Protein AF-A0A2T7Q0Z5-F1 (afdb_monomer)

Structure (mmCIF, N/CA/C/O backbone):
data_AF-A0A2T7Q0Z5-F1
#
_entry.id   AF-A0A2T7Q0Z5-F1
#
loop_
_atom_site.group_PDB
_atom_site.id
_atom_site.type_symbol
_atom_site.label_atom_id
_atom_site.label_alt_id
_atom_site.label_comp_id
_atom_site.label_asym_id
_atom_site.label_entity_id
_atom_site.label_seq_id
_atom_site.pdbx_PDB_ins_code
_atom_site.Cartn_x
_atom_site.Cartn_y
_atom_site.Cartn_z
_atom_site.occupancy
_atom_site.B_iso_or_equiv
_atom_site.auth_seq_id
_atom_site.auth_comp_id
_atom_site.auth_asym_id
_atom_site.auth_atom_id
_atom_site.pdbx_PDB_model_num
ATOM 1 N N . MET A 1 1 ? 4.164 -15.944 -15.349 1.00 51.22 1 MET A N 1
ATOM 2 C CA . MET A 1 1 ? 5.637 -15.994 -15.288 1.00 51.22 1 MET A CA 1
ATOM 3 C C . MET A 1 1 ? 6.103 -14.587 -14.981 1.00 51.22 1 MET A C 1
ATOM 5 O O . MET A 1 1 ? 5.616 -13.669 -15.634 1.00 51.22 1 MET A O 1
ATOM 9 N N . ASP A 1 2 ? 6.897 -14.401 -13.933 1.00 64.56 2 ASP A N 1
ATOM 10 C CA . ASP A 1 2 ? 7.395 -13.075 -13.553 1.00 64.56 2 ASP A CA 1
ATOM 11 C C . ASP A 1 2 ? 8.673 -12.699 -14.322 1.00 64.56 2 ASP A C 1
ATOM 13 O O . ASP A 1 2 ? 9.100 -13.406 -15.237 1.00 64.56 2 ASP A O 1
ATOM 17 N N . SER A 1 3 ? 9.266 -11.553 -13.980 1.00 52.56 3 SER A N 1
ATOM 18 C CA . SER A 1 3 ? 10.503 -11.052 -14.591 1.00 52.56 3 SER A CA 1
ATOM 19 C C . SER A 1 3 ? 11.719 -11.961 -14.391 1.00 52.56 3 SER A C 1
ATOM 21 O O . SER A 1 3 ? 12.720 -11.755 -15.069 1.00 52.56 3 SER A O 1
ATOM 23 N N . SER A 1 4 ? 11.626 -12.943 -13.492 1.00 59.97 4 SER A N 1
ATOM 24 C CA . SER A 1 4 ? 12.694 -13.878 -13.128 1.00 59.97 4 SER A CA 1
ATOM 25 C C . SER A 1 4 ? 12.440 -15.288 -13.678 1.00 59.97 4 SER A C 1
ATOM 27 O O . SER A 1 4 ? 13.046 -16.250 -13.216 1.00 59.97 4 SER A O 1
ATOM 29 N N . GLU A 1 5 ? 11.526 -15.421 -14.647 1.00 68.75 5 GLU A N 1
ATOM 30 C CA . GLU A 1 5 ? 11.123 -16.689 -15.274 1.00 68.75 5 GLU A CA 1
ATOM 31 C C . GLU A 1 5 ? 10.471 -17.702 -14.309 1.00 68.75 5 GLU A C 1
ATOM 33 O O . GLU A 1 5 ? 10.271 -18.869 -14.657 1.00 68.75 5 GLU A O 1
ATOM 38 N N . VAL A 1 6 ? 10.042 -17.266 -13.117 1.00 79.81 6 VAL A N 1
ATOM 39 C CA . VAL A 1 6 ? 9.352 -18.129 -12.151 1.00 79.81 6 VAL A CA 1
ATOM 40 C C . VAL A 1 6 ? 7.875 -18.251 -12.533 1.00 79.81 6 VAL A C 1
ATOM 42 O O . VAL A 1 6 ? 7.169 -17.260 -12.771 1.00 79.81 6 VAL A O 1
ATOM 45 N N . LEU A 1 7 ? 7.372 -19.487 -12.606 1.00 81.88 7 LEU A N 1
ATOM 46 C CA . LEU A 1 7 ? 5.946 -19.744 -12.797 1.00 81.88 7 LEU A CA 1
ATOM 47 C C . LEU A 1 7 ? 5.199 -19.509 -11.478 1.00 81.88 7 LEU A C 1
ATOM 49 O O . LEU A 1 7 ? 5.515 -20.109 -10.456 1.00 81.88 7 LEU A O 1
ATOM 53 N N . LYS A 1 8 ? 4.186 -18.642 -11.526 1.00 83.56 8 LYS A N 1
ATOM 54 C CA . LYS A 1 8 ? 3.271 -18.325 -10.423 1.00 83.56 8 LYS A CA 1
ATOM 55 C C . LYS A 1 8 ? 1.842 -18.536 -10.923 1.00 83.56 8 LYS A C 1
ATOM 57 O O . LYS A 1 8 ? 1.551 -18.162 -12.065 1.00 83.56 8 LYS A O 1
ATOM 62 N N . TYR A 1 9 ? 0.972 -19.116 -10.096 1.00 84.81 9 TYR A N 1
ATOM 63 C CA . TYR A 1 9 ? -0.471 -19.105 -10.351 1.00 84.81 9 TYR A CA 1
ATOM 64 C C . TYR A 1 9 ? -0.943 -17.648 -10.312 1.00 84.81 9 TYR A C 1
ATOM 66 O O . TYR A 1 9 ? -0.644 -16.931 -9.359 1.00 84.81 9 TYR A O 1
ATOM 74 N N . ALA A 1 10 ? -1.580 -17.186 -11.386 1.00 78.00 10 ALA A N 1
ATOM 75 C CA . ALA A 1 10 ? -1.863 -15.763 -11.595 1.00 78.00 10 ALA A CA 1
ATOM 76 C C . ALA A 1 10 ? -3.350 -15.405 -11.464 1.00 78.00 10 ALA A C 1
ATOM 78 O O . ALA A 1 10 ? -3.669 -14.232 -11.303 1.00 78.00 10 ALA A O 1
ATOM 79 N N . ASP A 1 11 ? -4.238 -16.396 -11.542 1.00 78.94 11 ASP A N 1
ATOM 80 C CA . ASP A 1 11 ? -5.685 -16.210 -11.506 1.00 78.94 11 ASP A CA 1
ATOM 81 C C . ASP A 1 11 ? -6.310 -17.248 -10.568 1.00 78.94 11 ASP A C 1
ATOM 83 O O . ASP A 1 11 ? -6.125 -18.452 -10.749 1.00 78.94 11 ASP A O 1
ATOM 87 N N . PHE A 1 12 ? -7.019 -16.754 -9.553 1.00 82.19 12 PHE A N 1
ATOM 88 C CA . PHE A 1 12 ? -7.741 -17.546 -8.558 1.00 82.19 12 PHE A CA 1
ATOM 89 C C . PHE A 1 12 ? -9.260 -17.329 -8.652 1.00 82.19 12 PHE A C 1
ATOM 91 O O . PHE A 1 12 ? -9.990 -17.767 -7.771 1.00 82.19 12 PHE A O 1
ATOM 98 N N . GLY A 1 13 ? -9.760 -16.674 -9.708 1.00 73.62 13 GLY A N 1
ATOM 99 C CA . GLY A 1 13 ? -11.175 -16.309 -9.841 1.00 73.62 13 GLY A CA 1
ATOM 100 C C . GLY A 1 13 ? -12.142 -17.497 -9.896 1.00 73.62 13 GLY A C 1
ATOM 101 O O . GLY A 1 13 ? -13.314 -17.339 -9.576 1.00 73.62 13 GLY A O 1
ATOM 102 N N . LEU A 1 14 ? -11.653 -18.686 -10.264 1.00 75.69 14 LEU A N 1
ATOM 103 C CA . LEU A 1 14 ? -12.401 -19.952 -10.235 1.00 75.69 14 LEU A CA 1
ATOM 104 C C . LEU A 1 14 ? -11.819 -20.964 -9.231 1.00 75.69 14 LEU A C 1
ATOM 106 O O . LEU A 1 14 ? -12.191 -22.137 -9.256 1.00 75.69 14 LEU A O 1
ATOM 110 N N . ALA A 1 15 ? -10.881 -20.541 -8.378 1.00 82.25 15 ALA A N 1
ATOM 111 C CA . ALA A 1 15 ? -10.361 -21.388 -7.312 1.00 82.25 15 ALA A CA 1
ATOM 112 C C . ALA A 1 15 ? -11.397 -21.493 -6.182 1.00 82.25 15 ALA A C 1
ATOM 114 O O . ALA A 1 15 ? -12.103 -20.530 -5.887 1.00 82.25 15 ALA A O 1
ATOM 115 N N . LYS A 1 16 ? -11.481 -22.662 -5.543 1.00 78.12 16 LYS A N 1
ATOM 116 C CA . LYS A 1 16 ? -12.371 -22.915 -4.402 1.00 78.12 16 LYS A CA 1
ATOM 117 C C . LYS A 1 16 ? -11.685 -23.767 -3.352 1.00 78.12 16 LYS A C 1
ATOM 119 O O . LYS A 1 16 ? -10.797 -24.550 -3.693 1.00 78.12 16 LYS A O 1
ATOM 124 N N . VAL A 1 17 ? -12.123 -23.658 -2.102 1.00 80.25 17 VAL A N 1
ATOM 125 C CA . VAL A 1 17 ? -11.753 -24.643 -1.081 1.00 80.25 17 VAL A CA 1
ATOM 126 C C . VAL A 1 17 ? -12.502 -25.951 -1.363 1.00 80.25 17 VAL A C 1
ATOM 128 O O . VAL A 1 17 ? -13.626 -25.949 -1.873 1.00 80.25 17 VAL A O 1
ATOM 131 N N . GLU A 1 18 ? -11.881 -27.097 -1.068 1.00 73.00 18 GLU A N 1
ATOM 132 C CA . GLU A 1 18 ? -12.534 -28.400 -1.231 1.00 73.00 18 GLU A CA 1
ATOM 133 C C . GLU A 1 18 ? -13.853 -28.447 -0.439 1.00 73.00 18 GLU A C 1
ATOM 135 O O . GLU A 1 18 ? -13.876 -28.241 0.773 1.00 73.00 18 GLU A O 1
ATOM 140 N N . GLY A 1 19 ? -14.958 -28.727 -1.134 1.00 67.31 19 GLY A N 1
ATOM 141 C CA . GLY A 1 19 ? -16.302 -28.763 -0.550 1.00 67.31 19 GLY A CA 1
ATOM 142 C C . GLY A 1 19 ? -17.079 -27.441 -0.592 1.00 67.31 19 GLY A C 1
ATOM 143 O O . GLY A 1 19 ? -18.251 -27.443 -0.226 1.00 67.31 19 GLY A O 1
ATOM 144 N N . GLU A 1 20 ? -16.492 -26.338 -1.069 1.00 74.56 20 GLU A N 1
ATOM 145 C CA . GLU A 1 20 ? -17.221 -25.078 -1.268 1.00 74.56 20 GLU A CA 1
ATOM 146 C C . GLU A 1 20 ? -18.029 -25.059 -2.575 1.00 74.56 20 GLU A C 1
ATOM 148 O O . GLU A 1 20 ? -17.599 -25.553 -3.628 1.00 74.56 20 GLU A O 1
ATOM 153 N N . ASN A 1 21 ? -19.204 -24.425 -2.512 1.00 75.00 21 ASN A N 1
ATOM 154 C CA . ASN A 1 21 ? -20.030 -24.125 -3.673 1.00 75.00 21 ASN A CA 1
ATOM 155 C C . ASN A 1 21 ? -19.740 -22.698 -4.169 1.00 75.00 21 ASN A C 1
ATOM 157 O O . ASN A 1 21 ? -20.221 -21.719 -3.601 1.00 75.00 21 ASN A O 1
ATOM 161 N N . LEU A 1 22 ? -18.957 -22.596 -5.247 1.00 69.00 22 LEU A N 1
ATOM 162 C CA . LEU A 1 22 ? -18.597 -21.329 -5.898 1.00 69.00 22 LEU A CA 1
ATOM 163 C C . LEU A 1 22 ? -19.823 -20.530 -6.357 1.00 69.00 22 LEU A C 1
ATOM 165 O O . LEU A 1 22 ? -19.798 -19.307 -6.287 1.00 69.00 22 LEU A O 1
ATOM 169 N N . GLU A 1 23 ? -20.896 -21.194 -6.799 1.00 67.25 23 GLU A N 1
ATOM 170 C CA . GLU A 1 23 ? -22.117 -20.507 -7.233 1.00 67.25 23 GLU A CA 1
ATOM 171 C C . GLU A 1 23 ? -22.783 -19.804 -6.047 1.00 67.25 23 GLU A C 1
ATOM 173 O O . GLU A 1 23 ? -23.074 -18.615 -6.130 1.00 67.25 23 GLU A O 1
ATOM 178 N N . GLU A 1 24 ? -22.933 -20.492 -4.910 1.00 71.44 24 GLU A N 1
ATOM 179 C CA . GLU A 1 24 ? -23.467 -19.905 -3.672 1.00 71.44 24 GLU A CA 1
ATOM 180 C C . GLU A 1 24 ? -22.607 -18.729 -3.179 1.00 71.44 24 GLU A C 1
ATOM 182 O O . GLU A 1 24 ? -23.127 -17.712 -2.721 1.00 71.44 24 GLU A O 1
ATOM 187 N N . LEU A 1 25 ? -21.285 -18.846 -3.314 1.00 67.25 25 LEU A N 1
ATOM 188 C CA . LEU A 1 25 ? -20.325 -17.805 -2.954 1.00 67.25 25 LEU A CA 1
ATOM 189 C C . LEU A 1 25 ? -20.462 -16.570 -3.863 1.00 67.25 25 LEU A C 1
ATOM 191 O O . LEU A 1 25 ? -20.486 -15.443 -3.368 1.00 67.25 25 LEU A O 1
ATOM 195 N N . PHE A 1 26 ? -20.649 -16.763 -5.173 1.00 66.50 26 PHE A N 1
ATOM 196 C CA . PHE A 1 26 ? -20.926 -15.670 -6.109 1.00 66.50 26 PHE A CA 1
ATOM 197 C C . PHE A 1 26 ? -22.286 -15.006 -5.866 1.00 66.50 26 PHE A C 1
ATOM 199 O O . PHE A 1 26 ? -22.371 -13.781 -5.946 1.00 66.50 26 PHE A O 1
ATOM 206 N N . TYR A 1 27 ? -23.324 -15.773 -5.512 1.00 64.81 27 TYR A N 1
ATOM 207 C CA . TYR A 1 27 ? -24.619 -15.215 -5.106 1.00 64.81 27 TYR A CA 1
ATOM 208 C C . TYR A 1 27 ? -24.491 -14.361 -3.834 1.00 64.81 27 TYR A C 1
ATOM 210 O O . TYR A 1 27 ? -24.996 -13.241 -3.800 1.00 64.81 27 TYR A O 1
ATOM 218 N N . LYS A 1 28 ? -23.739 -14.826 -2.826 1.00 66.00 28 LYS A N 1
ATOM 219 C CA . LYS A 1 28 ? -23.481 -14.063 -1.590 1.00 66.00 28 LYS A CA 1
ATOM 220 C C . LYS A 1 28 ? -22.693 -12.775 -1.835 1.00 66.00 28 LYS A C 1
ATOM 222 O O . LYS A 1 28 ? -22.980 -11.762 -1.204 1.00 66.00 28 LYS A O 1
ATOM 227 N N . PHE A 1 29 ? -21.724 -12.786 -2.752 1.00 62.41 29 PHE A N 1
ATOM 228 C CA . PHE A 1 29 ? -20.996 -11.569 -3.123 1.00 62.41 29 PHE A CA 1
ATOM 229 C C . PHE A 1 29 ? -21.852 -10.578 -3.917 1.00 62.41 29 PHE A C 1
ATOM 231 O O . PHE A 1 29 ? -21.686 -9.372 -3.749 1.00 62.41 29 PHE A O 1
ATOM 238 N N . ALA A 1 30 ? -22.785 -11.064 -4.739 1.00 57.66 30 ALA A N 1
ATOM 239 C CA . ALA A 1 30 ? -23.719 -10.208 -5.463 1.00 57.66 30 ALA A CA 1
ATOM 240 C C . ALA A 1 30 ? -24.726 -9.506 -4.529 1.00 57.66 30 ALA A C 1
ATOM 242 O O . ALA A 1 30 ? -25.015 -8.328 -4.735 1.00 57.66 30 ALA A O 1
ATOM 243 N N . ASP A 1 31 ? -25.201 -10.190 -3.481 1.00 55.34 31 ASP A N 1
ATOM 244 C CA . ASP A 1 31 ? -26.106 -9.615 -2.470 1.00 55.34 31 ASP A CA 1
ATOM 245 C C . ASP A 1 31 ? -25.415 -8.588 -1.547 1.00 55.34 31 ASP A C 1
ATOM 247 O O . ASP A 1 31 ? -26.074 -7.704 -1.001 1.00 55.34 31 ASP A O 1
ATOM 251 N N . ALA A 1 32 ? -24.086 -8.656 -1.392 1.00 54.06 32 ALA A N 1
ATOM 252 C CA . ALA A 1 32 ? -23.313 -7.787 -0.494 1.00 54.06 32 ALA A CA 1
ATOM 253 C C . ALA A 1 32 ? -23.000 -6.377 -1.050 1.00 54.06 32 ALA A C 1
ATOM 255 O O . ALA A 1 32 ? -22.421 -5.559 -0.339 1.00 54.06 32 ALA A O 1
ATOM 256 N N . GLY A 1 33 ? -23.405 -6.063 -2.287 1.00 52.38 33 GLY A N 1
ATOM 257 C CA . GLY A 1 33 ? -23.617 -4.685 -2.743 1.00 52.38 33 GLY A CA 1
ATOM 258 C C . GLY A 1 33 ? -22.426 -3.715 -2.711 1.00 52.38 33 GLY A C 1
ATOM 259 O O . GLY A 1 33 ? -22.609 -2.577 -2.292 1.00 52.38 33 GLY A O 1
ATOM 260 N N . GLU A 1 34 ? -21.246 -4.079 -3.229 1.00 46.59 34 GLU A N 1
ATOM 261 C CA . GLU A 1 34 ? -20.198 -3.100 -3.575 1.00 46.59 34 GLU A CA 1
ATOM 262 C C . GLU A 1 34 ? -19.566 -3.394 -4.957 1.00 46.59 34 GLU A C 1
ATOM 264 O O . GLU A 1 34 ? -18.968 -4.436 -5.198 1.00 46.59 34 GLU A O 1
ATOM 269 N N . GLN A 1 35 ? -19.669 -2.422 -5.874 1.00 45.44 35 GLN A N 1
ATOM 270 C CA . GLN A 1 35 ? -18.807 -2.237 -7.060 1.00 45.44 35 GLN A CA 1
ATOM 271 C C . GLN A 1 35 ? -18.862 -3.199 -8.267 1.00 45.44 35 GLN A C 1
ATOM 273 O O . GLN A 1 35 ? -17.974 -3.118 -9.118 1.00 45.44 35 GLN A O 1
ATOM 278 N N . TRP A 1 36 ? -19.907 -3.999 -8.482 1.00 42.94 36 TRP A N 1
ATOM 279 C CA . TRP A 1 36 ? -20.077 -4.700 -9.772 1.00 42.94 36 TRP A CA 1
ATOM 280 C C . TRP A 1 36 ? -21.096 -3.997 -10.676 1.00 42.94 36 TRP A C 1
ATOM 282 O O . TRP A 1 36 ? -22.307 -4.073 -10.492 1.00 42.94 36 TRP A O 1
ATOM 292 N N . ASN A 1 37 ? -20.587 -3.258 -11.665 1.00 43.25 37 ASN A N 1
ATOM 293 C CA . ASN A 1 37 ? -21.403 -2.578 -12.667 1.00 43.25 37 ASN A CA 1
ATOM 294 C C . ASN A 1 37 ? -21.965 -3.574 -13.701 1.00 43.25 37 ASN A C 1
ATOM 296 O O . ASN A 1 37 ? -21.212 -4.250 -14.394 1.00 43.25 37 ASN A O 1
ATOM 300 N N . THR A 1 38 ? -23.291 -3.543 -13.871 1.00 41.41 38 THR A N 1
ATOM 301 C CA . THR A 1 38 ? -24.019 -3.843 -15.124 1.00 41.41 38 THR A CA 1
ATOM 302 C C . THR A 1 38 ? -23.894 -5.251 -15.729 1.00 41.41 38 THR A C 1
ATOM 304 O O . THR A 1 38 ? -23.972 -5.393 -16.946 1.00 41.41 38 THR A O 1
ATOM 307 N N . GLN A 1 39 ? -23.774 -6.305 -14.925 1.00 45.12 39 GLN A N 1
ATOM 308 C CA . GLN A 1 39 ? -24.108 -7.664 -15.375 1.00 45.12 39 GLN A CA 1
ATOM 309 C C . GLN A 1 39 ? -25.070 -8.301 -14.380 1.00 45.12 39 GLN A C 1
ATOM 311 O O . GLN A 1 39 ? -24.897 -8.166 -13.169 1.00 45.12 39 GLN A O 1
ATOM 316 N N . SER A 1 40 ? -26.118 -8.947 -14.890 1.00 51.09 40 SER A N 1
ATOM 317 C CA . SER A 1 40 ? -27.059 -9.673 -14.037 1.00 51.09 40 SER A CA 1
ATOM 318 C C . SER A 1 40 ? -26.337 -10.835 -13.345 1.00 51.09 40 SER A C 1
ATOM 320 O O . SER A 1 40 ? -25.438 -11.451 -13.919 1.00 51.09 40 SER A O 1
ATOM 322 N N . VAL A 1 41 ? -26.724 -11.157 -12.108 1.00 49.12 41 VAL A N 1
ATOM 323 C CA . VAL A 1 41 ? -26.151 -12.282 -11.341 1.00 49.12 41 VAL A CA 1
ATOM 324 C C . VAL A 1 41 ? -26.234 -13.589 -12.143 1.00 49.12 41 VAL A C 1
ATOM 326 O O . VAL A 1 41 ? -25.313 -14.399 -12.133 1.00 49.12 41 VAL A O 1
ATOM 329 N N . GLU A 1 42 ? -27.288 -13.738 -12.946 1.00 51.66 42 GLU A N 1
ATOM 330 C CA . GLU A 1 42 ? -27.496 -14.855 -13.871 1.00 51.66 42 GLU A CA 1
ATOM 331 C C . GLU A 1 42 ? -26.499 -14.883 -15.044 1.00 51.66 42 GLU A C 1
ATOM 333 O O . GLU A 1 42 ? -26.160 -15.966 -15.519 1.00 51.66 42 GLU A O 1
ATOM 338 N N . GLU A 1 43 ? -25.997 -13.735 -15.510 1.00 52.44 43 GLU A N 1
ATOM 339 C CA . GLU A 1 43 ? -24.957 -13.639 -16.546 1.00 52.44 43 GLU A CA 1
ATOM 340 C C . GLU A 1 43 ? -23.556 -13.903 -15.996 1.00 52.44 43 GLU A C 1
ATOM 342 O O . GLU A 1 43 ? -22.776 -14.566 -16.674 1.00 52.44 43 GLU A O 1
ATOM 347 N N . ILE A 1 44 ? -23.246 -13.456 -14.774 1.00 53.78 44 ILE A N 1
ATOM 348 C CA . ILE A 1 44 ? -21.969 -13.749 -14.096 1.00 53.78 44 ILE A CA 1
ATOM 349 C C . ILE A 1 44 ? -21.892 -15.240 -13.775 1.00 53.78 44 ILE A C 1
ATOM 351 O O . ILE A 1 44 ? -20.903 -15.898 -14.101 1.00 53.78 44 ILE A O 1
ATOM 355 N N . VAL A 1 45 ? -22.974 -15.801 -13.226 1.00 52.62 45 VAL A N 1
ATOM 356 C CA . VAL A 1 45 ? -23.087 -17.242 -13.015 1.00 52.62 45 VAL A CA 1
ATOM 357 C C . VAL A 1 45 ? -23.060 -17.962 -14.362 1.00 52.62 45 VAL A C 1
ATOM 359 O O . VAL A 1 45 ? -22.309 -18.909 -14.483 1.00 52.62 45 VAL A O 1
ATOM 362 N N . LYS A 1 46 ? -23.720 -17.519 -15.441 1.00 51.97 46 LYS A N 1
ATOM 363 C CA . LYS A 1 46 ? -23.572 -18.172 -16.766 1.00 51.97 46 LYS A CA 1
ATOM 364 C C . LYS A 1 46 ? -22.188 -18.040 -17.406 1.00 51.97 46 LYS A C 1
ATOM 366 O O . LYS A 1 46 ? -21.793 -18.961 -18.111 1.00 51.97 46 LYS A O 1
ATOM 371 N N . GLN A 1 47 ? -21.468 -16.932 -17.232 1.00 50.22 47 GLN A N 1
ATOM 372 C CA . GLN A 1 47 ? -20.119 -16.763 -17.788 1.00 50.22 47 GLN A CA 1
ATOM 373 C C . GLN A 1 47 ? -19.076 -17.564 -16.999 1.00 50.22 47 GLN A C 1
ATOM 375 O O . GLN A 1 47 ? -18.169 -18.119 -17.616 1.00 50.22 47 GLN A O 1
ATOM 380 N N . ASN A 1 48 ? -19.243 -17.684 -15.677 1.00 48.88 48 ASN A N 1
ATOM 381 C CA . ASN A 1 48 ? -18.267 -18.314 -14.781 1.00 48.88 48 ASN A CA 1
ATOM 382 C C . ASN A 1 48 ? -18.638 -19.751 -14.347 1.00 48.88 48 ASN A C 1
ATOM 384 O O . ASN A 1 48 ? -17.745 -20.515 -13.991 1.00 48.88 48 ASN A O 1
ATOM 388 N N . SER A 1 49 ? -19.910 -20.171 -14.444 1.00 44.81 49 SER A N 1
ATOM 389 C CA . SER A 1 49 ? -20.359 -21.576 -14.254 1.00 44.81 49 SER A CA 1
ATOM 390 C C . SER A 1 49 ? -19.995 -22.479 -15.430 1.00 44.81 49 SER A C 1
ATOM 392 O O . SER A 1 49 ? -20.082 -23.707 -15.332 1.00 44.81 49 SER A O 1
ATOM 394 N N . ILE A 1 50 ? -19.518 -21.911 -16.546 1.00 45.28 50 ILE A N 1
ATOM 395 C CA . ILE A 1 50 ? -18.909 -22.689 -17.627 1.00 45.28 50 ILE A CA 1
ATOM 396 C C . ILE A 1 50 ? -17.489 -23.076 -17.195 1.00 45.28 50 ILE A C 1
ATOM 398 O O . ILE A 1 50 ? -16.508 -22.563 -17.710 1.00 45.28 50 ILE A O 1
ATOM 402 N N . SER A 1 51 ? -17.406 -23.977 -16.219 1.00 54.25 51 SER A N 1
ATOM 403 C CA . SER A 1 51 ? -16.467 -25.104 -16.140 1.00 54.25 51 SER A CA 1
ATOM 404 C C . SER A 1 51 ? -15.041 -24.873 -16.686 1.00 54.25 51 SER A C 1
ATOM 406 O O . SER A 1 51 ? -14.536 -25.726 -17.410 1.00 54.25 51 SER A O 1
ATOM 408 N N . GLY A 1 52 ? -14.384 -23.750 -16.380 1.00 59.75 52 GLY A N 1
ATOM 409 C CA . GLY A 1 52 ? -13.025 -23.441 -16.847 1.00 59.75 52 GLY A CA 1
ATOM 410 C C . GLY A 1 52 ? -12.758 -23.726 -18.341 1.00 59.75 52 GLY A C 1
ATOM 411 O O . GLY A 1 52 ? -13.654 -23.788 -19.185 1.00 59.75 52 GLY A O 1
ATOM 412 N N . SER A 1 53 ? -11.486 -23.921 -18.694 1.00 68.56 53 SER A N 1
ATOM 413 C CA . SER A 1 53 ? -11.121 -24.437 -20.020 1.00 68.56 53 SER A CA 1
ATOM 414 C C . SER A 1 53 ? -11.310 -25.962 -20.038 1.00 68.56 53 SER A C 1
ATOM 416 O O . SER A 1 53 ? -10.565 -26.664 -19.347 1.00 68.56 53 SER A O 1
ATOM 418 N N . PRO A 1 54 ? -12.242 -26.523 -20.839 1.00 80.38 54 PRO A N 1
ATOM 419 C CA . PRO A 1 54 ? -12.516 -27.965 -20.847 1.00 80.38 54 PRO A CA 1
ATOM 420 C C . PRO A 1 54 ? -11.312 -28.795 -21.324 1.00 80.38 54 PRO A C 1
ATOM 422 O O . PRO A 1 54 ? -11.273 -30.006 -21.138 1.00 80.38 54 PRO A O 1
ATOM 425 N N . THR A 1 55 ? -10.314 -28.150 -21.925 1.00 84.12 55 THR A N 1
ATOM 426 C CA . THR A 1 55 ? -9.091 -28.750 -22.465 1.00 84.12 55 THR A CA 1
ATOM 427 C C . THR A 1 55 ? -8.232 -29.462 -21.414 1.00 84.12 55 THR A C 1
ATOM 429 O O . THR A 1 55 ? -7.576 -30.448 -21.741 1.00 84.12 55 THR A O 1
ATOM 432 N N . TYR A 1 56 ? -8.254 -28.999 -20.159 1.00 91.62 56 TYR A N 1
ATOM 433 C CA . TYR A 1 56 ? -7.457 -29.564 -19.054 1.00 91.62 56 TYR A CA 1
ATOM 434 C C . TYR A 1 56 ? -8.302 -30.352 -18.050 1.00 91.62 56 TYR A C 1
ATOM 436 O O . TYR A 1 56 ? -7.782 -30.865 -17.063 1.00 91.62 56 TYR A O 1
ATOM 444 N N . MET A 1 57 ? -9.606 -30.445 -18.306 1.00 90.25 57 MET A N 1
ATOM 445 C CA . MET A 1 57 ? -10.573 -31.072 -17.421 1.00 90.25 57 MET A CA 1
ATOM 446 C C . MET A 1 57 ? -10.349 -32.588 -17.350 1.00 90.25 57 MET A C 1
ATOM 448 O O . MET A 1 57 ? -10.094 -33.246 -18.364 1.00 90.25 57 MET A O 1
ATOM 452 N N . SER A 1 58 ? -10.430 -33.142 -16.141 1.00 91.69 58 SER A N 1
ATOM 453 C CA . SER A 1 58 ? -10.218 -34.566 -15.898 1.00 91.69 58 SER A CA 1
ATOM 454 C C . SER A 1 58 ? -11.428 -35.426 -16.301 1.00 91.69 58 SER A C 1
ATOM 456 O O . SER A 1 58 ? -12.547 -34.913 -16.426 1.00 91.69 58 SER A O 1
ATOM 458 N N . PRO A 1 59 ? -11.241 -36.742 -16.532 1.00 92.06 59 PRO A N 1
ATOM 459 C CA . PRO A 1 59 ? -12.317 -37.661 -16.911 1.00 92.06 59 PRO A CA 1
ATOM 460 C C . PRO A 1 59 ? -13.514 -37.626 -15.959 1.00 92.06 59 PRO A C 1
ATOM 462 O O . PRO A 1 59 ? -14.659 -37.600 -16.407 1.00 92.06 59 PRO A O 1
ATOM 465 N N . GLU A 1 60 ? -13.250 -37.582 -14.656 1.00 91.19 60 GLU A N 1
ATOM 466 C CA . GLU A 1 60 ? -14.269 -37.548 -13.612 1.00 91.19 60 GLU A CA 1
ATOM 467 C C . GLU A 1 60 ? -15.071 -36.234 -13.596 1.00 91.19 60 GLU A C 1
ATOM 469 O O . GLU A 1 60 ? -16.280 -36.270 -13.371 1.00 91.19 60 GLU A O 1
ATOM 474 N N . LEU A 1 61 ? -14.466 -35.093 -13.950 1.00 88.25 61 LEU A N 1
ATOM 475 C CA . LEU A 1 61 ? -15.190 -33.823 -14.096 1.00 88.25 61 LEU A CA 1
ATOM 476 C C . LEU A 1 61 ? -16.135 -33.847 -15.310 1.00 88.25 61 LEU A C 1
ATOM 478 O O . LEU A 1 61 ? -17.279 -33.405 -15.221 1.00 88.25 61 LEU A O 1
ATOM 482 N N . PHE A 1 62 ? -15.732 -34.463 -16.429 1.00 84.62 62 PHE A N 1
ATOM 483 C CA . PHE A 1 62 ? -16.629 -34.673 -17.579 1.00 84.62 62 PHE A CA 1
ATOM 484 C C . PHE A 1 62 ? -17.802 -35.623 -17.285 1.00 84.62 62 PHE A C 1
ATOM 486 O O . PHE A 1 62 ? -18.790 -35.645 -18.037 1.00 84.62 62 PHE A O 1
ATOM 493 N N . GLN A 1 63 ? -17.686 -36.432 -16.233 1.00 83.50 63 GLN A N 1
ATOM 494 C CA . GLN A 1 63 ? -18.730 -37.326 -15.733 1.00 83.50 63 GLN A CA 1
ATOM 495 C C . GLN A 1 63 ? -19.612 -36.671 -14.657 1.00 83.50 63 GLN A C 1
ATOM 497 O O . GLN A 1 63 ? -20.552 -37.313 -14.197 1.00 83.50 63 GLN A O 1
ATOM 502 N N . GLY A 1 64 ? -19.368 -35.398 -14.318 1.00 77.75 64 GLY A N 1
ATOM 503 C CA . GLY A 1 64 ? -20.146 -34.640 -13.333 1.00 77.75 64 GLY A CA 1
ATOM 504 C C . GLY A 1 64 ? -19.643 -34.770 -11.894 1.00 77.75 64 GLY A C 1
ATOM 505 O O . GLY A 1 64 ? -20.411 -34.521 -10.972 1.00 77.75 64 GLY A O 1
ATOM 506 N N . GLY A 1 65 ? -18.394 -35.201 -11.690 1.00 80.81 65 GLY A N 1
ATOM 507 C CA . GLY A 1 65 ? -17.746 -35.182 -10.379 1.00 80.81 65 GLY A CA 1
ATOM 508 C C . GLY A 1 65 ? -17.339 -33.774 -9.934 1.00 80.81 65 GLY A C 1
ATOM 509 O O . GLY A 1 65 ? -17.310 -32.839 -10.732 1.00 80.81 65 GLY A O 1
ATOM 510 N N . GLU A 1 66 ? -16.984 -33.644 -8.656 1.00 80.19 66 GLU A N 1
ATOM 511 C CA . GLU A 1 66 ? -16.484 -32.397 -8.067 1.00 80.19 66 GLU A CA 1
ATOM 512 C C . GLU A 1 66 ? -14.954 -32.257 -8.213 1.00 80.19 66 GLU A C 1
ATOM 514 O O . GLU A 1 66 ? -14.243 -33.268 -8.136 1.00 80.19 66 GLU A O 1
ATOM 519 N N . PRO A 1 67 ? -14.424 -31.026 -8.370 1.00 82.69 67 PRO A N 1
ATOM 520 C CA . PRO A 1 67 ? -12.986 -30.759 -8.332 1.00 82.69 67 PRO A CA 1
ATOM 521 C C . PRO A 1 67 ? -12.362 -31.160 -6.992 1.00 82.69 67 PRO A C 1
ATOM 523 O O . PRO A 1 67 ? -12.938 -30.913 -5.932 1.00 82.69 67 PRO A O 1
ATOM 526 N N . ASN A 1 68 ? -11.177 -31.762 -7.044 1.00 85.50 68 ASN A N 1
ATOM 527 C CA . ASN A 1 68 ? -10.386 -32.172 -5.884 1.00 85.50 68 ASN A CA 1
ATOM 528 C C . ASN A 1 68 ? -8.889 -32.207 -6.239 1.00 85.50 68 ASN A C 1
ATOM 530 O O . ASN A 1 68 ? -8.506 -32.061 -7.400 1.00 85.50 68 ASN A O 1
ATOM 534 N N . ILE A 1 69 ? -8.024 -32.487 -5.262 1.00 89.62 69 ILE A N 1
ATOM 535 C CA . ILE A 1 69 ? -6.571 -32.580 -5.501 1.00 89.62 69 ILE A CA 1
ATOM 536 C C . ILE A 1 69 ? -6.205 -33.505 -6.683 1.00 89.62 69 ILE A C 1
ATOM 538 O O . ILE A 1 69 ? -5.297 -33.195 -7.454 1.00 89.62 69 ILE A O 1
ATOM 542 N N . MET A 1 70 ? -6.893 -34.636 -6.874 1.00 91.38 70 MET A N 1
ATOM 543 C CA . MET A 1 70 ? -6.576 -35.560 -7.973 1.00 91.38 70 MET A CA 1
ATOM 544 C C . MET A 1 70 ? -6.953 -34.989 -9.341 1.00 91.38 70 MET A C 1
ATOM 546 O O . MET A 1 70 ? -6.256 -35.271 -10.323 1.00 91.38 70 MET A O 1
ATOM 550 N N . THR A 1 71 ? -8.020 -34.190 -9.427 1.00 91.44 71 THR A N 1
ATOM 551 C CA . THR A 1 71 ? -8.417 -33.520 -10.675 1.00 91.44 71 THR A CA 1
ATOM 552 C C . THR A 1 71 ? -7.370 -32.483 -11.086 1.00 91.44 71 THR A C 1
ATOM 554 O O . THR A 1 71 ? -7.033 -32.385 -12.267 1.00 91.44 71 THR A O 1
ATOM 557 N N . ASP A 1 72 ? -6.767 -31.797 -10.113 1.00 92.25 72 ASP A N 1
ATOM 558 C CA . ASP A 1 72 ? -5.697 -30.822 -10.354 1.00 92.25 72 ASP A CA 1
ATOM 559 C C . ASP A 1 72 ? -4.391 -31.492 -10.796 1.00 92.25 72 ASP A C 1
ATOM 561 O O . ASP A 1 72 ? -3.710 -31.008 -11.702 1.00 92.25 72 ASP A O 1
ATOM 565 N N . LEU A 1 73 ? -4.059 -32.656 -10.229 1.00 94.56 73 LEU A N 1
ATOM 566 C CA . LEU A 1 73 ? -2.891 -33.437 -10.655 1.00 94.56 73 LEU A CA 1
ATOM 567 C C . LEU A 1 73 ? -3.028 -33.958 -12.096 1.00 94.56 73 LEU A C 1
ATOM 569 O O . LEU A 1 73 ? -2.036 -34.020 -12.826 1.00 94.56 73 LEU A O 1
ATOM 573 N N . TRP A 1 74 ? -4.249 -34.260 -12.551 1.00 95.12 74 TRP A N 1
ATOM 574 C CA . TRP A 1 74 ? -4.507 -34.538 -13.968 1.00 95.12 74 TRP A CA 1
ATOM 575 C C . TRP A 1 74 ? -4.253 -33.307 -14.843 1.00 95.12 74 TRP A C 1
ATOM 577 O O . TRP A 1 74 ? -3.552 -33.401 -15.854 1.00 95.12 74 TRP A O 1
ATOM 587 N N . ALA A 1 75 ? -4.789 -32.147 -14.450 1.00 94.06 75 ALA A N 1
ATOM 588 C CA . ALA A 1 75 ? -4.587 -30.898 -15.181 1.00 94.06 75 ALA A CA 1
ATOM 589 C C . ALA A 1 75 ? -3.091 -30.545 -15.278 1.00 94.06 75 ALA A C 1
ATOM 591 O O . ALA A 1 75 ? -2.617 -30.170 -16.352 1.00 94.06 75 ALA A O 1
ATOM 592 N N . LEU A 1 76 ? -2.324 -30.773 -14.207 1.00 94.62 76 LEU A N 1
ATOM 593 C CA . LEU A 1 76 ? -0.867 -30.635 -14.196 1.00 94.62 76 LEU A CA 1
ATOM 594 C C . LEU A 1 76 ? -0.188 -31.564 -15.217 1.00 94.62 76 LEU A C 1
ATOM 596 O O . LEU A 1 76 ? 0.702 -31.129 -15.948 1.00 94.62 76 LEU A O 1
ATOM 600 N N . GLY A 1 77 ? -0.634 -32.820 -15.326 1.00 95.50 77 GLY A N 1
ATOM 601 C CA . GLY A 1 77 ? -0.171 -33.751 -16.359 1.00 95.50 77 GLY A CA 1
ATOM 602 C C . GLY A 1 77 ? -0.439 -33.243 -17.782 1.00 95.50 77 GLY A C 1
ATOM 603 O O . GLY A 1 77 ? 0.439 -33.319 -18.645 1.00 95.50 77 GLY A O 1
ATOM 604 N N . CYS A 1 78 ? -1.616 -32.659 -18.025 1.00 95.06 78 CYS A N 1
ATOM 605 C CA . CYS A 1 78 ? -1.954 -32.038 -19.309 1.00 95.06 78 CYS A CA 1
ATOM 606 C C . CYS A 1 78 ? -1.061 -30.827 -19.620 1.00 95.06 78 CYS A C 1
ATOM 608 O O . CYS A 1 78 ? -0.616 -30.678 -20.758 1.00 95.06 78 CYS A O 1
ATOM 610 N N . VAL A 1 79 ? -0.757 -29.997 -18.617 1.00 94.38 79 VAL A N 1
ATOM 611 C CA . VAL A 1 79 ? 0.153 -28.848 -18.756 1.00 94.38 79 VAL A CA 1
ATOM 612 C C . VAL A 1 79 ? 1.576 -29.310 -19.062 1.00 94.38 79 VAL A C 1
ATOM 614 O O . VAL A 1 79 ? 2.188 -28.799 -19.994 1.00 94.38 79 VAL A O 1
ATOM 617 N N . PHE A 1 80 ? 2.101 -30.315 -18.355 1.00 94.50 80 PHE A N 1
ATOM 618 C CA . PHE A 1 80 ? 3.426 -30.872 -18.651 1.00 94.50 80 PHE A CA 1
ATOM 619 C C . PHE A 1 80 ? 3.505 -31.444 -20.064 1.00 94.50 80 PHE A C 1
ATOM 621 O O . PHE A 1 80 ? 4.471 -31.183 -20.784 1.00 94.50 80 PHE A O 1
ATOM 628 N N . TYR A 1 81 ? 2.472 -32.172 -20.488 1.00 93.81 81 TYR A N 1
ATOM 629 C CA . TYR A 1 81 ? 2.367 -32.648 -21.860 1.00 93.81 81 TYR A CA 1
ATOM 630 C C . TYR A 1 81 ? 2.461 -31.491 -22.861 1.00 93.81 81 TYR A C 1
ATOM 632 O O . TYR A 1 81 ? 3.242 -31.551 -23.813 1.00 93.81 81 TYR A O 1
ATOM 640 N N . GLU A 1 82 ? 1.686 -30.430 -22.640 1.00 93.31 82 GLU A N 1
ATOM 641 C CA . GLU A 1 82 ? 1.632 -29.271 -23.524 1.00 93.31 82 GLU A CA 1
ATOM 642 C C . GLU A 1 82 ? 2.938 -28.481 -23.551 1.00 93.31 82 GLU A C 1
ATOM 644 O O . GLU A 1 82 ? 3.394 -28.114 -24.631 1.00 93.31 82 GLU A O 1
ATOM 649 N N . MET A 1 83 ? 3.588 -28.290 -22.403 1.00 91.25 83 MET A N 1
ATOM 650 C CA . MET A 1 83 ? 4.903 -27.651 -22.323 1.00 91.25 83 MET A CA 1
ATOM 651 C C . MET A 1 83 ? 5.942 -28.371 -23.192 1.00 91.25 83 MET A C 1
ATOM 653 O O . MET A 1 83 ? 6.820 -27.725 -23.760 1.00 91.25 83 MET A O 1
ATOM 657 N N . PHE A 1 84 ? 5.835 -29.697 -23.330 1.00 88.44 84 PHE A N 1
ATOM 658 C CA . PHE A 1 84 ? 6.721 -30.479 -24.188 1.00 88.44 84 PHE A CA 1
ATOM 659 C C . PHE A 1 84 ? 6.269 -30.509 -25.659 1.00 88.44 84 PHE A C 1
ATOM 661 O O . PHE A 1 84 ? 7.081 -30.325 -26.564 1.00 88.44 84 PHE A O 1
ATOM 668 N N . ALA A 1 85 ? 4.988 -30.782 -25.928 1.00 87.06 85 ALA A N 1
ATOM 669 C CA . ALA A 1 85 ? 4.471 -31.010 -27.283 1.00 87.06 85 ALA A CA 1
ATOM 670 C C . ALA A 1 85 ? 4.060 -29.720 -28.025 1.00 87.06 85 ALA A C 1
ATOM 672 O O . ALA A 1 85 ? 3.894 -29.732 -29.249 1.00 87.06 85 ALA A O 1
ATOM 673 N N . GLY A 1 86 ? 3.884 -28.611 -27.302 1.00 86.06 86 GLY A N 1
ATOM 674 C CA . GLY A 1 86 ? 3.329 -27.349 -27.799 1.00 86.06 86 GLY A CA 1
ATOM 675 C C . GLY A 1 86 ? 1.814 -27.382 -28.039 1.00 86.06 86 GLY A C 1
ATOM 676 O O . GLY A 1 86 ? 1.280 -26.483 -28.684 1.00 86.06 86 GLY A O 1
ATOM 677 N N . HIS A 1 87 ? 1.132 -28.442 -27.599 1.00 87.25 87 HIS A N 1
ATOM 678 C CA . HIS A 1 87 ? -0.323 -28.586 -27.633 1.00 87.25 87 HIS A CA 1
ATOM 679 C C . HIS A 1 87 ? -0.784 -29.573 -26.543 1.00 87.25 87 HIS A C 1
ATOM 681 O O . HIS A 1 87 ? -0.015 -30.470 -26.191 1.00 87.25 87 HIS A O 1
ATOM 687 N N . PRO A 1 88 ? -2.028 -29.484 -26.045 1.00 90.50 88 PRO A N 1
ATOM 688 C CA . PRO A 1 88 ? -2.535 -30.376 -25.002 1.00 90.50 88 PRO A CA 1
ATOM 689 C C . PRO A 1 88 ? -2.702 -31.824 -25.507 1.00 90.50 88 PRO A C 1
ATOM 691 O O . PRO A 1 88 ? -2.769 -32.056 -26.725 1.00 90.50 88 PRO A O 1
ATOM 694 N N . PRO A 1 89 ? -2.776 -32.814 -24.593 1.00 90.88 89 PRO A N 1
ATOM 695 C CA . PRO A 1 89 ? -2.848 -34.235 -24.952 1.00 90.88 89 PRO A CA 1
ATOM 696 C C . PRO A 1 89 ? -4.157 -34.603 -25.657 1.00 90.88 89 PRO A C 1
ATOM 698 O O . PRO A 1 89 ? -4.175 -35.470 -26.535 1.00 90.88 89 PRO A O 1
ATOM 701 N N . PHE A 1 90 ? -5.249 -33.918 -25.311 1.00 91.31 90 PHE A N 1
ATOM 702 C CA . PHE A 1 90 ? -6.570 -34.127 -25.886 1.00 91.31 90 PHE A CA 1
ATOM 703 C C . PHE A 1 90 ? -7.070 -32.823 -26.510 1.00 91.31 90 PHE A C 1
ATOM 705 O O . PHE A 1 90 ? -7.133 -31.784 -25.864 1.00 91.31 90 PHE A O 1
ATOM 712 N N . LEU A 1 91 ? -7.435 -32.885 -27.788 1.00 84.56 91 LEU A N 1
ATOM 713 C CA . LEU A 1 91 ? -8.016 -31.776 -28.545 1.00 84.56 91 LEU A CA 1
ATOM 714 C C . LEU A 1 91 ? -9.283 -32.272 -29.231 1.00 84.56 91 LEU A C 1
ATOM 716 O O . LEU A 1 91 ? -9.245 -33.314 -29.888 1.00 84.56 91 LEU A O 1
ATOM 720 N N . GLY A 1 92 ? -10.389 -31.546 -29.121 1.00 82.56 92 GLY A N 1
ATOM 721 C CA . GLY A 1 92 ? -11.650 -31.851 -29.799 1.00 82.56 92 GLY A CA 1
ATOM 722 C C . GLY A 1 92 ? -12.217 -30.599 -30.454 1.00 82.56 92 GLY A C 1
ATOM 723 O O . GLY A 1 92 ? -12.093 -29.514 -29.900 1.00 82.56 92 GLY A O 1
ATOM 724 N N . GLU A 1 93 ? -12.818 -30.751 -31.632 1.00 77.50 93 GLU A N 1
ATOM 725 C CA . GLU A 1 93 ? -13.485 -29.647 -32.343 1.00 77.50 93 GLU A CA 1
ATOM 726 C C . GLU A 1 93 ? -14.790 -29.226 -31.647 1.00 77.50 93 GLU A C 1
ATOM 728 O O . GLU A 1 93 ? -15.240 -28.094 -31.798 1.00 77.50 93 GLU A O 1
ATOM 733 N N . SER A 1 94 ? -15.366 -30.122 -30.840 1.00 82.19 94 SER A N 1
ATOM 734 C CA . SER A 1 94 ? -16.510 -29.863 -29.968 1.00 82.19 94 SER A CA 1
ATOM 735 C C . SER A 1 94 ? -16.262 -30.422 -28.560 1.00 82.19 94 SER A C 1
ATOM 737 O O . SER A 1 94 ? -15.398 -31.290 -28.368 1.00 82.19 94 SER A O 1
ATOM 739 N N . LYS A 1 95 ? -17.032 -29.948 -27.568 1.00 78.38 95 LYS A N 1
ATOM 740 C CA . LYS A 1 95 ? -16.952 -30.432 -26.176 1.00 78.38 95 LYS A CA 1
ATOM 741 C C . LYS A 1 95 ? -17.248 -31.932 -26.080 1.00 78.38 95 LYS A C 1
ATOM 743 O O . LYS A 1 95 ? -16.629 -32.623 -25.279 1.00 78.38 95 LYS A O 1
ATOM 748 N N . GLU A 1 96 ? -18.134 -32.449 -26.924 1.00 83.00 96 GLU A N 1
ATOM 749 C CA . GLU A 1 96 ? -18.509 -33.865 -26.987 1.00 83.00 96 GLU A CA 1
ATOM 750 C C . GLU A 1 96 ? -17.352 -34.721 -27.512 1.00 83.00 96 GLU A C 1
ATOM 752 O O . GLU A 1 96 ? -17.030 -35.747 -26.916 1.00 83.00 96 GLU A O 1
ATOM 757 N N . ILE A 1 97 ? -16.670 -34.266 -28.571 1.00 85.81 97 ILE A N 1
ATOM 758 C CA . ILE A 1 97 ? -15.489 -34.947 -29.127 1.00 85.81 97 ILE A CA 1
ATOM 759 C C . ILE A 1 97 ? -14.334 -34.919 -28.120 1.00 85.81 97 ILE A C 1
ATOM 761 O O . ILE A 1 97 ? -13.600 -35.898 -27.977 1.00 85.81 97 ILE A O 1
ATOM 765 N N . LEU A 1 98 ? -14.149 -33.798 -27.417 1.00 88.31 98 LEU A N 1
ATOM 766 C CA . LEU A 1 98 ? -13.138 -33.683 -26.369 1.00 88.31 98 LEU A CA 1
ATOM 767 C C . LEU A 1 98 ? -13.441 -34.635 -25.206 1.00 88.31 98 LEU A C 1
ATOM 769 O O . LEU A 1 98 ? -12.561 -35.400 -24.813 1.00 88.31 98 LEU A O 1
ATOM 773 N N . LYS A 1 99 ? -14.693 -34.662 -24.733 1.00 87.62 99 LYS A N 1
ATOM 774 C CA . LYS A 1 99 ? -15.172 -35.594 -23.706 1.00 87.62 99 LYS A CA 1
ATOM 775 C C . LYS A 1 99 ? -14.935 -37.045 -24.117 1.00 87.62 99 LYS A C 1
ATOM 777 O O . LYS A 1 99 ? -14.374 -37.812 -23.343 1.00 87.62 99 LYS A O 1
ATOM 782 N N . GLU A 1 100 ? -15.290 -37.426 -25.342 1.00 90.00 100 GLU A N 1
ATOM 783 C CA . GLU A 1 100 ? -15.044 -38.779 -25.850 1.00 90.00 100 GLU A CA 1
ATOM 784 C C . GLU A 1 100 ? -13.547 -39.130 -25.827 1.00 90.00 100 GLU A C 1
ATOM 786 O O . GLU A 1 100 ? -13.171 -40.221 -25.397 1.00 90.00 100 GLU A O 1
ATOM 791 N N . LYS A 1 101 ? -12.672 -38.206 -26.244 1.00 89.31 101 LYS A N 1
ATOM 792 C CA . LYS A 1 101 ? -11.218 -38.426 -26.244 1.00 89.31 101 LYS A CA 1
ATOM 793 C C . LYS A 1 101 ? -10.657 -38.578 -24.834 1.00 89.31 101 LYS A C 1
ATOM 795 O O . LYS A 1 101 ? -9.916 -39.529 -24.605 1.00 89.31 101 LYS A O 1
ATOM 800 N N . VAL A 1 102 ? -11.040 -37.701 -23.910 1.00 91.25 102 VAL A N 1
ATOM 801 C CA . VAL A 1 102 ? -10.597 -37.743 -22.509 1.00 91.25 102 VAL A CA 1
ATOM 802 C C . VAL A 1 102 ? -11.069 -39.032 -21.823 1.00 91.25 102 VAL A C 1
ATOM 804 O O . VAL A 1 102 ? -10.291 -39.685 -21.129 1.00 91.25 102 VAL A O 1
ATOM 807 N N . LEU A 1 103 ? -12.310 -39.464 -22.072 1.00 88.94 103 LEU A N 1
ATOM 808 C CA . LEU A 1 103 ? -12.870 -40.673 -21.461 1.00 88.94 103 LEU A CA 1
ATOM 809 C C . LEU A 1 103 ? -12.338 -41.965 -22.088 1.00 88.94 103 LEU A C 1
ATOM 811 O O . LEU A 1 103 ? -11.988 -42.901 -21.371 1.00 88.94 103 LEU A O 1
ATOM 815 N N . ASN A 1 104 ? -12.198 -42.031 -23.414 1.00 86.00 104 ASN A N 1
ATOM 816 C CA . ASN A 1 104 ? -12.031 -43.310 -24.116 1.00 86.00 104 ASN A CA 1
ATOM 817 C C . ASN A 1 104 ? -10.668 -43.492 -24.793 1.00 86.00 104 ASN A C 1
ATOM 819 O O . ASN A 1 104 ? -10.243 -44.629 -24.967 1.00 86.00 104 ASN A O 1
ATOM 823 N N . LYS A 1 105 ? -9.922 -42.423 -25.105 1.00 86.38 105 LYS A N 1
ATOM 824 C CA . LYS A 1 105 ? -8.600 -42.542 -25.752 1.00 86.38 105 LYS A CA 1
ATOM 825 C C . LYS A 1 105 ? -7.456 -42.431 -24.754 1.00 86.38 105 LYS A C 1
ATOM 827 O O . LYS A 1 105 ? -7.556 -41.693 -23.781 1.00 86.38 105 LYS A O 1
ATOM 832 N N . GLU A 1 106 ? -6.393 -43.195 -24.967 1.00 85.75 106 GLU A N 1
ATOM 833 C CA . GLU A 1 106 ? -5.123 -42.967 -24.273 1.00 85.75 106 GLU A CA 1
ATOM 834 C C . GLU A 1 106 ? -4.461 -41.700 -24.823 1.00 85.75 106 GLU A C 1
ATOM 836 O O . GLU A 1 106 ? -4.686 -41.324 -25.982 1.00 85.75 106 GLU A O 1
ATOM 841 N N . PHE A 1 107 ? -3.674 -41.010 -23.994 1.00 86.75 107 PHE A N 1
ATOM 842 C CA . PHE A 1 107 ? -2.966 -39.822 -24.457 1.00 86.75 107 PHE A CA 1
ATOM 843 C C . PHE A 1 107 ? -1.860 -40.232 -25.452 1.00 86.75 107 PHE A C 1
ATOM 845 O O . PHE A 1 107 ? -1.162 -41.225 -25.241 1.00 86.75 107 PHE A O 1
ATOM 852 N N . PRO A 1 108 ? -1.683 -39.504 -26.567 1.00 85.00 108 PRO A N 1
ATOM 853 C CA . PRO A 1 108 ? -0.684 -39.860 -27.570 1.00 85.00 108 PRO A CA 1
ATOM 854 C C . PRO A 1 108 ? 0.726 -39.533 -27.074 1.00 85.00 108 PRO A C 1
ATOM 856 O O . PRO A 1 108 ? 0.906 -38.522 -26.412 1.00 85.00 108 PRO A O 1
ATOM 859 N N . THR A 1 109 ? 1.760 -40.290 -27.457 1.00 84.00 109 THR A N 1
ATOM 860 C CA . THR A 1 109 ? 3.152 -39.954 -27.085 1.00 84.00 109 THR A CA 1
ATOM 861 C C . THR A 1 109 ? 3.514 -38.511 -27.502 1.00 84.00 109 THR A C 1
ATOM 863 O O . THR A 1 109 ? 3.310 -38.177 -28.676 1.00 84.00 109 THR A O 1
ATOM 866 N N . PRO A 1 110 ? 4.060 -37.666 -26.599 1.00 83.38 110 PRO A N 1
ATOM 867 C CA . PRO A 1 110 ? 4.397 -36.270 -26.890 1.00 83.38 110 PRO A CA 1
ATOM 868 C C . PRO A 1 110 ? 5.366 -36.126 -28.076 1.00 83.38 110 PRO A C 1
ATOM 870 O O . PRO A 1 110 ? 6.406 -36.790 -28.119 1.00 83.38 110 PRO A O 1
ATOM 873 N N . LYS A 1 111 ? 5.049 -35.250 -29.041 1.00 80.44 111 LYS A N 1
ATOM 874 C CA . LYS A 1 111 ? 5.896 -34.959 -30.216 1.00 80.44 111 LYS A CA 1
ATOM 875 C C . LYS A 1 111 ? 5.989 -33.454 -30.457 1.00 80.44 111 LYS A C 1
ATOM 877 O O . LYS A 1 111 ? 4.966 -32.790 -30.569 1.00 80.44 111 LYS A O 1
ATOM 882 N N . VAL A 1 112 ? 7.206 -32.937 -30.623 1.00 74.06 112 VAL A N 1
ATOM 883 C CA . VAL A 1 112 ? 7.451 -31.517 -30.928 1.00 74.06 112 VAL A CA 1
ATOM 884 C C . VAL A 1 112 ? 7.128 -31.230 -32.399 1.00 74.06 112 VAL A C 1
ATOM 886 O O . VAL A 1 112 ? 7.727 -31.823 -33.300 1.00 74.06 112 VAL A O 1
ATOM 889 N N . LYS A 1 113 ? 6.202 -30.305 -32.676 1.00 58.47 113 LYS A N 1
ATOM 890 C CA . LYS A 1 113 ? 5.919 -29.845 -34.048 1.00 58.47 113 LYS A CA 1
ATOM 891 C C . LYS A 1 113 ? 6.976 -28.830 -34.513 1.00 58.47 113 LYS A C 1
ATOM 893 O O . LYS A 1 113 ? 7.240 -27.850 -33.831 1.00 58.47 113 LYS A O 1
ATOM 898 N N . GLY A 1 114 ? 7.541 -29.028 -35.709 1.00 56.69 114 GLY A N 1
ATOM 899 C CA . GLY A 1 114 ? 8.279 -27.982 -36.441 1.00 56.69 114 GLY A CA 1
ATOM 900 C C . GLY A 1 114 ? 9.805 -27.903 -36.261 1.00 56.69 114 GLY A C 1
ATOM 901 O O . GLY A 1 114 ? 10.420 -27.040 -36.885 1.00 56.69 114 GLY A O 1
ATOM 902 N N . SER A 1 115 ? 10.449 -28.794 -35.495 1.00 48.88 115 SER A N 1
ATOM 903 C CA . SER A 1 115 ? 11.919 -28.814 -35.343 1.00 48.88 115 SER A CA 1
ATOM 904 C C . SER A 1 115 ? 12.585 -29.952 -36.131 1.00 48.88 115 SER A C 1
ATOM 906 O O . SER A 1 115 ? 12.080 -31.071 -36.175 1.00 48.88 115 SER A O 1
ATOM 908 N N . ARG A 1 116 ? 13.764 -29.684 -36.723 1.00 47.59 116 ARG A N 1
ATOM 909 C CA . ARG A 1 116 ? 14.640 -30.695 -37.366 1.00 47.59 116 ARG A CA 1
ATOM 910 C C . ARG A 1 116 ? 15.287 -31.659 -36.359 1.00 47.59 116 ARG A C 1
ATOM 912 O O . ARG A 1 116 ? 15.920 -32.628 -36.768 1.00 47.59 116 ARG A O 1
ATOM 919 N N . LEU A 1 117 ? 15.126 -31.398 -35.063 1.00 48.16 117 LEU A N 1
ATOM 920 C CA . LEU A 1 117 ? 15.553 -32.250 -33.960 1.00 48.16 117 LEU A CA 1
ATOM 921 C C . LEU A 1 117 ? 14.300 -32.889 -33.348 1.00 48.16 117 LEU A C 1
ATOM 923 O O . LEU A 1 117 ? 13.591 -32.262 -32.566 1.00 48.16 117 LEU A O 1
ATOM 927 N N . SER A 1 118 ? 14.009 -34.135 -33.725 1.00 52.81 118 SER A N 1
ATOM 928 C CA . SER A 1 118 ? 12.973 -34.960 -33.090 1.00 52.81 118 SER A CA 1
ATOM 929 C C . SER A 1 118 ? 13.445 -35.386 -31.692 1.00 52.81 118 SER A C 1
ATOM 931 O O . SER A 1 118 ? 13.826 -36.541 -31.493 1.00 52.81 118 SER A O 1
ATOM 933 N N . ALA A 1 119 ? 13.464 -34.464 -30.729 1.00 61.47 119 ALA A N 1
ATOM 934 C CA . ALA A 1 119 ? 13.729 -34.805 -29.336 1.00 61.47 119 ALA A CA 1
ATOM 935 C C . ALA A 1 119 ? 12.602 -35.721 -28.831 1.00 61.47 119 ALA A C 1
ATOM 937 O O . ALA A 1 119 ? 11.438 -35.322 -28.782 1.00 61.47 119 ALA A O 1
ATOM 938 N N . LYS A 1 120 ? 12.936 -36.980 -28.528 1.00 77.75 120 LYS A N 1
ATOM 939 C CA . LYS A 1 120 ? 12.011 -37.913 -27.875 1.00 77.75 120 LYS A CA 1
ATOM 940 C C . LYS A 1 120 ? 11.920 -37.547 -26.387 1.00 77.75 120 LYS A C 1
ATOM 942 O O . LYS A 1 120 ? 12.952 -37.186 -25.818 1.00 77.75 120 LYS A O 1
ATOM 947 N N . PRO A 1 121 ? 10.737 -37.636 -25.757 1.00 85.12 121 PRO A N 1
ATOM 948 C CA . PRO A 1 121 ? 10.623 -37.451 -24.314 1.00 85.12 121 PRO A CA 1
ATOM 949 C C . PRO A 1 121 ? 11.453 -38.515 -23.580 1.00 85.12 121 PRO A C 1
ATOM 951 O O . PRO A 1 121 ? 11.565 -39.649 -24.057 1.00 85.12 121 PRO A O 1
ATOM 954 N N . SER A 1 122 ? 12.059 -38.149 -22.446 1.00 89.56 122 SER A N 1
ATOM 955 C CA . SER A 1 122 ? 12.809 -39.109 -21.628 1.00 89.56 122 SER A CA 1
ATOM 956 C C . SER A 1 122 ? 11.856 -40.158 -21.031 1.00 89.56 122 SER A C 1
ATOM 958 O O . SER A 1 122 ? 10.672 -39.860 -20.834 1.00 89.56 122 SER A O 1
ATOM 960 N N . PRO A 1 123 ? 12.329 -41.383 -20.738 1.00 89.56 123 PRO A N 1
ATOM 961 C CA . PRO A 1 123 ? 11.483 -42.416 -20.143 1.00 89.56 123 PRO A CA 1
ATOM 962 C C . PRO A 1 123 ? 10.929 -41.999 -18.773 1.00 89.56 123 PRO A C 1
ATOM 964 O O . PRO A 1 123 ? 9.793 -42.328 -18.451 1.00 89.56 123 PRO A O 1
ATOM 967 N N . GLU A 1 124 ? 11.668 -41.206 -17.995 1.00 92.44 124 GLU A N 1
ATOM 968 C CA . GLU A 1 124 ? 11.207 -40.671 -16.709 1.00 92.44 124 GLU A CA 1
ATOM 969 C C . GLU A 1 124 ? 10.088 -39.644 -16.897 1.00 92.44 124 GLU A C 1
ATOM 971 O O . GLU A 1 124 ? 9.130 -39.628 -16.130 1.00 92.44 124 GLU A O 1
ATOM 976 N N . PHE A 1 125 ? 10.172 -38.796 -17.925 1.00 93.06 125 PHE A N 1
ATOM 977 C CA . PHE A 1 125 ? 9.109 -37.840 -18.226 1.00 93.06 125 PHE A CA 1
ATOM 978 C C . PHE A 1 125 ? 7.846 -38.540 -18.744 1.00 93.06 125 PHE A C 1
ATOM 980 O O . PHE A 1 125 ? 6.741 -38.191 -18.338 1.00 93.06 125 PHE A O 1
ATOM 987 N N . LEU A 1 126 ? 8.000 -39.568 -19.585 1.00 92.88 126 LEU A N 1
ATOM 988 C CA . LEU A 1 126 ? 6.879 -40.406 -20.017 1.00 92.88 126 LEU A CA 1
ATOM 989 C C . LEU A 1 126 ? 6.220 -41.123 -18.837 1.00 92.88 126 LEU A C 1
ATOM 991 O O . LEU A 1 126 ? 5.010 -41.016 -18.689 1.00 92.88 126 LEU A O 1
ATOM 995 N N . SER A 1 127 ? 7.005 -41.756 -17.962 1.00 94.06 127 SER A N 1
ATOM 996 C CA . SER A 1 127 ? 6.508 -42.386 -16.731 1.00 94.06 127 SER A CA 1
ATOM 997 C C . SER A 1 127 ? 5.739 -41.392 -15.853 1.00 94.06 127 SER A C 1
ATOM 999 O O . SER A 1 127 ? 4.683 -41.718 -15.316 1.00 94.06 127 SER A O 1
ATOM 1001 N N . LEU A 1 128 ? 6.224 -40.151 -15.726 1.00 95.12 128 LEU A N 1
ATOM 1002 C CA . LEU A 1 128 ? 5.524 -39.114 -14.965 1.00 95.12 128 LEU A CA 1
ATOM 1003 C C . LEU A 1 128 ? 4.147 -38.799 -15.573 1.00 95.12 128 LEU A C 1
ATOM 1005 O O . LEU A 1 128 ? 3.155 -38.741 -14.847 1.00 95.12 128 LEU A O 1
ATOM 1009 N N . LEU A 1 129 ? 4.080 -38.627 -16.897 1.00 95.56 129 LEU A N 1
ATOM 1010 C CA . LEU A 1 129 ? 2.825 -38.379 -17.613 1.00 95.56 129 LEU A CA 1
ATOM 1011 C C . LEU A 1 129 ? 1.873 -39.576 -17.538 1.00 95.56 129 LEU A C 1
ATOM 1013 O O . LEU A 1 129 ? 0.687 -39.379 -17.300 1.00 95.56 129 LEU A O 1
ATOM 1017 N N . GLU A 1 130 ? 2.377 -40.802 -17.688 1.00 94.25 130 GLU A N 1
ATOM 1018 C CA . GLU A 1 130 ? 1.588 -42.034 -17.568 1.00 94.25 130 GLU A CA 1
ATOM 1019 C C . GLU A 1 130 ? 0.937 -42.159 -16.191 1.00 94.25 130 GLU A C 1
ATOM 1021 O O . GLU A 1 130 ? -0.210 -42.588 -16.099 1.00 94.25 130 GLU A O 1
ATOM 1026 N N . ASN A 1 131 ? 1.631 -41.740 -15.131 1.00 94.12 131 ASN A N 1
ATOM 1027 C CA . ASN A 1 131 ? 1.111 -41.798 -13.769 1.00 94.12 131 ASN A CA 1
ATOM 1028 C C . ASN A 1 131 ? 0.146 -40.633 -13.441 1.00 94.12 131 ASN A C 1
ATOM 1030 O O . ASN A 1 131 ? -0.813 -40.831 -12.694 1.00 94.12 131 ASN A O 1
ATOM 1034 N N . LEU A 1 132 ? 0.350 -39.430 -14.000 1.00 95.75 132 LEU A N 1
ATOM 1035 C CA . LEU A 1 132 ? -0.544 -38.272 -13.800 1.00 95.75 132 LEU A CA 1
ATOM 1036 C C . LEU A 1 132 ? -1.808 -38.320 -14.677 1.00 95.75 132 LEU A C 1
ATOM 1038 O O . LEU A 1 132 ? -2.875 -37.894 -14.242 1.00 95.75 132 LEU A O 1
ATOM 1042 N N . LEU A 1 133 ? -1.715 -38.870 -15.891 1.00 94.94 133 LEU A N 1
ATOM 1043 C CA . LEU A 1 133 ? -2.819 -38.983 -16.854 1.00 94.94 133 LEU A CA 1
ATOM 1044 C C . LEU A 1 133 ? -3.539 -40.342 -16.777 1.00 94.94 133 LEU A C 1
ATOM 1046 O O . LEU A 1 133 ? -4.111 -40.820 -17.761 1.00 94.94 133 LEU A O 1
ATOM 1050 N N . GLN A 1 134 ? -3.548 -40.967 -15.595 1.00 93.81 134 GLN A N 1
ATOM 1051 C CA . GLN A 1 134 ? -4.416 -42.110 -15.310 1.00 93.81 134 GLN A CA 1
ATOM 1052 C C . GLN A 1 134 ? -5.871 -41.656 -15.222 1.00 93.81 134 GLN A C 1
ATOM 1054 O O . GLN A 1 134 ? -6.215 -40.739 -14.469 1.00 93.81 134 GLN A O 1
ATOM 1059 N N . LYS A 1 135 ? -6.746 -42.311 -15.988 1.00 91.56 135 LYS A N 1
ATOM 1060 C CA . LYS A 1 135 ? -8.170 -41.948 -16.030 1.00 91.56 135 LYS A CA 1
ATOM 1061 C C . LYS A 1 135 ? -8.893 -42.262 -14.732 1.00 91.56 135 LYS A C 1
ATOM 1063 O O . LYS A 1 135 ? -9.757 -41.501 -14.324 1.00 91.56 135 LYS A O 1
ATOM 1068 N N . ASP A 1 136 ? -8.516 -43.369 -14.103 1.00 89.06 136 ASP A N 1
ATOM 1069 C CA . ASP A 1 136 ? -8.985 -43.733 -12.774 1.00 89.06 136 ASP A CA 1
ATOM 1070 C C . ASP A 1 136 ? -8.223 -42.895 -11.729 1.00 89.06 136 ASP A C 1
ATOM 1072 O O . ASP A 1 136 ? -7.008 -43.079 -11.587 1.00 89.06 136 ASP A O 1
ATOM 1076 N N . PRO A 1 137 ? -8.893 -41.984 -10.995 1.00 90.06 137 PRO A N 1
ATOM 1077 C CA . PRO A 1 137 ? -8.236 -41.128 -10.011 1.00 90.06 137 PRO A CA 1
ATOM 1078 C C . PRO A 1 137 ? -7.607 -41.928 -8.862 1.00 90.06 137 PRO A C 1
ATOM 1080 O O . PRO A 1 137 ? -6.636 -41.467 -8.272 1.00 90.06 137 PRO A O 1
ATOM 1083 N N . SER A 1 138 ? -8.089 -43.143 -8.570 1.00 87.50 138 SER A N 1
ATOM 1084 C CA . SER A 1 138 ? -7.515 -43.998 -7.518 1.00 87.50 138 SER A CA 1
ATOM 1085 C C . SER A 1 138 ? -6.158 -44.602 -7.898 1.00 87.50 138 SER A C 1
ATOM 1087 O O . SER A 1 138 ? -5.365 -44.952 -7.027 1.00 87.50 138 SER A O 1
ATOM 1089 N N . ARG A 1 139 ? -5.879 -44.702 -9.203 1.00 90.44 139 ARG A N 1
ATOM 1090 C CA . ARG A 1 139 ? -4.599 -45.170 -9.758 1.00 90.44 139 ARG A CA 1
ATOM 1091 C C . ARG A 1 139 ? -3.670 -44.018 -10.132 1.00 90.44 139 ARG A C 1
ATOM 1093 O O . ARG A 1 139 ? -2.535 -44.264 -10.534 1.00 90.44 139 ARG A O 1
ATOM 1100 N N . ARG A 1 140 ? -4.157 -42.778 -10.042 1.00 94.50 140 ARG A N 1
ATOM 1101 C CA . ARG A 1 140 ? -3.422 -41.569 -10.404 1.00 94.50 140 ARG A CA 1
ATOM 1102 C C . ARG A 1 140 ? -2.363 -41.252 -9.356 1.00 94.50 140 ARG A C 1
ATOM 1104 O O . ARG A 1 140 ? -2.550 -41.484 -8.163 1.00 94.50 140 ARG A O 1
ATOM 1111 N N . LEU A 1 141 ? -1.235 -40.720 -9.816 1.00 91.56 141 LEU A N 1
ATOM 1112 C CA . LEU A 1 141 ? -0.129 -40.336 -8.949 1.00 91.56 141 LEU A CA 1
ATOM 1113 C C . LEU A 1 141 ? -0.580 -39.260 -7.960 1.00 91.56 141 LEU A C 1
ATOM 1115 O O . LEU A 1 141 ? -0.874 -38.141 -8.363 1.00 91.56 141 LEU A O 1
ATOM 1119 N N . GLY A 1 142 ? -0.602 -39.593 -6.671 1.00 89.88 142 GLY A N 1
ATOM 1120 C CA . GLY A 1 142 ? -0.829 -38.620 -5.607 1.00 89.88 142 GLY A CA 1
ATOM 1121 C C . GLY A 1 142 ? 0.406 -37.761 -5.318 1.00 89.88 142 GLY A C 1
ATOM 1122 O O . GLY A 1 142 ? 1.504 -38.016 -5.817 1.00 89.88 142 GLY A O 1
ATOM 1123 N N . TRP A 1 143 ? 0.244 -36.777 -4.434 1.00 87.12 143 TRP A N 1
ATOM 1124 C CA . TRP A 1 143 ? 1.279 -35.801 -4.067 1.00 87.12 143 TRP A CA 1
ATOM 1125 C C . TRP A 1 143 ? 2.617 -36.431 -3.654 1.00 87.12 143 TRP A C 1
ATOM 1127 O O . TRP A 1 143 ? 3.674 -36.061 -4.163 1.00 87.12 143 TRP A O 1
ATOM 1137 N N . GLN A 1 144 ? 2.582 -37.443 -2.786 1.00 85.31 144 GLN A N 1
ATOM 1138 C CA . GLN A 1 144 ? 3.797 -38.102 -2.304 1.00 85.31 144 GLN A CA 1
ATOM 1139 C C . GLN A 1 144 ? 4.522 -38.882 -3.410 1.00 85.31 144 GLN A C 1
ATOM 1141 O O . GLN A 1 144 ? 5.750 -38.929 -3.433 1.00 85.31 144 GLN A O 1
ATOM 1146 N N . GLY A 1 145 ? 3.777 -39.450 -4.361 1.00 87.50 145 GLY A N 1
ATOM 1147 C CA . GLY A 1 145 ? 4.351 -40.091 -5.543 1.00 87.50 145 GLY A CA 1
ATOM 1148 C C . GLY A 1 145 ? 4.930 -39.078 -6.533 1.00 87.50 145 GLY A C 1
ATOM 1149 O O . GLY A 1 145 ? 5.989 -39.324 -7.104 1.00 87.50 145 GLY A O 1
ATOM 1150 N N . LEU A 1 146 ? 4.279 -37.921 -6.697 1.00 91.31 146 LEU A N 1
ATOM 1151 C CA . LEU A 1 146 ? 4.730 -36.841 -7.576 1.00 91.31 146 LEU A CA 1
ATOM 1152 C C . LEU A 1 146 ? 6.063 -36.254 -7.111 1.00 91.31 146 LEU A C 1
ATOM 1154 O O . LEU A 1 146 ? 6.994 -36.154 -7.907 1.00 91.31 146 LEU A O 1
ATOM 1158 N N . VAL A 1 147 ? 6.167 -35.888 -5.832 1.00 90.31 147 VAL A N 1
ATOM 1159 C CA . VAL A 1 147 ? 7.364 -35.244 -5.266 1.00 90.31 147 VAL A CA 1
ATOM 1160 C C . VAL A 1 147 ? 8.567 -36.197 -5.268 1.00 90.31 147 VAL A C 1
ATOM 1162 O O . VAL A 1 147 ? 9.692 -35.774 -5.536 1.00 90.31 147 VAL A O 1
ATOM 1165 N N . ASN A 1 148 ? 8.330 -37.494 -5.048 1.00 87.00 148 ASN A N 1
ATOM 1166 C CA . ASN A 1 148 ? 9.367 -38.531 -5.065 1.00 87.00 148 ASN A CA 1
ATOM 1167 C C . ASN A 1 148 ? 9.662 -39.099 -6.465 1.00 87.00 148 ASN A C 1
ATOM 1169 O O . ASN A 1 148 ? 10.476 -40.015 -6.596 1.00 87.00 148 ASN A O 1
ATOM 1173 N N . HIS A 1 149 ? 9.016 -38.592 -7.520 1.00 92.38 149 HIS A N 1
ATOM 1174 C CA . HIS A 1 149 ? 9.181 -39.141 -8.862 1.00 92.38 149 HIS A CA 1
ATOM 1175 C C . HIS A 1 149 ? 10.610 -38.928 -9.396 1.00 92.38 149 HIS A C 1
ATOM 1177 O O . HIS A 1 149 ? 11.196 -37.849 -9.261 1.00 92.38 149 HIS A O 1
ATOM 1183 N N . SER A 1 150 ? 11.156 -39.941 -10.077 1.00 91.19 150 SER A N 1
ATOM 1184 C CA . SER A 1 150 ? 12.537 -39.955 -10.592 1.00 91.19 150 SER A CA 1
ATOM 1185 C C . SER A 1 150 ? 12.854 -38.807 -11.559 1.00 91.19 150 SER A C 1
ATOM 1187 O O . SER A 1 150 ? 14.000 -38.364 -11.633 1.00 91.19 150 SER A O 1
ATOM 1189 N N . PHE A 1 151 ? 11.835 -38.271 -12.240 1.00 93.06 151 PHE A N 1
ATOM 1190 C CA . PHE A 1 151 ? 11.935 -37.104 -13.128 1.00 93.06 151 PHE A CA 1
ATOM 1191 C C . PHE A 1 151 ? 12.597 -35.889 -12.457 1.00 93.06 151 PHE A C 1
ATOM 1193 O O . PHE A 1 151 ? 13.377 -35.183 -13.093 1.00 93.06 151 PHE A O 1
ATOM 1200 N N . TRP A 1 152 ? 12.341 -35.662 -11.166 1.00 90.81 152 TRP A N 1
ATOM 1201 C CA . TRP A 1 152 ? 12.856 -34.491 -10.453 1.00 90.81 152 TRP A CA 1
ATOM 1202 C C . TRP A 1 152 ? 14.318 -34.615 -10.024 1.00 90.81 152 TRP A C 1
ATOM 1204 O O . TRP A 1 152 ? 14.885 -33.630 -9.550 1.00 90.81 152 TRP A O 1
ATOM 1214 N N . GLN A 1 153 ? 14.930 -35.801 -10.145 1.00 86.75 153 GLN A N 1
ATOM 1215 C CA . GLN A 1 153 ? 16.326 -36.063 -9.760 1.00 86.75 153 GLN A CA 1
ATOM 1216 C C . GLN A 1 153 ? 16.666 -35.552 -8.343 1.00 86.75 153 GLN A C 1
ATOM 1218 O O . GLN A 1 153 ? 17.741 -35.012 -8.097 1.00 86.75 153 GLN A O 1
ATOM 1223 N N . GLY A 1 154 ? 15.717 -35.669 -7.407 1.00 80.00 154 GLY A N 1
ATOM 1224 C CA . GLY A 1 154 ? 15.888 -35.247 -6.013 1.00 80.00 154 GLY A CA 1
ATOM 1225 C C . GLY A 1 154 ? 15.748 -33.743 -5.743 1.00 80.00 154 GLY A C 1
ATOM 1226 O O . GLY A 1 154 ? 15.851 -33.341 -4.585 1.00 80.00 154 GLY A O 1
ATOM 1227 N N . LYS A 1 155 ? 15.452 -32.902 -6.747 1.00 83.44 155 LYS A N 1
ATOM 1228 C CA . LYS A 1 155 ? 15.271 -31.447 -6.556 1.00 83.44 155 LYS A CA 1
ATOM 1229 C C . LYS A 1 155 ? 14.105 -31.076 -5.633 1.00 83.44 155 LYS A C 1
ATOM 1231 O O . LYS A 1 155 ? 14.155 -30.026 -5.007 1.00 83.44 155 LYS A O 1
ATOM 1236 N N . LEU A 1 156 ? 13.089 -31.935 -5.521 1.00 82.88 156 LEU A N 1
ATOM 1237 C CA . LEU A 1 156 ? 11.938 -31.744 -4.626 1.00 82.88 156 LEU A CA 1
ATOM 1238 C C . LEU A 1 156 ? 12.051 -32.540 -3.309 1.00 82.88 156 LEU A C 1
ATOM 1240 O O . LEU A 1 156 ? 11.080 -32.673 -2.570 1.00 82.88 156 LEU A O 1
ATOM 1244 N N . SER A 1 157 ? 13.233 -33.077 -2.993 1.00 73.12 157 SER A N 1
ATOM 1245 C CA . SER A 1 157 ? 13.435 -33.936 -1.816 1.00 73.12 157 SER A CA 1
ATOM 1246 C C . SER A 1 157 ? 13.255 -33.223 -0.471 1.00 73.12 157 SER A C 1
ATOM 1248 O O . SER A 1 157 ? 12.942 -33.886 0.514 1.00 73.12 157 SER A O 1
ATOM 1250 N N . SER A 1 158 ? 13.422 -31.898 -0.401 1.00 73.44 158 SER A N 1
ATOM 1251 C CA . SER A 1 158 ? 13.088 -31.108 0.795 1.00 73.44 158 SER A CA 1
ATOM 1252 C C . SER A 1 158 ? 11.587 -31.147 1.076 1.00 73.44 158 SER A C 1
ATOM 1254 O O . SER A 1 158 ? 11.188 -31.499 2.178 1.00 73.44 158 SER A O 1
ATOM 1256 N N . LEU A 1 159 ? 10.772 -30.919 0.045 1.00 72.62 159 LEU A N 1
ATOM 1257 C CA . LEU A 1 159 ? 9.314 -30.982 0.120 1.00 72.62 159 LEU A CA 1
ATOM 1258 C C . LEU A 1 159 ? 8.830 -32.394 0.495 1.00 72.62 159 LEU A C 1
ATOM 1260 O O . LEU A 1 159 ? 7.868 -32.547 1.235 1.00 72.62 159 LEU A O 1
ATOM 1264 N N . ALA A 1 160 ? 9.529 -33.443 0.041 1.00 66.50 160 ALA A N 1
ATOM 1265 C CA . ALA A 1 160 ? 9.225 -34.825 0.423 1.00 66.50 160 ALA A CA 1
ATOM 1266 C C . ALA A 1 160 ? 9.416 -35.093 1.927 1.00 66.50 160 ALA A C 1
ATOM 1268 O O . ALA A 1 160 ? 8.702 -35.918 2.498 1.00 66.50 160 ALA A O 1
ATOM 1269 N N . LYS A 1 161 ? 10.378 -34.418 2.576 1.00 66.38 161 LYS A N 1
ATOM 1270 C CA . LYS A 1 161 ? 10.660 -34.596 4.011 1.00 66.38 161 LYS A CA 1
ATOM 1271 C C . LYS A 1 161 ? 9.542 -34.035 4.880 1.00 66.38 161 LYS A C 1
ATOM 1273 O O . LYS A 1 161 ? 9.182 -34.684 5.859 1.00 66.38 161 LYS A O 1
ATOM 1278 N N . ASP A 1 162 ? 8.950 -32.915 4.479 1.00 64.06 162 ASP A N 1
ATOM 1279 C CA . ASP A 1 162 ? 7.849 -32.277 5.211 1.00 64.06 162 ASP A CA 1
ATOM 1280 C C . ASP A 1 162 ? 6.595 -33.172 5.245 1.00 64.06 162 ASP A C 1
ATOM 1282 O O . ASP A 1 162 ? 5.894 -33.241 6.256 1.00 64.06 162 ASP A O 1
ATOM 1286 N N . PHE A 1 163 ? 6.363 -33.955 4.184 1.00 57.44 163 PHE A N 1
ATOM 1287 C CA . PHE A 1 163 ? 5.289 -34.956 4.137 1.00 57.44 163 PHE A CA 1
ATOM 1288 C C . PHE A 1 163 ? 5.637 -36.287 4.828 1.00 57.44 163 PHE A C 1
ATOM 1290 O O . PHE A 1 163 ? 4.731 -36.990 5.266 1.00 57.44 163 PHE A O 1
ATOM 1297 N N . ASN A 1 164 ? 6.920 -36.649 4.953 1.00 54.03 164 ASN A N 1
ATOM 1298 C CA . ASN A 1 164 ? 7.344 -37.891 5.617 1.00 54.03 164 ASN A CA 1
ATOM 1299 C C . ASN A 1 164 ? 7.475 -37.742 7.148 1.00 54.03 164 ASN A C 1
ATOM 1301 O O . ASN A 1 164 ? 7.237 -38.705 7.872 1.00 54.03 164 ASN A O 1
ATOM 1305 N N . MET A 1 165 ? 7.799 -36.547 7.664 1.00 48.00 165 MET A N 1
ATOM 1306 C CA . MET A 1 165 ? 7.934 -36.287 9.113 1.00 48.00 165 MET A CA 1
ATOM 1307 C C . MET A 1 165 ? 6.619 -36.403 9.899 1.00 48.00 165 MET A C 1
ATOM 1309 O O . MET A 1 165 ? 6.640 -36.460 11.125 1.00 48.00 165 MET A O 1
ATOM 1313 N N . SER A 1 166 ? 5.477 -36.468 9.215 1.00 46.16 166 SER A N 1
ATOM 1314 C CA . SER A 1 166 ? 4.155 -36.608 9.832 1.00 46.16 166 SER A CA 1
ATOM 1315 C C . SER A 1 166 ? 3.690 -38.067 10.011 1.00 46.16 166 SER A C 1
ATOM 1317 O O . SER A 1 166 ? 2.584 -38.273 10.508 1.00 46.16 166 SER A O 1
ATOM 1319 N N . GLN A 1 167 ? 4.504 -39.082 9.661 1.00 41.22 167 GLN A N 1
ATOM 1320 C CA . GLN A 1 167 ? 4.120 -40.509 9.752 1.00 41.22 167 GLN A CA 1
ATOM 1321 C C . GLN A 1 167 ? 4.961 -41.403 10.691 1.00 41.22 167 GLN A C 1
ATOM 1323 O O . GLN A 1 167 ? 4.530 -42.521 10.976 1.00 41.22 167 GLN A O 1
ATOM 1328 N N . ASP A 1 168 ? 6.083 -40.942 11.253 1.00 32.69 168 ASP A N 1
ATOM 1329 C CA . ASP A 1 168 ? 6.892 -41.740 12.193 1.00 32.69 168 ASP A CA 1
ATOM 1330 C C . ASP A 1 168 ? 6.527 -41.443 13.660 1.00 32.69 168 ASP A C 1
ATOM 1332 O O . ASP A 1 168 ? 7.163 -40.624 14.314 1.00 32.69 168 ASP A O 1
ATOM 1336 N N . THR A 1 169 ? 5.487 -42.092 14.200 1.00 33.19 169 THR A N 1
ATOM 1337 C CA . THR A 1 169 ? 5.332 -42.368 15.652 1.00 33.19 169 THR A CA 1
ATOM 1338 C C . THR A 1 169 ? 4.199 -43.377 15.916 1.00 33.19 169 THR A C 1
ATOM 1340 O O . THR A 1 169 ? 3.089 -43.010 16.290 1.00 33.19 169 THR A O 1
ATOM 1343 N N . SER A 1 170 ? 4.475 -44.683 15.786 1.00 29.25 170 SER A N 1
ATOM 1344 C CA . SER A 1 170 ? 3.748 -45.726 16.544 1.00 29.25 170 SER A CA 1
ATOM 1345 C C . SER A 1 170 ? 4.490 -47.077 16.575 1.00 29.25 170 SER A C 1
ATOM 1347 O O . SER A 1 170 ? 4.574 -47.760 15.557 1.00 29.25 170 SER A O 1
ATOM 1349 N N . GLY A 1 171 ? 4.954 -47.482 17.768 1.00 26.89 171 GLY A N 1
ATOM 1350 C CA . GLY A 1 171 ? 5.517 -48.803 18.117 1.00 26.89 171 GLY A CA 1
ATOM 1351 C C . GLY A 1 171 ? 6.912 -48.659 18.746 1.00 26.89 171 GLY A C 1
ATOM 1352 O O . GLY A 1 171 ? 7.826 -48.215 18.074 1.00 26.89 171 GLY A O 1
ATOM 1353 N N . ILE A 1 172 ? 7.182 -48.975 20.017 1.00 29.23 172 ILE A N 1
ATOM 1354 C CA . ILE A 1 172 ? 6.873 -50.197 20.778 1.00 29.23 172 ILE A CA 1
ATOM 1355 C C . ILE A 1 172 ? 6.785 -49.859 22.285 1.00 29.23 172 ILE A C 1
ATOM 1357 O O . ILE A 1 172 ? 7.541 -49.032 22.787 1.00 29.23 172 ILE A O 1
ATOM 1361 N N . ALA A 1 173 ? 5.874 -50.522 23.002 1.00 26.17 173 ALA A N 1
ATOM 1362 C CA . ALA A 1 173 ? 5.640 -50.382 24.440 1.00 26.17 173 ALA A CA 1
ATOM 1363 C C . ALA A 1 173 ? 6.643 -51.163 25.319 1.00 26.17 173 ALA A C 1
ATOM 1365 O O . ALA A 1 173 ? 6.981 -52.304 25.008 1.00 26.17 173 ALA A O 1
ATOM 1366 N N . THR A 1 174 ? 6.993 -50.607 26.484 1.00 25.03 174 THR A N 1
ATOM 1367 C CA . THR A 1 174 ? 7.506 -51.323 27.672 1.00 25.03 174 THR A CA 1
ATOM 1368 C C . THR A 1 174 ? 6.956 -50.668 28.952 1.00 25.03 174 THR A C 1
ATOM 1370 O O . THR A 1 174 ? 6.802 -49.445 28.975 1.00 25.03 174 THR A O 1
ATOM 1373 N N . PRO A 1 175 ? 6.618 -51.427 30.020 1.00 26.80 175 PRO A N 1
ATOM 1374 C CA . PRO A 1 175 ? 6.009 -50.853 31.218 1.00 26.80 175 PRO A CA 1
ATOM 1375 C C . PRO A 1 175 ? 7.009 -50.578 32.361 1.00 26.80 175 PRO A C 1
ATOM 1377 O O . PRO A 1 175 ? 7.957 -51.327 32.570 1.00 26.80 175 PRO A O 1
ATOM 1380 N N . ALA A 1 176 ? 6.670 -49.550 33.149 1.00 21.83 176 ALA A N 1
ATOM 1381 C CA . ALA A 1 176 ? 6.900 -49.374 34.591 1.00 21.83 176 ALA A CA 1
ATOM 1382 C C . ALA A 1 176 ? 8.342 -49.342 35.152 1.00 21.83 176 ALA A C 1
ATOM 1384 O O . ALA A 1 176 ? 8.950 -50.376 35.418 1.00 21.83 176 ALA A O 1
ATOM 1385 N N . SER A 1 177 ? 8.801 -48.145 35.549 1.00 22.00 177 SER A N 1
ATOM 1386 C CA . SER A 1 177 ? 8.951 -47.732 36.967 1.00 22.00 177 SER A CA 1
ATOM 1387 C C . SER A 1 177 ? 9.764 -46.434 37.073 1.00 22.00 177 SER A C 1
ATOM 1389 O O . SER A 1 177 ? 10.987 -46.486 37.092 1.00 22.00 177 SER A O 1
ATOM 1391 N N . GLN A 1 178 ? 9.083 -45.286 37.168 1.00 22.66 178 GLN A N 1
ATOM 1392 C CA . GLN A 1 178 ? 9.294 -44.245 38.190 1.00 22.66 178 GLN A CA 1
ATOM 1393 C C . GLN A 1 178 ? 8.442 -42.995 37.894 1.00 22.66 178 GLN A C 1
ATOM 1395 O O . GLN A 1 178 ? 8.570 -42.363 36.854 1.00 22.66 178 GLN A O 1
ATOM 1400 N N . SER A 1 179 ? 7.597 -42.684 38.885 1.00 21.39 179 SER A N 1
ATOM 1401 C CA . SER A 1 179 ? 7.092 -41.366 39.311 1.00 21.39 179 SER A CA 1
ATOM 1402 C C . SER A 1 179 ? 6.250 -40.481 38.366 1.00 21.39 179 SER A C 1
ATOM 1404 O O . SER A 1 179 ? 6.776 -39.842 37.463 1.00 21.39 179 SER A O 1
ATOM 1406 N N . THR A 1 180 ? 4.966 -40.358 38.771 1.00 22.41 180 THR A N 1
ATOM 1407 C CA . THR A 1 180 ? 4.055 -39.174 38.758 1.00 22.41 180 THR A CA 1
ATOM 1408 C C . THR A 1 180 ? 3.623 -38.631 37.384 1.00 22.41 180 THR A C 1
ATOM 1410 O O . THR A 1 180 ? 4.391 -37.901 36.773 1.00 22.41 180 THR A O 1
ATOM 1413 N N . VAL A 1 181 ? 2.491 -39.023 36.760 1.00 21.28 181 VAL A N 1
ATOM 1414 C CA . VAL A 1 181 ? 1.030 -38.812 37.050 1.00 21.28 181 VAL A CA 1
ATOM 1415 C C . VAL A 1 181 ? 0.675 -37.336 37.330 1.00 21.28 181 VAL A C 1
ATOM 1417 O O . VAL A 1 181 ? 1.318 -36.757 38.197 1.00 21.28 181 VAL A O 1
ATOM 1420 N N . PHE A 1 182 ? -0.268 -36.612 36.704 1.00 22.42 182 PHE A N 1
ATOM 1421 C CA . PHE A 1 182 ? -1.452 -36.807 35.827 1.00 22.42 182 PHE A CA 1
ATOM 1422 C C . PHE A 1 182 ? -1.560 -35.530 34.929 1.00 22.42 182 PHE A C 1
ATOM 1424 O O . PHE A 1 182 ? -1.233 -34.449 35.408 1.00 22.42 182 PHE A O 1
ATOM 1431 N N . GLU A 1 183 ? -1.765 -35.583 33.602 1.00 22.14 183 GLU A N 1
ATOM 1432 C CA . GLU A 1 183 ? -3.043 -35.649 32.835 1.00 22.14 183 GLU A CA 1
ATOM 1433 C C . GLU A 1 183 ? -4.002 -34.436 32.949 1.00 22.14 183 GLU A C 1
ATOM 1435 O O . GLU A 1 183 ? -4.672 -34.282 33.966 1.00 22.14 183 GLU A O 1
ATOM 1440 N N . HIS A 1 184 ? -4.112 -33.614 31.881 1.00 23.66 184 HIS A N 1
ATOM 1441 C CA . HIS A 1 184 ? -5.281 -33.509 30.965 1.00 23.66 184 HIS A CA 1
ATOM 1442 C C . HIS A 1 184 ? -5.166 -32.352 29.924 1.00 23.66 184 HIS A C 1
ATOM 1444 O O . HIS A 1 184 ? -4.635 -31.293 30.243 1.00 23.66 184 HIS A O 1
ATOM 1450 N N . ASN A 1 185 ? -5.791 -32.556 28.741 1.00 21.52 185 ASN A N 1
ATOM 1451 C CA . ASN A 1 185 ? -6.216 -31.596 27.677 1.00 21.52 185 ASN A CA 1
ATOM 1452 C C . ASN A 1 185 ? -5.140 -31.186 26.628 1.00 21.52 185 ASN A C 1
ATOM 1454 O O . ASN A 1 185 ? -3.996 -30.974 26.994 1.00 21.52 185 ASN A O 1
ATOM 1458 N N . ALA A 1 186 ? -5.369 -31.054 25.307 1.00 21.67 186 ALA A N 1
ATOM 1459 C CA . ALA A 1 186 ? -6.570 -30.900 24.472 1.00 21.67 186 ALA A CA 1
ATOM 1460 C C . ALA A 1 186 ? -6.280 -31.200 22.967 1.00 21.67 186 ALA A C 1
ATOM 1462 O O . ALA A 1 186 ? -5.126 -31.204 22.553 1.00 21.67 186 ALA A O 1
ATOM 1463 N N . SER A 1 187 ? -7.368 -31.355 22.186 1.00 24.06 187 SER A N 1
ATOM 1464 C CA . SER A 1 187 ? -7.595 -30.918 20.781 1.00 24.06 187 SER A CA 1
ATOM 1465 C C . SER A 1 187 ? -6.684 -31.453 19.648 1.00 24.06 187 SER A C 1
ATOM 1467 O O . SER A 1 187 ? -5.476 -31.279 19.664 1.00 24.06 187 SER A O 1
ATOM 1469 N N . SER A 1 188 ? -7.201 -32.120 18.600 1.00 23.98 188 SER A N 1
ATOM 1470 C CA . SER A 1 188 ? -7.964 -31.513 17.478 1.00 23.98 188 SER A CA 1
ATOM 1471 C C . SER A 1 188 ? -7.237 -30.259 16.951 1.00 23.98 188 SER A C 1
ATOM 1473 O O . SER A 1 188 ? -6.969 -29.354 17.722 1.00 23.98 188 SER A O 1
ATOM 1475 N N . VAL A 1 189 ? -6.822 -30.121 15.692 1.00 26.52 189 VAL A N 1
ATOM 1476 C CA . VAL A 1 189 ? -7.699 -29.803 14.558 1.00 26.52 189 VAL A CA 1
ATOM 1477 C C . VAL A 1 189 ? -6.858 -29.863 13.268 1.00 26.52 189 VAL A C 1
ATOM 1479 O O . VAL A 1 189 ? -5.989 -29.034 13.035 1.00 26.52 189 VAL A O 1
ATOM 1482 N N . LEU A 1 190 ? -7.187 -30.797 12.384 1.00 28.72 190 LEU A N 1
ATOM 1483 C CA . LEU A 1 190 ? -7.307 -30.529 10.948 1.00 28.72 190 LEU A CA 1
ATOM 1484 C C . LEU A 1 190 ? -8.643 -31.183 10.581 1.00 28.72 190 LEU A C 1
ATOM 1486 O O . LEU A 1 190 ? -8.706 -32.322 10.124 1.00 28.72 190 LEU A O 1
ATOM 1490 N N . GLY A 1 191 ? -9.735 -30.533 10.997 1.00 26.48 191 GLY A N 1
ATOM 1491 C CA . GLY A 1 191 ? -11.098 -30.979 10.698 1.00 26.48 191 GLY A CA 1
ATOM 1492 C C . GLY A 1 191 ? -11.385 -30.609 9.246 1.00 26.48 191 GLY A C 1
ATOM 1493 O O . GLY A 1 191 ? -11.450 -29.430 8.944 1.00 26.48 191 GLY A O 1
ATOM 1494 N N . ARG A 1 192 ? -11.399 -31.517 8.267 1.00 24.89 192 ARG A N 1
ATOM 1495 C CA . ARG A 1 192 ? -12.189 -32.754 8.151 1.00 24.89 192 ARG A CA 1
ATOM 1496 C C . ARG A 1 192 ? -13.686 -32.449 8.113 1.00 24.89 192 ARG A C 1
ATOM 1498 O O . ARG A 1 192 ? -14.413 -32.729 9.059 1.00 24.89 192 ARG A O 1
ATOM 1505 N N . ILE A 1 193 ? -14.137 -31.949 6.967 1.00 22.31 193 ILE A N 1
ATOM 1506 C CA . ILE A 1 193 ? -15.485 -32.231 6.477 1.00 22.31 193 ILE A CA 1
ATOM 1507 C C . ILE A 1 193 ? -15.473 -33.691 6.000 1.00 22.31 193 ILE A C 1
ATOM 1509 O O . ILE A 1 193 ? -14.638 -34.085 5.186 1.00 22.31 193 ILE A O 1
ATOM 1513 N N . LYS A 1 194 ? -16.365 -34.518 6.552 1.00 25.22 194 LYS A N 1
ATOM 1514 C CA . LYS A 1 194 ? -16.728 -35.826 5.998 1.00 25.22 194 LYS A CA 1
ATOM 1515 C C . LYS A 1 194 ? -18.183 -35.766 5.541 1.00 25.22 194 LYS A C 1
ATOM 1517 O O . LYS A 1 194 ? -19.075 -35.461 6.321 1.00 25.22 194 LYS A O 1
ATOM 1522 N N . SER A 1 195 ? -18.347 -36.093 4.269 1.00 21.50 195 SER A N 1
ATOM 1523 C CA . SER A 1 195 ? -19.556 -36.409 3.512 1.00 21.50 195 SER A CA 1
ATOM 1524 C C . SER A 1 195 ? -20.363 -37.597 4.058 1.00 21.50 195 SER A C 1
ATOM 1526 O O . SER A 1 195 ? -19.764 -38.512 4.626 1.00 21.50 195 SER A O 1
ATOM 1528 N N . LEU A 1 196 ? -21.675 -37.645 3.773 1.00 23.08 196 LEU A N 1
ATOM 1529 C CA . LEU A 1 196 ? -22.324 -38.501 2.743 1.00 23.08 196 LEU A CA 1
ATOM 1530 C C . LEU A 1 196 ? -23.858 -38.628 2.990 1.00 23.08 196 LEU A C 1
ATOM 1532 O O . LEU A 1 196 ? -24.252 -38.995 4.091 1.00 23.08 196 LEU A O 1
ATOM 1536 N N . ASP A 1 197 ? -24.651 -38.412 1.922 1.00 22.12 197 ASP A N 1
ATOM 1537 C CA . ASP A 1 197 ? -25.700 -39.294 1.338 1.00 22.12 197 ASP A CA 1
ATOM 1538 C C . ASP A 1 197 ? -26.920 -39.784 2.170 1.00 22.12 197 ASP A C 1
ATOM 1540 O O . ASP A 1 197 ? -26.803 -40.110 3.339 1.00 22.12 197 ASP A O 1
ATOM 1544 N N . PHE A 1 198 ? -28.148 -40.024 1.668 1.00 22.86 198 PHE A N 1
ATOM 1545 C CA . PHE A 1 198 ? -28.831 -39.962 0.359 1.00 22.86 198 PHE A CA 1
ATOM 1546 C C . PHE A 1 198 ? -30.333 -40.284 0.595 1.00 22.86 198 PHE A C 1
ATOM 1548 O O . PHE A 1 198 ? -30.627 -41.118 1.451 1.00 22.86 198 PHE A O 1
ATOM 1555 N N . ARG A 1 199 ? -31.232 -39.786 -0.279 1.00 20.27 199 ARG A N 1
ATOM 1556 C CA . ARG A 1 199 ? -32.375 -40.480 -0.953 1.00 20.27 199 ARG A CA 1
ATOM 1557 C C . ARG A 1 199 ? -33.729 -39.751 -0.945 1.00 20.27 199 ARG A C 1
ATOM 1559 O O . ARG A 1 199 ? -34.344 -39.624 0.102 1.00 20.27 199 ARG A O 1
ATOM 1566 N N . ARG A 1 200 ? -34.260 -39.654 -2.185 1.00 21.06 200 ARG A N 1
ATOM 1567 C CA . ARG A 1 200 ? -35.663 -39.899 -2.623 1.00 21.06 200 ARG A CA 1
ATOM 1568 C C . ARG A 1 200 ? -36.695 -38.860 -2.149 1.00 21.06 200 ARG A C 1
ATOM 1570 O O . ARG A 1 200 ? -36.659 -38.428 -1.020 1.00 21.06 200 ARG A O 1
ATOM 1577 N N . SER A 1 201 ? -37.717 -38.462 -2.898 1.00 21.66 201 SER A N 1
ATOM 1578 C CA . SER A 1 201 ? -38.270 -38.878 -4.187 1.00 21.66 201 SER A CA 1
ATOM 1579 C C . SER A 1 201 ? -39.486 -37.970 -4.466 1.00 21.66 201 SER A C 1
ATOM 1581 O O . SER A 1 201 ? -40.199 -37.642 -3.529 1.00 21.66 201 SER A O 1
ATOM 1583 N N . ILE A 1 202 ? -39.770 -37.736 -5.752 1.00 22.36 202 ILE A N 1
ATOM 1584 C CA . ILE A 1 202 ? -41.110 -37.854 -6.378 1.00 22.36 202 ILE A CA 1
ATOM 1585 C C . ILE A 1 202 ? -42.192 -36.759 -6.146 1.00 22.36 202 ILE A C 1
ATOM 1587 O O . ILE A 1 202 ? -42.710 -36.583 -5.056 1.00 22.36 202 ILE A O 1
ATOM 1591 N N . GLU A 1 203 ? -42.564 -36.147 -7.290 1.00 20.92 203 GLU A N 1
ATOM 1592 C CA . GLU A 1 203 ? -43.901 -35.729 -7.800 1.00 20.92 203 GLU A CA 1
ATOM 1593 C C . GLU A 1 203 ? -44.741 -34.677 -7.042 1.00 20.92 203 GLU A C 1
ATOM 1595 O O . GLU A 1 203 ? -45.111 -34.832 -5.891 1.00 20.92 203 GLU A O 1
ATOM 1600 N N . LYS A 1 204 ? -45.008 -33.511 -7.658 1.00 22.67 204 LYS A N 1
ATOM 1601 C CA . LYS A 1 204 ? -46.171 -33.178 -8.530 1.00 22.67 204 LYS A CA 1
ATOM 1602 C C . LYS A 1 204 ? -47.551 -33.398 -7.889 1.00 22.67 204 LYS A C 1
ATOM 1604 O O . LYS A 1 204 ? -48.004 -34.530 -7.806 1.00 22.67 204 LYS A O 1
ATOM 1609 N N . SER A 1 205 ? -48.281 -32.301 -7.653 1.00 20.78 205 SER A N 1
ATOM 1610 C CA . SER A 1 205 ? -49.659 -31.989 -8.126 1.00 20.78 205 SER A CA 1
ATOM 1611 C C . SER A 1 205 ? -50.264 -30.885 -7.228 1.00 20.78 205 SER A C 1
ATOM 1613 O O . SER A 1 205 ? -50.262 -31.012 -6.017 1.00 20.78 205 SER A O 1
ATOM 1615 N N . VAL A 1 206 ? -50.483 -29.659 -7.723 1.00 20.70 206 VAL A N 1
ATOM 1616 C CA . VAL A 1 206 ? -51.629 -29.149 -8.512 1.00 20.70 206 VAL A CA 1
ATOM 1617 C C . VAL A 1 206 ? -52.813 -28.701 -7.637 1.00 20.70 206 VAL A C 1
ATOM 1619 O O . VAL A 1 206 ? -53.476 -29.523 -7.018 1.00 20.70 206 VAL A O 1
ATOM 1622 N N . SER A 1 207 ? -53.142 -27.404 -7.786 1.00 21.88 207 SER A N 1
ATOM 1623 C CA . SER A 1 207 ? -54.478 -26.771 -7.689 1.00 21.88 207 SER A CA 1
ATOM 1624 C C . SER A 1 207 ? -55.082 -26.587 -6.286 1.00 21.88 207 SER A C 1
ATOM 1626 O O . SER A 1 207 ? -54.904 -27.435 -5.432 1.00 21.88 207 SER A O 1
ATOM 1628 N N . ARG A 1 208 ? -55.869 -25.556 -5.963 1.00 20.67 208 ARG A N 1
ATOM 1629 C CA . ARG A 1 208 ? -56.364 -24.315 -6.598 1.00 20.67 208 ARG A CA 1
ATOM 1630 C C . ARG A 1 208 ? -57.341 -23.705 -5.567 1.00 20.67 208 ARG A C 1
ATOM 1632 O O . ARG A 1 208 ? -57.990 -24.497 -4.893 1.00 20.67 208 ARG A O 1
ATOM 1639 N N . LEU A 1 209 ? -57.569 -22.384 -5.650 1.00 22.03 209 LEU A N 1
ATOM 1640 C CA . LEU A 1 209 ? -58.857 -21.695 -5.390 1.00 22.03 209 LEU A CA 1
ATOM 1641 C C . LEU A 1 209 ? -59.351 -21.684 -3.917 1.00 22.03 209 LEU A C 1
ATOM 1643 O O . LEU A 1 209 ? -59.322 -22.697 -3.240 1.00 22.03 209 LEU A O 1
ATOM 1647 N N . ASP A 1 210 ? -59.933 -20.630 -3.354 1.00 21.23 210 ASP A N 1
ATOM 1648 C CA . ASP A 1 210 ? -60.155 -19.239 -3.753 1.00 21.23 210 ASP A CA 1
ATOM 1649 C C . ASP A 1 210 ? -60.897 -18.537 -2.591 1.00 21.23 210 ASP A C 1
ATOM 1651 O O . ASP A 1 210 ? -61.532 -19.211 -1.780 1.00 21.23 210 ASP A O 1
ATOM 1655 N N . VAL A 1 211 ? -60.922 -17.198 -2.644 1.00 22.66 211 VAL A N 1
ATOM 1656 C CA . VAL A 1 211 ? -62.032 -16.306 -2.217 1.00 22.66 211 VAL A CA 1
ATOM 1657 C C . VAL A 1 211 ? -62.101 -15.945 -0.711 1.00 22.66 211 VAL A C 1
ATOM 1659 O O . VAL A 1 211 ? -62.406 -16.793 0.118 1.00 22.66 211 VAL A O 1
ATOM 1662 N N . VAL A 1 212 ? -61.661 -14.739 -0.280 1.00 22.92 212 VAL A N 1
ATOM 1663 C CA . VAL A 1 212 ? -62.231 -13.355 -0.450 1.00 22.92 212 VAL A CA 1
ATOM 1664 C C . VAL A 1 212 ? -63.211 -13.050 0.715 1.00 22.92 212 VAL A C 1
ATOM 1666 O O . VAL A 1 212 ? -64.040 -13.892 1.030 1.00 22.92 212 VAL A O 1
ATOM 1669 N N . ASP A 1 213 ? -63.115 -11.958 1.497 1.00 22.42 213 ASP A N 1
ATOM 1670 C CA . ASP A 1 213 ? -63.181 -10.537 1.097 1.00 22.42 213 ASP A CA 1
ATOM 1671 C C . ASP A 1 213 ? -62.734 -9.542 2.221 1.00 22.42 213 ASP A C 1
ATOM 1673 O O . ASP A 1 213 ? -63.212 -9.656 3.346 1.00 22.42 213 ASP A O 1
ATOM 1677 N N . SER A 1 214 ? -61.852 -8.582 1.865 1.00 24.20 214 SER A N 1
ATOM 1678 C CA . SER A 1 214 ? -61.882 -7.089 2.021 1.00 24.20 214 SER A CA 1
ATOM 1679 C C . SER A 1 214 ? -62.284 -6.335 3.328 1.00 24.20 214 SER A C 1
ATOM 1681 O O . SER A 1 214 ? -63.022 -6.892 4.133 1.00 24.20 214 SER A O 1
ATOM 1683 N N . PRO A 1 215 ? -61.996 -4.996 3.495 1.00 37.75 215 PRO A N 1
ATOM 1684 C CA . PRO A 1 215 ? -61.096 -4.053 2.762 1.00 37.75 215 PRO A CA 1
ATOM 1685 C C . PRO A 1 215 ? -60.242 -3.035 3.615 1.00 37.75 215 PRO A C 1
ATOM 1687 O O . PRO A 1 215 ? -60.374 -2.973 4.834 1.00 37.75 215 PRO A O 1
ATOM 1690 N N . HIS A 1 216 ? -59.475 -2.171 2.889 1.00 22.58 216 HIS A N 1
ATOM 1691 C CA . HIS A 1 216 ? -58.753 -0.885 3.199 1.00 22.58 216 HIS A CA 1
ATOM 1692 C C . HIS A 1 216 ? -57.200 -0.990 3.305 1.00 22.58 216 HIS A C 1
ATOM 1694 O O . HIS A 1 216 ? -56.729 -1.836 4.045 1.00 22.58 216 HIS A O 1
ATOM 1700 N N . HIS A 1 217 ? -56.293 -0.217 2.656 1.00 23.17 217 HIS A N 1
ATOM 1701 C CA . HIS A 1 217 ? -56.271 1.055 1.888 1.00 23.17 217 HIS A CA 1
ATOM 1702 C C . HIS A 1 217 ? -54.972 1.166 1.002 1.00 23.17 217 HIS A C 1
ATOM 1704 O O . HIS A 1 217 ? -53.912 0.794 1.484 1.00 23.17 217 HIS A O 1
ATOM 1710 N N . LEU A 1 218 ? -55.081 1.776 -0.210 1.00 22.42 218 LEU A N 1
ATOM 1711 C CA . LEU A 1 218 ? -54.149 2.702 -0.954 1.00 22.42 218 LEU A CA 1
ATOM 1712 C C . LEU A 1 218 ? -52.700 2.255 -1.357 1.00 22.42 218 LEU A C 1
ATOM 1714 O O . LEU A 1 218 ? -51.996 1.703 -0.532 1.00 22.42 218 LEU A O 1
ATOM 1718 N N . THR A 1 219 ? -52.072 2.528 -2.527 1.00 22.02 219 THR A N 1
ATOM 1719 C CA . THR A 1 219 ? -52.391 3.155 -3.845 1.00 22.02 219 THR A CA 1
ATOM 1720 C C . THR A 1 219 ? -51.215 2.985 -4.852 1.00 22.02 219 THR A C 1
ATOM 1722 O O . THR A 1 219 ? -50.072 3.192 -4.467 1.00 22.02 219 THR A O 1
ATOM 1725 N N . PHE A 1 220 ? -51.544 2.690 -6.126 1.00 21.69 220 PHE A N 1
ATOM 1726 C CA . PHE A 1 220 ? -51.050 3.210 -7.441 1.00 21.69 220 PHE A CA 1
ATOM 1727 C C . PHE A 1 220 ? -49.533 3.378 -7.752 1.00 21.69 220 PHE A C 1
ATOM 1729 O O . PHE A 1 220 ? -48.863 4.216 -7.166 1.00 21.69 220 PHE A O 1
ATOM 1736 N N . THR A 1 221 ? -48.938 2.521 -8.610 1.00 21.69 221 THR A N 1
ATOM 1737 C CA . THR A 1 221 ? -48.659 2.618 -10.087 1.00 21.69 221 THR A CA 1
ATOM 1738 C C . THR A 1 221 ? -47.606 3.644 -10.536 1.00 21.69 221 THR A C 1
ATOM 1740 O O . THR A 1 221 ? -47.698 4.821 -10.207 1.00 21.69 221 THR A O 1
ATOM 1743 N N . GLY A 1 222 ? -46.651 3.187 -11.357 1.00 23.11 222 GLY A N 1
ATOM 1744 C CA . GLY A 1 222 ? -45.519 3.978 -11.849 1.00 23.11 222 GLY A CA 1
ATOM 1745 C C . GLY A 1 222 ? -45.812 4.923 -13.013 1.00 23.11 222 GLY A C 1
ATOM 1746 O O . GLY A 1 222 ? -46.845 4.816 -13.657 1.00 23.11 222 GLY A O 1
ATOM 1747 N N . ASP A 1 223 ? -44.850 5.803 -13.297 1.00 21.52 223 ASP A N 1
ATOM 1748 C CA . ASP A 1 223 ? -44.280 5.957 -14.634 1.00 21.52 223 ASP A CA 1
ATOM 1749 C C . ASP A 1 223 ? -42.964 6.754 -14.589 1.00 21.52 223 ASP A C 1
ATOM 1751 O O . ASP A 1 223 ? -42.658 7.482 -13.644 1.00 21.52 223 ASP A O 1
ATOM 1755 N N . VAL A 1 224 ? -42.184 6.551 -15.641 1.00 28.06 224 VAL A N 1
ATOM 1756 C CA . VAL A 1 224 ? -40.883 7.135 -15.984 1.00 28.06 224 VAL A CA 1
ATOM 1757 C C . VAL A 1 224 ? -40.926 8.671 -16.076 1.00 28.06 224 VAL A C 1
ATOM 1759 O O . VAL A 1 224 ? -41.923 9.214 -16.535 1.00 28.06 224 VAL A O 1
ATOM 1762 N N . LEU A 1 225 ? -39.818 9.361 -15.731 1.00 23.58 225 LEU A N 1
ATOM 1763 C CA . LEU A 1 225 ? -39.157 10.423 -16.534 1.00 23.58 225 LEU A CA 1
ATOM 1764 C C . LEU A 1 225 ? -37.994 11.116 -15.776 1.00 23.58 225 LEU A C 1
ATOM 1766 O O . LEU A 1 225 ? -38.166 11.709 -14.717 1.00 23.58 225 LEU A O 1
ATOM 1770 N N . ARG A 1 226 ? -36.800 11.112 -16.392 1.00 27.80 226 ARG A N 1
ATOM 1771 C CA . ARG A 1 226 ? -35.713 12.095 -16.163 1.00 27.80 226 ARG A CA 1
ATOM 1772 C C . ARG A 1 226 ? -36.187 13.505 -16.566 1.00 27.80 226 ARG A C 1
ATOM 1774 O O . ARG A 1 226 ? -36.967 13.611 -17.513 1.00 27.80 226 ARG A O 1
ATOM 1781 N N . PRO A 1 227 ? -35.560 14.582 -16.051 1.00 26.27 227 PRO A N 1
ATOM 1782 C CA . PRO A 1 227 ? -34.718 15.354 -16.974 1.00 26.27 227 PRO A CA 1
ATOM 1783 C C . PRO A 1 227 ? -33.386 15.906 -16.419 1.00 26.27 227 PRO A C 1
ATOM 1785 O O . PRO A 1 227 ? -33.153 16.069 -15.230 1.00 26.27 227 PRO A O 1
ATOM 1788 N N . LYS A 1 228 ? -32.528 16.163 -17.410 1.00 23.28 228 LYS A N 1
ATOM 1789 C CA . LYS A 1 228 ? -31.213 16.816 -17.507 1.00 23.28 228 LYS A CA 1
ATOM 1790 C C . LYS A 1 228 ? -30.972 18.123 -16.706 1.00 23.28 228 LYS A C 1
ATOM 1792 O O . LYS A 1 228 ? -31.858 18.958 -16.607 1.00 23.28 228 LYS A O 1
ATOM 1797 N N . THR A 1 229 ? -29.671 18.338 -16.431 1.00 25.09 229 THR A N 1
ATOM 1798 C CA . THR A 1 229 ? -28.873 19.602 -16.435 1.00 25.09 229 THR A CA 1
ATOM 1799 C C . THR A 1 229 ? -29.075 20.670 -15.334 1.00 25.09 229 THR A C 1
ATOM 1801 O O . THR A 1 229 ? -30.188 21.107 -15.103 1.00 25.09 229 THR A O 1
ATOM 1804 N N . ALA A 1 230 ? -27.928 21.076 -14.742 1.00 27.11 230 ALA A N 1
ATOM 1805 C CA . ALA A 1 230 ? -27.549 22.158 -13.786 1.00 27.11 230 ALA A CA 1
ATOM 1806 C C . ALA A 1 230 ? -28.472 23.404 -13.640 1.00 27.11 230 ALA A C 1
ATOM 1808 O O . ALA A 1 230 ? -29.167 23.690 -14.612 1.00 27.11 230 ALA A O 1
ATOM 1809 N N . PRO A 1 231 ? -28.427 24.232 -12.547 1.00 29.67 231 PRO A N 1
ATOM 1810 C CA . PRO A 1 231 ? -27.296 24.514 -11.627 1.00 29.67 231 PRO A CA 1
ATOM 1811 C C . PRO A 1 231 ? -27.605 24.622 -10.099 1.00 29.67 231 PRO A C 1
ATOM 1813 O O . PRO A 1 231 ? -28.740 24.809 -9.694 1.00 29.67 231 PRO A O 1
ATOM 1816 N N . GLY A 1 232 ? -26.539 24.541 -9.282 1.00 25.55 232 GLY A N 1
ATOM 1817 C CA . GLY A 1 232 ? -26.325 25.107 -7.929 1.00 25.55 232 GLY A CA 1
ATOM 1818 C C . GLY A 1 232 ? -27.440 25.142 -6.868 1.00 25.55 232 GLY A C 1
ATOM 1819 O O . GLY A 1 232 ? -28.371 25.926 -6.991 1.00 25.55 232 GLY A O 1
ATOM 1820 N N . HIS A 1 233 ? -27.230 24.450 -5.739 1.00 22.73 233 HIS A N 1
ATOM 1821 C CA . HIS A 1 233 ? -27.302 25.054 -4.396 1.00 22.73 233 HIS A CA 1
ATOM 1822 C C . HIS A 1 233 ? -26.728 24.109 -3.326 1.00 22.73 233 HIS A C 1
ATOM 1824 O O . HIS A 1 233 ? -26.965 22.903 -3.354 1.00 22.73 233 HIS A O 1
ATOM 1830 N N . ASP A 1 234 ? -25.956 24.693 -2.414 1.00 28.80 234 ASP A N 1
ATOM 1831 C CA . ASP A 1 234 ? -25.337 24.084 -1.238 1.00 28.80 234 ASP A CA 1
ATOM 1832 C C . ASP A 1 234 ? -26.359 23.495 -0.256 1.00 28.80 234 ASP A C 1
ATOM 1834 O O . ASP A 1 234 ? -27.320 24.178 0.085 1.00 28.80 234 ASP A O 1
ATOM 1838 N N . THR A 1 235 ? -26.071 22.306 0.282 1.00 23.89 235 THR A N 1
ATOM 1839 C CA . THR A 1 235 ? -26.248 21.969 1.709 1.00 23.89 235 THR A CA 1
ATOM 1840 C C . THR A 1 235 ? -25.421 20.727 2.031 1.00 23.89 235 THR A C 1
ATOM 1842 O O . THR A 1 235 ? -25.635 19.660 1.453 1.00 23.89 235 THR A O 1
ATOM 1845 N N . GLY A 1 236 ? -24.451 20.899 2.931 1.00 29.41 236 GLY A N 1
ATOM 1846 C CA . GLY A 1 236 ? -23.621 19.840 3.488 1.00 29.41 236 GLY A CA 1
ATOM 1847 C C . GLY A 1 236 ? -24.420 18.879 4.367 1.00 29.41 236 GLY A C 1
ATOM 1848 O O . GLY A 1 236 ? -25.364 19.267 5.050 1.00 29.41 236 GLY A O 1
ATOM 1849 N N . GLY A 1 237 ? -24.013 17.617 4.320 1.00 24.38 237 GLY A N 1
ATOM 1850 C CA . GLY A 1 237 ? -24.571 16.513 5.089 1.00 24.38 237 GLY A CA 1
ATOM 1851 C C . GLY A 1 237 ? -23.746 15.271 4.788 1.00 24.38 237 GLY A C 1
ATOM 1852 O O . GLY A 1 237 ? -24.089 14.476 3.918 1.00 24.38 237 GLY A O 1
ATOM 1853 N N . SER A 1 238 ? -22.591 15.177 5.438 1.00 24.25 238 SER A N 1
ATOM 1854 C CA . SER A 1 238 ? -21.671 14.047 5.388 1.00 24.25 238 SER A CA 1
ATOM 1855 C C . SER A 1 238 ? -22.337 12.821 6.031 1.00 24.25 238 SER A C 1
ATOM 1857 O O . SER A 1 238 ? -22.333 12.640 7.244 1.00 24.25 238 SER A O 1
ATOM 1859 N N . THR A 1 239 ? -22.928 11.938 5.222 1.00 24.00 239 THR A N 1
ATOM 1860 C CA . THR A 1 239 ? -23.295 10.588 5.673 1.00 24.00 239 THR A CA 1
ATOM 1861 C C . THR A 1 239 ? -22.013 9.784 5.863 1.00 24.00 239 THR A C 1
ATOM 1863 O O . THR A 1 239 ? -21.481 9.187 4.923 1.00 24.00 239 THR A O 1
ATOM 1866 N N . LEU A 1 240 ? -21.474 9.847 7.077 1.00 29.72 240 LEU A N 1
ATOM 1867 C CA . LEU A 1 240 ? -20.284 9.127 7.498 1.00 29.72 240 LEU A CA 1
ATOM 1868 C C . LEU A 1 240 ? -20.663 7.664 7.759 1.00 29.72 240 LEU A C 1
ATOM 1870 O O . LEU A 1 240 ? -21.421 7.351 8.674 1.00 29.72 240 LEU A O 1
ATOM 1874 N N . PHE A 1 241 ? -20.150 6.775 6.911 1.00 24.86 241 PHE A N 1
ATOM 1875 C CA . PHE A 1 241 ? -20.236 5.330 7.080 1.00 24.86 241 PHE A CA 1
ATOM 1876 C C . PHE A 1 241 ? -19.545 4.914 8.384 1.00 24.86 241 PHE A C 1
ATOM 1878 O O . PHE A 1 241 ? -18.355 5.158 8.583 1.00 24.86 241 PHE A O 1
ATOM 1885 N N . THR A 1 242 ? -20.289 4.246 9.259 1.00 25.53 242 THR A N 1
ATOM 1886 C CA . THR A 1 242 ? -19.775 3.571 10.447 1.00 25.53 242 THR A CA 1
ATOM 1887 C C . THR A 1 242 ? -19.065 2.279 10.037 1.00 25.53 242 THR A C 1
ATOM 1889 O O . THR A 1 242 ? -19.657 1.204 9.978 1.00 25.53 242 THR A O 1
ATOM 1892 N N . LEU A 1 243 ? -17.756 2.357 9.784 1.00 25.94 243 LEU A N 1
ATOM 1893 C CA . LEU A 1 243 ? -16.885 1.177 9.760 1.00 25.94 243 LEU A CA 1
ATOM 1894 C C . LEU A 1 243 ? -16.689 0.667 11.197 1.00 25.94 243 LEU A C 1
ATOM 1896 O O . LEU A 1 243 ? -15.658 0.892 11.819 1.00 25.94 243 LEU A O 1
ATOM 1900 N N . SER A 1 244 ? -17.704 -0.018 11.730 1.00 23.52 244 SER A N 1
ATOM 1901 C CA . SER A 1 244 ? -17.631 -0.761 12.996 1.00 23.52 244 SER A CA 1
ATOM 1902 C C . SER A 1 244 ? -17.605 -2.272 12.742 1.00 23.52 244 SER A C 1
ATOM 1904 O O . SER A 1 244 ? -18.467 -3.027 13.184 1.00 23.52 244 SER A O 1
ATOM 1906 N N . ALA A 1 245 ? -16.581 -2.745 12.030 1.00 23.73 245 ALA A N 1
ATOM 1907 C CA . ALA A 1 245 ? -16.224 -4.160 12.057 1.00 23.73 245 ALA A CA 1
ATOM 1908 C C . ALA A 1 245 ? -15.308 -4.397 13.270 1.00 23.73 245 ALA A C 1
ATOM 1910 O O . ALA A 1 245 ? -14.114 -4.113 13.228 1.00 23.73 245 ALA A O 1
ATOM 1911 N N . ARG A 1 246 ? -15.883 -4.870 14.381 1.00 26.61 246 ARG A N 1
ATOM 1912 C CA . ARG A 1 246 ? -15.130 -5.305 15.569 1.00 26.61 246 ARG A CA 1
ATOM 1913 C C . ARG A 1 246 ? -14.247 -6.515 15.220 1.00 26.61 246 ARG A C 1
ATOM 1915 O O . ARG A 1 246 ? -14.804 -7.521 14.783 1.00 26.61 246 ARG A O 1
ATOM 1922 N N . PRO A 1 247 ? -12.940 -6.529 15.530 1.00 23.59 247 PRO A N 1
ATOM 1923 C CA . PRO A 1 247 ? -12.267 -7.766 15.886 1.00 23.59 247 PRO A CA 1
ATOM 1924 C C . PRO A 1 247 ? -12.657 -8.092 17.333 1.00 23.59 247 PRO A C 1
ATOM 1926 O O . PRO A 1 247 ? -12.256 -7.413 18.274 1.00 23.59 247 PRO A O 1
ATOM 1929 N N . HIS A 1 248 ? -13.500 -9.103 17.522 1.00 23.19 248 HIS A N 1
ATOM 1930 C CA . HIS A 1 248 ? -13.782 -9.648 18.845 1.00 23.19 248 HIS A CA 1
ATOM 1931 C C . HIS A 1 248 ? -12.538 -10.392 19.364 1.00 23.19 248 HIS A C 1
ATOM 1933 O O . HIS A 1 248 ? -12.329 -11.554 19.036 1.00 23.19 248 HIS A O 1
ATOM 1939 N N . THR A 1 249 ? -11.726 -9.740 20.196 1.00 26.42 249 THR A N 1
ATOM 1940 C CA . THR A 1 249 ? -10.821 -10.408 21.146 1.00 26.42 249 THR A CA 1
ATOM 1941 C C . THR A 1 249 ? -11.252 -10.037 22.559 1.00 26.42 249 THR A C 1
ATOM 1943 O O . THR A 1 249 ? -10.672 -9.165 23.196 1.00 26.42 249 THR A O 1
ATOM 1946 N N . ALA A 1 250 ? -12.320 -10.674 23.024 1.00 23.88 250 ALA A N 1
ATOM 1947 C CA . ALA A 1 250 ? -12.703 -10.699 24.428 1.00 23.88 250 ALA A CA 1
ATOM 1948 C C . ALA A 1 250 ? -13.252 -12.100 24.704 1.00 23.88 250 ALA A C 1
ATOM 1950 O O . ALA A 1 250 ? -14.409 -12.397 24.418 1.00 23.88 250 ALA A O 1
ATOM 1951 N N . VAL A 1 251 ? -12.370 -12.985 25.161 1.00 23.59 251 VAL A N 1
ATOM 1952 C CA . VAL A 1 251 ? -12.770 -14.196 25.880 1.00 23.59 251 VAL A CA 1
ATOM 1953 C C . VAL A 1 251 ? -13.056 -13.735 27.317 1.00 23.59 251 VAL A C 1
ATOM 1955 O O . VAL A 1 251 ? -12.235 -12.986 27.853 1.00 23.59 251 VAL A O 1
ATOM 1958 N N . PRO A 1 252 ? -14.197 -14.091 27.931 1.00 24.16 252 PRO A N 1
ATOM 1959 C CA . PRO A 1 252 ? -14.451 -13.772 29.335 1.00 24.16 252 PRO A CA 1
ATOM 1960 C C . PRO A 1 252 ? -13.420 -14.485 30.235 1.00 24.16 252 PRO A C 1
ATOM 1962 O O . PRO A 1 252 ? -12.912 -15.542 29.853 1.00 24.16 252 PRO A O 1
ATOM 1965 N N . PRO A 1 253 ? -13.061 -13.924 31.403 1.00 23.94 253 PRO A N 1
ATOM 1966 C CA . PRO A 1 253 ? -12.087 -14.542 32.293 1.00 23.94 253 P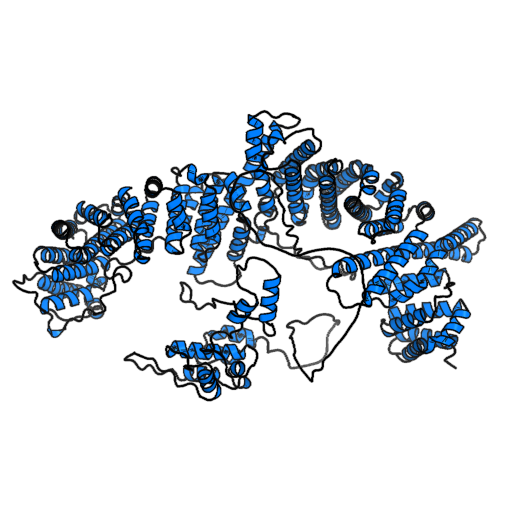RO A CA 1
ATOM 1967 C C . PRO A 1 253 ? -12.692 -15.808 32.912 1.00 23.94 253 PRO A C 1
ATOM 1969 O O . PRO A 1 253 ? -13.658 -15.738 33.665 1.00 23.94 253 PRO A O 1
ATOM 1972 N N . ASP A 1 254 ? -12.129 -16.968 32.577 1.00 23.41 254 ASP A N 1
ATOM 1973 C CA . ASP A 1 254 ? -12.488 -18.243 33.198 1.00 23.41 254 ASP A CA 1
ATOM 1974 C C . ASP A 1 254 ? -11.753 -18.347 34.544 1.00 23.41 254 ASP A C 1
ATOM 1976 O O . ASP A 1 254 ? -10.539 -18.564 34.625 1.00 23.41 254 ASP A O 1
ATOM 1980 N N . ASP A 1 255 ? -12.495 -18.090 35.616 1.00 28.58 255 ASP A N 1
ATOM 1981 C CA . ASP A 1 255 ? -11.990 -17.959 36.975 1.00 28.58 255 ASP A CA 1
ATOM 1982 C C . ASP A 1 255 ? -11.932 -19.345 37.640 1.00 28.58 255 ASP A C 1
ATOM 1984 O O . ASP A 1 255 ? -12.843 -19.757 38.358 1.00 28.58 255 ASP A O 1
ATOM 1988 N N . LYS A 1 256 ? -10.876 -20.120 37.348 1.00 24.94 256 LYS A N 1
ATOM 1989 C CA . LYS A 1 256 ? -10.479 -21.335 38.093 1.00 24.94 256 LYS A CA 1
ATOM 1990 C C . LYS A 1 256 ? -9.055 -21.768 37.719 1.00 24.94 256 LYS A C 1
ATOM 1992 O O . LYS A 1 256 ? -8.841 -22.394 36.689 1.00 24.94 256 LYS A O 1
ATOM 1997 N N . VAL A 1 257 ? -8.102 -21.513 38.624 1.00 26.25 257 VAL A N 1
ATOM 1998 C CA . VAL A 1 257 ? -7.058 -22.434 39.145 1.00 26.25 257 VAL A CA 1
ATOM 1999 C C . VAL A 1 257 ? -5.860 -21.619 39.649 1.00 26.25 257 VAL A C 1
ATOM 2001 O O . VAL A 1 257 ? -5.080 -21.036 38.903 1.00 26.25 257 VAL A O 1
ATOM 2004 N N . THR A 1 258 ? -5.696 -21.641 40.967 1.00 27.80 258 THR A N 1
ATOM 2005 C CA . THR A 1 258 ? -4.498 -21.254 41.706 1.00 27.80 258 THR A CA 1
ATOM 20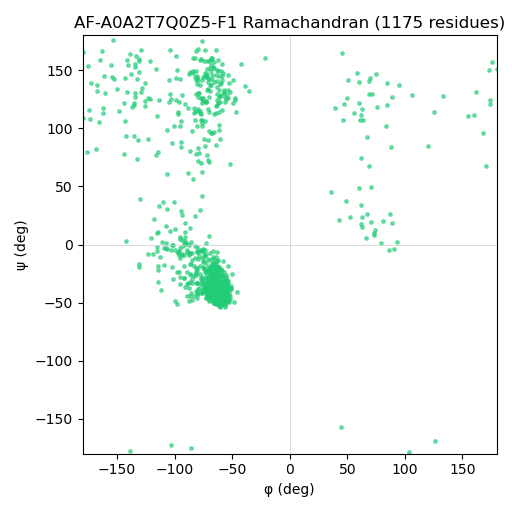06 C C . THR A 1 258 ? -3.321 -22.181 41.375 1.00 27.80 258 THR A C 1
ATOM 2008 O O . THR A 1 258 ? -3.366 -23.372 41.671 1.00 27.80 258 THR A O 1
ATOM 2011 N N . SER A 1 259 ? -2.230 -21.636 40.825 1.00 22.55 259 SER A N 1
ATOM 2012 C CA . SER A 1 259 ? -0.877 -22.212 40.919 1.00 22.55 259 SER A CA 1
ATOM 2013 C C . SER A 1 259 ? 0.193 -21.143 40.618 1.00 22.55 259 SER A C 1
ATOM 2015 O O . SER A 1 259 ? 0.068 -20.444 39.611 1.00 22.55 259 SER A O 1
ATOM 2017 N N . PRO A 1 260 ? 1.234 -20.978 41.459 1.00 28.86 260 PRO A N 1
ATOM 2018 C CA . PRO A 1 260 ? 2.296 -19.998 41.257 1.00 28.86 260 PRO A CA 1
ATOM 2019 C C . PRO A 1 260 ? 3.385 -20.556 40.322 1.00 28.86 260 PRO A C 1
ATOM 2021 O O . PRO A 1 260 ? 3.677 -21.746 40.353 1.00 28.86 260 PRO A O 1
ATOM 2024 N N . TYR A 1 261 ? 4.036 -19.669 39.564 1.00 25.77 261 TYR A N 1
ATOM 2025 C CA . TYR A 1 261 ? 5.109 -19.909 38.578 1.00 25.77 261 TYR A CA 1
ATOM 2026 C C . TYR A 1 261 ? 4.681 -20.232 37.136 1.00 25.77 261 TYR A C 1
ATOM 2028 O O . TYR A 1 261 ? 4.773 -21.358 36.652 1.00 25.77 261 TYR A O 1
ATOM 2036 N N . ARG A 1 262 ? 4.415 -19.163 36.378 1.00 22.06 262 ARG A N 1
ATOM 2037 C CA . ARG A 1 262 ? 4.909 -19.024 35.001 1.00 22.06 262 ARG A CA 1
ATOM 2038 C C . ARG A 1 262 ? 5.251 -17.556 34.754 1.00 22.06 262 ARG A C 1
ATOM 2040 O O . ARG A 1 262 ? 4.401 -16.691 34.930 1.00 22.06 262 ARG A O 1
ATOM 2047 N N . GLN A 1 263 ? 6.506 -17.282 34.400 1.00 24.69 263 GLN A N 1
ATOM 2048 C CA . GLN A 1 263 ? 6.922 -15.975 33.894 1.00 24.69 263 GLN A CA 1
ATOM 2049 C C . GLN A 1 263 ? 6.102 -15.674 32.638 1.00 24.69 263 GLN A C 1
ATOM 2051 O O . GLN A 1 263 ? 6.186 -16.399 31.648 1.00 24.69 263 GLN A O 1
ATOM 2056 N N . ILE A 1 264 ? 5.283 -14.630 32.717 1.00 24.08 264 ILE A N 1
ATOM 2057 C CA . ILE A 1 264 ? 4.572 -14.052 31.584 1.00 24.08 264 ILE A CA 1
ATOM 2058 C C . ILE A 1 264 ? 5.645 -13.474 30.659 1.00 24.08 264 ILE A C 1
ATOM 2060 O O . ILE A 1 264 ? 6.345 -12.533 31.031 1.00 24.08 264 ILE A O 1
ATOM 2064 N N . GLN A 1 265 ? 5.815 -14.069 29.478 1.00 24.53 265 GLN A N 1
ATOM 2065 C CA . GLN A 1 265 ? 6.486 -13.385 28.378 1.00 24.53 265 GLN A CA 1
ATOM 2066 C C . GLN A 1 265 ? 5.646 -12.153 28.039 1.00 24.53 265 GLN A C 1
ATOM 2068 O O . GLN A 1 265 ? 4.452 -12.264 27.762 1.00 24.53 265 GLN A O 1
ATOM 2073 N N . SER A 1 266 ? 6.270 -10.983 28.129 1.00 23.14 266 SER A N 1
ATOM 2074 C CA . SER A 1 266 ? 5.697 -9.701 27.732 1.00 23.14 266 SER A CA 1
ATOM 2075 C C . SER A 1 266 ? 5.172 -9.768 26.291 1.00 23.14 266 SER A C 1
ATOM 2077 O O . SER A 1 266 ? 5.861 -10.334 25.437 1.00 23.14 266 SER A O 1
ATOM 2079 N N . PRO A 1 267 ? 4.000 -9.186 25.981 1.00 25.00 267 PRO A N 1
ATOM 2080 C CA . PRO A 1 267 ? 3.593 -9.009 24.595 1.00 25.00 267 PRO A CA 1
ATOM 2081 C C . PRO A 1 267 ? 4.635 -8.126 23.896 1.00 25.00 267 PRO A C 1
ATOM 2083 O O . PRO A 1 267 ? 4.994 -7.070 24.417 1.00 25.00 267 PRO A O 1
ATOM 2086 N N . LEU A 1 268 ? 5.150 -8.598 22.755 1.00 25.70 268 LEU A N 1
ATOM 2087 C CA . LEU A 1 268 ? 6.098 -7.872 21.903 1.00 25.70 268 LEU A CA 1
ATOM 2088 C C . LEU A 1 268 ? 5.588 -6.446 21.690 1.00 25.70 268 LEU A C 1
ATOM 2090 O O . LEU A 1 268 ? 4.450 -6.236 21.260 1.00 25.70 268 LEU A O 1
ATOM 2094 N N . THR A 1 269 ? 6.417 -5.466 22.030 1.00 27.12 269 THR A N 1
ATOM 2095 C CA . THR A 1 269 ? 6.057 -4.061 21.840 1.00 27.12 269 THR A CA 1
ATOM 2096 C C . THR A 1 269 ? 6.071 -3.752 20.345 1.00 27.12 269 THR A C 1
ATOM 2098 O O . THR A 1 269 ? 6.963 -4.183 19.621 1.00 27.12 269 THR A O 1
ATOM 2101 N N . THR A 1 270 ? 5.109 -2.967 19.852 1.00 35.97 270 THR A N 1
ATOM 2102 C CA . THR A 1 270 ? 5.022 -2.533 18.439 1.00 35.97 270 THR A CA 1
ATOM 2103 C C . THR A 1 270 ? 6.314 -1.865 17.932 1.00 35.97 270 THR A C 1
ATOM 2105 O O . THR A 1 270 ? 6.551 -1.806 16.728 1.00 35.97 270 THR A O 1
ATOM 2108 N N . ARG A 1 271 ? 7.184 -1.417 18.849 1.00 32.53 271 ARG A N 1
ATOM 2109 C CA . ARG A 1 271 ? 8.543 -0.926 18.579 1.00 32.53 271 ARG A CA 1
ATOM 2110 C C . ARG A 1 271 ? 9.486 -1.968 17.958 1.00 32.53 271 ARG A C 1
ATOM 2112 O O . ARG A 1 271 ? 10.477 -1.570 17.365 1.00 32.53 271 ARG A O 1
ATOM 2119 N N . GLU A 1 272 ? 9.197 -3.264 18.057 1.00 32.12 272 GLU A N 1
ATOM 2120 C CA . GLU A 1 272 ? 10.110 -4.340 17.632 1.00 32.12 272 GLU A CA 1
ATOM 2121 C C . GLU A 1 272 ? 9.824 -4.882 16.216 1.00 32.12 272 GLU A C 1
ATOM 2123 O O . GLU A 1 272 ? 10.612 -5.660 15.683 1.00 32.12 272 GLU A O 1
ATOM 2128 N N . VAL A 1 273 ? 8.727 -4.460 15.570 1.00 35.41 273 VAL A N 1
ATOM 2129 C CA . VAL A 1 273 ? 8.319 -4.952 14.231 1.00 35.41 273 VAL A CA 1
ATOM 2130 C C . VAL A 1 273 ? 9.015 -4.198 13.086 1.00 35.41 273 VAL A C 1
ATOM 2132 O O . VAL A 1 273 ? 9.032 -4.656 11.944 1.00 35.41 273 VAL A O 1
ATOM 2135 N N . ILE A 1 274 ? 9.657 -3.071 13.386 1.00 33.34 274 ILE A N 1
ATOM 2136 C CA . ILE A 1 274 ? 10.479 -2.309 12.448 1.00 33.34 274 ILE A CA 1
ATOM 2137 C C . ILE A 1 274 ? 11.844 -2.147 13.115 1.00 33.34 274 ILE A C 1
ATOM 2139 O O . ILE A 1 274 ? 11.916 -1.628 14.222 1.00 33.34 274 ILE A O 1
ATOM 2143 N N . GLY A 1 275 ? 12.894 -2.670 12.475 1.00 27.81 275 GLY A N 1
ATOM 2144 C CA . GLY A 1 275 ? 14.234 -2.848 13.043 1.00 27.81 275 GLY A CA 1
ATOM 2145 C C . GLY A 1 275 ? 14.710 -1.705 13.945 1.00 27.81 275 GLY A C 1
ATOM 2146 O O . GLY A 1 275 ? 14.543 -0.530 13.623 1.00 27.81 275 GLY A O 1
ATOM 2147 N N . GLY A 1 276 ? 15.310 -2.083 15.076 1.00 22.56 276 GLY A N 1
ATOM 2148 C CA . GLY A 1 276 ? 15.740 -1.167 16.124 1.00 22.56 276 GLY A CA 1
ATOM 2149 C C . GLY A 1 276 ? 16.552 0.014 15.597 1.00 22.56 276 GLY A C 1
ATOM 2150 O O . GLY A 1 276 ? 17.616 -0.151 15.004 1.00 22.56 276 GLY A O 1
ATOM 2151 N N . THR A 1 277 ? 16.067 1.219 15.865 1.00 26.95 277 THR A N 1
ATOM 2152 C CA . THR A 1 277 ? 16.887 2.425 15.833 1.00 26.95 277 THR A CA 1
ATOM 2153 C C . THR A 1 277 ? 17.706 2.464 17.117 1.00 26.95 277 THR A C 1
ATOM 2155 O O . THR A 1 277 ? 17.138 2.584 18.203 1.00 26.95 277 THR A O 1
ATOM 2158 N N . GLN A 1 278 ? 19.032 2.356 16.999 1.00 26.47 278 GLN A N 1
ATOM 2159 C CA . GLN A 1 278 ? 19.936 2.827 18.046 1.00 26.47 278 GLN A CA 1
ATOM 2160 C C . GLN A 1 278 ? 19.567 4.275 18.389 1.00 26.47 278 GLN A C 1
ATOM 2162 O O . GLN A 1 278 ? 19.377 5.105 17.498 1.00 26.47 278 GLN A O 1
ATOM 2167 N N . GLU A 1 279 ? 19.434 4.548 19.682 1.00 26.02 279 GLU A N 1
ATOM 2168 C CA . GLU A 1 279 ? 19.284 5.888 20.233 1.00 26.02 279 GLU A CA 1
ATOM 2169 C C . GLU A 1 279 ? 20.555 6.704 19.957 1.00 26.02 279 GLU A C 1
ATOM 2171 O O . GLU A 1 279 ? 21.444 6.782 20.796 1.00 26.02 279 GLU A O 1
ATOM 2176 N N . ASP A 1 280 ? 20.642 7.332 18.786 1.00 22.91 280 ASP A N 1
ATOM 2177 C CA . ASP A 1 280 ? 21.524 8.478 18.572 1.00 22.91 280 ASP A CA 1
ATOM 2178 C C . ASP A 1 280 ? 20.670 9.745 18.596 1.00 22.91 280 ASP A C 1
ATOM 2180 O O . ASP A 1 280 ? 20.160 10.257 17.594 1.00 22.91 280 ASP A O 1
ATOM 2184 N N . SER A 1 281 ? 20.490 10.255 19.811 1.00 27.14 281 SER A N 1
ATOM 2185 C CA . SER A 1 281 ? 20.008 11.603 20.059 1.00 27.14 281 SER A CA 1
ATOM 2186 C C . SER A 1 281 ? 20.996 12.616 19.465 1.00 27.14 281 SER A C 1
ATOM 2188 O O . SER A 1 281 ? 22.033 12.905 20.060 1.00 27.14 281 SER A O 1
ATOM 2190 N N . GLY A 1 282 ? 20.647 13.186 18.310 1.00 27.42 282 GLY A N 1
ATOM 2191 C CA . GLY A 1 282 ? 21.208 14.449 17.822 1.00 27.42 282 GLY A CA 1
ATOM 2192 C C . GLY A 1 282 ? 21.936 14.384 16.480 1.00 27.42 282 GLY A C 1
ATOM 2193 O O . GLY A 1 282 ? 23.158 14.322 16.448 1.00 27.42 282 GLY A O 1
ATOM 2194 N N . SER A 1 283 ? 21.195 14.488 15.367 1.00 25.89 283 SER A N 1
ATOM 2195 C CA . SER A 1 283 ? 21.574 15.237 14.141 1.00 25.89 283 SER A CA 1
ATOM 2196 C C . SER A 1 283 ? 20.612 14.951 12.970 1.00 25.89 283 SER A C 1
ATOM 2198 O O . SER A 1 283 ? 20.984 14.372 11.955 1.00 25.89 283 SER A O 1
ATOM 2200 N N . PHE A 1 284 ? 19.352 15.384 13.073 1.00 31.59 284 PHE A N 1
ATOM 2201 C CA . PHE A 1 284 ? 18.323 15.100 12.055 1.00 31.59 284 PHE A CA 1
ATOM 2202 C C . PHE A 1 284 ? 18.246 16.086 10.872 1.00 31.59 284 PHE A C 1
ATOM 2204 O O . PHE A 1 284 ? 17.276 16.042 10.125 1.00 31.59 284 PHE A O 1
ATOM 2211 N N . ASP A 1 285 ? 19.242 16.956 10.656 1.00 32.53 285 ASP A N 1
ATOM 2212 C CA . ASP A 1 285 ? 18.998 18.175 9.859 1.00 32.53 285 ASP A CA 1
ATOM 2213 C C . ASP A 1 285 ? 19.836 18.380 8.582 1.00 32.53 285 ASP A C 1
ATOM 2215 O O . ASP A 1 285 ? 19.714 19.425 7.949 1.00 32.53 285 ASP A O 1
ATOM 2219 N N . LYS A 1 286 ? 20.678 17.427 8.137 1.00 29.81 286 LYS A N 1
ATOM 2220 C CA . LYS A 1 286 ? 21.460 17.610 6.880 1.00 29.81 286 LYS A CA 1
ATOM 2221 C C . LYS A 1 286 ? 21.663 16.384 5.976 1.00 29.81 286 LYS A C 1
ATOM 2223 O O . LYS A 1 286 ? 22.327 16.503 4.951 1.00 29.81 286 LYS A O 1
ATOM 2228 N N . THR A 1 287 ? 21.097 15.222 6.294 1.00 31.73 287 THR A N 1
ATOM 2229 C CA . THR A 1 287 ? 21.347 13.959 5.561 1.00 31.73 287 THR A CA 1
ATOM 2230 C C . THR A 1 287 ? 20.187 13.482 4.672 1.00 31.73 287 THR A C 1
ATOM 2232 O O . THR A 1 287 ? 20.351 12.504 3.945 1.00 31.73 287 THR A O 1
ATOM 2235 N N . SER A 1 288 ? 19.029 14.160 4.660 1.00 47.03 288 SER A N 1
ATOM 2236 C CA . SER A 1 288 ? 17.833 13.677 3.941 1.00 47.03 288 SER A CA 1
ATOM 2237 C C . SER A 1 288 ? 17.850 13.937 2.424 1.00 47.03 288 SER A C 1
ATOM 2239 O O . SER A 1 288 ? 17.456 13.056 1.659 1.00 47.03 288 SER A O 1
ATOM 2241 N N . GLU A 1 289 ? 18.357 15.081 1.945 1.00 46.19 289 GLU A N 1
ATOM 2242 C CA . GLU A 1 289 ? 18.312 15.439 0.511 1.00 46.19 289 GLU A CA 1
ATOM 2243 C C . GLU A 1 289 ? 19.163 14.516 -0.381 1.00 46.19 289 GLU A C 1
ATOM 2245 O O . GLU A 1 289 ? 18.742 14.154 -1.484 1.00 46.19 289 GLU A O 1
ATOM 2250 N N . GLY A 1 290 ? 20.327 14.072 0.108 1.00 51.81 290 GLY A N 1
ATOM 2251 C CA . GLY A 1 290 ? 21.196 13.134 -0.616 1.00 51.81 290 GLY A CA 1
ATOM 2252 C C . GLY A 1 290 ? 20.578 11.739 -0.780 1.00 51.81 290 GLY A C 1
ATOM 2253 O O . GLY A 1 290 ? 20.765 11.091 -1.810 1.00 51.81 290 GLY A O 1
ATOM 2254 N N . ASN A 1 291 ? 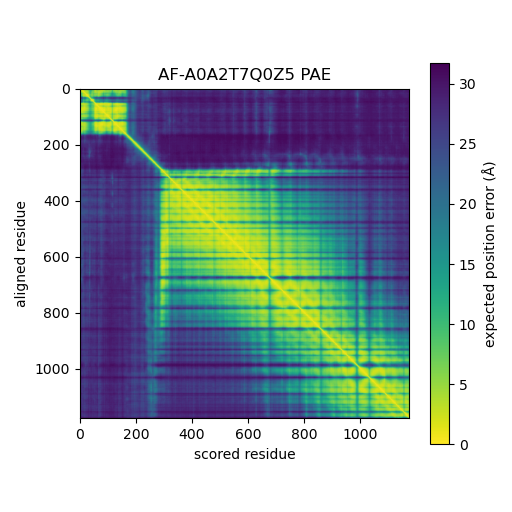19.775 11.304 0.196 1.00 63.56 291 ASN A N 1
ATOM 2255 C CA . ASN A 1 291 ? 19.099 10.006 0.166 1.00 63.56 291 ASN A CA 1
ATOM 2256 C C . ASN A 1 291 ? 17.891 9.999 -0.785 1.00 63.56 291 ASN A C 1
ATOM 2258 O O . ASN A 1 291 ? 17.631 8.990 -1.438 1.00 63.56 291 ASN A O 1
ATOM 2262 N N . VAL A 1 292 ? 17.191 11.128 -0.938 1.00 79.50 292 VAL A N 1
ATOM 2263 C CA . VAL A 1 292 ? 16.034 11.250 -1.844 1.00 79.50 292 VAL A CA 1
ATOM 2264 C C . VAL A 1 292 ? 16.450 11.057 -3.302 1.00 79.50 292 VAL A C 1
ATOM 2266 O O . VAL A 1 292 ? 15.819 10.285 -4.021 1.00 79.50 292 VAL A O 1
ATOM 2269 N N . GLN A 1 293 ? 17.524 11.718 -3.753 1.00 74.88 293 GLN A N 1
ATOM 2270 C CA . GLN A 1 293 ? 17.977 11.598 -5.146 1.00 74.88 293 GLN A CA 1
ATOM 2271 C C . GLN A 1 293 ? 18.405 10.169 -5.498 1.00 74.88 293 GLN A C 1
ATOM 2273 O O . GLN A 1 293 ? 18.140 9.713 -6.611 1.00 74.88 293 GLN A O 1
ATOM 2278 N N . LYS A 1 294 ? 19.002 9.449 -4.539 1.00 80.00 294 LYS A N 1
ATOM 2279 C CA . LYS A 1 294 ? 19.382 8.039 -4.689 1.00 80.00 294 LYS A CA 1
ATOM 2280 C C . LYS A 1 294 ? 18.168 7.109 -4.809 1.00 80.00 294 LYS A C 1
ATOM 2282 O O . LYS A 1 294 ? 18.270 6.079 -5.458 1.00 80.00 294 LYS A O 1
ATOM 2287 N N . LEU A 1 295 ? 17.030 7.463 -4.210 1.00 86.81 295 LEU A N 1
ATOM 2288 C CA . LEU A 1 295 ? 15.808 6.651 -4.249 1.00 86.81 295 LEU A CA 1
ATOM 2289 C C . LEU A 1 295 ? 14.896 6.974 -5.444 1.00 86.81 295 LEU A C 1
ATOM 2291 O O . LEU A 1 295 ? 14.114 6.120 -5.854 1.00 86.81 295 LEU A O 1
ATOM 2295 N N . ILE A 1 296 ? 14.982 8.175 -6.030 1.00 88.38 296 ILE A N 1
ATOM 2296 C CA . ILE A 1 296 ? 14.188 8.555 -7.218 1.00 88.38 296 ILE A CA 1
ATOM 2297 C C . ILE A 1 296 ? 14.601 7.744 -8.455 1.00 88.38 296 ILE A C 1
ATOM 2299 O O . ILE A 1 296 ? 13.741 7.307 -9.229 1.00 88.38 296 ILE A O 1
ATOM 2303 N N . PHE A 1 297 ? 15.909 7.564 -8.640 1.00 88.12 297 PHE A N 1
ATOM 2304 C CA . PHE A 1 297 ? 16.492 6.854 -9.774 1.00 88.12 297 PHE A CA 1
ATOM 2305 C C . PHE A 1 297 ? 16.936 5.460 -9.343 1.00 88.12 297 PHE A C 1
ATOM 2307 O O . PHE A 1 297 ? 17.716 5.319 -8.409 1.00 88.12 297 PHE A O 1
ATOM 2314 N N . HIS A 1 298 ? 16.447 4.437 -10.037 1.00 87.94 298 HIS A N 1
ATOM 2315 C CA . HIS A 1 298 ? 16.795 3.038 -9.794 1.00 87.94 298 HIS A CA 1
ATOM 2316 C C . HIS A 1 298 ? 17.510 2.488 -11.029 1.00 87.94 298 HIS A C 1
ATOM 2318 O O . HIS A 1 298 ? 17.173 2.864 -12.146 1.00 87.94 298 HIS A O 1
ATOM 2324 N N . ASP A 1 299 ? 18.406 1.513 -10.872 1.00 83.62 299 ASP A N 1
ATOM 2325 C CA . ASP A 1 299 ? 19.108 0.846 -11.986 1.00 83.62 299 ASP A CA 1
ATOM 2326 C C . ASP A 1 299 ? 18.190 0.335 -13.115 1.00 83.62 299 ASP A C 1
ATOM 2328 O O . ASP A 1 299 ? 18.597 0.243 -14.271 1.00 83.62 299 ASP A O 1
ATOM 2332 N N . SER A 1 300 ? 16.917 0.052 -12.812 1.00 84.06 300 SER A N 1
ATOM 2333 C CA . SER A 1 300 ? 15.924 -0.366 -13.802 1.00 84.06 300 SER A CA 1
ATOM 2334 C C . SER A 1 300 ? 15.542 0.739 -14.793 1.00 84.06 300 SER A C 1
ATOM 2336 O O . SER A 1 300 ? 14.980 0.420 -15.844 1.00 84.06 300 SER A O 1
ATOM 2338 N N . ASP A 1 301 ? 15.830 2.004 -14.474 1.00 85.44 301 ASP A N 1
ATOM 2339 C CA . ASP A 1 301 ? 15.657 3.149 -15.368 1.00 85.44 301 ASP A CA 1
ATOM 2340 C C . ASP A 1 301 ? 16.717 3.146 -16.465 1.00 85.44 301 ASP A C 1
ATOM 2342 O O . ASP A 1 301 ? 16.383 3.365 -17.620 1.00 85.44 301 ASP A O 1
ATOM 2346 N N . PHE A 1 302 ? 17.959 2.783 -16.134 1.00 84.94 302 PHE A N 1
ATOM 2347 C CA . PHE A 1 302 ? 19.122 2.928 -17.012 1.00 84.94 302 PHE A CA 1
ATOM 2348 C C . PHE A 1 302 ? 19.440 1.682 -17.847 1.00 84.94 302 PHE A C 1
ATOM 2350 O O . PHE A 1 302 ? 20.583 1.470 -18.256 1.00 84.94 302 PHE A O 1
ATOM 2357 N N . THR A 1 303 ? 18.446 0.831 -18.125 1.00 74.56 303 THR A N 1
ATOM 2358 C CA . THR A 1 303 ? 18.662 -0.391 -18.913 1.00 74.56 303 THR A CA 1
ATOM 2359 C C . THR A 1 303 ? 19.015 -0.054 -20.364 1.00 74.56 303 THR A C 1
ATOM 2361 O O . THR A 1 303 ? 18.137 0.151 -21.207 1.00 74.56 303 THR A O 1
ATOM 2364 N N . ALA A 1 304 ? 20.309 -0.018 -20.677 1.00 66.25 304 ALA A N 1
ATOM 2365 C CA . ALA A 1 304 ? 20.793 0.165 -22.036 1.00 66.25 304 ALA A CA 1
ATOM 2366 C C . ALA A 1 304 ? 20.510 -1.087 -22.884 1.00 66.25 304 ALA A C 1
ATOM 2368 O O . ALA A 1 304 ? 20.600 -2.222 -22.421 1.00 66.25 304 ALA A O 1
ATOM 2369 N N . SER A 1 305 ? 20.161 -0.885 -24.154 1.00 75.50 305 SER A N 1
ATOM 2370 C CA . SER A 1 305 ? 20.050 -1.979 -25.123 1.00 75.50 305 SER A CA 1
ATOM 2371 C C . SER A 1 305 ? 20.745 -1.570 -26.411 1.00 75.50 305 SER A C 1
ATOM 2373 O O . SER A 1 305 ? 20.830 -0.380 -26.709 1.00 75.50 305 SER A O 1
ATOM 2375 N N . GLN A 1 306 ? 21.190 -2.550 -27.189 1.00 82.75 306 GLN A N 1
ATOM 2376 C CA . GLN A 1 306 ? 21.867 -2.324 -28.464 1.00 82.75 306 GLN A CA 1
ATOM 2377 C C . GLN A 1 306 ? 21.041 -1.431 -29.411 1.00 82.75 306 GLN A C 1
ATOM 2379 O O . GLN A 1 306 ? 19.803 -1.489 -29.398 1.00 82.75 306 GLN A O 1
ATOM 2384 N N . ILE A 1 307 ? 21.713 -0.596 -30.212 1.00 87.75 307 ILE A N 1
ATOM 2385 C CA . ILE A 1 307 ? 21.075 0.259 -31.224 1.00 87.75 307 ILE A CA 1
ATOM 2386 C C . ILE A 1 307 ? 20.950 -0.525 -32.535 1.00 87.75 307 ILE A C 1
ATOM 2388 O O . ILE A 1 307 ? 19.871 -0.565 -33.132 1.00 87.75 307 ILE A O 1
ATOM 2392 N N . ILE A 1 308 ? 22.036 -1.171 -32.974 1.00 86.00 308 ILE A N 1
ATOM 2393 C CA . ILE A 1 308 ? 22.055 -1.988 -34.197 1.00 86.00 308 ILE A CA 1
ATOM 2394 C C . ILE A 1 308 ? 21.305 -3.321 -34.025 1.00 86.00 308 ILE A C 1
ATOM 2396 O O . ILE A 1 308 ? 21.324 -3.926 -32.962 1.00 86.00 308 ILE A O 1
ATOM 2400 N N . ASP A 1 309 ? 20.621 -3.785 -35.076 1.00 82.25 309 ASP A N 1
ATOM 2401 C CA . ASP A 1 309 ? 19.870 -5.054 -35.106 1.00 82.25 309 ASP A CA 1
ATOM 2402 C C . ASP A 1 309 ? 18.863 -5.231 -33.940 1.00 82.25 309 ASP A C 1
ATOM 2404 O O . ASP A 1 309 ? 18.456 -6.348 -33.610 1.00 82.25 309 ASP A O 1
ATOM 2408 N N . ASN A 1 310 ? 18.405 -4.124 -33.339 1.00 85.69 310 ASN A N 1
ATOM 2409 C CA . ASN A 1 310 ? 17.471 -4.153 -32.222 1.00 85.69 310 ASN A CA 1
ATOM 2410 C C . ASN A 1 310 ? 16.065 -4.582 -32.691 1.00 85.69 310 ASN A C 1
ATOM 2412 O O . ASN A 1 310 ? 15.411 -3.834 -33.431 1.00 85.69 310 ASN A O 1
ATOM 2416 N N . PRO A 1 311 ? 15.540 -5.725 -32.206 1.00 81.56 311 PRO A N 1
ATOM 2417 C CA . PRO A 1 311 ? 14.257 -6.263 -32.654 1.00 81.56 311 PRO A CA 1
ATOM 2418 C C . PRO A 1 311 ? 13.062 -5.369 -32.298 1.00 81.56 311 PRO A C 1
ATOM 2420 O O . PRO A 1 311 ? 11.997 -5.501 -32.901 1.00 81.56 311 PRO A O 1
ATOM 2423 N N . LYS A 1 312 ? 13.222 -4.460 -31.324 1.00 84.25 312 LYS A N 1
ATOM 2424 C CA . LYS A 1 312 ? 12.190 -3.497 -30.915 1.00 84.25 312 LYS A CA 1
ATOM 2425 C C . LYS A 1 312 ? 12.063 -2.311 -31.876 1.00 84.25 312 LYS A C 1
ATOM 2427 O O . LYS A 1 312 ? 11.038 -1.633 -31.819 1.00 84.25 312 LYS A O 1
ATOM 2432 N N . ILE A 1 313 ? 13.084 -2.067 -32.705 1.00 85.69 313 ILE A N 1
ATOM 2433 C CA . ILE A 1 313 ? 13.162 -0.962 -33.675 1.00 85.69 313 ILE A CA 1
ATOM 2434 C C . ILE A 1 313 ? 12.770 -1.461 -35.069 1.00 85.69 313 ILE A C 1
ATOM 2436 O O . ILE A 1 313 ? 11.898 -0.895 -35.727 1.00 85.69 313 ILE A O 1
ATOM 2440 N N . GLN A 1 314 ? 13.389 -2.552 -35.519 1.00 80.81 314 GLN A N 1
ATOM 2441 C CA . GLN A 1 314 ? 13.070 -3.212 -36.784 1.00 80.81 314 GLN A CA 1
ATOM 2442 C C . GLN A 1 314 ? 13.076 -4.721 -36.585 1.00 80.81 314 GLN A C 1
ATOM 2444 O O . GLN A 1 314 ? 13.872 -5.250 -35.813 1.00 80.81 314 GLN A O 1
ATOM 2449 N N . LYS A 1 315 ? 12.212 -5.441 -37.314 1.00 69.56 315 LYS A N 1
ATOM 2450 C CA . LYS A 1 315 ? 12.263 -6.907 -37.314 1.00 69.56 315 LYS A CA 1
ATOM 2451 C C . LYS A 1 315 ? 13.670 -7.340 -37.739 1.00 69.56 315 LYS A C 1
ATOM 2453 O O . LYS A 1 315 ? 14.112 -6.905 -38.807 1.00 69.56 315 LYS A O 1
ATOM 2458 N N . PRO A 1 316 ? 14.351 -8.198 -36.959 1.00 58.69 316 PRO A N 1
ATOM 2459 C CA . PRO A 1 316 ? 15.648 -8.706 -37.361 1.00 58.69 316 PRO A CA 1
ATOM 2460 C C . PRO A 1 316 ? 15.466 -9.387 -38.712 1.00 58.69 316 PRO A C 1
ATOM 2462 O O . PRO A 1 316 ? 14.516 -10.155 -38.909 1.00 58.69 316 PRO A O 1
ATOM 2465 N N . VAL A 1 317 ? 16.336 -9.061 -39.667 1.00 55.34 317 VAL A N 1
ATOM 2466 C CA . VAL A 1 317 ? 16.314 -9.687 -40.987 1.00 55.34 317 VAL A CA 1
ATOM 2467 C C . VAL A 1 317 ? 16.571 -11.179 -40.767 1.00 55.34 317 VAL A C 1
ATOM 2469 O O . VAL A 1 317 ? 17.696 -11.625 -40.585 1.00 55.34 317 VAL A O 1
ATOM 2472 N N . THR A 1 318 ? 15.493 -11.961 -40.744 1.00 39.72 318 THR A N 1
ATOM 2473 C CA . THR A 1 318 ? 15.456 -13.406 -40.459 1.00 39.72 318 THR A CA 1
ATOM 2474 C C . THR A 1 318 ? 16.147 -14.231 -41.545 1.00 39.72 318 THR A C 1
ATOM 2476 O O . THR A 1 318 ? 16.362 -15.433 -41.384 1.00 39.72 318 THR A O 1
ATOM 2479 N N . ALA A 1 319 ? 16.585 -13.590 -42.630 1.00 42.56 319 ALA A N 1
ATOM 2480 C CA . ALA A 1 319 ? 17.665 -14.111 -43.444 1.00 42.56 319 ALA A CA 1
ATOM 2481 C C . ALA A 1 319 ? 18.977 -13.922 -42.674 1.00 42.56 319 ALA A C 1
ATOM 2483 O O . ALA A 1 319 ? 19.692 -12.941 -42.867 1.00 42.56 319 ALA A O 1
ATOM 2484 N N . ALA A 1 320 ? 19.280 -14.887 -41.801 1.00 46.12 320 ALA A N 1
ATOM 2485 C CA . ALA A 1 320 ? 20.627 -15.116 -41.301 1.00 46.12 320 ALA A CA 1
ATOM 2486 C C . ALA A 1 320 ? 21.633 -14.825 -42.419 1.00 46.12 320 ALA A C 1
ATOM 2488 O O . ALA A 1 320 ? 21.435 -15.285 -43.548 1.00 46.12 320 ALA A O 1
ATOM 2489 N N . SER A 1 321 ? 22.664 -14.050 -42.089 1.00 56.34 321 SER A N 1
ATOM 2490 C CA . SER A 1 321 ? 23.828 -13.687 -42.894 1.00 56.34 321 SER A CA 1
ATOM 2491 C C . SER A 1 321 ? 24.515 -14.933 -43.479 1.00 56.34 321 SER A C 1
ATOM 2493 O O . SER A 1 321 ? 25.600 -15.320 -43.057 1.00 56.34 321 SER A O 1
ATOM 2495 N N . LYS A 1 322 ? 23.871 -15.622 -44.424 1.00 65.06 322 LYS A N 1
ATOM 2496 C CA . LYS A 1 322 ? 24.405 -16.798 -45.099 1.00 65.06 322 LYS A CA 1
ATOM 2497 C C . LYS A 1 322 ? 25.419 -16.287 -46.103 1.00 65.06 322 LYS A C 1
ATOM 2499 O O . LYS A 1 322 ? 25.071 -15.747 -47.153 1.00 65.06 322 LYS A O 1
ATOM 2504 N N . PHE A 1 323 ? 26.683 -16.415 -45.741 1.00 78.88 323 PHE A N 1
ATOM 2505 C CA . PHE A 1 323 ? 27.780 -16.246 -46.670 1.00 78.88 323 PHE A CA 1
ATOM 2506 C C . PHE A 1 323 ? 28.195 -17.612 -47.210 1.00 78.88 323 PHE A C 1
ATOM 2508 O O . PHE A 1 323 ? 28.167 -18.614 -46.494 1.00 78.88 323 PHE A O 1
ATOM 2515 N N . ASP A 1 324 ? 28.555 -17.658 -48.489 1.00 81.75 324 ASP A N 1
ATOM 2516 C CA . ASP A 1 324 ? 29.178 -18.845 -49.056 1.00 81.75 324 ASP A CA 1
ATOM 2517 C C . ASP A 1 324 ? 30.659 -18.857 -48.666 1.00 81.75 324 ASP A C 1
ATOM 2519 O O . ASP A 1 324 ? 31.423 -17.976 -49.064 1.00 81.75 324 ASP A O 1
ATOM 2523 N N . GLN A 1 325 ? 31.066 -19.865 -47.892 1.00 83.88 325 GLN A N 1
ATOM 2524 C CA . GLN A 1 325 ? 32.450 -20.042 -47.448 1.00 83.88 325 GLN A CA 1
ATOM 2525 C C . GLN A 1 325 ? 33.431 -20.169 -48.621 1.00 83.88 325 GLN A C 1
ATOM 2527 O O . GLN A 1 325 ? 34.593 -19.800 -48.479 1.00 83.88 325 GLN A O 1
ATOM 2532 N N . LYS A 1 326 ? 32.976 -20.655 -49.786 1.00 80.88 326 LYS A N 1
ATOM 2533 C CA . LYS A 1 326 ? 33.813 -20.817 -50.987 1.00 80.88 326 LYS A CA 1
ATOM 2534 C C . LYS A 1 326 ? 33.999 -19.518 -51.770 1.00 80.88 326 LYS A C 1
ATOM 2536 O O . LYS A 1 326 ? 34.934 -19.410 -52.558 1.00 80.88 326 LYS A O 1
ATOM 2541 N N . ALA A 1 327 ? 33.113 -18.544 -51.573 1.00 81.19 327 ALA A N 1
ATOM 2542 C CA . ALA A 1 327 ? 33.139 -17.263 -52.272 1.00 81.19 327 ALA A CA 1
ATOM 2543 C C . ALA A 1 327 ? 33.980 -16.194 -51.548 1.00 81.19 327 ALA A C 1
ATOM 2545 O O . ALA A 1 327 ? 34.142 -15.092 -52.079 1.00 81.19 327 ALA A O 1
ATOM 2546 N N . LEU A 1 328 ? 34.496 -16.499 -50.350 1.00 84.00 328 LEU A N 1
ATOM 2547 C CA . LEU A 1 328 ? 35.265 -15.560 -49.539 1.00 84.00 328 LEU A CA 1
ATOM 2548 C C . LEU A 1 328 ? 36.713 -15.414 -50.046 1.00 84.00 328 LEU A C 1
ATOM 2550 O O . LEU A 1 328 ? 37.364 -16.414 -50.341 1.00 84.00 328 LEU A O 1
ATOM 2554 N N . PRO A 1 329 ? 37.253 -14.181 -50.099 1.00 82.69 329 PRO A N 1
ATOM 2555 C CA . PRO A 1 329 ? 38.657 -13.925 -50.434 1.00 82.69 329 PRO A CA 1
ATOM 2556 C C . PRO A 1 329 ? 39.630 -14.252 -49.285 1.00 82.69 329 PRO A C 1
ATOM 2558 O O . PRO A 1 329 ? 40.841 -14.146 -49.455 1.00 82.69 329 PRO A O 1
ATOM 2561 N N . VAL A 1 330 ? 39.107 -14.645 -48.120 1.00 87.31 330 VAL A N 1
ATOM 2562 C CA . VAL A 1 330 ? 39.848 -14.936 -46.886 1.00 87.31 330 VAL A CA 1
ATOM 2563 C C . VAL A 1 330 ? 39.416 -16.292 -46.308 1.00 87.31 330 VAL A C 1
ATOM 2565 O O . VAL A 1 330 ? 38.299 -16.736 -46.589 1.00 87.31 330 VAL A O 1
ATOM 2568 N N . PRO A 1 331 ? 40.247 -16.955 -45.478 1.00 85.38 331 PRO A N 1
ATOM 2569 C CA . PRO A 1 331 ? 39.868 -18.209 -44.828 1.00 85.38 331 PRO A CA 1
ATOM 2570 C C . PRO A 1 331 ? 38.585 -18.067 -43.978 1.00 85.38 331 PRO A C 1
ATOM 2572 O O . PRO A 1 331 ? 38.486 -17.132 -43.183 1.00 85.38 331 PRO A O 1
ATOM 2575 N N . PRO A 1 332 ? 37.600 -18.981 -44.089 1.00 85.44 332 PRO A N 1
ATOM 2576 C CA . PRO A 1 332 ? 36.317 -18.878 -43.389 1.00 85.44 332 PRO A CA 1
ATOM 2577 C C . PRO A 1 332 ? 36.428 -19.332 -41.923 1.00 85.44 332 PRO A C 1
ATOM 2579 O O . PRO A 1 332 ? 35.951 -20.404 -41.550 1.00 85.44 332 PRO A O 1
ATOM 2582 N N . PHE A 1 333 ? 37.086 -18.546 -41.071 1.00 88.25 333 PHE A N 1
ATOM 2583 C CA . PHE A 1 333 ? 37.180 -18.845 -39.637 1.00 88.25 333 PHE A CA 1
ATOM 2584 C C . PHE A 1 333 ? 35.913 -18.431 -38.881 1.00 88.25 333 PHE A C 1
ATOM 2586 O O . PHE A 1 333 ? 35.380 -17.350 -39.120 1.00 88.25 333 PHE A O 1
ATOM 2593 N N . THR A 1 334 ? 35.446 -19.276 -37.958 1.00 85.00 334 THR A N 1
ATOM 2594 C CA . THR A 1 334 ? 34.339 -18.970 -37.036 1.00 85.00 334 THR A CA 1
ATOM 2595 C C . THR A 1 334 ? 34.810 -18.076 -35.886 1.00 85.00 334 THR A C 1
ATOM 2597 O O . THR A 1 334 ? 36.000 -18.054 -35.571 1.00 85.00 334 THR A O 1
ATOM 2600 N N . GLY A 1 335 ? 33.885 -17.368 -35.224 1.00 79.94 335 GLY A N 1
ATOM 2601 C CA . GLY A 1 335 ? 34.208 -16.518 -34.068 1.00 79.94 335 GLY A CA 1
ATOM 2602 C C . GLY A 1 335 ? 34.916 -17.277 -32.936 1.00 79.94 335 GLY A C 1
ATOM 2603 O O . GLY A 1 335 ? 35.922 -16.806 -32.422 1.00 79.94 335 GLY A O 1
ATOM 2604 N N . GLU A 1 336 ? 34.471 -18.498 -32.625 1.00 81.31 336 GLU A N 1
ATOM 2605 C CA . GLU A 1 336 ? 35.112 -19.373 -31.627 1.00 81.31 336 GLU A CA 1
ATOM 2606 C C . GLU A 1 336 ? 36.562 -19.712 -31.992 1.00 81.31 336 GLU A C 1
ATOM 2608 O O . GLU A 1 336 ? 37.455 -19.653 -31.148 1.00 81.31 336 GLU A O 1
ATOM 2613 N N . LYS A 1 337 ? 36.816 -20.012 -33.272 1.00 86.06 337 LYS A N 1
ATOM 2614 C CA . LYS A 1 337 ? 38.165 -20.306 -33.753 1.00 86.06 337 LYS A CA 1
ATOM 2615 C C . LYS A 1 337 ? 39.059 -19.074 -33.665 1.00 86.06 337 LYS A C 1
ATOM 2617 O O . LYS A 1 337 ? 40.186 -19.196 -33.201 1.00 86.06 337 LYS A O 1
ATOM 2622 N N . LEU A 1 338 ? 38.558 -17.903 -34.056 1.00 86.88 338 LEU A N 1
ATOM 2623 C CA . LEU A 1 338 ? 39.300 -16.643 -33.963 1.00 86.88 338 LEU A CA 1
ATOM 2624 C C . LEU A 1 338 ? 39.653 -16.283 -32.514 1.00 86.88 338 LEU A C 1
ATOM 2626 O O . LEU A 1 338 ? 40.765 -15.827 -32.270 1.00 86.88 338 LEU A O 1
ATOM 2630 N N . ASN A 1 339 ? 38.762 -16.563 -31.560 1.00 84.56 339 ASN A N 1
ATOM 2631 C CA . ASN A 1 339 ? 39.023 -16.347 -30.133 1.00 84.56 339 ASN A CA 1
ATOM 2632 C C . ASN A 1 339 ? 40.082 -17.309 -29.560 1.00 84.56 339 ASN A C 1
ATOM 2634 O O . ASN A 1 339 ? 40.721 -16.985 -28.567 1.00 84.56 339 ASN A O 1
ATOM 2638 N N . SER A 1 340 ? 40.270 -18.484 -30.171 1.00 86.06 340 SER A N 1
ATOM 2639 C CA . SER A 1 340 ? 41.276 -19.478 -29.755 1.00 86.06 340 SER A CA 1
ATOM 2640 C C . SER A 1 340 ? 42.668 -19.278 -30.376 1.00 86.06 340 SER A C 1
ATOM 2642 O O . SER A 1 340 ? 43.611 -19.972 -30.001 1.00 86.06 340 SER A O 1
ATOM 2644 N N . MET A 1 341 ? 42.801 -18.372 -31.351 1.00 90.00 341 MET A N 1
ATOM 2645 C CA . MET A 1 341 ? 44.057 -18.107 -32.061 1.00 90.00 341 MET A CA 1
ATOM 2646 C C . MET A 1 341 ? 44.965 -17.160 -31.272 1.00 90.00 341 MET A C 1
ATOM 2648 O O . MET A 1 341 ? 44.517 -16.419 -30.399 1.00 90.00 341 MET A O 1
ATOM 2652 N N . THR A 1 342 ? 46.259 -17.150 -31.600 1.00 90.12 342 THR A N 1
ATOM 2653 C CA . THR A 1 342 ? 47.180 -16.170 -31.007 1.00 90.12 342 THR A CA 1
ATOM 2654 C C . THR A 1 342 ? 46.884 -14.759 -31.527 1.00 90.12 342 THR A C 1
ATOM 2656 O O . THR A 1 342 ? 46.451 -14.585 -32.668 1.00 90.12 342 THR A O 1
ATOM 2659 N N . GLU A 1 343 ? 47.177 -13.727 -30.729 1.00 87.69 343 GLU A N 1
ATOM 2660 C CA . GLU A 1 343 ? 46.940 -12.318 -31.090 1.00 87.69 343 GLU A CA 1
ATOM 2661 C C . GLU A 1 343 ? 47.557 -11.943 -32.453 1.00 87.69 343 GLU A C 1
ATOM 2663 O O . GLU A 1 343 ? 46.926 -11.291 -33.285 1.00 87.69 343 GLU A O 1
ATOM 2668 N N . LYS A 1 344 ? 48.766 -12.441 -32.747 1.00 88.50 344 LYS A N 1
ATOM 2669 C CA . LYS A 1 344 ? 49.445 -12.217 -34.035 1.00 88.50 344 LYS A CA 1
ATOM 2670 C C . LYS A 1 344 ? 48.688 -12.822 -35.219 1.00 88.50 344 LYS A C 1
ATOM 2672 O O . LYS A 1 344 ? 48.641 -12.215 -36.290 1.00 88.50 344 LYS A O 1
ATOM 2677 N N . GLU A 1 345 ? 48.122 -14.015 -35.056 1.00 90.12 345 GLU A N 1
ATOM 2678 C CA . GLU A 1 345 ? 47.362 -14.692 -36.110 1.00 90.12 345 GLU A CA 1
ATOM 2679 C C . GLU A 1 345 ? 45.985 -14.052 -36.311 1.00 90.12 345 GLU A C 1
ATOM 2681 O O . GLU A 1 345 ? 45.551 -13.889 -37.454 1.00 90.12 345 GLU A O 1
ATOM 2686 N N . LEU A 1 346 ? 45.340 -13.627 -35.221 1.00 91.25 346 LEU A N 1
ATOM 2687 C CA . LEU A 1 346 ? 44.091 -12.871 -35.253 1.00 91.25 346 LEU A CA 1
ATOM 2688 C C . LEU A 1 346 ? 44.268 -11.547 -36.008 1.00 91.25 346 LEU A C 1
ATOM 2690 O O . LEU A 1 346 ? 43.533 -11.279 -36.959 1.00 91.25 346 LEU A O 1
ATOM 2694 N N . LEU A 1 347 ? 45.288 -10.758 -35.656 1.00 91.19 347 LEU A N 1
ATOM 2695 C CA . LEU A 1 347 ? 45.593 -9.493 -36.332 1.00 91.19 347 LEU A CA 1
ATOM 2696 C C . LEU A 1 347 ? 45.938 -9.699 -37.812 1.00 91.19 347 LEU A C 1
ATOM 2698 O O . LEU A 1 347 ? 45.530 -8.901 -38.655 1.00 91.19 347 LEU A O 1
ATOM 2702 N N . LYS A 1 348 ? 46.650 -10.781 -38.160 1.00 91.94 348 LYS A N 1
ATOM 2703 C CA . 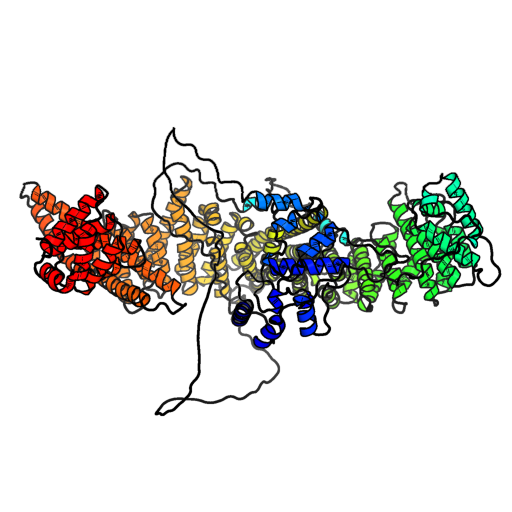LYS A 1 348 ? 46.928 -11.127 -39.564 1.00 91.94 348 LYS A CA 1
ATOM 2704 C C . LYS A 1 348 ? 45.638 -11.386 -40.345 1.00 91.94 348 LYS A C 1
ATOM 2706 O O . LYS A 1 348 ? 45.505 -10.902 -41.468 1.00 91.94 348 LYS A O 1
ATOM 2711 N N . HIS A 1 349 ? 44.695 -12.127 -39.762 1.00 92.94 349 HIS A N 1
ATOM 2712 C CA . HIS A 1 349 ? 43.400 -12.397 -40.392 1.00 92.94 349 HIS A CA 1
ATOM 2713 C C . HIS A 1 349 ? 42.551 -11.128 -40.524 1.00 92.94 349 HIS A C 1
ATOM 2715 O O . HIS A 1 349 ? 42.016 -10.857 -41.596 1.00 92.94 349 HIS A O 1
ATOM 2721 N N . ILE A 1 350 ? 42.485 -10.311 -39.472 1.00 92.44 350 ILE A N 1
ATOM 2722 C CA . ILE A 1 350 ? 41.748 -9.040 -39.468 1.00 92.44 350 ILE A CA 1
ATOM 2723 C C . ILE A 1 350 ? 42.283 -8.086 -40.540 1.00 92.44 350 ILE A C 1
ATOM 2725 O O . ILE A 1 350 ? 41.492 -7.554 -41.315 1.00 92.44 350 ILE A O 1
ATOM 2729 N N . ARG A 1 351 ? 43.609 -7.930 -40.670 1.00 93.19 351 ARG A N 1
ATOM 2730 C CA . ARG A 1 351 ? 44.211 -7.118 -41.746 1.00 93.19 351 ARG A CA 1
ATOM 2731 C C . ARG A 1 351 ? 43.823 -7.622 -43.133 1.00 93.19 351 ARG A C 1
ATOM 2733 O O . ARG A 1 351 ? 43.409 -6.819 -43.959 1.00 93.19 351 ARG A O 1
ATOM 2740 N N . ALA A 1 352 ? 43.852 -8.936 -43.365 1.00 91.44 352 ALA A N 1
ATOM 2741 C CA . ALA A 1 352 ? 43.439 -9.515 -44.646 1.00 91.44 352 ALA A CA 1
ATOM 2742 C C . ALA A 1 352 ? 41.955 -9.242 -44.969 1.00 91.44 352 ALA A C 1
ATOM 2744 O O . ALA A 1 352 ? 41.602 -8.980 -46.124 1.00 91.44 352 ALA A O 1
ATOM 2745 N N . VAL A 1 353 ? 41.077 -9.264 -43.957 1.00 92.44 353 VAL A N 1
ATOM 2746 C CA . VAL A 1 353 ? 39.662 -8.882 -44.105 1.00 92.44 353 VAL A CA 1
ATOM 2747 C C . VAL A 1 353 ? 39.535 -7.394 -44.444 1.00 92.44 353 VAL A C 1
ATOM 2749 O O . VAL A 1 353 ? 38.821 -7.050 -45.385 1.00 92.44 353 VAL A O 1
ATOM 2752 N N . ILE A 1 354 ? 40.244 -6.517 -43.726 1.00 92.75 354 ILE A N 1
ATOM 2753 C CA . ILE A 1 354 ? 40.217 -5.061 -43.943 1.00 92.75 354 ILE A CA 1
ATOM 2754 C C . ILE A 1 354 ? 40.749 -4.701 -45.336 1.00 92.75 354 ILE A C 1
ATOM 2756 O O . ILE A 1 354 ? 40.094 -3.946 -46.048 1.00 92.75 354 ILE A O 1
ATOM 2760 N N . GLU A 1 355 ? 41.870 -5.278 -45.771 1.00 91.94 355 GLU A N 1
ATOM 2761 C CA . GLU A 1 355 ? 42.439 -5.079 -47.114 1.00 91.94 355 GLU A CA 1
ATOM 2762 C C . GLU A 1 355 ? 41.470 -5.536 -48.214 1.00 91.94 355 GLU A C 1
ATOM 2764 O O . GLU A 1 355 ? 41.250 -4.831 -49.202 1.00 91.94 355 GLU A O 1
ATOM 2769 N N . SER A 1 356 ? 40.807 -6.679 -48.008 1.00 89.75 356 SER A N 1
ATOM 2770 C CA . SER A 1 356 ? 39.781 -7.179 -48.929 1.00 89.75 356 SER A CA 1
ATOM 2771 C C . SER A 1 356 ? 38.580 -6.225 -49.018 1.00 89.75 356 SER A C 1
ATOM 2773 O O . SER A 1 356 ? 38.040 -6.012 -50.107 1.00 89.75 356 SER A O 1
ATOM 2775 N N . ILE A 1 357 ? 38.183 -5.602 -47.900 1.00 90.00 357 ILE A N 1
ATOM 2776 C CA . ILE A 1 357 ? 37.146 -4.558 -47.863 1.00 90.00 357 ILE A CA 1
ATOM 2777 C C . ILE A 1 357 ? 37.657 -3.237 -48.476 1.00 90.00 357 ILE A C 1
ATOM 2779 O O . ILE A 1 357 ? 36.899 -2.528 -49.132 1.00 90.00 357 ILE A O 1
ATOM 2783 N N . GLY A 1 358 ? 38.935 -2.897 -48.348 1.00 85.94 358 GLY A N 1
ATOM 2784 C CA . GLY A 1 358 ? 39.508 -1.678 -48.927 1.00 85.94 358 GLY A CA 1
ATOM 2785 C C . GLY A 1 358 ? 39.638 -1.700 -50.454 1.00 85.94 358 GLY A C 1
ATOM 2786 O O . GLY A 1 358 ? 39.735 -0.641 -51.073 1.00 85.94 358 GLY A O 1
ATOM 2787 N N . SER A 1 359 ? 39.620 -2.884 -51.077 1.00 84.12 359 SER A N 1
ATOM 2788 C CA . SER A 1 359 ? 39.783 -3.016 -52.529 1.00 84.12 359 SER A CA 1
ATOM 2789 C C . SER A 1 359 ? 38.663 -2.300 -53.322 1.00 84.12 359 SER A C 1
ATOM 2791 O O . SER A 1 359 ? 37.479 -2.535 -53.058 1.00 84.12 359 SER A O 1
ATOM 2793 N N . PRO A 1 360 ? 38.998 -1.417 -54.289 1.00 71.81 360 PRO A N 1
ATOM 2794 C CA . PRO A 1 360 ? 38.004 -0.676 -55.062 1.00 71.81 360 PRO A CA 1
ATOM 2795 C C . PRO A 1 360 ? 37.320 -1.573 -56.107 1.00 71.81 360 PRO A C 1
ATOM 2797 O O . PRO A 1 360 ? 37.977 -2.119 -56.994 1.00 71.81 360 PRO A O 1
ATOM 2800 N N . GLU A 1 361 ? 35.989 -1.677 -56.062 1.00 68.62 361 GLU A N 1
ATOM 2801 C CA . GLU A 1 361 ? 35.191 -2.338 -57.106 1.00 68.62 361 GLU A CA 1
ATOM 2802 C C . GLU A 1 361 ? 34.593 -1.299 -58.072 1.00 68.62 361 GLU A C 1
ATOM 2804 O O . GLU A 1 361 ? 33.871 -0.390 -57.664 1.00 68.62 361 GLU A O 1
ATOM 2809 N N . LYS A 1 362 ? 34.862 -1.445 -59.377 1.00 61.00 362 LYS A N 1
ATOM 2810 C CA . LYS A 1 362 ? 34.179 -0.689 -60.441 1.00 61.00 362 LYS A CA 1
ATOM 2811 C C . LYS A 1 362 ? 33.049 -1.551 -61.016 1.00 61.00 362 LYS A C 1
ATOM 2813 O O . LYS A 1 362 ? 33.335 -2.562 -61.650 1.00 61.00 362 LYS A O 1
ATOM 2818 N N . GLY A 1 363 ? 31.787 -1.153 -60.829 1.00 64.94 363 GLY A N 1
ATOM 2819 C CA . GLY A 1 363 ? 30.612 -1.845 -61.390 1.00 64.94 363 GLY A CA 1
ATOM 2820 C C . GLY A 1 363 ? 29.544 -2.232 -60.351 1.00 64.94 363 GLY A C 1
ATOM 2821 O O . GLY A 1 363 ? 29.593 -1.743 -59.222 1.00 64.94 363 GLY A O 1
ATOM 2822 N N . PRO A 1 364 ? 28.544 -3.065 -60.715 1.00 65.12 364 PRO A N 1
ATOM 2823 C CA . PRO A 1 364 ? 27.557 -3.580 -59.763 1.00 65.12 364 PRO A CA 1
ATOM 2824 C C . PRO A 1 364 ? 28.240 -4.437 -58.681 1.00 65.12 364 PRO A C 1
ATOM 2826 O O . PRO A 1 364 ? 29.249 -5.081 -58.972 1.00 65.12 364 PRO A O 1
ATOM 2829 N N . PRO A 1 365 ? 27.705 -4.470 -57.446 1.00 68.94 365 PRO A N 1
ATOM 2830 C CA . PRO A 1 365 ? 28.372 -5.130 -56.328 1.00 68.94 365 PRO A CA 1
ATOM 2831 C C . PRO A 1 365 ? 28.586 -6.615 -56.604 1.00 68.94 365 PRO A C 1
ATOM 2833 O O . PRO A 1 365 ? 27.636 -7.332 -56.935 1.00 68.94 365 PRO A O 1
ATOM 2836 N N . SER A 1 366 ? 29.822 -7.091 -56.438 1.00 76.06 366 SER A N 1
ATOM 2837 C CA . SER A 1 366 ? 30.100 -8.513 -56.613 1.00 76.06 366 SER A CA 1
ATOM 2838 C C . SER A 1 366 ? 29.413 -9.327 -55.504 1.00 76.06 366 SER A C 1
ATOM 2840 O O . SER A 1 366 ? 29.358 -8.921 -54.340 1.00 76.06 366 SER A O 1
ATOM 2842 N N . GLN A 1 367 ? 28.891 -10.517 -55.826 1.00 79.81 367 GLN A N 1
ATOM 2843 C CA . GLN A 1 367 ? 28.345 -11.424 -54.799 1.00 79.81 367 GLN A CA 1
ATOM 2844 C C . GLN A 1 367 ? 29.407 -11.764 -53.739 1.00 79.81 367 GLN A C 1
ATOM 2846 O O . GLN A 1 367 ? 29.098 -11.863 -52.553 1.00 79.81 367 GLN A O 1
ATOM 2851 N N . LYS A 1 368 ? 30.684 -11.831 -54.146 1.00 81.62 368 LYS A N 1
ATOM 2852 C CA . LYS A 1 368 ? 31.837 -12.009 -53.252 1.00 81.62 368 LYS A CA 1
ATOM 2853 C C . LYS A 1 368 ? 31.929 -10.895 -52.207 1.00 81.62 368 LYS A C 1
ATOM 2855 O O . LYS A 1 368 ? 32.106 -11.191 -51.029 1.00 81.62 368 LYS A O 1
ATOM 2860 N N . ARG A 1 369 ? 31.736 -9.633 -52.607 1.00 85.12 369 ARG A N 1
ATOM 2861 C CA . ARG A 1 369 ? 31.717 -8.473 -51.705 1.00 85.12 369 ARG A CA 1
ATOM 2862 C C . ARG A 1 369 ? 30.601 -8.572 -50.673 1.00 85.12 369 ARG A C 1
ATOM 2864 O O . ARG A 1 369 ? 30.831 -8.346 -49.491 1.00 85.12 369 ARG A O 1
ATOM 2871 N N . ILE A 1 370 ? 29.398 -8.949 -51.100 1.00 86.00 370 ILE A N 1
ATOM 2872 C CA . ILE A 1 370 ? 28.250 -9.102 -50.198 1.00 86.00 370 ILE A CA 1
ATOM 2873 C C . ILE A 1 370 ? 28.492 -10.244 -49.198 1.00 86.00 370 ILE A C 1
ATOM 2875 O O . ILE A 1 370 ? 28.244 -10.070 -48.005 1.00 86.00 370 ILE A O 1
ATOM 2879 N N . HIS A 1 371 ? 29.019 -11.387 -49.651 1.00 88.25 371 HIS A N 1
ATOM 2880 C CA . HIS A 1 371 ? 29.394 -12.496 -48.768 1.00 88.25 371 HIS A CA 1
ATOM 2881 C C . HIS A 1 371 ? 30.513 -12.114 -47.790 1.00 88.25 371 HIS A C 1
ATOM 2883 O O . HIS A 1 371 ? 30.420 -12.469 -46.618 1.00 88.25 371 HIS A O 1
ATOM 2889 N N . LEU A 1 372 ? 31.512 -11.339 -48.228 1.00 89.75 372 LEU A N 1
ATOM 2890 C CA . LEU A 1 372 ? 32.573 -10.823 -47.360 1.00 89.75 372 LEU A CA 1
ATOM 2891 C C . LEU A 1 372 ? 32.021 -9.907 -46.259 1.00 89.75 372 LEU A C 1
ATOM 2893 O O . LEU A 1 372 ? 32.421 -10.045 -45.109 1.00 89.75 372 LEU A O 1
ATOM 2897 N N . LEU A 1 373 ? 31.077 -9.015 -46.572 1.00 89.69 373 LEU A N 1
ATOM 2898 C CA . LEU A 1 373 ? 30.456 -8.142 -45.566 1.00 89.69 373 LEU A CA 1
ATOM 2899 C C . LEU A 1 373 ? 29.590 -8.923 -44.570 1.00 89.69 373 LEU A C 1
ATOM 2901 O O . LEU A 1 373 ? 29.604 -8.625 -43.380 1.00 89.69 373 LEU A O 1
ATOM 2905 N N . HIS A 1 374 ? 28.875 -9.955 -45.026 1.00 88.62 374 HIS A N 1
ATOM 2906 C CA . HIS A 1 374 ? 28.153 -10.861 -44.128 1.00 88.62 374 HIS A CA 1
ATOM 2907 C C . HIS A 1 374 ? 29.101 -11.656 -43.223 1.00 88.62 374 HIS A C 1
ATOM 2909 O O . HIS A 1 374 ? 28.803 -11.832 -42.043 1.00 88.62 374 HIS A O 1
ATOM 2915 N N . TYR A 1 375 ? 30.242 -12.098 -43.758 1.00 91.00 375 TYR A N 1
ATOM 2916 C CA . TYR A 1 375 ? 31.286 -12.749 -42.977 1.00 91.00 375 TYR A CA 1
ATOM 2917 C C . TYR A 1 375 ? 31.867 -11.797 -41.926 1.00 91.00 375 TYR A C 1
ATOM 2919 O O . TYR A 1 375 ? 31.853 -12.136 -40.745 1.00 91.00 375 TYR A O 1
ATOM 2927 N N . ALA A 1 376 ? 32.269 -10.586 -42.325 1.00 90.62 376 ALA A N 1
ATOM 2928 C CA . ALA A 1 376 ? 32.784 -9.552 -41.427 1.00 90.62 376 ALA A CA 1
ATOM 2929 C C . ALA A 1 376 ? 31.788 -9.212 -40.304 1.00 90.62 376 ALA A C 1
ATOM 2931 O O . ALA A 1 376 ? 32.169 -9.179 -39.139 1.00 90.62 376 ALA A O 1
ATOM 2932 N N . ALA A 1 377 ? 30.499 -9.059 -40.630 1.00 89.50 377 ALA A N 1
ATOM 2933 C CA . ALA A 1 377 ? 29.444 -8.855 -39.638 1.00 89.50 377 ALA A CA 1
ATOM 2934 C C . ALA A 1 377 ? 29.327 -10.032 -38.652 1.00 89.50 377 ALA A C 1
ATOM 2936 O O . ALA A 1 377 ? 29.122 -9.808 -37.466 1.00 89.50 377 ALA A O 1
ATOM 2937 N N . SER A 1 378 ? 29.474 -11.277 -39.125 1.00 88.69 378 SER A N 1
ATOM 2938 C CA . SER A 1 378 ? 29.368 -12.469 -38.268 1.00 88.69 378 SER A CA 1
ATOM 2939 C C . SER A 1 378 ? 30.522 -12.611 -37.275 1.00 88.69 378 SER A C 1
ATOM 2941 O O . SER A 1 378 ? 30.309 -13.048 -36.148 1.00 88.69 378 SER A O 1
ATOM 2943 N N . ILE A 1 379 ? 31.741 -12.236 -37.673 1.00 90.12 379 ILE A N 1
ATOM 2944 C CA . ILE A 1 379 ? 32.920 -12.325 -36.800 1.00 90.12 379 ILE A CA 1
ATOM 2945 C C . ILE A 1 379 ? 33.041 -11.113 -35.871 1.00 90.12 379 ILE A C 1
ATOM 2947 O O . ILE A 1 379 ? 33.557 -11.255 -34.767 1.00 90.12 379 ILE A O 1
ATOM 2951 N N . ALA A 1 380 ? 32.507 -9.953 -36.271 1.00 88.69 380 ALA A N 1
ATOM 2952 C CA . ALA A 1 380 ? 32.439 -8.750 -35.440 1.00 88.69 380 ALA A CA 1
ATOM 2953 C C . ALA A 1 380 ? 31.500 -8.894 -34.227 1.00 88.69 380 ALA A C 1
ATOM 2955 O O . ALA A 1 380 ? 31.533 -8.052 -33.343 1.00 88.69 380 ALA A O 1
ATOM 2956 N N . SER A 1 381 ? 30.690 -9.957 -34.146 1.00 86.19 381 SER A N 1
ATOM 2957 C CA . SER A 1 381 ? 29.881 -10.261 -32.956 1.00 86.19 381 SER A CA 1
ATOM 2958 C C . SER A 1 381 ? 30.696 -10.779 -31.761 1.00 86.19 381 SER A C 1
ATOM 2960 O O . SER A 1 381 ? 30.143 -10.956 -30.680 1.00 86.19 381 SER A O 1
ATOM 2962 N N . SER A 1 382 ? 31.991 -11.059 -31.941 1.00 89.44 382 SER A N 1
ATOM 2963 C CA . SER A 1 382 ? 32.898 -11.409 -30.845 1.00 89.44 382 SER A CA 1
ATOM 2964 C C . SER A 1 382 ? 33.626 -10.167 -30.336 1.00 89.44 382 SER A C 1
ATOM 2966 O O . SER A 1 382 ? 34.276 -9.481 -31.124 1.00 89.44 382 SER A O 1
ATOM 2968 N N . MET A 1 383 ? 33.595 -9.937 -29.020 1.00 91.12 383 MET A N 1
ATOM 2969 C CA . MET A 1 383 ? 34.236 -8.790 -28.363 1.00 91.12 383 MET A CA 1
ATOM 2970 C C . MET A 1 383 ? 35.729 -8.662 -28.702 1.00 91.12 383 MET A C 1
ATOM 2972 O O . MET A 1 383 ? 36.188 -7.607 -29.125 1.00 91.12 383 MET A O 1
ATOM 2976 N N . VAL A 1 384 ? 36.481 -9.766 -28.621 1.00 90.38 384 VAL A N 1
ATOM 2977 C CA . VAL A 1 384 ? 37.930 -9.793 -28.914 1.00 90.38 384 VAL A CA 1
ATOM 2978 C C . VAL A 1 384 ? 38.218 -9.399 -30.367 1.00 90.38 384 VAL A C 1
ATOM 2980 O O . VAL A 1 384 ? 39.148 -8.647 -30.656 1.00 90.38 384 VAL A O 1
ATOM 2983 N N . VAL A 1 385 ? 37.396 -9.893 -31.295 1.00 91.62 385 VAL A N 1
ATOM 2984 C CA . VAL A 1 385 ? 37.550 -9.630 -32.729 1.00 91.62 385 VAL A CA 1
ATOM 2985 C C . VAL A 1 385 ? 37.159 -8.186 -33.056 1.00 91.62 385 VAL A C 1
ATOM 2987 O O . VAL A 1 385 ? 37.854 -7.530 -33.829 1.00 91.62 385 VAL A O 1
ATOM 2990 N N . ALA A 1 386 ? 36.077 -7.680 -32.461 1.00 92.94 386 ALA A N 1
ATOM 2991 C CA . ALA A 1 386 ? 35.605 -6.309 -32.630 1.00 92.94 386 ALA A CA 1
ATOM 2992 C C . ALA A 1 386 ? 36.633 -5.281 -32.134 1.00 92.94 386 ALA A C 1
ATOM 2994 O O . ALA A 1 386 ? 37.003 -4.387 -32.895 1.00 92.94 386 ALA A O 1
ATOM 2995 N N . THR A 1 387 ? 37.179 -5.466 -30.926 1.00 93.25 387 THR A N 1
ATOM 2996 C CA . THR A 1 387 ? 38.269 -4.634 -30.387 1.00 93.25 387 THR A CA 1
ATOM 2997 C C . THR A 1 387 ? 39.473 -4.616 -31.333 1.00 93.25 387 THR A C 1
ATOM 2999 O O . THR A 1 387 ? 39.993 -3.557 -31.685 1.00 93.25 387 THR A O 1
ATOM 3002 N N . ALA A 1 388 ? 39.879 -5.781 -31.844 1.00 92.19 388 ALA A N 1
ATOM 3003 C CA . ALA A 1 388 ? 40.991 -5.863 -32.783 1.00 92.19 388 ALA A CA 1
ATOM 3004 C C . ALA A 1 388 ? 40.687 -5.199 -34.146 1.00 92.19 388 ALA A C 1
ATOM 3006 O O . ALA A 1 388 ? 41.590 -4.619 -34.754 1.00 92.19 388 ALA A O 1
ATOM 3007 N N . PHE A 1 389 ? 39.436 -5.215 -34.626 1.00 93.75 389 PHE A N 1
ATOM 3008 C CA . PHE A 1 389 ? 39.027 -4.446 -35.809 1.00 93.75 389 PHE A CA 1
ATOM 3009 C C . PHE A 1 389 ? 39.158 -2.935 -35.584 1.00 93.75 389 PHE A C 1
ATOM 3011 O O . PHE A 1 389 ? 39.733 -2.250 -36.436 1.00 93.75 389 PHE A O 1
ATOM 3018 N N . VAL A 1 390 ? 38.653 -2.419 -34.457 1.00 92.88 390 VAL A N 1
ATOM 3019 C CA . VAL A 1 390 ? 38.735 -0.989 -34.104 1.00 92.88 390 VAL A CA 1
ATOM 3020 C C . VAL A 1 390 ? 40.191 -0.522 -34.094 1.00 92.88 390 VAL A C 1
ATOM 3022 O O . VAL A 1 390 ? 40.540 0.421 -34.807 1.00 92.88 390 VAL A O 1
ATOM 3025 N N . ASN A 1 391 ? 41.058 -1.259 -33.400 1.00 90.81 391 ASN A N 1
ATOM 3026 C CA . ASN A 1 391 ? 42.469 -0.903 -33.238 1.00 90.81 391 ASN A CA 1
ATOM 3027 C C . ASN A 1 391 ? 43.324 -1.129 -34.503 1.00 90.81 391 ASN A C 1
ATOM 3029 O O . ASN A 1 391 ? 44.452 -0.652 -34.590 1.00 90.81 391 ASN A O 1
ATOM 3033 N N . THR A 1 392 ? 42.787 -1.798 -35.533 1.00 92.12 392 THR A N 1
ATOM 3034 C CA . THR A 1 392 ? 43.478 -2.045 -36.816 1.00 92.12 392 THR A CA 1
ATOM 3035 C C . THR A 1 392 ? 42.931 -1.171 -37.955 1.00 92.12 392 THR A C 1
ATOM 3037 O O . THR A 1 392 ? 42.942 -1.574 -39.115 1.00 92.12 392 THR A O 1
ATOM 3040 N N . SER A 1 393 ? 42.446 0.043 -37.671 1.00 88.50 393 SER A N 1
ATOM 3041 C CA . SER A 1 393 ? 41.949 1.019 -38.669 1.00 88.50 393 SER A CA 1
ATOM 3042 C C . SER A 1 393 ? 40.732 0.572 -39.504 1.00 88.50 393 SER A C 1
ATOM 3044 O O . SER A 1 393 ? 40.425 1.172 -40.537 1.00 88.50 393 SER A O 1
ATOM 3046 N N . ALA A 1 394 ? 39.983 -0.449 -39.069 1.00 92.94 394 ALA A N 1
ATOM 3047 C CA . ALA A 1 394 ? 38.834 -0.954 -39.829 1.00 92.94 394 ALA A CA 1
ATOM 3048 C C . ALA A 1 394 ? 37.744 0.109 -40.032 1.00 92.94 394 ALA A C 1
ATOM 3050 O O . ALA A 1 394 ? 37.182 0.214 -41.122 1.00 92.94 394 ALA A O 1
ATOM 3051 N N . LEU A 1 395 ? 37.473 0.920 -39.001 1.00 94.44 395 LEU A N 1
ATOM 3052 C CA . LEU A 1 395 ? 36.465 1.986 -39.047 1.00 94.44 395 LEU A CA 1
ATOM 3053 C C . LEU A 1 395 ? 36.798 3.039 -40.116 1.00 94.44 395 LEU A C 1
ATOM 3055 O O . LEU A 1 395 ? 35.916 3.457 -40.865 1.00 94.44 395 LEU A O 1
ATOM 3059 N N . MET A 1 396 ? 38.079 3.391 -40.258 1.00 94.31 396 MET A N 1
ATOM 3060 C CA . MET A 1 396 ? 38.574 4.311 -41.287 1.00 94.31 396 MET A CA 1
ATOM 3061 C C . MET A 1 396 ? 38.335 3.789 -42.706 1.00 94.31 396 MET A C 1
ATOM 3063 O O . MET A 1 396 ? 37.807 4.510 -43.558 1.00 94.31 396 MET A O 1
ATOM 3067 N N . VAL A 1 397 ? 38.696 2.527 -42.959 1.00 94.06 397 VAL A N 1
ATOM 3068 C CA . VAL A 1 397 ? 38.518 1.889 -44.273 1.00 94.06 397 VAL A CA 1
ATOM 3069 C C . VAL A 1 397 ? 37.033 1.755 -44.611 1.00 94.06 397 VAL A C 1
ATOM 3071 O O . VAL A 1 397 ? 36.626 2.058 -45.732 1.00 94.06 397 VAL A O 1
ATOM 3074 N N . LEU A 1 398 ? 36.200 1.358 -43.645 1.00 94.56 398 LEU A N 1
ATOM 3075 C CA . LEU A 1 398 ? 34.751 1.257 -43.827 1.00 94.56 398 LEU A CA 1
ATOM 3076 C C . LEU A 1 398 ? 34.120 2.618 -44.149 1.00 94.56 398 LEU A C 1
ATOM 3078 O O . LEU A 1 398 ? 33.320 2.696 -45.081 1.00 94.56 398 LEU A O 1
ATOM 3082 N N . ALA A 1 399 ? 34.507 3.686 -43.447 1.00 94.81 399 ALA A N 1
ATOM 3083 C CA . ALA A 1 399 ? 33.995 5.035 -43.685 1.00 94.81 399 ALA A CA 1
ATOM 3084 C C . ALA A 1 399 ? 34.327 5.550 -45.099 1.00 94.81 399 ALA A C 1
ATOM 3086 O O . ALA A 1 399 ? 33.442 6.047 -45.800 1.00 94.81 399 ALA A O 1
ATOM 3087 N N . HIS A 1 400 ? 35.563 5.342 -45.564 1.00 94.56 400 HIS A N 1
ATOM 3088 C CA . HIS A 1 400 ? 35.972 5.661 -46.936 1.00 94.56 400 HIS A CA 1
ATOM 3089 C C . HIS A 1 400 ? 35.152 4.886 -47.975 1.00 94.56 400 HIS A C 1
ATOM 3091 O O . HIS A 1 400 ? 34.624 5.465 -48.922 1.00 94.56 400 HIS A O 1
ATOM 3097 N N . GLN A 1 401 ? 34.956 3.583 -47.761 1.00 92.25 401 GLN A N 1
ATOM 3098 C CA . GLN A 1 401 ? 34.149 2.753 -48.657 1.00 92.25 401 GLN A CA 1
ATOM 3099 C C . GLN A 1 401 ? 32.665 3.156 -48.659 1.00 92.25 401 GLN A C 1
ATOM 3101 O O . GLN A 1 401 ? 32.009 3.052 -49.695 1.00 92.25 401 GLN A O 1
ATOM 3106 N N . ILE A 1 402 ? 32.118 3.635 -47.536 1.00 93.19 402 ILE A N 1
ATOM 3107 C CA . ILE A 1 402 ? 30.746 4.164 -47.469 1.00 93.19 402 ILE A CA 1
ATOM 3108 C C . ILE A 1 402 ? 30.617 5.447 -48.298 1.00 93.19 402 ILE A C 1
ATOM 3110 O O . ILE A 1 402 ? 29.622 5.597 -49.012 1.00 93.19 402 ILE A O 1
ATOM 3114 N N . ARG A 1 403 ? 31.608 6.345 -48.241 1.00 93.19 403 ARG A N 1
ATOM 3115 C CA . ARG A 1 403 ? 31.635 7.576 -49.046 1.00 93.19 403 ARG A CA 1
ATOM 3116 C C . ARG A 1 403 ? 31.759 7.272 -50.540 1.00 93.19 403 ARG A C 1
ATOM 3118 O O . ARG A 1 403 ? 30.952 7.753 -51.334 1.00 93.19 403 ARG A O 1
ATOM 3125 N N . ASP A 1 404 ? 32.727 6.439 -50.907 1.00 89.12 404 ASP A N 1
ATOM 3126 C CA . ASP A 1 404 ? 33.134 6.253 -52.302 1.00 89.12 404 ASP A CA 1
ATOM 3127 C C . ASP A 1 404 ? 32.208 5.284 -53.071 1.00 89.12 404 ASP A C 1
ATOM 3129 O O . ASP A 1 404 ? 32.060 5.380 -54.291 1.00 89.12 404 ASP A O 1
ATOM 3133 N N . CYS A 1 405 ? 31.532 4.353 -52.383 1.00 86.44 405 CYS A N 1
ATOM 3134 C CA . CYS A 1 405 ? 30.597 3.419 -53.018 1.00 86.44 405 CYS A CA 1
ATOM 3135 C C . CYS A 1 405 ? 29.320 4.138 -53.471 1.00 86.44 405 CYS A C 1
ATOM 3137 O O . CYS A 1 405 ? 28.715 4.845 -52.680 1.00 86.44 405 CYS A O 1
ATOM 3139 N N . SER A 1 406 ? 28.829 3.915 -54.692 1.00 83.56 406 SER A N 1
ATOM 3140 C CA . SER A 1 406 ? 27.569 4.514 -55.176 1.00 83.56 406 SER A CA 1
ATOM 3141 C C . SER A 1 406 ? 26.307 3.722 -54.798 1.00 83.56 406 SER A C 1
ATOM 3143 O O . SER A 1 406 ? 25.196 4.249 -54.863 1.00 83.56 406 SER A O 1
ATOM 3145 N N . ASN A 1 407 ? 26.443 2.453 -54.395 1.00 87.44 407 ASN A N 1
ATOM 3146 C CA . ASN A 1 407 ? 25.310 1.566 -54.133 1.00 87.44 407 ASN A CA 1
ATOM 3147 C C . ASN A 1 407 ? 24.807 1.678 -52.681 1.00 87.44 407 ASN A C 1
ATOM 3149 O O . ASN A 1 407 ? 25.499 1.303 -51.733 1.00 87.44 407 ASN A O 1
ATOM 3153 N N . VAL A 1 408 ? 23.555 2.115 -52.516 1.00 87.12 408 VAL A N 1
ATOM 3154 C CA . VAL A 1 408 ? 22.895 2.308 -51.211 1.00 87.12 408 VAL A CA 1
ATOM 3155 C C . VAL A 1 408 ? 22.852 1.022 -50.372 1.00 87.12 408 VAL A C 1
ATOM 3157 O O . VAL A 1 408 ? 23.130 1.067 -49.177 1.00 87.12 408 VAL A O 1
ATOM 3160 N N . ASP A 1 409 ? 22.569 -0.139 -50.968 1.00 86.44 409 ASP A N 1
ATOM 3161 C CA . ASP A 1 409 ? 22.463 -1.406 -50.229 1.00 86.44 409 ASP A CA 1
ATOM 3162 C C . ASP A 1 409 ? 23.820 -1.939 -49.756 1.00 86.44 409 ASP A C 1
ATOM 3164 O O . ASP A 1 409 ? 23.875 -2.733 -48.812 1.00 86.44 409 ASP A O 1
ATOM 3168 N N . VAL A 1 410 ? 24.911 -1.544 -50.416 1.00 87.19 410 VAL A N 1
ATOM 3169 C CA . VAL A 1 410 ? 26.280 -1.841 -49.975 1.00 87.19 410 VAL A CA 1
ATOM 3170 C C . VAL A 1 410 ? 26.692 -0.877 -48.870 1.00 87.19 410 VAL A C 1
ATOM 3172 O O . VAL A 1 410 ? 27.216 -1.339 -47.861 1.00 87.19 410 VAL A O 1
ATOM 3175 N N . ARG A 1 411 ? 26.379 0.424 -49.000 1.00 90.69 411 ARG A N 1
ATOM 3176 C CA . ARG A 1 411 ? 26.589 1.418 -47.930 1.00 90.69 411 ARG A CA 1
ATOM 3177 C C . ARG A 1 411 ? 25.920 0.987 -46.626 1.00 90.69 411 ARG A C 1
ATOM 3179 O O . ARG A 1 411 ? 26.560 1.013 -45.585 1.00 90.69 411 ARG A O 1
ATOM 3186 N N . ILE A 1 412 ? 24.675 0.510 -46.689 1.00 90.88 412 ILE A N 1
ATOM 3187 C CA . ILE A 1 412 ? 23.945 0.003 -45.515 1.00 90.88 412 ILE A CA 1
ATOM 3188 C C . ILE A 1 412 ? 24.643 -1.224 -44.904 1.00 90.88 412 ILE A C 1
ATOM 3190 O O . ILE A 1 412 ? 24.782 -1.305 -43.687 1.00 90.88 412 ILE A O 1
ATOM 3194 N N . LYS A 1 413 ? 25.128 -2.174 -45.720 1.00 90.31 413 LYS A N 1
ATOM 3195 C CA . LYS A 1 413 ? 25.855 -3.357 -45.213 1.00 90.31 413 LYS A CA 1
ATOM 3196 C C . LYS A 1 413 ? 27.208 -2.994 -44.597 1.00 90.31 413 LYS A C 1
ATOM 3198 O O . LYS A 1 413 ? 27.556 -3.555 -43.564 1.00 90.31 413 LYS A O 1
ATOM 3203 N N . LEU A 1 414 ? 27.947 -2.061 -45.200 1.00 93.12 414 LEU A N 1
ATOM 3204 C CA . LEU A 1 414 ? 29.182 -1.506 -44.634 1.00 93.12 414 LEU A CA 1
ATOM 3205 C C . LEU A 1 414 ? 28.897 -0.799 -43.302 1.00 93.12 414 LEU A C 1
ATOM 3207 O O . LEU A 1 414 ? 29.595 -1.045 -42.323 1.00 93.12 414 LEU A O 1
ATOM 3211 N N . GLY A 1 415 ? 27.826 -0.000 -43.250 1.00 92.81 415 GLY A N 1
ATOM 3212 C CA . GLY A 1 415 ? 27.330 0.634 -42.030 1.00 92.81 415 GLY A CA 1
ATOM 3213 C C . GLY A 1 415 ? 27.013 -0.374 -40.930 1.00 92.81 415 GLY A C 1
ATOM 3214 O O . GLY A 1 415 ? 27.449 -0.196 -39.800 1.00 92.81 415 GLY A O 1
ATOM 3215 N N . ARG A 1 416 ? 26.344 -1.485 -41.261 1.00 91.88 416 ARG A N 1
ATOM 3216 C CA . ARG A 1 416 ? 26.063 -2.568 -40.306 1.00 91.88 416 ARG A CA 1
ATOM 3217 C C . ARG A 1 416 ? 27.337 -3.206 -39.746 1.00 91.88 416 ARG A C 1
ATOM 3219 O O . ARG A 1 416 ? 27.418 -3.407 -38.542 1.00 91.88 416 ARG A O 1
ATOM 3226 N N . VAL A 1 417 ? 28.329 -3.514 -40.590 1.00 93.12 417 VAL A N 1
ATOM 3227 C CA . VAL A 1 417 ? 29.625 -4.056 -40.129 1.00 93.12 417 VAL A CA 1
ATOM 3228 C C . VAL A 1 417 ? 30.311 -3.065 -39.187 1.00 93.12 417 VAL A C 1
ATOM 3230 O O . VAL A 1 417 ? 30.749 -3.452 -38.110 1.00 93.12 417 VAL A O 1
ATOM 3233 N N . MET A 1 418 ? 30.346 -1.785 -39.562 1.00 95.19 418 MET A N 1
ATOM 3234 C CA . MET A 1 418 ? 30.921 -0.708 -38.752 1.00 95.19 418 MET A CA 1
ATOM 3235 C C . MET A 1 418 ? 30.213 -0.558 -37.396 1.00 95.19 418 MET A C 1
ATOM 3237 O O . MET A 1 418 ? 30.880 -0.437 -36.374 1.00 95.19 418 MET A O 1
ATOM 3241 N N . ALA A 1 419 ? 28.879 -0.635 -37.373 1.00 93.44 419 ALA A N 1
ATOM 3242 C CA . ALA A 1 419 ? 28.079 -0.582 -36.151 1.00 93.44 419 ALA A CA 1
ATOM 3243 C C . ALA A 1 419 ? 28.343 -1.779 -35.222 1.00 93.44 419 ALA A C 1
ATOM 3245 O O . ALA A 1 419 ? 28.508 -1.591 -34.025 1.00 93.44 419 ALA A O 1
ATOM 3246 N N . LEU A 1 420 ? 28.419 -3.003 -35.765 1.00 92.69 420 LEU A N 1
ATOM 3247 C CA . LEU A 1 420 ? 28.709 -4.211 -34.980 1.00 92.69 420 LEU A CA 1
ATOM 3248 C C . LEU A 1 420 ? 30.124 -4.183 -34.390 1.00 92.69 420 LEU A C 1
ATOM 3250 O O . LEU A 1 420 ? 30.296 -4.532 -33.227 1.00 92.69 420 LEU A O 1
ATOM 3254 N N . ILE A 1 421 ? 31.114 -3.729 -35.167 1.00 94.69 421 ILE A N 1
ATOM 3255 C CA . ILE A 1 421 ? 32.486 -3.534 -34.678 1.00 94.69 421 ILE A CA 1
ATOM 3256 C C . ILE A 1 421 ? 32.495 -2.540 -33.512 1.00 94.69 421 ILE A C 1
ATOM 3258 O O . ILE A 1 421 ? 33.084 -2.833 -32.480 1.00 94.69 421 ILE A O 1
ATOM 3262 N N . ALA A 1 422 ? 31.830 -1.390 -33.655 1.00 94.25 422 ALA A N 1
ATOM 3263 C CA . ALA A 1 422 ? 31.789 -0.385 -32.597 1.00 94.25 422 ALA A CA 1
ATOM 3264 C C . ALA A 1 422 ? 31.033 -0.867 -31.345 1.00 94.25 422 ALA A C 1
ATOM 3266 O O . ALA A 1 422 ? 31.460 -0.576 -30.236 1.00 94.25 422 ALA A O 1
ATOM 3267 N N . HIS A 1 423 ? 29.949 -1.629 -31.520 1.00 92.25 423 HIS A N 1
ATOM 3268 C CA . HIS A 1 423 ? 29.119 -2.124 -30.421 1.00 92.25 423 HIS A CA 1
ATOM 3269 C C . HIS A 1 423 ? 29.832 -3.148 -29.528 1.00 92.25 423 HIS A C 1
ATOM 3271 O O . HIS A 1 423 ? 29.739 -3.081 -28.307 1.00 92.25 423 HIS A O 1
ATOM 3277 N N . PHE A 1 424 ? 30.499 -4.132 -30.139 1.00 92.31 424 PHE A N 1
ATOM 3278 C CA . PHE A 1 424 ? 31.135 -5.227 -29.404 1.00 92.31 424 PHE A CA 1
ATOM 3279 C C . PHE A 1 424 ? 32.570 -4.907 -28.965 1.00 92.31 424 PHE A C 1
ATOM 3281 O O . PHE A 1 424 ? 33.158 -5.708 -28.245 1.00 92.31 424 PHE A O 1
ATOM 3288 N N . ALA A 1 425 ? 33.156 -3.787 -29.394 1.00 92.69 425 ALA A N 1
ATOM 3289 C CA . ALA A 1 425 ? 34.492 -3.391 -28.960 1.00 92.69 425 ALA A CA 1
ATOM 3290 C C . ALA A 1 425 ? 34.495 -2.975 -27.479 1.00 92.69 425 ALA A C 1
ATOM 3292 O O . ALA A 1 425 ? 33.661 -2.185 -27.046 1.00 92.69 425 ALA A O 1
ATOM 3293 N N . ASP A 1 426 ? 35.455 -3.492 -26.711 1.00 90.19 426 ASP A N 1
ATOM 3294 C CA . ASP A 1 426 ? 35.591 -3.194 -25.273 1.00 90.19 426 ASP A CA 1
ATOM 3295 C C . ASP A 1 426 ? 36.583 -2.057 -24.979 1.00 90.19 426 ASP A C 1
ATOM 3297 O O . ASP A 1 426 ? 36.383 -1.278 -24.040 1.00 90.19 426 ASP A O 1
ATOM 3301 N N . SER A 1 427 ? 37.641 -1.953 -25.789 1.00 89.38 427 SER A N 1
ATOM 3302 C CA . SER A 1 427 ? 38.701 -0.957 -25.633 1.00 89.38 427 SER A CA 1
ATOM 3303 C C . SER A 1 427 ? 38.996 -0.241 -26.946 1.00 89.38 427 SER A C 1
ATOM 3305 O O . SER A 1 427 ? 38.903 -0.822 -28.028 1.00 89.38 427 SER A O 1
ATOM 3307 N N . LEU A 1 428 ? 39.387 1.024 -26.829 1.00 90.62 428 LEU A N 1
ATOM 3308 C CA . LEU A 1 428 ? 39.797 1.882 -27.934 1.00 90.62 428 LEU A CA 1
ATOM 3309 C C . LEU A 1 428 ? 41.188 2.438 -27.613 1.00 90.62 428 LEU A C 1
ATOM 3311 O O . LEU A 1 428 ? 41.369 3.049 -26.560 1.00 90.62 428 LEU A O 1
ATOM 3315 N N . ASP A 1 429 ? 42.158 2.211 -28.500 1.00 88.00 429 ASP A N 1
ATOM 3316 C CA . ASP A 1 429 ? 43.525 2.712 -28.313 1.00 88.00 429 ASP A CA 1
ATOM 3317 C C . ASP A 1 429 ? 43.593 4.236 -28.535 1.00 88.00 429 ASP A C 1
ATOM 3319 O O . ASP A 1 429 ? 42.922 4.793 -29.410 1.00 88.00 429 ASP A O 1
ATOM 3323 N N . GLU A 1 430 ? 44.462 4.926 -27.791 1.00 86.38 430 GLU A N 1
ATOM 3324 C CA . GLU A 1 430 ? 44.610 6.395 -27.840 1.00 86.38 430 GLU A CA 1
ATOM 3325 C C . GLU A 1 430 ? 45.050 6.926 -29.215 1.00 86.38 430 GLU A C 1
ATOM 3327 O O . GLU A 1 430 ? 44.763 8.065 -29.570 1.00 86.38 430 GLU A O 1
ATOM 3332 N N . ASN A 1 431 ? 45.709 6.087 -30.020 1.00 85.62 431 ASN A N 1
ATOM 3333 C CA . ASN A 1 431 ? 46.206 6.450 -31.350 1.00 85.62 431 ASN A CA 1
ATOM 3334 C C . ASN A 1 431 ? 45.149 6.311 -32.464 1.00 85.62 431 ASN A C 1
ATOM 3336 O O . ASN A 1 431 ? 45.418 6.663 -33.615 1.00 85.62 431 ASN A O 1
ATOM 3340 N N . VAL A 1 432 ? 43.969 5.757 -32.168 1.00 89.81 432 VAL A N 1
ATOM 3341 C CA . VAL A 1 432 ? 42.919 5.519 -33.169 1.00 89.81 432 VAL A CA 1
ATOM 3342 C C . VAL A 1 432 ? 42.104 6.796 -33.385 1.00 89.81 432 VAL A C 1
ATOM 3344 O O . VAL A 1 432 ? 41.426 7.278 -32.483 1.00 89.81 432 VAL A O 1
ATOM 3347 N N . ASN A 1 433 ? 42.131 7.327 -34.611 1.00 90.69 433 ASN A N 1
ATOM 3348 C CA . ASN A 1 433 ? 41.355 8.507 -34.999 1.00 90.69 433 ASN A CA 1
ATOM 3349 C C . ASN A 1 433 ? 39.868 8.158 -35.209 1.00 90.69 433 ASN A C 1
ATOM 3351 O O . ASN A 1 433 ? 39.506 7.553 -36.221 1.00 90.69 433 ASN A O 1
ATOM 3355 N N . MET A 1 434 ? 39.006 8.583 -34.281 1.00 93.00 434 MET A N 1
ATOM 3356 C CA . MET A 1 434 ? 37.544 8.435 -34.379 1.00 93.00 434 MET A CA 1
ATOM 3357 C C . MET A 1 434 ? 36.851 9.643 -35.021 1.00 93.00 434 MET A C 1
ATOM 3359 O O . MET A 1 434 ? 35.724 9.519 -35.512 1.00 93.00 434 MET A O 1
ATOM 3363 N N . CYS A 1 435 ? 37.520 10.796 -35.076 1.00 92.19 435 CYS A N 1
ATOM 3364 C CA . CYS A 1 435 ? 36.976 12.028 -35.645 1.00 92.19 435 CYS A CA 1
ATOM 3365 C C . CYS A 1 435 ? 36.713 11.895 -37.152 1.00 92.19 435 CYS A C 1
ATOM 3367 O O . CYS A 1 435 ? 35.645 12.267 -37.651 1.00 92.19 435 CYS A O 1
ATOM 3369 N N . GLU A 1 436 ? 37.663 11.319 -37.888 1.00 92.50 436 GLU A N 1
ATOM 3370 C CA . GLU A 1 436 ? 37.574 11.201 -39.344 1.00 92.50 436 GLU A CA 1
ATOM 3371 C C . GLU A 1 436 ? 36.492 10.202 -39.816 1.00 92.50 436 GLU A C 1
ATOM 3373 O O . GLU A 1 436 ? 35.658 10.609 -40.632 1.00 92.50 436 GLU A O 1
ATOM 3378 N N . PRO A 1 437 ? 36.374 8.960 -39.284 1.00 94.81 437 PRO A N 1
ATOM 3379 C CA . PRO A 1 437 ? 35.271 8.059 -39.632 1.00 94.81 437 PRO A CA 1
ATOM 3380 C C . PRO A 1 437 ? 33.895 8.680 -39.369 1.00 94.81 437 PRO A C 1
ATOM 3382 O O . PRO A 1 437 ? 32.997 8.585 -40.209 1.00 94.81 437 PRO A O 1
ATOM 3385 N N . LEU A 1 438 ? 33.731 9.353 -38.223 1.00 95.69 438 LEU A N 1
ATOM 3386 C CA . LEU A 1 438 ? 32.489 10.036 -37.865 1.00 95.69 438 LEU A CA 1
ATOM 3387 C C . LEU A 1 438 ? 32.182 11.188 -38.826 1.00 95.69 438 LEU A C 1
ATOM 3389 O O . LEU A 1 438 ? 31.034 11.336 -39.250 1.00 95.69 438 LEU A O 1
ATOM 3393 N N . THR A 1 439 ? 33.185 11.975 -39.218 1.00 95.19 439 THR A N 1
ATOM 3394 C CA . THR A 1 439 ? 33.022 13.082 -40.175 1.00 95.19 439 THR A CA 1
ATOM 3395 C C . THR A 1 439 ? 32.544 12.568 -41.531 1.00 95.19 439 THR A C 1
ATOM 3397 O O . THR A 1 439 ? 31.505 13.004 -42.019 1.00 95.19 439 THR A O 1
ATOM 3400 N N . LEU A 1 440 ? 33.213 11.559 -42.094 1.00 95.75 440 LEU A N 1
ATOM 3401 C CA . LEU A 1 440 ? 32.870 11.020 -43.414 1.00 95.75 440 LEU A CA 1
ATOM 3402 C C . LEU A 1 440 ? 31.460 10.419 -43.459 1.00 95.75 440 LEU A C 1
ATOM 3404 O O . LEU A 1 440 ? 30.691 10.665 -44.388 1.00 95.75 440 LEU A O 1
ATOM 3408 N N . VAL A 1 441 ? 31.083 9.642 -42.441 1.00 95.56 441 VAL A N 1
ATOM 3409 C CA . VAL A 1 441 ? 29.754 9.013 -42.393 1.00 95.56 441 VAL A CA 1
ATOM 3410 C C . VAL A 1 441 ? 28.662 10.063 -42.164 1.00 95.56 441 VAL A C 1
ATOM 3412 O O . VAL A 1 441 ? 27.584 9.974 -42.760 1.00 95.56 441 VAL A O 1
ATOM 3415 N N . THR A 1 442 ? 28.928 11.087 -41.346 1.00 94.31 442 THR A N 1
ATOM 3416 C CA . THR A 1 442 ? 27.973 12.185 -41.130 1.00 94.31 442 THR A CA 1
ATOM 3417 C C . THR A 1 442 ? 27.823 13.101 -42.343 1.00 94.31 442 THR A C 1
ATOM 3419 O O . THR A 1 442 ? 26.712 13.568 -42.598 1.00 94.31 442 THR A O 1
ATOM 3422 N N . GLU A 1 443 ? 28.871 13.319 -43.137 1.00 94.38 443 GLU A N 1
ATOM 3423 C CA . GLU A 1 443 ? 28.785 14.006 -44.433 1.00 94.38 443 GLU A CA 1
ATOM 3424 C C . GLU A 1 443 ? 27.887 13.245 -45.408 1.00 94.38 443 GLU A C 1
ATOM 3426 O O . GLU A 1 443 ? 26.946 13.825 -45.949 1.00 94.38 443 GLU A O 1
ATOM 3431 N N . VAL A 1 444 ? 28.069 11.925 -45.537 1.00 94.25 444 VAL A N 1
ATOM 3432 C CA . VAL A 1 444 ? 27.206 11.085 -46.383 1.00 94.25 444 VAL A CA 1
ATOM 3433 C C . VAL A 1 444 ? 25.742 11.157 -45.934 1.00 94.25 444 VAL A C 1
ATOM 3435 O O . VAL A 1 444 ? 24.843 11.269 -46.772 1.00 94.25 444 VAL A O 1
ATOM 3438 N N . LEU A 1 445 ? 25.475 11.132 -44.625 1.00 93.31 445 LEU A N 1
ATOM 3439 C CA . LEU A 1 445 ? 24.124 11.319 -44.079 1.00 93.31 445 LEU A CA 1
ATOM 3440 C C . LEU A 1 445 ? 23.558 12.714 -44.396 1.00 93.31 445 LEU A C 1
ATOM 3442 O O . LEU A 1 445 ? 22.386 12.832 -44.758 1.00 93.31 445 LEU A O 1
ATOM 3446 N N . ARG A 1 446 ? 24.384 13.764 -44.304 1.00 91.75 446 ARG A N 1
ATOM 3447 C CA . ARG A 1 446 ? 24.006 15.157 -44.599 1.00 91.75 446 ARG A CA 1
ATOM 3448 C C . ARG A 1 446 ? 23.693 15.373 -46.082 1.00 91.75 446 ARG A C 1
ATOM 3450 O O . ARG A 1 446 ? 22.737 16.072 -46.405 1.00 91.75 446 ARG A O 1
ATOM 3457 N N . GLU A 1 447 ? 24.463 14.781 -46.985 1.00 91.75 447 GLU A N 1
ATOM 3458 C CA . GLU A 1 447 ? 24.216 14.865 -48.429 1.00 91.75 447 GLU A CA 1
ATOM 3459 C C . GLU A 1 447 ? 22.937 14.119 -48.838 1.00 91.75 447 GLU A C 1
ATOM 3461 O O . GLU A 1 447 ? 22.279 14.476 -49.813 1.00 91.75 447 GLU A O 1
ATOM 3466 N N . ASN A 1 448 ? 22.541 13.105 -48.060 1.00 89.19 448 ASN A N 1
ATOM 3467 C CA . ASN A 1 448 ? 21.435 12.203 -48.374 1.00 89.19 448 ASN A CA 1
ATOM 3468 C C . ASN A 1 448 ? 20.237 12.342 -47.415 1.00 89.19 448 ASN A C 1
ATOM 3470 O O . ASN A 1 448 ? 19.522 11.370 -47.170 1.00 89.19 448 ASN A O 1
ATOM 3474 N N . VAL A 1 449 ? 19.961 13.551 -46.911 1.00 85.44 449 VAL A N 1
ATOM 3475 C CA . VAL A 1 449 ? 18.907 13.818 -45.901 1.00 85.44 449 VAL A CA 1
ATOM 3476 C C . VAL A 1 449 ? 17.518 13.296 -46.298 1.00 85.44 449 VAL A C 1
ATOM 3478 O O . VAL A 1 449 ? 16.754 12.880 -45.430 1.00 85.44 449 VAL A O 1
ATOM 3481 N N . LYS A 1 450 ? 17.181 13.259 -47.595 1.00 86.75 450 LYS A N 1
ATOM 3482 C CA . LYS A 1 450 ? 15.879 12.761 -48.088 1.00 86.75 450 LYS A CA 1
ATOM 3483 C C . LYS A 1 450 ? 15.779 11.228 -48.172 1.00 86.75 450 LYS A C 1
ATOM 3485 O O . LYS A 1 450 ? 14.689 10.705 -48.367 1.00 86.75 450 LYS A O 1
ATOM 3490 N N . ASN A 1 451 ? 16.890 10.495 -48.063 1.00 90.31 451 ASN A N 1
ATOM 3491 C CA . ASN A 1 451 ? 16.917 9.043 -48.240 1.00 90.31 451 ASN A CA 1
ATOM 3492 C C . ASN A 1 451 ? 16.780 8.314 -46.895 1.00 90.31 451 ASN A C 1
ATOM 3494 O O . ASN A 1 451 ? 17.776 7.958 -46.262 1.00 90.31 451 ASN A O 1
ATOM 3498 N N . SER A 1 452 ? 15.542 8.053 -46.469 1.00 89.19 452 SER A N 1
ATOM 3499 C CA . SER A 1 452 ? 15.264 7.397 -45.183 1.00 89.19 452 SER A CA 1
ATOM 3500 C C . SER A 1 452 ? 15.890 6.005 -45.062 1.00 89.19 452 SER A C 1
ATOM 3502 O O . SER A 1 452 ? 16.403 5.669 -44.000 1.00 89.19 452 SER A O 1
ATOM 3504 N N . LYS A 1 453 ? 15.946 5.221 -46.151 1.00 89.50 453 LYS A N 1
ATOM 3505 C CA . LYS A 1 453 ? 16.548 3.874 -46.147 1.00 89.50 453 LYS A CA 1
ATOM 3506 C C . LYS A 1 453 ? 18.047 3.922 -45.835 1.00 89.50 453 LYS A C 1
ATOM 3508 O O . LYS A 1 453 ? 18.544 3.123 -45.047 1.00 89.50 453 LYS A O 1
ATOM 3513 N N . LEU A 1 454 ? 18.768 4.869 -46.441 1.00 91.25 454 LEU A N 1
ATOM 3514 C CA . LEU A 1 454 ? 20.193 5.060 -46.168 1.00 91.25 454 LEU A CA 1
ATOM 3515 C C . LEU A 1 454 ? 20.419 5.575 -44.741 1.00 91.25 454 LEU A C 1
ATOM 3517 O O . LEU A 1 454 ? 21.301 5.065 -44.052 1.00 91.25 454 LEU A O 1
ATOM 3521 N N . LYS A 1 455 ? 19.593 6.527 -44.279 1.00 92.25 455 LYS A N 1
ATOM 3522 C CA . LYS A 1 455 ? 19.638 7.026 -42.896 1.00 92.25 455 LYS A CA 1
ATOM 3523 C C . LYS A 1 455 ? 19.441 5.889 -41.885 1.00 92.25 455 LYS A C 1
ATOM 3525 O O . LYS A 1 455 ? 20.245 5.769 -40.968 1.00 92.25 455 LYS A O 1
ATOM 3530 N N . GLN A 1 456 ? 18.459 5.007 -42.098 1.00 91.81 456 GLN A N 1
ATOM 3531 C CA . GLN A 1 456 ? 18.175 3.876 -41.201 1.00 91.81 456 GLN A CA 1
ATOM 3532 C C . GLN A 1 456 ? 19.360 2.905 -41.098 1.00 91.81 456 GLN A C 1
ATOM 3534 O O . GLN A 1 456 ? 19.581 2.322 -40.043 1.00 91.81 456 GLN A O 1
ATOM 3539 N N . GLY A 1 457 ? 20.139 2.739 -42.173 1.00 88.88 457 GLY A N 1
ATOM 3540 C CA . GLY A 1 457 ? 21.289 1.835 -42.185 1.00 88.88 457 GLY A CA 1
ATOM 3541 C C . GLY A 1 457 ? 22.604 2.428 -41.672 1.00 88.88 457 GLY A C 1
ATOM 3542 O O . GLY A 1 457 ? 23.457 1.676 -41.210 1.00 88.88 457 GLY A O 1
ATOM 3543 N N . LEU A 1 458 ? 22.796 3.748 -41.763 1.00 94.25 458 LEU A N 1
ATOM 3544 C CA . LEU A 1 458 ? 24.050 4.406 -41.365 1.00 94.25 458 LEU A CA 1
ATOM 3545 C C . LEU A 1 458 ? 23.979 5.088 -39.992 1.00 94.25 458 LEU A C 1
ATOM 3547 O O . LEU A 1 458 ? 24.996 5.159 -39.304 1.00 94.25 458 LEU A O 1
ATOM 3551 N N . LEU A 1 459 ? 22.804 5.564 -39.567 1.00 94.38 459 LEU A N 1
ATOM 3552 C CA . LEU A 1 459 ? 22.637 6.231 -38.273 1.00 94.38 459 LEU A CA 1
ATOM 3553 C C . LEU A 1 459 ? 22.996 5.330 -37.070 1.00 94.38 459 LEU A C 1
ATOM 3555 O O . LEU A 1 459 ? 23.674 5.830 -36.172 1.00 94.38 459 LEU A O 1
ATOM 3559 N N . PRO A 1 460 ? 22.664 4.018 -37.049 1.00 94.06 460 PRO A N 1
ATOM 3560 C CA . PRO A 1 460 ? 23.127 3.120 -35.990 1.00 94.06 460 PRO A CA 1
ATOM 3561 C C . PRO A 1 460 ? 24.652 3.062 -35.872 1.00 94.06 460 PRO A C 1
ATOM 3563 O O . PRO A 1 460 ? 25.172 3.022 -34.766 1.00 94.06 460 PRO A O 1
ATOM 3566 N N . ALA A 1 461 ? 25.384 3.118 -36.989 1.00 94.75 461 ALA A N 1
ATOM 3567 C CA . ALA A 1 461 ? 26.845 3.076 -36.964 1.00 94.75 461 ALA A CA 1
ATOM 3568 C C . ALA A 1 461 ? 27.448 4.328 -36.316 1.00 94.75 461 ALA A C 1
ATOM 3570 O O . ALA A 1 461 ? 28.392 4.226 -35.540 1.00 94.75 461 ALA A O 1
ATOM 3571 N N . VAL A 1 462 ? 26.870 5.503 -36.591 1.00 95.50 462 VAL A N 1
ATOM 3572 C CA . VAL A 1 462 ? 27.240 6.756 -35.913 1.00 95.50 462 VAL A CA 1
ATOM 3573 C C . VAL A 1 462 ? 26.931 6.673 -34.415 1.00 95.50 462 VAL A C 1
ATOM 3575 O O . VAL A 1 462 ? 27.756 7.073 -33.599 1.00 95.50 462 VAL A O 1
ATOM 3578 N N . GLY A 1 463 ? 25.767 6.123 -34.061 1.00 94.06 463 GLY A N 1
ATOM 3579 C CA . GLY A 1 463 ? 25.341 5.922 -32.679 1.00 94.06 463 GLY A CA 1
ATOM 3580 C C . GLY A 1 463 ? 26.267 5.011 -31.875 1.00 94.06 463 GLY A C 1
ATOM 3581 O O . GLY A 1 463 ? 26.721 5.410 -30.808 1.00 94.06 463 GLY A O 1
ATOM 3582 N N . GLU A 1 464 ? 26.582 3.822 -32.391 1.00 94.56 464 GLU A N 1
ATOM 3583 C CA . GLU A 1 464 ? 27.450 2.845 -31.714 1.00 94.56 464 GLU A CA 1
ATOM 3584 C C . GLU A 1 464 ? 28.896 3.362 -31.594 1.00 94.56 464 GLU A C 1
ATOM 3586 O O . GLU A 1 464 ? 29.508 3.217 -30.541 1.00 94.56 464 GLU A O 1
ATOM 3591 N N . MET A 1 465 ? 29.431 4.054 -32.613 1.00 94.56 465 MET A N 1
ATOM 3592 C CA . MET A 1 465 ? 30.749 4.703 -32.509 1.00 94.56 465 MET A CA 1
ATOM 3593 C C . MET A 1 465 ? 30.771 5.799 -31.436 1.00 94.56 465 MET A C 1
ATOM 3595 O O . MET A 1 465 ? 31.736 5.899 -30.683 1.00 94.56 465 MET A O 1
ATOM 3599 N N . LEU A 1 466 ? 29.709 6.605 -31.339 1.00 93.88 466 LEU A N 1
ATOM 3600 C CA . LEU A 1 466 ? 29.585 7.607 -30.283 1.00 93.88 466 LEU A CA 1
ATOM 3601 C C . LEU A 1 466 ? 29.459 6.959 -28.896 1.00 93.88 466 LEU A C 1
ATOM 3603 O O . LEU A 1 466 ? 30.054 7.458 -27.945 1.00 93.88 466 LEU A O 1
ATOM 3607 N N . CYS A 1 467 ? 28.737 5.841 -28.779 1.00 92.06 467 CYS A N 1
ATOM 3608 C CA . CYS A 1 467 ? 28.635 5.083 -27.529 1.00 92.06 467 CYS A CA 1
ATOM 3609 C C . CYS A 1 467 ? 29.987 4.493 -27.105 1.00 92.06 467 CYS A C 1
ATOM 3611 O O . CYS A 1 467 ? 30.317 4.552 -25.921 1.00 92.06 467 CYS A O 1
ATOM 3613 N N . LEU A 1 468 ? 30.782 3.978 -28.052 1.00 91.94 468 LEU A N 1
ATOM 3614 C CA . LEU A 1 468 ? 32.134 3.473 -27.793 1.00 91.94 468 LEU A CA 1
ATOM 3615 C C . LEU A 1 468 ? 33.045 4.584 -27.257 1.00 91.94 468 LEU A C 1
ATOM 3617 O O . LEU A 1 468 ? 33.664 4.410 -26.209 1.00 91.94 468 LEU A O 1
ATOM 3621 N N . VAL A 1 469 ? 33.076 5.741 -27.933 1.00 92.12 469 VAL A N 1
ATOM 3622 C CA . VAL A 1 469 ? 33.864 6.904 -27.488 1.00 92.12 469 VAL A CA 1
ATOM 3623 C C . VAL A 1 469 ? 33.414 7.368 -26.102 1.00 92.12 469 VAL A C 1
ATOM 3625 O O . VAL A 1 469 ? 34.243 7.496 -25.207 1.00 92.12 469 VAL A O 1
ATOM 3628 N N . ALA A 1 470 ? 32.106 7.539 -25.887 1.00 90.06 470 ALA A N 1
ATOM 3629 C CA . ALA A 1 470 ? 31.572 7.978 -24.599 1.00 90.06 470 ALA A CA 1
ATOM 3630 C C . ALA A 1 470 ? 31.896 6.996 -23.457 1.00 90.06 470 ALA A C 1
ATOM 3632 O O . ALA A 1 470 ? 32.257 7.421 -22.360 1.00 90.06 470 ALA A O 1
ATOM 3633 N N . SER A 1 471 ? 31.810 5.688 -23.719 1.00 89.06 471 SER A N 1
ATOM 3634 C CA . SER A 1 471 ? 32.136 4.651 -22.733 1.00 89.06 471 SER A CA 1
ATOM 3635 C C . SER A 1 471 ? 33.628 4.635 -22.398 1.00 89.06 471 SER A C 1
ATOM 3637 O O . SER A 1 471 ? 33.996 4.481 -21.233 1.00 89.06 471 SER A O 1
ATOM 3639 N N . GLN A 1 472 ? 34.496 4.819 -23.397 1.00 89.31 472 GLN A N 1
ATOM 3640 C CA . GLN A 1 472 ? 35.940 4.833 -23.189 1.00 89.31 472 GLN A CA 1
ATOM 3641 C C . GLN A 1 472 ? 36.408 6.106 -22.472 1.00 89.31 472 GLN A C 1
ATOM 3643 O O . GLN A 1 472 ? 37.217 6.010 -21.550 1.00 89.31 472 GLN A O 1
ATOM 3648 N N . GLU A 1 473 ? 35.879 7.280 -22.828 1.00 87.56 473 GLU A N 1
ATOM 3649 C CA . GLU A 1 473 ? 36.184 8.528 -22.114 1.00 87.56 473 GLU A CA 1
ATOM 3650 C C . GLU A 1 473 ? 35.796 8.442 -20.635 1.00 87.56 473 GLU A C 1
ATOM 3652 O O . GLU A 1 473 ? 36.538 8.915 -19.781 1.00 87.56 473 GLU A O 1
ATOM 3657 N N . GLN A 1 474 ? 34.680 7.782 -20.308 1.00 83.88 474 GLN A N 1
ATOM 3658 C CA . GLN A 1 474 ? 34.264 7.585 -18.919 1.00 83.88 474 GLN A CA 1
ATOM 3659 C C . GLN A 1 474 ? 35.190 6.625 -18.148 1.00 83.88 474 GLN A C 1
ATOM 3661 O O . GLN A 1 474 ? 35.381 6.793 -16.942 1.00 83.88 474 GLN A O 1
ATOM 3666 N N . LYS A 1 475 ? 35.765 5.616 -18.822 1.00 84.69 475 LYS A N 1
ATOM 3667 C CA . LYS A 1 475 ? 36.776 4.715 -18.238 1.00 84.69 475 LYS A CA 1
ATOM 3668 C C . LYS A 1 475 ? 38.135 5.419 -18.059 1.00 84.69 475 LYS A C 1
ATOM 3670 O O . LYS A 1 475 ? 38.902 5.021 -17.179 1.00 84.69 475 LYS A O 1
ATOM 3675 N N . ASN A 1 476 ? 38.440 6.437 -18.867 1.00 82.62 476 ASN A N 1
ATOM 3676 C CA . ASN A 1 476 ? 39.733 7.116 -18.860 1.00 82.62 476 ASN A CA 1
ATOM 3677 C C . ASN A 1 476 ? 39.851 8.145 -17.717 1.00 82.62 476 ASN A C 1
ATOM 3679 O O . ASN A 1 476 ? 39.021 9.038 -17.571 1.00 82.62 476 ASN A O 1
ATOM 3683 N N . LYS A 1 477 ? 40.916 8.043 -16.912 1.00 71.00 477 LYS A N 1
ATOM 3684 C CA . LYS A 1 477 ? 41.207 8.973 -15.804 1.00 71.00 477 LYS A CA 1
ATOM 3685 C C . LYS A 1 477 ? 42.174 10.100 -16.189 1.00 71.00 477 LYS A C 1
ATOM 3687 O O . LYS A 1 477 ? 42.319 11.039 -15.412 1.00 71.00 477 LYS A O 1
ATOM 3692 N N . GLU A 1 478 ? 42.829 10.015 -17.349 1.00 69.25 478 GLU A N 1
ATOM 3693 C CA . GLU A 1 478 ? 43.937 10.904 -17.750 1.00 69.25 478 GLU A CA 1
ATOM 3694 C C . GLU A 1 478 ? 43.498 12.130 -18.578 1.00 69.25 478 GLU A C 1
ATOM 3696 O O . GLU A 1 478 ? 44.326 12.953 -18.963 1.00 69.25 478 GLU A O 1
ATOM 3701 N N . GLY A 1 479 ? 42.188 12.313 -18.782 1.00 69.38 479 GLY A N 1
ATOM 3702 C CA . GLY A 1 479 ? 41.609 13.452 -19.503 1.00 69.38 479 GLY A CA 1
ATOM 3703 C C . GLY A 1 479 ? 41.149 13.115 -20.931 1.00 69.38 479 GLY A C 1
ATOM 3704 O O . GLY A 1 479 ? 41.198 11.956 -21.345 1.00 69.38 479 GLY A O 1
ATOM 3705 N N . PRO A 1 480 ? 40.633 14.108 -21.683 1.00 75.56 480 PRO A N 1
ATOM 3706 C CA . PRO A 1 480 ? 40.099 13.890 -23.025 1.00 75.56 480 PRO A CA 1
ATOM 3707 C C . PRO A 1 480 ? 41.218 13.613 -24.039 1.00 75.56 480 PRO A C 1
ATOM 3709 O O . PRO A 1 480 ? 42.199 14.352 -24.113 1.00 75.56 480 PRO A O 1
ATOM 3712 N N . VAL A 1 481 ? 41.044 12.575 -24.858 1.00 83.81 481 VAL A N 1
ATOM 3713 C CA . VAL A 1 481 ? 41.993 12.192 -25.915 1.00 83.81 481 VAL A CA 1
ATOM 3714 C C . VAL A 1 481 ? 41.610 12.899 -27.215 1.00 83.81 481 VAL A C 1
ATOM 3716 O O . VAL A 1 481 ? 40.517 12.698 -27.739 1.00 83.81 481 VAL A O 1
ATOM 3719 N N . GLU A 1 482 ? 42.513 13.710 -27.773 1.00 82.94 482 GLU A N 1
ATOM 3720 C CA . GLU A 1 482 ? 42.241 14.504 -28.985 1.00 82.94 482 GLU A CA 1
ATOM 3721 C C . GLU A 1 482 ? 41.844 13.630 -30.192 1.00 82.94 482 GLU A C 1
ATOM 3723 O O . GLU A 1 482 ? 40.948 13.987 -30.958 1.00 82.94 482 GLU A O 1
ATOM 3728 N N . ALA A 1 483 ? 42.435 12.437 -30.322 1.00 83.50 483 ALA A N 1
ATOM 3729 C CA . ALA A 1 483 ? 42.119 11.480 -31.385 1.00 83.50 483 ALA A CA 1
ATOM 3730 C C . ALA A 1 483 ? 40.670 10.950 -31.337 1.00 83.50 483 ALA A C 1
ATOM 3732 O O . ALA A 1 483 ? 40.144 10.483 -32.353 1.00 83.50 483 ALA A O 1
ATOM 3733 N N . TRP A 1 484 ? 40.002 11.041 -30.183 1.00 89.44 484 TRP A N 1
ATOM 3734 C CA . TRP A 1 484 ? 38.619 10.594 -29.994 1.00 89.44 484 TRP A CA 1
ATOM 3735 C C . TRP A 1 484 ? 37.591 11.721 -30.167 1.00 89.44 484 TRP A C 1
ATOM 3737 O O . TRP A 1 484 ? 36.396 11.507 -29.966 1.00 89.44 484 TRP A O 1
ATOM 3747 N N . ALA A 1 485 ? 38.024 12.914 -30.591 1.00 89.88 485 ALA A N 1
ATOM 3748 C CA . ALA A 1 485 ? 37.147 14.065 -30.762 1.00 89.88 485 ALA A CA 1
ATOM 3749 C C . ALA A 1 485 ? 35.939 13.758 -31.668 1.00 89.88 485 ALA A C 1
ATOM 3751 O O . ALA A 1 485 ? 36.069 13.337 -32.817 1.00 89.88 485 ALA A O 1
ATOM 3752 N N . VAL A 1 486 ? 34.734 14.027 -31.159 1.00 92.88 486 VAL A N 1
ATOM 3753 C CA . VAL A 1 486 ? 33.476 13.812 -31.890 1.00 92.88 486 VAL A CA 1
ATOM 3754 C C . VAL A 1 486 ? 33.012 15.117 -32.555 1.00 92.88 486 VAL A C 1
ATOM 3756 O O . VAL A 1 486 ? 32.742 16.090 -31.838 1.00 92.88 486 VAL A O 1
ATOM 3759 N N . PRO A 1 487 ? 32.812 15.148 -33.888 1.00 93.56 487 PRO A N 1
ATOM 3760 C CA . PRO A 1 487 ? 32.329 16.333 -34.600 1.00 93.56 487 PRO A CA 1
ATOM 3761 C C . PRO A 1 487 ? 30.957 16.826 -34.112 1.00 93.56 487 PRO A C 1
ATOM 3763 O O . PRO A 1 487 ? 30.035 16.038 -33.899 1.00 93.56 487 PRO A O 1
ATOM 3766 N N . SER A 1 488 ? 30.758 18.149 -34.037 1.00 91.06 488 SER A N 1
ATOM 3767 C CA . SER A 1 488 ? 29.476 18.761 -33.622 1.00 91.06 488 SER A CA 1
ATOM 3768 C C . SER A 1 488 ? 28.293 18.372 -34.523 1.00 91.06 488 SER A C 1
ATOM 3770 O O . SER A 1 488 ? 27.139 18.316 -34.082 1.00 91.06 488 SER A O 1
ATOM 3772 N N . MET A 1 489 ? 28.576 18.045 -35.788 1.00 89.94 489 MET A N 1
ATOM 3773 C CA . MET A 1 489 ? 27.558 17.605 -36.735 1.00 89.94 489 MET A CA 1
ATOM 3774 C C . MET A 1 489 ? 26.915 16.268 -36.345 1.00 89.94 489 MET A C 1
ATOM 3776 O O . MET A 1 489 ? 25.745 16.062 -36.660 1.00 89.94 489 MET A O 1
ATOM 3780 N N . VAL A 1 490 ? 27.628 15.393 -35.625 1.00 94.44 490 VAL A N 1
ATOM 3781 C CA . VAL A 1 490 ? 27.088 14.112 -35.137 1.00 94.44 490 VAL A CA 1
ATOM 3782 C C . VAL A 1 490 ? 25.838 14.359 -34.290 1.00 94.44 490 VAL A C 1
ATOM 3784 O O . VAL A 1 490 ? 24.760 13.860 -34.616 1.00 94.44 490 VAL A O 1
ATOM 3787 N N . TYR A 1 491 ? 25.948 15.220 -33.274 1.00 94.19 491 TYR A N 1
ATOM 3788 C CA . TYR A 1 491 ? 24.826 15.600 -32.408 1.00 94.19 491 TYR A CA 1
ATOM 3789 C C . TYR A 1 491 ? 23.715 16.281 -33.205 1.00 94.19 491 TYR A C 1
ATOM 3791 O O . TYR A 1 491 ? 22.545 15.968 -33.027 1.00 94.19 491 TYR A O 1
ATOM 3799 N N . THR A 1 492 ? 24.072 17.157 -34.149 1.00 92.12 492 THR A N 1
ATOM 3800 C CA . THR A 1 492 ? 23.087 17.860 -34.986 1.00 92.12 492 THR A CA 1
ATOM 3801 C C . THR A 1 492 ? 22.244 16.890 -35.823 1.00 92.12 492 THR A C 1
ATOM 3803 O O . THR A 1 492 ? 21.034 17.079 -35.938 1.00 92.12 492 THR A O 1
ATOM 3806 N N . ILE A 1 493 ? 22.850 15.853 -36.413 1.00 92.06 493 ILE A N 1
ATOM 3807 C CA . ILE A 1 493 ? 22.131 14.845 -37.209 1.00 92.06 493 ILE A CA 1
ATOM 3808 C C . ILE A 1 493 ? 21.238 13.981 -36.320 1.00 92.06 493 ILE A C 1
ATOM 3810 O O . ILE A 1 493 ? 20.086 13.745 -36.686 1.00 92.06 493 ILE A O 1
ATOM 3814 N N . ILE A 1 494 ? 21.735 13.547 -35.158 1.00 93.25 494 ILE A N 1
ATOM 3815 C CA . ILE A 1 494 ? 20.952 12.755 -34.199 1.00 93.25 494 ILE A CA 1
ATOM 3816 C C . ILE A 1 494 ? 19.744 13.570 -33.717 1.00 93.25 494 ILE A C 1
ATOM 3818 O O . ILE A 1 494 ? 18.613 13.114 -33.852 1.00 93.25 494 ILE A O 1
ATOM 3822 N N . THR A 1 495 ? 19.950 14.816 -33.282 1.00 91.00 495 THR A N 1
ATOM 3823 C CA . THR A 1 495 ? 18.873 15.710 -32.827 1.00 91.00 495 THR A CA 1
ATOM 3824 C C . THR A 1 495 ? 17.855 16.003 -33.927 1.00 91.00 495 THR A C 1
ATOM 3826 O O . THR A 1 495 ? 16.654 15.995 -33.672 1.00 91.00 495 THR A O 1
ATOM 3829 N N . ARG A 1 496 ? 18.296 16.228 -35.175 1.00 89.94 496 ARG A N 1
ATOM 3830 C CA . ARG A 1 496 ? 17.379 16.412 -36.317 1.00 89.94 496 ARG A CA 1
ATOM 3831 C C . ARG A 1 496 ? 16.560 15.161 -36.619 1.00 89.94 496 ARG A C 1
ATOM 3833 O O . ARG A 1 496 ? 15.409 15.298 -37.006 1.00 89.94 496 ARG A O 1
ATOM 3840 N N . SER A 1 497 ? 17.134 13.980 -36.406 1.00 90.69 497 SER A N 1
ATOM 3841 C CA . SER A 1 497 ? 16.465 12.693 -36.627 1.00 90.69 497 SER A CA 1
ATOM 3842 C C . SER A 1 497 ? 15.415 12.358 -35.559 1.00 90.69 497 SER A C 1
ATOM 3844 O O . SER A 1 497 ? 14.749 11.345 -35.709 1.00 90.69 497 SER A O 1
ATOM 3846 N N . CYS A 1 498 ? 15.269 13.183 -34.511 1.00 87.75 498 CYS A N 1
ATOM 3847 C CA . CYS A 1 498 ? 14.188 13.114 -33.516 1.00 87.75 498 CYS A CA 1
ATOM 3848 C C . CYS A 1 498 ? 13.072 14.157 -33.747 1.00 87.75 498 CYS A C 1
ATOM 3850 O O . CYS A 1 498 ? 12.153 14.246 -32.932 1.00 87.75 498 CYS A O 1
ATOM 3852 N N . ARG A 1 499 ? 13.173 15.014 -34.777 1.00 86.62 499 ARG A N 1
ATOM 3853 C CA . ARG A 1 499 ? 12.214 16.109 -35.024 1.00 86.62 499 ARG A CA 1
ATOM 3854 C C . ARG A 1 499 ? 10.952 15.620 -35.739 1.00 86.62 499 ARG A C 1
ATOM 3856 O O . ARG A 1 499 ? 10.902 14.531 -36.304 1.00 86.62 499 ARG A O 1
ATOM 3863 N N . ASP A 1 500 ? 9.934 16.475 -35.737 1.00 77.75 500 ASP A N 1
ATOM 3864 C CA . ASP A 1 500 ? 8.694 16.247 -36.475 1.00 77.75 500 ASP A CA 1
ATOM 3865 C C . ASP A 1 500 ? 8.933 16.072 -37.992 1.00 77.75 500 ASP A C 1
ATOM 3867 O O . ASP A 1 500 ? 9.815 16.706 -38.576 1.00 77.75 500 ASP A O 1
ATOM 3871 N N . GLY A 1 501 ? 8.138 15.206 -38.626 1.00 77.62 501 GLY A N 1
ATOM 3872 C CA . GLY A 1 501 ? 8.171 14.908 -40.061 1.00 77.62 501 GLY A CA 1
ATOM 3873 C C . GLY A 1 501 ? 9.166 13.828 -40.505 1.00 77.62 501 GLY A C 1
ATOM 3874 O O . GLY A 1 501 ? 9.168 13.468 -41.683 1.00 77.62 501 GLY A O 1
ATOM 3875 N N . GLU A 1 502 ? 9.995 13.296 -39.603 1.00 86.94 502 GLU A N 1
ATOM 3876 C CA . GLU A 1 502 ? 10.917 12.192 -39.900 1.00 86.94 502 GLU A CA 1
ATOM 3877 C C . GLU A 1 502 ? 10.256 10.807 -39.799 1.00 86.94 502 GLU A C 1
ATOM 3879 O O . GLU A 1 502 ? 9.204 10.616 -39.185 1.00 86.94 502 GLU A O 1
ATOM 3884 N N . ASP A 1 503 ? 10.891 9.816 -40.428 1.00 88.50 503 ASP A N 1
ATOM 3885 C CA . ASP A 1 503 ? 10.427 8.427 -40.414 1.00 88.50 503 ASP A CA 1
ATOM 3886 C C . ASP A 1 503 ? 10.396 7.859 -38.973 1.00 88.50 503 ASP A C 1
ATOM 3888 O O . ASP A 1 503 ? 11.389 7.989 -38.251 1.00 88.50 503 ASP A O 1
ATOM 3892 N N . PRO A 1 504 ? 9.313 7.180 -38.535 1.00 90.44 504 PRO A N 1
ATOM 3893 C CA . PRO A 1 504 ? 9.196 6.669 -37.166 1.00 90.44 504 PRO A CA 1
ATOM 3894 C C . PRO A 1 504 ? 10.343 5.748 -36.742 1.00 90.44 504 PRO A C 1
ATOM 3896 O O . PRO A 1 504 ? 10.713 5.725 -35.570 1.00 90.44 504 PRO A O 1
ATOM 3899 N N . VAL A 1 505 ? 10.938 5.007 -37.682 1.00 91.50 505 VAL A N 1
ATOM 3900 C CA . VAL A 1 505 ? 12.071 4.137 -37.369 1.00 91.50 505 VAL A CA 1
ATOM 3901 C C . VAL A 1 505 ? 13.344 4.946 -37.133 1.00 91.50 505 VAL A C 1
ATOM 3903 O O . VAL A 1 505 ? 14.121 4.613 -36.241 1.00 91.50 505 VAL A O 1
ATOM 3906 N N . LEU A 1 506 ? 13.544 6.041 -37.870 1.00 92.56 506 LEU A N 1
ATOM 3907 C CA . LEU A 1 506 ? 14.633 6.984 -37.600 1.00 92.56 506 LEU A CA 1
ATOM 3908 C C . LEU A 1 506 ? 14.465 7.679 -36.255 1.00 92.56 506 LEU A C 1
ATOM 3910 O O . LEU A 1 506 ? 15.434 7.729 -35.499 1.00 92.56 506 LEU A O 1
ATOM 3914 N N . ASN A 1 507 ? 13.244 8.116 -35.930 1.00 93.88 507 ASN A N 1
ATOM 3915 C CA . ASN A 1 507 ? 12.925 8.657 -34.608 1.00 93.88 507 ASN A CA 1
ATOM 3916 C C . ASN A 1 507 ? 13.281 7.649 -33.508 1.00 93.88 507 ASN A C 1
ATOM 3918 O O . ASN A 1 507 ? 13.839 8.025 -32.480 1.00 93.88 507 ASN A O 1
ATOM 3922 N N . HIS A 1 508 ? 13.015 6.357 -33.730 1.00 93.88 508 HIS A N 1
ATOM 3923 C CA . HIS A 1 508 ? 13.350 5.311 -32.765 1.00 93.88 508 HIS A CA 1
ATOM 3924 C C . HIS A 1 508 ? 14.853 5.073 -32.636 1.00 93.88 508 HIS A C 1
ATOM 3926 O O . HIS A 1 508 ? 15.352 5.009 -31.516 1.00 93.88 508 HIS A O 1
ATOM 3932 N N . ILE A 1 509 ? 15.593 5.007 -33.745 1.00 94.00 509 ILE A N 1
ATOM 3933 C CA . ILE A 1 509 ? 17.059 4.886 -33.716 1.00 94.00 509 ILE A CA 1
ATOM 3934 C C . ILE A 1 509 ? 17.670 6.087 -32.987 1.00 94.00 509 ILE A C 1
ATOM 3936 O O . ILE A 1 509 ? 18.498 5.908 -32.100 1.00 94.00 509 ILE A O 1
ATOM 3940 N N . ALA A 1 510 ? 17.246 7.305 -33.321 1.00 94.81 510 ALA A N 1
ATOM 3941 C CA . ALA A 1 510 ? 17.776 8.522 -32.723 1.00 94.81 510 ALA A CA 1
ATOM 3942 C C . ALA A 1 510 ? 17.447 8.618 -31.223 1.00 94.81 510 ALA A C 1
ATOM 3944 O O . ALA A 1 510 ? 18.346 8.860 -30.419 1.00 94.81 510 ALA A O 1
ATOM 3945 N N . ALA A 1 511 ? 16.204 8.323 -30.824 1.00 94.94 511 ALA A N 1
ATOM 3946 C CA . ALA A 1 511 ? 15.823 8.247 -29.415 1.00 94.94 511 ALA A CA 1
ATOM 3947 C C . ALA A 1 511 ? 16.615 7.164 -28.664 1.00 94.94 511 ALA A C 1
ATOM 3949 O O . ALA A 1 511 ? 17.020 7.393 -27.529 1.00 94.94 511 ALA A O 1
ATOM 3950 N N . LYS A 1 512 ? 16.901 6.018 -29.302 1.00 94.44 512 LYS A N 1
ATOM 3951 C CA . LYS A 1 512 ? 17.713 4.944 -28.712 1.00 94.44 512 LYS A CA 1
ATOM 3952 C C . LYS A 1 512 ? 19.171 5.358 -28.514 1.00 94.44 512 LYS A C 1
ATOM 3954 O O . LYS A 1 512 ? 19.750 5.032 -27.486 1.00 94.44 512 LYS A O 1
ATOM 3959 N N . ILE A 1 513 ? 19.754 6.091 -29.464 1.00 94.31 513 ILE A N 1
ATOM 3960 C CA . ILE A 1 513 ? 21.109 6.647 -29.328 1.00 94.31 513 ILE A CA 1
ATOM 3961 C C . ILE A 1 513 ? 21.168 7.596 -28.127 1.00 94.31 513 ILE A C 1
ATOM 3963 O O . ILE A 1 513 ? 22.062 7.471 -27.293 1.00 94.31 513 ILE A O 1
ATOM 3967 N N . ILE A 1 514 ? 20.192 8.504 -28.011 1.00 94.19 514 ILE A N 1
ATOM 3968 C CA . ILE A 1 514 ? 20.111 9.437 -26.882 1.00 94.19 514 ILE A CA 1
ATOM 3969 C C . ILE A 1 514 ? 19.937 8.665 -25.569 1.00 94.19 514 ILE A C 1
ATOM 3971 O O . ILE A 1 514 ? 20.692 8.918 -24.637 1.00 94.19 514 ILE A O 1
ATOM 3975 N N . GLU A 1 515 ? 19.013 7.698 -25.502 1.00 93.44 515 GLU A N 1
ATOM 3976 C CA . GLU A 1 515 ? 18.787 6.838 -24.327 1.00 93.44 515 GLU A CA 1
ATOM 3977 C C . GLU A 1 515 ? 20.087 6.176 -23.852 1.00 93.44 515 GLU A C 1
ATOM 3979 O O . GLU A 1 515 ? 20.424 6.265 -22.674 1.00 93.44 515 GLU A O 1
ATOM 3984 N N . THR A 1 516 ? 20.841 5.555 -24.763 1.00 91.81 516 THR A N 1
ATOM 3985 C CA . THR A 1 516 ? 22.071 4.830 -24.420 1.00 91.81 516 THR A CA 1
ATOM 3986 C C . THR A 1 516 ? 23.180 5.766 -23.937 1.00 91.81 516 THR A C 1
ATOM 3988 O O . THR A 1 516 ? 23.818 5.473 -22.932 1.00 91.81 516 THR A O 1
ATOM 3991 N N . ILE A 1 517 ? 23.400 6.906 -24.601 1.00 91.31 517 ILE A N 1
ATOM 3992 C CA . ILE A 1 517 ? 24.475 7.843 -24.225 1.00 91.31 517 ILE A CA 1
ATOM 3993 C C . ILE A 1 517 ? 24.153 8.557 -22.910 1.00 91.31 517 ILE A C 1
ATOM 3995 O O . ILE A 1 517 ? 25.040 8.799 -22.098 1.00 91.31 517 ILE A O 1
ATOM 3999 N N . THR A 1 518 ? 22.883 8.897 -22.687 1.00 91.12 518 THR A N 1
ATOM 4000 C CA . THR A 1 518 ? 22.452 9.626 -21.483 1.00 91.12 518 THR A CA 1
ATOM 4001 C C . THR A 1 518 ? 22.286 8.742 -20.250 1.00 91.12 518 THR A C 1
ATOM 4003 O O . THR A 1 518 ? 22.096 9.273 -19.155 1.00 91.12 518 THR A O 1
ATOM 4006 N N . ALA A 1 519 ? 22.431 7.419 -20.395 1.00 88.75 519 ALA A N 1
ATOM 4007 C CA . ALA A 1 519 ? 22.450 6.479 -19.276 1.00 88.75 519 ALA A CA 1
ATOM 4008 C C . ALA A 1 519 ? 23.653 6.688 -18.332 1.00 88.75 519 ALA A C 1
ATOM 4010 O O . ALA A 1 519 ? 23.622 6.229 -17.193 1.00 88.75 519 ALA A O 1
ATOM 4011 N N . SER A 1 520 ? 24.697 7.405 -18.767 1.00 83.12 520 SER A N 1
ATOM 4012 C CA . SER A 1 520 ? 25.830 7.808 -17.929 1.00 83.12 520 SER A CA 1
ATOM 4013 C C . SER A 1 520 ? 26.013 9.333 -17.880 1.00 83.12 520 SER A C 1
ATOM 4015 O O . SER A 1 520 ? 25.553 10.071 -18.753 1.00 83.12 520 SER A O 1
ATOM 4017 N N . ARG A 1 521 ? 26.683 9.838 -16.830 1.00 81.19 521 ARG A N 1
ATOM 4018 C CA . ARG A 1 521 ? 26.992 11.276 -16.649 1.00 81.19 521 ARG A CA 1
ATOM 4019 C C . ARG A 1 521 ? 28.313 11.663 -17.318 1.00 81.19 521 ARG A C 1
ATOM 4021 O O . ARG A 1 521 ? 29.262 12.046 -16.642 1.00 81.19 521 ARG A O 1
ATOM 4028 N N . GLY A 1 522 ? 28.384 11.500 -18.636 1.00 84.88 522 GLY A N 1
ATOM 4029 C CA . GLY A 1 522 ? 29.555 11.866 -19.439 1.00 84.88 522 GLY A CA 1
ATOM 4030 C C . GLY A 1 522 ? 29.427 13.221 -20.146 1.00 84.88 522 GLY A C 1
ATOM 4031 O O . GLY A 1 522 ? 28.323 13.703 -20.398 1.00 84.88 522 GLY A O 1
ATOM 4032 N N . SER A 1 523 ? 30.566 13.775 -20.574 1.00 87.75 523 SER A N 1
ATOM 4033 C CA . SER A 1 523 ? 30.683 14.990 -21.410 1.00 87.75 523 SER A CA 1
ATOM 4034 C C . SER A 1 523 ? 29.808 14.932 -22.676 1.00 87.75 523 SER A C 1
ATOM 4036 O O . SER A 1 523 ? 29.218 15.919 -23.119 1.00 87.75 523 SER A O 1
ATOM 4038 N N . HIS A 1 524 ? 29.708 13.744 -23.274 1.00 89.81 524 HIS A N 1
ATOM 4039 C CA . HIS A 1 524 ? 28.906 13.473 -24.461 1.00 89.81 524 HIS A CA 1
ATOM 4040 C C . HIS A 1 524 ? 27.405 13.473 -24.185 1.00 89.81 524 HIS A C 1
ATOM 4042 O O . HIS A 1 524 ? 26.627 13.835 -25.069 1.00 89.81 524 HIS A O 1
ATOM 4048 N N . ALA A 1 525 ? 27.002 13.091 -22.976 1.00 90.06 525 ALA A N 1
ATOM 4049 C CA . ALA A 1 525 ? 25.608 13.077 -22.583 1.00 90.06 525 ALA A CA 1
ATOM 4050 C C . ALA A 1 525 ? 25.078 14.498 -22.354 1.00 90.06 525 ALA A C 1
ATOM 4052 O O . ALA A 1 525 ? 23.997 14.817 -22.848 1.00 90.06 525 ALA A O 1
ATOM 4053 N N . GLU A 1 526 ? 25.881 15.380 -21.745 1.00 90.56 526 GLU A N 1
ATOM 4054 C CA . GLU A 1 526 ? 25.544 16.798 -21.530 1.00 90.56 526 GLU A CA 1
ATOM 4055 C C . GLU A 1 526 ? 25.178 17.520 -22.835 1.00 90.56 526 GLU A C 1
ATOM 4057 O O . GLU A 1 526 ? 24.274 18.354 -22.862 1.00 90.56 526 GLU A O 1
ATOM 4062 N N . LYS A 1 527 ? 25.808 17.147 -23.957 1.00 91.69 527 LYS A N 1
ATOM 4063 C CA . LYS A 1 527 ? 25.505 17.711 -25.285 1.00 91.69 527 LYS A CA 1
ATOM 4064 C C . LYS A 1 527 ? 24.086 17.396 -25.774 1.00 91.69 527 LYS A C 1
ATOM 4066 O O . LYS A 1 527 ? 23.584 18.103 -26.647 1.00 91.69 527 LYS A O 1
ATOM 4071 N N . PHE A 1 528 ? 23.435 16.364 -25.231 1.00 93.12 528 PHE A N 1
ATOM 4072 C CA . PHE A 1 528 ? 22.032 16.042 -25.505 1.00 93.12 528 PHE A CA 1
ATOM 4073 C C . PHE A 1 528 ? 21.056 16.649 -24.481 1.00 93.12 528 PHE A C 1
ATOM 4075 O O . PHE A 1 528 ? 19.844 16.635 -24.707 1.00 93.12 528 PHE A O 1
ATOM 4082 N N . VAL A 1 529 ? 21.546 17.228 -23.382 1.00 93.44 529 VAL A N 1
ATOM 4083 C CA . VAL A 1 529 ? 20.715 17.843 -22.337 1.00 93.44 529 VAL A CA 1
ATOM 4084 C C . VAL A 1 529 ? 20.307 19.256 -22.755 1.00 93.44 529 VAL A C 1
ATOM 4086 O O . VAL A 1 529 ? 20.870 20.259 -22.326 1.00 93.44 529 VAL A O 1
ATOM 4089 N N . THR A 1 530 ? 19.311 19.342 -23.637 1.00 94.06 530 THR A N 1
ATOM 4090 C CA . THR A 1 530 ? 18.759 20.616 -24.124 1.00 94.06 530 THR A CA 1
ATOM 4091 C C . THR A 1 530 ? 17.233 20.596 -24.125 1.00 94.06 530 THR A C 1
ATOM 4093 O O . THR A 1 530 ? 16.613 19.545 -24.305 1.00 94.06 530 THR A O 1
ATOM 4096 N N . ASN A 1 531 ? 16.615 21.773 -23.985 1.00 93.88 531 ASN A N 1
ATOM 4097 C CA . ASN A 1 531 ? 15.154 21.913 -24.016 1.00 93.88 531 ASN A CA 1
ATOM 4098 C C . ASN A 1 531 ? 14.560 21.448 -25.358 1.00 93.88 531 ASN A C 1
ATOM 4100 O O . ASN A 1 531 ? 13.511 20.808 -25.372 1.00 93.88 531 ASN A O 1
ATOM 4104 N N . GLU A 1 532 ? 15.254 21.698 -26.477 1.00 92.12 532 GLU A N 1
ATOM 4105 C CA . GLU A 1 532 ? 14.830 21.233 -27.807 1.00 92.12 532 GLU A CA 1
ATOM 4106 C C . GLU A 1 532 ? 14.709 19.706 -27.871 1.00 92.12 532 GLU A C 1
ATOM 4108 O O . GLU A 1 532 ? 13.725 19.183 -28.394 1.00 92.12 532 GLU A O 1
ATOM 4113 N N . ILE A 1 533 ? 15.691 18.981 -27.323 1.00 94.06 533 ILE A N 1
ATOM 4114 C CA . ILE A 1 533 ? 15.681 17.513 -27.309 1.00 94.06 533 ILE A CA 1
ATOM 4115 C C . ILE A 1 533 ? 14.579 17.000 -26.385 1.00 94.06 533 ILE A C 1
ATOM 4117 O O . ILE A 1 533 ? 13.856 16.078 -26.763 1.00 94.06 533 ILE A O 1
ATOM 4121 N N . GLY A 1 534 ? 14.398 17.627 -25.218 1.00 94.19 534 GLY A N 1
ATOM 4122 C CA . GLY A 1 534 ? 13.313 17.279 -24.304 1.00 94.19 534 GLY A CA 1
ATOM 4123 C C . GLY A 1 534 ? 11.937 17.361 -24.973 1.00 94.19 534 GLY A C 1
ATOM 4124 O O . GLY A 1 534 ? 11.145 16.418 -24.918 1.00 94.19 534 GLY A O 1
ATOM 4125 N N . GLN A 1 535 ? 11.683 18.464 -25.678 1.00 93.69 535 GLN A N 1
ATOM 4126 C CA . GLN A 1 535 ? 10.441 18.694 -26.419 1.00 93.69 535 GLN A CA 1
ATOM 4127 C C . GLN A 1 535 ? 10.284 17.736 -27.610 1.00 93.69 535 GLN A C 1
ATOM 4129 O O . GLN A 1 535 ? 9.188 17.220 -27.837 1.00 93.69 535 GLN A O 1
ATOM 4134 N N . ALA A 1 536 ? 11.366 17.443 -28.339 1.00 94.00 536 ALA A N 1
ATOM 4135 C CA . ALA A 1 536 ? 11.352 16.501 -29.458 1.00 94.00 536 ALA A CA 1
ATOM 4136 C C . ALA A 1 536 ? 11.036 15.062 -29.008 1.00 94.00 536 ALA A C 1
ATOM 4138 O O . ALA A 1 536 ? 10.180 14.401 -29.595 1.00 94.00 536 ALA A O 1
ATOM 4139 N N . LEU A 1 537 ? 11.657 14.584 -27.924 1.00 95.56 537 LEU A N 1
ATOM 4140 C CA . LEU A 1 537 ? 11.379 13.255 -27.363 1.00 95.56 537 LEU A CA 1
ATOM 4141 C C . LEU A 1 537 ? 9.929 13.139 -26.879 1.00 95.56 537 LEU A C 1
ATOM 4143 O O . LEU A 1 537 ? 9.266 12.129 -27.131 1.00 95.56 537 LEU A O 1
ATOM 4147 N N . TRP A 1 538 ? 9.401 14.192 -26.248 1.00 95.19 538 TRP A N 1
ATOM 4148 C CA . TRP A 1 538 ? 7.989 14.236 -25.877 1.00 95.19 538 TRP A CA 1
ATOM 4149 C C . TRP A 1 538 ? 7.062 14.198 -27.100 1.00 95.19 538 TRP A C 1
ATOM 4151 O O . TRP A 1 538 ? 6.062 13.474 -27.103 1.00 95.19 538 TRP A O 1
ATOM 4161 N N . TYR A 1 539 ? 7.400 14.942 -28.157 1.00 93.50 539 TYR A N 1
ATOM 4162 C CA . TYR A 1 539 ? 6.655 14.929 -29.414 1.00 93.50 539 TYR A CA 1
ATOM 4163 C C . TYR A 1 539 ? 6.580 13.514 -30.007 1.00 93.50 539 TYR A C 1
ATOM 4165 O O . TYR A 1 539 ? 5.479 13.044 -30.311 1.00 93.50 539 TYR A O 1
ATOM 4173 N N . VAL A 1 540 ? 7.719 12.814 -30.088 1.00 93.62 540 VAL A N 1
ATOM 4174 C CA . VAL A 1 540 ? 7.807 11.425 -30.572 1.00 93.62 540 VAL A CA 1
ATOM 4175 C C . VAL A 1 540 ? 6.941 10.489 -29.728 1.00 93.62 540 VAL A C 1
ATOM 4177 O O . VAL A 1 540 ? 6.188 9.683 -30.275 1.00 93.62 540 VAL A O 1
ATOM 4180 N N . TYR A 1 541 ? 6.981 10.617 -28.400 1.00 93.31 541 TYR A N 1
ATOM 4181 C CA . TYR A 1 541 ? 6.124 9.835 -27.506 1.00 93.31 541 TYR A CA 1
ATOM 4182 C C . TYR A 1 541 ? 4.626 10.065 -27.765 1.00 93.31 541 TYR A C 1
ATOM 4184 O O . TYR A 1 541 ? 3.843 9.110 -27.775 1.00 93.31 541 TYR A O 1
ATOM 4192 N N . LYS A 1 542 ? 4.218 11.325 -27.954 1.00 91.56 542 LYS A N 1
ATOM 4193 C CA . LYS A 1 542 ? 2.806 11.703 -28.088 1.00 91.56 542 LYS A CA 1
ATOM 4194 C C . LYS A 1 542 ? 2.201 11.289 -29.431 1.00 91.56 542 LYS A C 1
ATOM 4196 O O . LYS A 1 542 ? 1.021 10.947 -29.460 1.00 91.56 542 LYS A O 1
ATOM 4201 N N . HIS A 1 543 ? 2.986 11.327 -30.507 1.00 90.88 543 HIS A N 1
ATOM 4202 C CA . HIS A 1 543 ? 2.507 11.111 -31.879 1.00 90.88 543 HIS A CA 1
ATOM 4203 C C . HIS A 1 543 ? 2.848 9.724 -32.444 1.00 90.88 543 HIS A C 1
ATOM 4205 O O . HIS A 1 543 ? 2.398 9.376 -33.533 1.00 90.88 543 HIS A O 1
ATOM 4211 N N . SER A 1 544 ? 3.608 8.906 -31.712 1.00 90.56 544 SER A N 1
ATOM 4212 C CA . SER A 1 544 ? 3.861 7.513 -32.083 1.00 90.56 544 SER A CA 1
ATOM 4213 C C . SER A 1 544 ? 2.705 6.594 -31.677 1.00 90.56 544 SER A C 1
ATOM 4215 O O . SER A 1 544 ? 2.157 6.704 -30.582 1.00 90.56 544 SER A O 1
ATOM 4217 N N . THR A 1 545 ? 2.389 5.624 -32.535 1.00 88.94 545 THR A N 1
ATOM 4218 C CA . THR A 1 545 ? 1.486 4.496 -32.242 1.00 88.94 545 THR A CA 1
ATOM 4219 C C . THR A 1 545 ? 2.233 3.229 -31.813 1.00 88.94 545 THR A C 1
ATOM 4221 O O . THR A 1 545 ? 1.608 2.240 -31.444 1.00 88.94 545 THR A O 1
ATOM 4224 N N . VAL A 1 546 ? 3.569 3.240 -31.865 1.00 89.75 546 VAL A N 1
ATOM 4225 C CA . VAL A 1 546 ? 4.422 2.082 -31.578 1.00 89.75 546 VAL A CA 1
ATOM 4226 C C . VAL A 1 546 ? 4.908 2.149 -30.132 1.00 89.75 546 VAL A C 1
ATOM 4228 O O . VAL A 1 546 ? 5.729 3.002 -29.790 1.00 89.75 546 VAL A O 1
ATOM 4231 N N . ASP A 1 547 ? 4.451 1.224 -29.288 1.00 91.00 547 ASP A N 1
ATOM 4232 C CA . ASP A 1 547 ? 4.763 1.232 -27.851 1.00 91.00 547 ASP A CA 1
ATOM 4233 C C . ASP A 1 547 ? 6.263 1.139 -27.548 1.00 91.00 547 ASP A C 1
ATOM 4235 O O . ASP A 1 547 ? 6.745 1.819 -26.645 1.00 91.00 547 ASP A O 1
ATOM 4239 N N . SER A 1 548 ? 7.038 0.375 -28.328 1.00 91.38 548 SER A N 1
ATOM 4240 C CA . SER A 1 548 ? 8.494 0.294 -28.142 1.00 91.38 548 SER A CA 1
ATOM 4241 C C . SER A 1 548 ? 9.193 1.639 -28.363 1.00 91.38 548 SER A C 1
ATOM 4243 O O . SER A 1 548 ? 10.099 1.980 -27.605 1.00 91.38 548 SER A O 1
ATOM 4245 N N . LEU A 1 549 ? 8.746 2.427 -29.346 1.00 92.38 549 LEU A N 1
ATOM 4246 C CA . LEU A 1 549 ? 9.236 3.785 -29.589 1.00 92.38 549 LEU A CA 1
ATOM 4247 C C . LEU A 1 549 ? 8.814 4.730 -28.464 1.00 92.38 549 LEU A C 1
ATOM 4249 O O . LEU A 1 549 ? 9.631 5.495 -27.961 1.00 92.38 549 LEU A O 1
ATOM 4253 N N . ARG A 1 550 ? 7.555 4.647 -28.023 1.00 92.81 550 ARG A N 1
ATOM 4254 C CA . ARG A 1 550 ? 7.028 5.469 -26.922 1.00 92.81 550 ARG A CA 1
ATOM 4255 C C . ARG A 1 550 ? 7.807 5.248 -25.624 1.00 92.81 550 ARG A C 1
ATOM 4257 O O . ARG A 1 550 ? 8.135 6.217 -24.944 1.00 92.81 550 ARG A O 1
ATOM 4264 N N . ILE A 1 551 ? 8.139 3.992 -25.318 1.00 92.56 551 ILE A N 1
ATOM 4265 C CA . ILE A 1 551 ? 8.966 3.618 -24.165 1.00 92.56 551 ILE A CA 1
ATOM 4266 C C . ILE A 1 551 ? 10.378 4.192 -24.309 1.00 92.56 551 ILE A C 1
ATOM 4268 O O . ILE A 1 551 ? 10.836 4.872 -23.398 1.00 92.56 551 ILE A O 1
ATOM 4272 N N . THR A 1 552 ? 11.050 3.973 -25.445 1.00 93.44 552 THR A N 1
ATOM 4273 C CA . THR A 1 552 ? 12.411 4.489 -25.678 1.00 93.44 552 THR A CA 1
ATOM 4274 C C . THR A 1 552 ? 12.470 6.017 -25.612 1.00 93.44 552 THR A C 1
ATOM 4276 O O . THR A 1 552 ? 13.377 6.561 -24.991 1.00 93.44 552 THR A O 1
ATOM 4279 N N . ALA A 1 553 ? 11.495 6.721 -26.191 1.00 94.31 553 ALA A N 1
ATOM 4280 C CA . ALA A 1 553 ? 11.455 8.182 -26.177 1.00 94.31 553 ALA A CA 1
ATOM 4281 C C . ALA A 1 553 ? 11.332 8.751 -24.752 1.00 94.31 553 ALA A C 1
ATOM 4283 O O . ALA A 1 553 ? 12.050 9.685 -24.400 1.00 94.31 553 ALA A O 1
ATOM 4284 N N . LEU A 1 554 ? 10.465 8.172 -23.912 1.00 94.38 554 LEU A N 1
ATOM 4285 C CA . LEU A 1 554 ? 10.324 8.611 -22.520 1.00 94.38 554 LEU A CA 1
ATOM 4286 C C . LEU A 1 554 ? 11.457 8.136 -21.611 1.00 94.38 554 LEU A C 1
ATOM 4288 O O . LEU A 1 554 ? 11.805 8.851 -20.679 1.00 94.38 554 LEU A O 1
ATOM 4292 N N . SER A 1 555 ? 12.052 6.978 -21.889 1.00 93.50 555 SER A N 1
ATOM 4293 C CA . SER A 1 555 ? 13.261 6.513 -21.205 1.00 93.50 555 SER A CA 1
ATOM 4294 C C . SER A 1 555 ? 14.436 7.465 -21.465 1.00 93.50 555 SER A C 1
ATOM 4296 O O . SER A 1 555 ? 15.041 7.980 -20.527 1.00 93.50 555 SER A O 1
ATOM 4298 N N . ALA A 1 556 ? 14.658 7.846 -22.730 1.00 94.19 556 ALA A N 1
ATOM 4299 C CA . ALA A 1 556 ? 15.634 8.871 -23.102 1.00 94.19 556 ALA A CA 1
ATOM 4300 C C . ALA A 1 556 ? 15.354 10.217 -22.414 1.00 94.19 556 ALA A C 1
ATOM 4302 O O . ALA A 1 556 ? 16.268 10.851 -21.891 1.00 94.19 556 ALA A O 1
ATOM 4303 N N . LEU A 1 557 ? 14.088 10.648 -22.367 1.00 95.50 557 LEU A N 1
ATOM 4304 C CA . LEU A 1 557 ? 13.711 11.881 -21.674 1.00 95.50 557 LEU A CA 1
ATOM 4305 C C . LEU A 1 557 ? 13.982 11.787 -20.164 1.00 95.50 557 LEU A C 1
ATOM 4307 O O . LEU A 1 557 ? 14.451 12.754 -19.563 1.00 95.50 557 LEU A O 1
ATOM 4311 N N . CYS A 1 558 ? 13.746 10.623 -19.559 1.00 94.25 558 CYS A N 1
ATOM 4312 C CA . CYS A 1 558 ? 14.038 10.356 -18.154 1.00 94.25 558 CYS A CA 1
ATOM 4313 C C . CYS A 1 558 ? 15.539 10.455 -17.856 1.00 94.25 558 CYS A C 1
ATOM 4315 O O . CYS A 1 558 ? 15.926 11.097 -16.881 1.00 94.25 558 CYS A O 1
ATOM 4317 N N . HIS A 1 559 ? 16.393 9.908 -18.722 1.00 92.88 559 HIS A N 1
ATOM 4318 C CA . HIS A 1 559 ? 17.849 10.017 -18.594 1.00 92.88 559 HIS A CA 1
ATOM 4319 C C . HIS A 1 559 ? 18.348 11.459 -18.749 1.00 92.88 559 HIS A C 1
ATOM 4321 O O . HIS A 1 559 ? 19.203 11.912 -17.992 1.00 92.88 559 HIS A O 1
ATOM 4327 N N . VAL A 1 560 ? 17.778 12.226 -19.681 1.00 93.44 560 VAL A N 1
ATOM 4328 C CA . VAL A 1 560 ? 18.084 13.659 -19.809 1.00 93.44 560 VAL A CA 1
ATOM 4329 C C . VAL A 1 560 ? 17.661 14.423 -18.545 1.00 93.44 560 VAL A C 1
ATOM 4331 O O . VAL A 1 560 ? 18.409 15.259 -18.036 1.00 93.44 560 VAL A O 1
ATOM 4334 N N . THR A 1 561 ? 16.495 14.087 -17.985 1.00 92.44 561 THR A N 1
ATOM 4335 C CA . THR A 1 561 ? 15.973 14.675 -16.738 1.00 92.44 561 THR A CA 1
ATOM 4336 C C . THR A 1 561 ? 16.850 14.339 -15.530 1.00 92.44 561 THR A C 1
ATOM 4338 O O . THR A 1 561 ? 17.007 15.167 -14.635 1.00 92.44 561 THR A O 1
ATOM 4341 N N . TRP A 1 562 ? 17.463 13.152 -15.511 1.00 90.88 562 TRP A N 1
ATOM 4342 C CA . TRP A 1 562 ? 18.416 12.745 -14.476 1.00 90.88 562 TRP A CA 1
ATOM 4343 C C . TRP A 1 562 ? 19.656 13.643 -14.398 1.00 90.88 562 TRP A C 1
ATOM 4345 O O . TRP A 1 562 ? 20.241 13.798 -13.322 1.00 90.88 562 TRP A O 1
ATOM 4355 N N . GLN A 1 563 ? 20.062 14.233 -15.523 1.00 90.06 563 GLN A N 1
ATOM 4356 C CA . GLN A 1 563 ? 21.178 15.176 -15.576 1.00 90.06 563 GLN A CA 1
ATOM 4357 C C . GLN A 1 563 ? 20.719 16.599 -15.268 1.00 90.06 563 GLN A C 1
ATOM 4359 O O . GLN A 1 563 ? 21.366 17.297 -14.490 1.00 90.06 563 GLN A O 1
ATOM 4364 N N . ASN A 1 564 ? 19.588 17.019 -15.842 1.00 91.00 564 ASN A N 1
ATOM 4365 C CA . ASN A 1 564 ? 19.015 18.334 -15.589 1.00 91.00 564 ASN A CA 1
ATOM 4366 C C . ASN A 1 564 ? 17.472 18.294 -15.548 1.00 91.00 564 ASN A C 1
ATOM 4368 O O . ASN A 1 564 ? 16.829 18.251 -16.604 1.00 91.00 564 ASN A O 1
ATOM 4372 N N . PRO A 1 565 ? 16.858 18.400 -14.351 1.00 91.25 565 PRO A N 1
ATOM 4373 C CA . PRO A 1 565 ? 15.403 18.409 -14.195 1.00 91.25 565 PRO A CA 1
ATOM 4374 C C . PRO A 1 565 ? 14.683 19.551 -14.935 1.00 91.25 565 PRO A C 1
ATOM 4376 O O . PRO A 1 565 ? 13.506 19.415 -15.275 1.00 91.25 565 PRO A O 1
ATOM 4379 N N . LEU A 1 566 ? 15.382 20.653 -15.242 1.00 91.19 566 LEU A N 1
ATOM 4380 C CA . LEU A 1 566 ? 14.818 21.805 -15.957 1.00 91.19 566 LEU A CA 1
ATOM 4381 C C . LEU A 1 566 ? 14.393 21.463 -17.389 1.00 91.19 566 LEU A C 1
ATOM 4383 O O . LEU A 1 566 ? 13.480 22.090 -17.928 1.00 91.19 566 LEU A O 1
ATOM 4387 N N . VAL A 1 567 ? 15.003 20.446 -18.008 1.00 93.81 567 VAL A N 1
ATOM 4388 C CA . VAL A 1 567 ? 14.594 20.007 -19.348 1.00 93.81 567 VAL A CA 1
ATOM 4389 C C . VAL A 1 567 ? 13.159 19.485 -19.310 1.00 93.81 567 VAL A C 1
ATOM 4391 O O . VAL A 1 567 ? 12.345 19.872 -20.148 1.00 93.81 567 VAL A O 1
ATOM 4394 N N . PHE A 1 568 ? 12.806 18.680 -18.305 1.00 94.38 568 PHE A N 1
ATOM 4395 C CA . PHE A 1 568 ? 11.436 18.194 -18.132 1.00 94.38 568 PHE A CA 1
ATOM 4396 C C . PHE A 1 568 ? 10.464 19.317 -17.757 1.00 94.38 568 PHE A C 1
ATOM 4398 O O . PHE A 1 568 ? 9.339 19.347 -18.259 1.00 94.38 568 PHE A O 1
ATOM 4405 N N . GLN A 1 569 ? 10.906 20.289 -16.954 1.00 92.69 569 GLN A N 1
ATOM 4406 C CA . GLN A 1 569 ? 10.120 21.495 -16.689 1.00 92.69 569 GLN A CA 1
ATOM 4407 C C . GLN A 1 569 ? 9.767 22.231 -17.991 1.00 92.69 569 GLN A C 1
ATOM 4409 O O . GLN A 1 569 ? 8.601 22.560 -18.203 1.00 92.69 569 GLN A O 1
ATOM 4414 N N . SER A 1 570 ? 10.731 22.404 -18.903 1.00 92.81 570 SER A N 1
ATOM 4415 C CA . SER A 1 570 ? 10.488 23.051 -20.200 1.00 92.81 570 SER A CA 1
ATOM 4416 C C . SER A 1 570 ? 9.461 22.296 -21.060 1.00 92.81 570 SER A C 1
ATOM 4418 O O . SER A 1 570 ? 8.683 22.910 -21.789 1.00 92.81 570 SER A O 1
ATOM 4420 N N . VAL A 1 571 ? 9.405 20.962 -20.949 1.00 93.75 571 VAL A N 1
ATOM 4421 C CA . VAL A 1 571 ? 8.382 20.138 -21.614 1.00 93.75 571 VAL A CA 1
ATOM 4422 C C . VAL A 1 571 ? 7.003 20.404 -21.012 1.00 93.75 571 VAL A C 1
ATOM 4424 O O . VAL A 1 571 ? 6.038 20.585 -21.754 1.00 93.75 571 VAL A O 1
ATOM 4427 N N . ILE A 1 572 ? 6.897 20.474 -19.681 1.00 92.19 572 ILE A N 1
ATOM 4428 C CA . ILE A 1 572 ? 5.636 20.786 -18.991 1.00 92.19 572 ILE A CA 1
ATOM 4429 C C . ILE A 1 572 ? 5.136 22.190 -19.355 1.00 92.19 572 ILE A C 1
ATOM 4431 O O . ILE A 1 572 ? 3.935 22.364 -19.558 1.00 92.19 572 ILE A O 1
ATOM 4435 N N . GLU A 1 573 ? 6.026 23.176 -19.462 1.00 91.44 573 GLU A N 1
ATOM 4436 C CA . GLU A 1 573 ? 5.674 24.555 -19.824 1.00 91.44 573 GLU A CA 1
ATOM 4437 C C . GLU A 1 573 ? 5.125 24.664 -21.254 1.00 91.44 573 GLU A C 1
ATOM 4439 O O . GLU A 1 573 ? 4.174 25.409 -21.486 1.00 91.44 573 GLU A O 1
ATOM 4444 N N . VAL A 1 574 ? 5.665 23.886 -22.200 1.00 92.12 574 VAL A N 1
ATOM 4445 C CA . VAL A 1 574 ? 5.213 23.893 -23.604 1.00 92.12 574 VAL A CA 1
ATOM 4446 C C . VAL A 1 574 ? 3.944 23.067 -23.819 1.00 92.12 574 VAL A C 1
ATOM 4448 O O . VAL A 1 574 ? 3.050 23.479 -24.555 1.00 92.12 574 VAL A O 1
ATOM 4451 N N . VAL A 1 575 ? 3.857 21.886 -23.208 1.00 90.81 575 VAL A N 1
ATOM 4452 C CA . VAL A 1 575 ? 2.780 20.914 -23.472 1.00 90.81 575 VAL A CA 1
ATOM 4453 C C . VAL A 1 575 ? 1.593 21.107 -22.520 1.00 90.81 575 VAL A C 1
ATOM 4455 O O . VAL A 1 575 ? 0.451 20.804 -22.867 1.00 90.81 575 VAL A O 1
ATOM 4458 N N . GLY A 1 576 ? 1.854 21.608 -21.315 1.00 90.25 576 GLY A N 1
ATOM 4459 C CA . GLY A 1 576 ? 0.889 21.746 -20.232 1.00 90.25 576 GLY A CA 1
ATOM 4460 C C . GLY A 1 576 ? 0.901 20.564 -19.257 1.00 90.25 576 GLY A C 1
ATOM 4461 O O . GLY A 1 576 ? 0.901 19.392 -19.644 1.00 90.25 576 GLY A O 1
ATOM 4462 N N . LEU A 1 577 ? 0.832 20.880 -17.958 1.00 88.75 577 LEU A N 1
ATOM 4463 C CA . LEU A 1 577 ? 0.874 19.904 -16.860 1.00 88.75 577 LEU A CA 1
ATOM 4464 C C . LEU A 1 577 ? -0.211 18.822 -16.968 1.00 88.75 577 LEU A C 1
ATOM 4466 O O . LEU A 1 577 ? 0.061 17.649 -16.730 1.00 88.75 577 LEU A O 1
ATOM 4470 N N . SER A 1 578 ? -1.431 19.183 -17.377 1.00 88.31 578 SER A N 1
ATOM 4471 C CA . SER A 1 578 ? -2.551 18.238 -17.470 1.00 88.31 578 SER A CA 1
ATOM 4472 C C . SER A 1 578 ? -2.276 17.093 -18.450 1.00 88.31 578 SER A C 1
ATOM 4474 O O . SER A 1 578 ? -2.575 15.938 -18.139 1.00 88.31 578 SER A O 1
ATOM 4476 N N . VAL A 1 579 ? -1.665 17.396 -19.599 1.00 89.38 579 VAL A N 1
ATOM 4477 C CA . VAL A 1 579 ? -1.321 16.427 -20.649 1.00 89.38 579 VAL A CA 1
ATOM 4478 C C . VAL A 1 579 ? -0.197 15.506 -20.184 1.00 89.38 579 VAL A C 1
ATOM 4480 O O . VAL A 1 579 ? -0.251 14.301 -20.428 1.00 89.38 579 VAL A O 1
ATOM 4483 N N . VAL A 1 580 ? 0.794 16.046 -19.471 1.00 90.62 580 VAL A N 1
ATOM 4484 C CA . VAL A 1 580 ? 1.884 15.240 -18.906 1.00 90.62 580 VAL A CA 1
ATOM 4485 C C . VAL A 1 580 ? 1.354 14.315 -17.808 1.00 90.62 580 VAL A C 1
ATOM 4487 O O . VAL A 1 580 ? 1.631 13.117 -17.821 1.00 90.62 580 VAL A O 1
ATOM 4490 N N . CYS A 1 581 ? 0.481 14.814 -16.931 1.00 89.19 581 CYS A N 1
ATOM 4491 C CA . CYS A 1 581 ? -0.172 14.006 -15.901 1.00 89.19 581 CYS A CA 1
ATOM 4492 C C . CYS A 1 581 ? -1.065 12.895 -16.479 1.00 89.19 581 CYS A C 1
ATOM 4494 O O . CYS A 1 581 ? -1.245 11.869 -15.829 1.00 89.19 581 CYS A O 1
ATOM 4496 N N . GLN A 1 582 ? -1.631 13.050 -17.683 1.00 88.25 582 GLN A N 1
ATOM 4497 C CA . GLN A 1 582 ? -2.366 11.960 -18.343 1.00 88.25 582 GLN A CA 1
ATOM 4498 C C . GLN A 1 582 ? -1.461 10.769 -18.686 1.00 88.25 582 GLN A C 1
ATOM 4500 O O . GLN A 1 582 ? -1.959 9.649 -18.751 1.00 88.25 582 GLN A O 1
ATOM 4505 N N . ALA A 1 583 ? -0.150 10.969 -18.878 1.00 88.94 583 ALA A N 1
ATOM 4506 C CA . ALA A 1 583 ? 0.787 9.876 -19.150 1.00 88.94 583 ALA A CA 1
ATOM 4507 C C . ALA A 1 583 ? 0.960 8.927 -17.948 1.00 88.94 583 ALA A C 1
ATOM 4509 O O . ALA A 1 583 ? 1.185 7.739 -18.154 1.00 88.94 583 ALA A O 1
ATOM 4510 N N . LEU A 1 584 ? 0.764 9.413 -16.713 1.00 87.62 584 LEU A N 1
ATOM 4511 C CA . LEU A 1 584 ? 0.777 8.584 -15.496 1.00 87.62 584 LEU A CA 1
ATOM 4512 C C . LEU A 1 584 ? -0.368 7.562 -15.474 1.00 87.62 584 LEU A C 1
ATOM 4514 O O . LEU A 1 584 ? -0.227 6.470 -14.937 1.00 87.62 584 LEU A O 1
ATOM 4518 N N . THR A 1 585 ? -1.508 7.897 -16.080 1.00 82.19 585 THR A N 1
ATOM 4519 C CA . THR A 1 585 ? -2.703 7.038 -16.096 1.00 82.19 585 THR A CA 1
ATOM 4520 C C . THR A 1 585 ? -2.759 6.075 -17.285 1.00 82.19 585 THR A C 1
ATOM 4522 O O . THR A 1 585 ? -3.725 5.333 -17.422 1.00 82.19 585 THR A O 1
ATOM 4525 N N . GLN A 1 586 ? -1.760 6.084 -18.172 1.00 76.69 586 GLN A N 1
ATOM 4526 C CA . GLN A 1 586 ? -1.730 5.187 -19.332 1.00 76.69 586 GLN A CA 1
ATOM 4527 C C . GLN A 1 586 ? -1.195 3.801 -18.956 1.00 76.69 586 GLN A C 1
ATOM 4529 O O . GLN A 1 586 ? -0.265 3.691 -18.169 1.00 76.69 586 GLN A O 1
ATOM 4534 N N . GLY A 1 587 ? -1.734 2.743 -19.572 1.00 69.19 587 GLY A N 1
ATOM 4535 C CA . GLY A 1 587 ? -1.467 1.345 -19.197 1.00 69.19 587 GLY A CA 1
ATOM 4536 C C . GLY A 1 587 ? -0.066 0.785 -19.495 1.00 69.19 587 GLY A C 1
ATOM 4537 O O . GLY A 1 587 ? 0.142 -0.413 -19.334 1.00 69.19 587 GLY A O 1
ATOM 4538 N N . ILE A 1 588 ? 0.902 1.598 -19.935 1.00 88.25 588 ILE A N 1
ATOM 4539 C CA . ILE A 1 588 ? 2.266 1.125 -20.220 1.00 88.25 588 ILE A CA 1
ATOM 4540 C C . ILE A 1 588 ? 3.143 1.349 -18.984 1.00 88.25 588 ILE A C 1
ATOM 4542 O O . ILE A 1 588 ? 3.580 2.466 -18.711 1.00 88.25 588 ILE A O 1
ATOM 4546 N N . THR A 1 589 ? 3.467 0.276 -18.264 1.00 89.44 589 THR A N 1
ATOM 4547 C CA . THR A 1 589 ? 4.198 0.329 -16.981 1.00 89.44 589 THR A CA 1
ATOM 4548 C C . THR A 1 589 ? 5.553 1.035 -17.066 1.00 89.44 589 THR A C 1
ATOM 4550 O O . THR A 1 589 ? 5.890 1.839 -16.202 1.00 89.44 589 THR A O 1
ATOM 4553 N N . ARG A 1 590 ? 6.327 0.803 -18.135 1.00 89.56 590 ARG A N 1
ATOM 4554 C CA . ARG A 1 590 ? 7.623 1.476 -18.351 1.00 89.56 590 ARG A CA 1
ATOM 4555 C C . ARG A 1 590 ? 7.486 2.980 -18.593 1.00 89.56 590 ARG A C 1
ATOM 4557 O O . ARG A 1 590 ? 8.335 3.743 -18.148 1.00 89.56 590 ARG A O 1
ATOM 4564 N N . VAL A 1 591 ? 6.406 3.405 -19.249 1.00 91.56 591 VAL A N 1
ATOM 4565 C CA . VAL A 1 591 ? 6.079 4.827 -19.419 1.00 91.56 591 VAL A CA 1
ATOM 4566 C C . VAL A 1 591 ? 5.714 5.439 -18.070 1.00 91.56 591 VAL A C 1
ATOM 4568 O O . VAL A 1 591 ? 6.260 6.479 -17.715 1.00 91.56 591 VAL A O 1
ATOM 4571 N N . GLN A 1 592 ? 4.855 4.775 -17.291 1.00 92.38 592 GLN A N 1
ATOM 4572 C CA . GLN A 1 592 ? 4.490 5.233 -15.948 1.00 92.38 592 GLN A CA 1
ATOM 4573 C C . GLN A 1 592 ? 5.726 5.391 -15.059 1.00 92.38 592 GLN A C 1
ATOM 4575 O O . GLN A 1 592 ? 5.902 6.443 -14.455 1.00 92.38 592 GLN A O 1
ATOM 4580 N N . GLN A 1 593 ? 6.613 4.393 -15.040 1.00 93.19 593 GLN A N 1
ATOM 4581 C CA . GLN A 1 593 ? 7.861 4.437 -14.279 1.00 93.19 593 GLN A CA 1
ATOM 4582 C C . GLN A 1 593 ? 8.723 5.652 -14.653 1.00 93.19 593 GLN A C 1
ATOM 4584 O O . GLN A 1 593 ? 9.103 6.411 -13.763 1.00 93.19 593 GLN A O 1
ATOM 4589 N N . ALA A 1 594 ? 8.989 5.866 -15.947 1.00 92.88 594 ALA A N 1
ATOM 4590 C CA . ALA A 1 594 ? 9.789 6.997 -16.417 1.00 92.88 594 ALA A CA 1
ATOM 4591 C C . ALA A 1 594 ? 9.153 8.344 -16.034 1.00 92.88 594 ALA A C 1
ATOM 4593 O O . ALA A 1 594 ? 9.830 9.238 -15.532 1.00 92.88 594 ALA A O 1
ATOM 4594 N N . VAL A 1 595 ? 7.837 8.489 -16.220 1.00 94.25 595 VAL A N 1
ATOM 4595 C CA . VAL A 1 595 ? 7.126 9.741 -15.919 1.00 94.25 595 VAL A CA 1
ATOM 4596 C C . VAL A 1 595 ? 7.110 10.033 -14.416 1.00 94.25 595 VAL A C 1
ATOM 4598 O O . VAL A 1 595 ? 7.362 11.173 -14.029 1.00 94.25 595 VAL A O 1
ATOM 4601 N N . VAL A 1 596 ? 6.887 9.031 -13.557 1.00 94.62 596 VAL A N 1
ATOM 4602 C CA . VAL A 1 596 ? 6.977 9.203 -12.093 1.00 94.62 596 VAL A CA 1
ATOM 4603 C C . VAL A 1 596 ? 8.388 9.597 -11.672 1.00 94.62 596 VAL A C 1
ATOM 4605 O O . VAL A 1 596 ? 8.532 10.505 -10.860 1.00 94.62 596 VAL A O 1
ATOM 4608 N N . THR A 1 597 ? 9.424 8.970 -12.236 1.00 94.00 597 THR A N 1
ATOM 4609 C CA . THR A 1 597 ? 10.822 9.326 -11.949 1.00 94.00 597 THR A CA 1
ATOM 4610 C C . THR A 1 597 ? 11.124 10.772 -12.337 1.00 94.00 597 THR A C 1
ATOM 4612 O O . THR A 1 597 ? 11.694 11.510 -11.536 1.00 94.00 597 THR A O 1
ATOM 4615 N N . MET A 1 598 ? 10.687 11.217 -13.519 1.00 93.56 598 MET A N 1
ATOM 4616 C CA . MET A 1 598 ? 10.868 12.606 -13.958 1.00 93.56 598 MET A CA 1
ATOM 4617 C C . MET A 1 598 ? 10.138 13.606 -13.052 1.00 93.56 598 MET A C 1
ATOM 4619 O O . MET A 1 598 ? 10.708 14.637 -12.693 1.00 93.56 598 MET A O 1
ATOM 4623 N N . PHE A 1 599 ? 8.908 13.294 -12.624 1.00 93.06 599 PHE A N 1
ATOM 4624 C CA . PHE A 1 599 ? 8.203 14.106 -11.630 1.00 93.06 599 PHE A CA 1
ATOM 4625 C C . PHE A 1 599 ? 8.921 14.115 -10.277 1.00 93.06 599 PHE A C 1
ATOM 4627 O O . PHE A 1 599 ? 9.065 15.183 -9.688 1.00 93.06 599 PHE A O 1
ATOM 4634 N N . GLY A 1 600 ? 9.418 12.971 -9.803 1.00 91.25 600 GLY A N 1
ATOM 4635 C CA . GLY A 1 600 ? 10.209 12.887 -8.575 1.00 91.25 600 GLY A CA 1
ATOM 4636 C C . GLY A 1 600 ? 11.454 13.764 -8.627 1.00 91.25 600 GLY A C 1
ATOM 4637 O O . GLY A 1 600 ? 11.688 14.542 -7.706 1.00 91.25 600 GLY A O 1
ATOM 4638 N N . ALA A 1 601 ? 12.199 13.718 -9.733 1.00 90.75 601 ALA A N 1
ATOM 4639 C CA . ALA A 1 601 ? 13.382 14.547 -9.944 1.00 90.75 601 ALA A CA 1
ATOM 4640 C C . ALA A 1 601 ? 13.050 16.047 -9.978 1.00 90.75 601 ALA A C 1
ATOM 4642 O O . ALA A 1 601 ? 13.755 16.854 -9.370 1.00 90.75 601 ALA A O 1
ATOM 4643 N N . LEU A 1 602 ? 11.952 16.427 -10.641 1.00 90.62 602 LEU A N 1
ATOM 4644 C CA . LEU A 1 602 ? 11.503 17.817 -10.706 1.00 90.62 602 LEU A CA 1
ATOM 4645 C C . LEU A 1 602 ? 11.051 18.342 -9.339 1.00 90.62 602 LEU A C 1
ATOM 4647 O O . LEU A 1 602 ? 11.444 19.442 -8.955 1.00 90.62 602 LEU A O 1
ATOM 4651 N N . VAL A 1 603 ? 10.254 17.569 -8.595 1.00 88.62 603 VAL A N 1
ATOM 4652 C CA . VAL A 1 603 ? 9.772 17.972 -7.265 1.00 88.62 603 VAL A CA 1
ATOM 4653 C C . VAL A 1 603 ? 10.924 18.019 -6.262 1.00 88.62 603 VAL A C 1
ATOM 4655 O O . VAL A 1 603 ? 10.950 18.928 -5.443 1.00 88.62 603 VAL A O 1
ATOM 4658 N N . ALA A 1 604 ? 11.896 17.107 -6.340 1.00 85.94 604 ALA A N 1
ATOM 4659 C CA . ALA A 1 604 ? 13.081 17.140 -5.482 1.00 85.94 604 ALA A CA 1
ATOM 4660 C C . ALA A 1 604 ? 14.018 18.320 -5.794 1.00 85.94 604 ALA A C 1
ATOM 4662 O O . ALA A 1 604 ? 14.761 18.759 -4.922 1.00 85.94 604 ALA A O 1
ATOM 4663 N N . SER A 1 605 ? 13.980 18.862 -7.014 1.00 83.88 605 SER A N 1
ATOM 4664 C CA . SER A 1 605 ? 14.762 20.047 -7.371 1.00 83.88 605 SER A CA 1
ATOM 4665 C C . SER A 1 605 ? 14.212 21.331 -6.722 1.00 83.88 605 SER A C 1
ATOM 4667 O O . SER A 1 605 ? 13.031 21.434 -6.370 1.00 83.88 605 SER A O 1
ATOM 4669 N N . SER A 1 606 ? 15.062 22.354 -6.591 1.00 67.81 606 SER A N 1
ATOM 4670 C CA . SER A 1 606 ? 14.652 23.706 -6.173 1.00 67.81 606 SER A CA 1
ATOM 4671 C C . SER A 1 606 ? 13.813 24.433 -7.232 1.00 67.81 606 SER A C 1
ATOM 4673 O O . SER A 1 606 ? 13.174 25.437 -6.931 1.00 67.81 606 SER A O 1
ATOM 4675 N N . ALA A 1 607 ? 13.782 23.911 -8.460 1.00 62.47 607 ALA A N 1
ATOM 4676 C CA . ALA A 1 607 ? 13.067 24.474 -9.599 1.00 62.47 607 ALA A CA 1
ATOM 4677 C C . ALA A 1 607 ? 11.629 23.946 -9.750 1.00 62.47 607 ALA A C 1
ATOM 4679 O O . ALA A 1 607 ? 10.984 24.172 -10.772 1.00 62.47 607 ALA A O 1
ATOM 4680 N N . SER A 1 608 ? 11.104 23.231 -8.750 1.00 65.88 608 SER A N 1
ATOM 4681 C CA . SER A 1 608 ? 9.746 22.688 -8.799 1.00 65.88 608 SER A CA 1
ATOM 4682 C C . SER A 1 608 ? 8.711 23.777 -9.108 1.00 65.88 608 SER A C 1
ATOM 4684 O O . SER A 1 608 ? 8.689 24.827 -8.462 1.00 65.88 608 SER A O 1
ATOM 4686 N N . ILE A 1 609 ? 7.800 23.498 -10.039 1.00 70.12 609 ILE A N 1
ATOM 4687 C CA . ILE A 1 609 ? 6.691 24.398 -10.366 1.00 70.12 609 ILE A CA 1
ATOM 4688 C C . ILE A 1 609 ? 5.798 24.531 -9.122 1.00 70.12 609 ILE A C 1
ATOM 4690 O O . ILE A 1 609 ? 5.229 23.538 -8.675 1.00 70.12 609 ILE A O 1
ATOM 4694 N N . SER A 1 610 ? 5.620 25.743 -8.587 1.00 74.94 610 SER A N 1
ATOM 4695 C CA . SER A 1 610 ? 4.781 25.998 -7.396 1.00 74.94 610 SER A CA 1
ATOM 4696 C C . SER A 1 610 ? 3.341 25.494 -7.546 1.00 74.94 610 SER A C 1
ATOM 4698 O O . SER A 1 610 ? 2.715 25.065 -6.583 1.00 74.94 610 SER A O 1
ATOM 4700 N N . ARG A 1 611 ? 2.823 25.483 -8.778 1.00 79.69 611 ARG A N 1
ATOM 4701 C CA . ARG A 1 611 ? 1.520 24.897 -9.113 1.00 79.69 611 ARG A CA 1
ATOM 4702 C C . ARG A 1 611 ? 1.474 23.383 -8.878 1.00 79.69 611 ARG A C 1
ATOM 4704 O O . ARG A 1 611 ? 0.435 22.881 -8.477 1.00 79.69 611 ARG A O 1
ATOM 4711 N N . LEU A 1 612 ? 2.571 22.661 -9.117 1.00 83.62 612 LEU A N 1
ATOM 4712 C CA . LEU A 1 612 ? 2.634 21.201 -8.985 1.00 83.62 612 LEU A CA 1
ATOM 4713 C C . LEU A 1 612 ? 2.521 20.754 -7.523 1.00 83.62 612 LEU A C 1
ATOM 4715 O O . LEU A 1 612 ? 1.864 19.760 -7.238 1.00 83.62 612 LEU A O 1
ATOM 4719 N N . THR A 1 613 ? 3.118 21.505 -6.594 1.00 82.56 613 THR A N 1
ATOM 4720 C CA . THR A 1 613 ? 3.077 21.206 -5.151 1.00 82.56 613 THR A CA 1
ATOM 4721 C C . THR A 1 613 ? 1.729 21.534 -4.495 1.00 82.56 613 THR A C 1
ATOM 4723 O O . THR A 1 613 ? 1.519 21.219 -3.325 1.00 82.56 613 THR A O 1
ATOM 4726 N N . GLN A 1 614 ? 0.811 22.160 -5.238 1.00 86.00 614 GLN A N 1
ATOM 4727 C CA . GLN A 1 614 ? -0.541 22.516 -4.793 1.00 86.00 614 GLN A CA 1
ATOM 4728 C C . GLN A 1 614 ? -1.641 21.774 -5.577 1.00 86.00 614 GLN A C 1
ATOM 4730 O O . GLN A 1 614 ? -2.823 21.906 -5.257 1.00 86.00 614 GLN A O 1
ATOM 4735 N N . ASP A 1 615 ? -1.284 21.005 -6.611 1.00 88.88 615 ASP A N 1
ATOM 4736 C CA . ASP A 1 615 ? -2.243 20.353 -7.503 1.00 88.88 615 ASP A CA 1
ATOM 4737 C C . ASP A 1 615 ? -2.771 19.035 -6.902 1.00 88.88 615 ASP A C 1
ATOM 4739 O O . ASP A 1 615 ? -2.085 18.008 -6.864 1.00 88.88 615 ASP A O 1
ATOM 4743 N N . LYS A 1 616 ? -4.033 19.060 -6.458 1.00 89.50 616 LYS A N 1
ATOM 4744 C CA . LYS A 1 616 ? -4.723 17.907 -5.855 1.00 89.50 616 LYS A CA 1
ATOM 4745 C C . LYS A 1 616 ? -4.941 16.770 -6.858 1.00 89.50 616 LYS A C 1
ATOM 4747 O O . LYS A 1 616 ? -4.833 15.603 -6.485 1.00 89.50 616 LYS A O 1
ATOM 4752 N N . ASP A 1 617 ? -5.193 17.083 -8.130 1.00 90.00 617 ASP A N 1
ATOM 4753 C CA . ASP A 1 617 ? -5.404 16.067 -9.169 1.00 90.00 617 ASP A CA 1
ATOM 4754 C C . ASP A 1 617 ? -4.105 15.324 -9.488 1.00 90.00 617 ASP A C 1
ATOM 4756 O O . ASP A 1 617 ? -4.121 14.129 -9.803 1.00 90.00 617 ASP A O 1
ATOM 4760 N N . PHE A 1 618 ? -2.970 16.021 -9.406 1.00 92.12 618 PHE A N 1
ATOM 4761 C CA . PHE A 1 618 ? -1.656 15.399 -9.522 1.00 92.12 618 PHE A CA 1
ATOM 4762 C C . PHE A 1 618 ? -1.411 14.411 -8.377 1.00 92.12 618 PHE A C 1
ATOM 4764 O O . PHE A 1 618 ? -1.100 13.249 -8.647 1.00 92.12 618 PHE A O 1
ATOM 4771 N N . LEU A 1 619 ? -1.639 14.824 -7.124 1.00 92.88 619 LEU A N 1
ATOM 4772 C CA . LEU A 1 619 ? -1.511 13.947 -5.955 1.00 92.88 619 LEU A CA 1
ATOM 4773 C C . LEU A 1 619 ? -2.383 12.687 -6.088 1.00 92.88 619 LEU A C 1
ATOM 4775 O O . LEU A 1 619 ? -1.887 11.577 -5.901 1.00 92.88 619 LEU A O 1
ATOM 4779 N N . LEU A 1 620 ? -3.650 12.835 -6.488 1.00 92.56 620 LEU A N 1
ATOM 4780 C CA . LEU A 1 620 ? -4.565 11.708 -6.710 1.00 92.56 620 LEU A CA 1
ATOM 4781 C C . LEU A 1 620 ? -4.036 10.713 -7.748 1.00 92.56 620 LEU A C 1
ATOM 4783 O O . LEU A 1 620 ? -4.136 9.500 -7.562 1.00 92.56 620 LEU A O 1
ATOM 4787 N N . LYS A 1 621 ? -3.460 11.208 -8.849 1.00 92.88 621 LYS A N 1
ATOM 4788 C CA . LYS A 1 621 ? -2.865 10.349 -9.882 1.00 92.88 621 LYS A CA 1
ATOM 4789 C C . LYS A 1 621 ? -1.635 9.608 -9.371 1.00 92.88 621 LYS A C 1
ATOM 4791 O O . LYS A 1 621 ? -1.469 8.454 -9.743 1.00 92.88 621 LYS A O 1
ATOM 4796 N N . ILE A 1 622 ? -0.812 10.230 -8.524 1.00 94.50 622 ILE A N 1
ATOM 4797 C CA . ILE A 1 622 ? 0.341 9.564 -7.902 1.00 94.50 622 ILE A CA 1
ATOM 4798 C C . ILE A 1 622 ? -0.115 8.506 -6.887 1.00 94.50 622 ILE A C 1
ATOM 4800 O O . ILE A 1 622 ? 0.413 7.399 -6.906 1.00 94.50 622 ILE A O 1
ATOM 4804 N N . ILE A 1 623 ? -1.134 8.784 -6.066 1.00 93.31 623 ILE A N 1
ATOM 4805 C CA . ILE A 1 623 ? -1.683 7.802 -5.112 1.00 93.31 623 ILE A CA 1
ATOM 4806 C C . ILE A 1 623 ? -2.228 6.568 -5.841 1.00 93.31 623 ILE A C 1
ATOM 4808 O O . ILE A 1 623 ? -1.939 5.450 -5.431 1.00 93.31 623 ILE A O 1
ATOM 4812 N N . ARG A 1 624 ? -2.917 6.734 -6.978 1.00 92.31 624 ARG A N 1
ATOM 4813 C CA . ARG A 1 624 ? -3.380 5.601 -7.808 1.00 92.31 624 ARG A CA 1
ATOM 4814 C C . ARG A 1 624 ? -2.248 4.703 -8.317 1.00 92.31 624 ARG A C 1
ATOM 4816 O O . ARG A 1 624 ? -2.489 3.551 -8.655 1.00 92.31 624 ARG A O 1
ATOM 4823 N N . LEU A 1 625 ? -1.009 5.192 -8.386 1.00 92.81 625 LEU A N 1
ATOM 4824 C CA . LEU A 1 625 ? 0.136 4.362 -8.775 1.00 92.81 625 LEU A CA 1
ATOM 4825 C C . LEU A 1 625 ? 0.590 3.423 -7.658 1.00 92.81 625 LEU A C 1
ATOM 4827 O O . LEU A 1 625 ? 1.286 2.450 -7.946 1.00 92.81 625 LEU A O 1
ATOM 4831 N N . LEU A 1 626 ? 0.149 3.652 -6.418 1.00 92.69 626 LEU A N 1
ATOM 4832 C CA . LEU A 1 626 ? 0.314 2.699 -5.324 1.00 92.69 626 LEU A CA 1
ATOM 4833 C C . LEU A 1 626 ? -0.509 1.420 -5.554 1.00 92.69 626 LEU A C 1
ATOM 4835 O O . LEU A 1 626 ? -0.191 0.395 -4.962 1.00 92.69 626 LEU A O 1
ATOM 4839 N N . ASP A 1 627 ? -1.493 1.412 -6.459 1.00 90.50 627 ASP A N 1
ATOM 4840 C CA . ASP A 1 627 ? -2.179 0.185 -6.900 1.00 90.50 627 ASP A CA 1
ATOM 4841 C C . ASP A 1 627 ? -1.378 -0.623 -7.939 1.00 90.50 627 ASP A C 1
ATOM 4843 O O . ASP A 1 627 ? -1.773 -1.728 -8.309 1.00 90.50 627 ASP A O 1
ATOM 4847 N N . SER A 1 628 ? -0.248 -0.104 -8.431 1.00 89.56 628 SER A N 1
ATOM 4848 C CA . SER A 1 628 ? 0.540 -0.776 -9.469 1.00 89.56 628 SER A CA 1
ATOM 4849 C C . SER A 1 628 ? 1.096 -2.126 -8.989 1.00 89.56 628 SER A C 1
ATOM 4851 O O . SER A 1 628 ? 1.601 -2.217 -7.863 1.00 89.56 628 SER A O 1
ATOM 4853 N N . PRO A 1 629 ? 1.118 -3.169 -9.845 1.00 85.94 629 PRO A N 1
ATOM 4854 C CA . PRO A 1 629 ? 1.769 -4.438 -9.515 1.00 85.94 629 PRO A CA 1
ATOM 4855 C C . PRO A 1 629 ? 3.295 -4.301 -9.375 1.00 85.94 629 PRO A C 1
ATOM 4857 O O . PRO A 1 629 ? 3.926 -5.135 -8.730 1.00 85.94 629 PRO A O 1
ATOM 4860 N N . SER A 1 630 ? 3.901 -3.250 -9.941 1.00 88.81 630 SER A N 1
ATOM 4861 C CA . SER A 1 630 ? 5.345 -3.005 -9.860 1.00 88.81 630 SER A CA 1
ATOM 4862 C C . SER A 1 630 ? 5.731 -2.326 -8.546 1.00 88.81 630 SER A C 1
ATOM 4864 O O . SER A 1 630 ? 5.413 -1.157 -8.324 1.00 88.81 630 SER A O 1
ATOM 4866 N N . THR A 1 631 ? 6.498 -3.031 -7.714 1.00 89.75 631 THR A N 1
ATOM 4867 C CA . THR A 1 631 ? 7.116 -2.516 -6.477 1.00 89.75 631 THR A CA 1
ATOM 4868 C C . THR A 1 631 ? 7.956 -1.261 -6.714 1.00 89.75 631 THR A C 1
ATOM 4870 O O . THR A 1 631 ? 7.922 -0.347 -5.897 1.00 89.75 631 THR A O 1
ATOM 4873 N N . ILE A 1 632 ? 8.651 -1.169 -7.854 1.00 90.62 632 ILE A N 1
ATOM 4874 C CA . ILE A 1 632 ? 9.476 -0.008 -8.221 1.00 90.62 632 ILE A CA 1
ATOM 4875 C C . ILE A 1 632 ? 8.596 1.222 -8.472 1.00 90.62 632 ILE A C 1
ATOM 4877 O O . ILE A 1 632 ? 8.916 2.314 -8.009 1.00 90.62 632 ILE A O 1
ATOM 4881 N N . ILE A 1 633 ? 7.465 1.058 -9.171 1.00 92.62 633 ILE A N 1
ATOM 4882 C CA . ILE A 1 633 ? 6.517 2.161 -9.408 1.00 92.62 633 ILE A CA 1
ATOM 4883 C C . ILE A 1 633 ? 5.912 2.625 -8.082 1.00 92.62 633 ILE A C 1
ATOM 4885 O O . ILE A 1 633 ? 5.851 3.831 -7.839 1.00 92.62 633 ILE A O 1
ATOM 4889 N N . ARG A 1 634 ? 5.521 1.683 -7.211 1.00 92.81 634 ARG A N 1
ATOM 4890 C CA . ARG A 1 634 ? 5.009 2.003 -5.872 1.00 92.81 634 ARG A CA 1
ATOM 4891 C C . ARG A 1 634 ? 6.048 2.756 -5.040 1.00 92.81 634 ARG A C 1
ATOM 4893 O O . ARG A 1 634 ? 5.747 3.839 -4.554 1.00 92.81 634 ARG A O 1
ATOM 4900 N N . GLY A 1 635 ? 7.284 2.256 -4.965 1.00 92.38 635 GLY A N 1
ATOM 4901 C CA . GLY A 1 635 ? 8.394 2.905 -4.255 1.00 92.38 635 GLY A CA 1
ATOM 4902 C C . GLY A 1 635 ? 8.634 4.342 -4.723 1.00 92.38 635 GLY A C 1
ATOM 4903 O O . GLY A 1 635 ? 8.644 5.270 -3.919 1.00 92.38 635 GLY A O 1
ATOM 4904 N N . LYS A 1 636 ? 8.700 4.564 -6.039 1.00 93.00 636 LYS A N 1
ATOM 4905 C CA . LYS A 1 636 ? 8.864 5.908 -6.613 1.00 93.00 636 LYS A CA 1
ATOM 4906 C C . LYS A 1 636 ? 7.682 6.828 -6.330 1.00 93.00 636 LYS A C 1
ATOM 4908 O O . LYS A 1 636 ? 7.887 8.003 -6.030 1.00 93.00 636 LYS A O 1
ATOM 4913 N N . ALA A 1 637 ? 6.454 6.313 -6.394 1.00 94.81 637 ALA A N 1
ATOM 4914 C CA . ALA A 1 637 ? 5.265 7.077 -6.030 1.00 94.81 637 ALA A CA 1
ATOM 4915 C C . ALA A 1 637 ? 5.312 7.515 -4.555 1.00 94.81 637 ALA A C 1
ATOM 4917 O O . ALA A 1 637 ? 5.018 8.675 -4.270 1.00 94.81 637 ALA A O 1
ATOM 4918 N N . LEU A 1 638 ? 5.767 6.651 -3.638 1.00 94.25 638 LEU A N 1
ATOM 4919 C CA . LEU A 1 638 ? 5.965 7.001 -2.224 1.00 94.25 638 LEU A CA 1
ATOM 4920 C C . LEU A 1 638 ? 6.989 8.131 -2.048 1.00 94.25 638 LEU A C 1
ATOM 4922 O O . LEU A 1 638 ? 6.742 9.055 -1.275 1.00 94.25 638 LEU A O 1
ATOM 4926 N N . VAL A 1 639 ? 8.097 8.116 -2.800 1.00 93.12 639 VAL A N 1
ATOM 4927 C CA . VAL A 1 639 ? 9.105 9.193 -2.762 1.00 93.12 639 VAL A CA 1
ATOM 4928 C C . VAL A 1 639 ? 8.529 10.525 -3.261 1.00 93.12 639 VAL A C 1
ATOM 4930 O O . VAL A 1 639 ? 8.778 11.569 -2.656 1.00 93.12 639 VAL A O 1
ATOM 4933 N N . VAL A 1 640 ? 7.724 10.510 -4.331 1.00 93.31 640 VAL A N 1
ATOM 4934 C CA . VAL A 1 640 ? 7.032 11.718 -4.822 1.00 93.31 640 VAL A CA 1
ATOM 4935 C C . VAL A 1 640 ? 6.045 12.239 -3.775 1.00 93.31 640 VAL A C 1
ATOM 4937 O O . VAL A 1 640 ? 6.048 13.434 -3.484 1.00 93.31 640 VAL A O 1
ATOM 4940 N N . ILE A 1 641 ? 5.237 11.358 -3.174 1.00 93.75 641 ILE A N 1
ATOM 4941 C CA . ILE A 1 641 ? 4.281 11.725 -2.117 1.00 93.75 641 ILE A CA 1
ATOM 4942 C C . ILE A 1 641 ? 5.016 12.326 -0.917 1.00 93.75 641 ILE A C 1
ATOM 4944 O O . ILE A 1 641 ? 4.601 13.375 -0.434 1.00 93.75 641 ILE A O 1
ATOM 4948 N N . HIS A 1 642 ? 6.132 11.731 -0.488 1.00 92.56 642 HIS A N 1
ATOM 4949 C CA . HIS A 1 642 ? 6.971 12.268 0.584 1.00 92.56 642 HIS A CA 1
ATOM 4950 C C . HIS A 1 642 ? 7.391 13.714 0.291 1.00 92.56 642 HIS A C 1
ATOM 4952 O O . HIS A 1 642 ? 7.214 14.593 1.129 1.00 92.56 642 HIS A O 1
ATOM 4958 N N . GLN A 1 643 ? 7.893 13.990 -0.916 1.00 89.56 643 GLN A N 1
ATOM 4959 C CA . GLN A 1 643 ? 8.317 15.342 -1.286 1.00 89.56 643 GLN A CA 1
ATOM 4960 C C . GLN A 1 643 ? 7.158 16.350 -1.332 1.00 89.56 643 GLN A C 1
ATOM 4962 O O . GLN A 1 643 ? 7.343 17.509 -0.963 1.00 89.56 643 GLN A O 1
ATOM 4967 N N . LEU A 1 644 ? 5.963 15.929 -1.758 1.00 90.62 644 LEU A N 1
ATOM 4968 C CA . LEU A 1 644 ? 4.771 16.785 -1.750 1.00 90.62 644 LEU A CA 1
ATOM 4969 C C . LEU A 1 644 ? 4.301 17.090 -0.321 1.00 90.62 644 LEU A C 1
ATOM 4971 O O . LEU A 1 644 ? 4.035 18.246 0.002 1.00 90.62 644 LEU A O 1
ATOM 4975 N N . VAL A 1 645 ? 4.248 16.066 0.532 1.00 90.12 645 VAL A N 1
ATOM 4976 C CA . VAL A 1 645 ? 3.830 16.158 1.938 1.00 90.12 645 VAL A CA 1
ATOM 4977 C C . VAL A 1 645 ? 4.778 17.038 2.749 1.00 90.12 645 VAL A C 1
ATOM 4979 O O . VAL A 1 645 ? 4.321 17.899 3.494 1.00 90.12 645 VAL A O 1
ATOM 4982 N N . CYS A 1 646 ? 6.092 16.878 2.575 1.00 87.50 646 CYS A N 1
ATOM 4983 C CA . CYS A 1 646 ? 7.084 17.660 3.314 1.00 87.50 646 CYS A CA 1
ATOM 4984 C C . CYS A 1 646 ? 7.117 19.144 2.912 1.00 87.50 646 CYS A C 1
ATOM 4986 O O . CYS A 1 646 ? 7.629 19.966 3.667 1.00 87.50 646 CYS A O 1
ATOM 4988 N N . ARG A 1 647 ? 6.590 19.499 1.731 1.00 86.19 647 ARG A N 1
ATOM 4989 C CA . ARG A 1 647 ? 6.530 20.886 1.240 1.00 86.19 647 ARG A CA 1
ATOM 4990 C C . ARG A 1 647 ? 5.190 21.572 1.507 1.00 86.19 647 ARG A C 1
ATOM 4992 O O . ARG A 1 647 ? 5.148 22.800 1.507 1.00 86.19 647 ARG A O 1
ATOM 4999 N N . ASN A 1 648 ? 4.104 20.816 1.679 1.00 87.44 648 ASN A N 1
ATOM 5000 C CA . ASN A 1 648 ? 2.762 21.358 1.879 1.00 87.44 648 ASN A CA 1
ATOM 5001 C C . ASN A 1 648 ? 1.910 20.442 2.778 1.00 87.44 648 ASN A C 1
ATOM 5003 O O . ASN A 1 648 ? 1.525 19.340 2.380 1.00 87.44 648 ASN A O 1
ATOM 5007 N N . THR A 1 649 ? 1.539 20.940 3.959 1.00 86.81 649 THR A N 1
ATOM 5008 C CA . THR A 1 649 ? 0.718 20.221 4.945 1.00 86.81 649 THR A CA 1
ATOM 5009 C C . THR A 1 649 ? -0.702 19.928 4.442 1.00 86.81 649 THR A C 1
ATOM 5011 O O . THR A 1 649 ? -1.266 18.887 4.780 1.00 86.81 649 THR A O 1
ATOM 5014 N N . GLU A 1 650 ? -1.265 20.749 3.547 1.00 87.88 650 GLU A N 1
ATOM 5015 C CA . GLU A 1 650 ? -2.565 20.462 2.919 1.00 87.88 650 GLU A CA 1
ATOM 5016 C C . GLU A 1 650 ? -2.507 19.227 2.004 1.00 87.88 650 GLU A C 1
ATOM 5018 O O . GLU A 1 650 ? -3.495 18.501 1.867 1.00 87.88 650 GLU A O 1
ATOM 5023 N N . MET A 1 651 ? -1.348 18.942 1.394 1.00 90.56 651 MET A N 1
ATOM 5024 C CA . MET A 1 651 ? -1.171 17.725 0.592 1.00 90.56 651 MET A CA 1
ATOM 5025 C C . MET A 1 651 ? -1.177 16.475 1.471 1.00 90.56 651 MET A C 1
ATOM 5027 O O . MET A 1 651 ? -1.678 15.441 1.034 1.00 90.56 651 MET A O 1
ATOM 5031 N N . LEU A 1 652 ? -0.697 16.564 2.717 1.00 92.38 652 LEU A N 1
ATOM 5032 C CA . LEU A 1 652 ? -0.797 15.463 3.677 1.00 92.38 652 LEU A CA 1
ATOM 5033 C C . LEU A 1 652 ? -2.251 15.144 4.012 1.00 92.38 652 LEU A C 1
ATOM 5035 O O . LEU A 1 652 ? -2.641 13.976 3.973 1.00 92.38 652 LEU A O 1
ATOM 5039 N N . LEU A 1 653 ? -3.062 16.171 4.276 1.00 91.00 653 LEU A N 1
ATOM 5040 C CA . LEU A 1 653 ? -4.494 16.002 4.515 1.00 91.00 653 LEU A CA 1
ATOM 5041 C C . LEU A 1 653 ? -5.173 15.308 3.333 1.00 91.00 653 LEU A C 1
ATOM 5043 O O . LEU A 1 653 ? -5.844 14.291 3.510 1.00 91.00 653 LEU A O 1
ATOM 5047 N N . HIS A 1 654 ? -4.949 15.806 2.117 1.00 90.31 654 HIS A N 1
ATOM 5048 C CA . HIS A 1 654 ? -5.527 15.201 0.922 1.00 90.31 654 HIS A CA 1
ATOM 5049 C C . HIS A 1 654 ? -5.017 13.785 0.659 1.00 90.31 654 HIS A C 1
ATOM 5051 O O . HIS A 1 654 ? -5.790 12.942 0.200 1.00 90.31 654 HIS A O 1
ATOM 5057 N N . ALA A 1 655 ? -3.758 13.484 0.974 1.00 92.00 655 ALA A N 1
ATOM 5058 C CA . ALA A 1 655 ? -3.237 12.134 0.835 1.00 92.00 655 ALA A CA 1
ATOM 5059 C C . ALA A 1 655 ? -3.889 11.168 1.838 1.00 92.00 655 ALA A C 1
ATOM 5061 O O . ALA A 1 655 ? -4.308 10.075 1.453 1.00 92.00 655 ALA A O 1
ATOM 5062 N N . CYS A 1 656 ? -4.059 11.587 3.095 1.00 90.75 656 CYS A N 1
ATOM 5063 C CA . CYS A 1 656 ? -4.732 10.788 4.122 1.00 90.75 656 CYS A CA 1
ATOM 5064 C C . CYS A 1 656 ? -6.202 10.514 3.761 1.00 90.75 656 CYS A C 1
ATOM 5066 O O . CYS A 1 656 ? -6.634 9.363 3.806 1.00 90.75 656 CYS A O 1
ATOM 5068 N N . GLN A 1 657 ? -6.929 11.533 3.284 1.00 90.19 657 GLN A N 1
ATOM 5069 C CA . GLN A 1 657 ? -8.312 11.395 2.798 1.00 90.19 657 GLN A CA 1
ATOM 5070 C C . GLN A 1 657 ? -8.438 10.406 1.626 1.00 90.19 657 GLN A C 1
ATOM 5072 O O . GLN A 1 657 ? -9.476 9.771 1.455 1.00 90.19 657 GLN A O 1
ATOM 5077 N N . ASN A 1 658 ? -7.374 10.234 0.836 1.00 91.69 658 ASN A N 1
ATOM 5078 C CA . ASN A 1 658 ? -7.317 9.309 -0.297 1.00 91.69 658 ASN A CA 1
ATOM 5079 C C . ASN A 1 658 ? -6.592 7.998 0.039 1.00 91.69 658 ASN A C 1
ATOM 5081 O O . ASN A 1 658 ? -5.915 7.416 -0.806 1.00 91.69 658 ASN A O 1
ATOM 5085 N N . ARG A 1 659 ? -6.775 7.507 1.271 1.00 90.69 659 ARG A N 1
ATOM 5086 C CA . ARG A 1 659 ? -6.347 6.174 1.726 1.00 90.69 659 ARG A CA 1
ATOM 5087 C C . ARG A 1 659 ? -4.828 5.935 1.702 1.00 90.69 659 ARG A C 1
ATOM 5089 O O . ARG A 1 659 ? -4.410 4.780 1.702 1.00 90.69 659 ARG A O 1
ATOM 5096 N N . LEU A 1 660 ? -3.989 6.981 1.750 1.00 93.50 660 LEU A N 1
ATOM 5097 C CA . LEU A 1 660 ? -2.523 6.825 1.812 1.00 93.50 660 LEU A CA 1
ATOM 5098 C C . LEU A 1 660 ? -2.086 5.871 2.936 1.00 93.50 660 LEU A C 1
ATOM 5100 O O . LEU A 1 660 ? -1.251 5.000 2.712 1.00 93.50 660 LEU A O 1
ATOM 5104 N N . VAL A 1 661 ? -2.677 6.012 4.125 1.00 90.88 661 VAL A N 1
ATOM 5105 C CA . VAL A 1 661 ? -2.350 5.191 5.302 1.00 90.88 661 VAL A CA 1
ATOM 5106 C C . VAL A 1 661 ? -2.561 3.698 5.026 1.00 90.88 661 VAL A C 1
ATOM 5108 O O . VAL A 1 661 ? -1.694 2.891 5.342 1.00 90.88 661 VAL A O 1
ATOM 5111 N N . MET A 1 662 ? -3.650 3.335 4.342 1.00 91.56 662 MET A N 1
ATOM 5112 C CA . MET A 1 662 ? -3.945 1.945 3.978 1.00 91.56 662 MET A CA 1
ATOM 5113 C C . MET A 1 662 ? -2.883 1.358 3.035 1.00 91.56 662 MET A C 1
ATOM 5115 O O . MET A 1 662 ? -2.474 0.208 3.205 1.00 91.56 662 MET A O 1
ATOM 5119 N N . TYR A 1 663 ? -2.375 2.151 2.085 1.00 91.38 663 TYR A N 1
ATOM 5120 C CA . TYR A 1 663 ? -1.277 1.730 1.209 1.00 91.38 663 TYR A CA 1
ATOM 5121 C C . TYR A 1 663 ? 0.040 1.541 1.959 1.00 91.38 663 TYR A C 1
ATOM 5123 O O . TYR A 1 663 ? 0.740 0.557 1.713 1.00 91.38 663 TYR A O 1
ATOM 5131 N N . VAL A 1 664 ? 0.357 2.445 2.890 1.00 91.06 664 VAL A N 1
ATOM 5132 C CA . VAL A 1 664 ? 1.549 2.328 3.743 1.00 91.06 664 VAL A CA 1
ATOM 5133 C C . VAL A 1 664 ? 1.476 1.057 4.592 1.00 91.06 664 VAL A C 1
ATOM 5135 O O . VAL A 1 664 ? 2.449 0.315 4.651 1.00 91.06 664 VAL A O 1
ATOM 5138 N N . GLU A 1 665 ? 0.322 0.740 5.181 1.00 88.75 665 GLU A N 1
ATOM 5139 C CA . GLU A 1 665 ? 0.127 -0.486 5.969 1.00 88.75 665 GLU A CA 1
ATOM 5140 C C . GLU A 1 665 ? 0.186 -1.765 5.126 1.00 88.75 665 GLU A C 1
ATOM 5142 O O . GLU A 1 665 ? 0.719 -2.789 5.562 1.00 88.75 665 GLU A O 1
ATOM 5147 N N . ARG A 1 666 ? -0.362 -1.737 3.906 1.00 88.56 666 ARG A N 1
ATOM 5148 C CA . ARG A 1 666 ? -0.251 -2.854 2.962 1.00 88.56 666 ARG A CA 1
ATOM 5149 C C . ARG A 1 666 ? 1.213 -3.120 2.614 1.00 88.56 666 ARG A C 1
ATOM 5151 O O . ARG A 1 666 ? 1.670 -4.250 2.763 1.00 88.56 666 ARG A O 1
ATOM 5158 N N . ASP A 1 667 ? 1.943 -2.097 2.177 1.00 86.44 667 ASP A N 1
ATOM 5159 C CA . ASP A 1 667 ? 3.316 -2.268 1.699 1.00 86.44 667 ASP A CA 1
ATOM 5160 C C . ASP A 1 667 ? 4.309 -2.490 2.858 1.00 86.44 667 ASP A C 1
ATOM 5162 O O . ASP A 1 667 ? 5.261 -3.247 2.691 1.00 86.44 667 ASP A O 1
ATOM 5166 N N . SER A 1 668 ? 4.040 -1.958 4.058 1.00 85.75 668 SER A N 1
ATOM 5167 C CA . SER A 1 668 ? 4.822 -2.236 5.274 1.00 85.75 668 S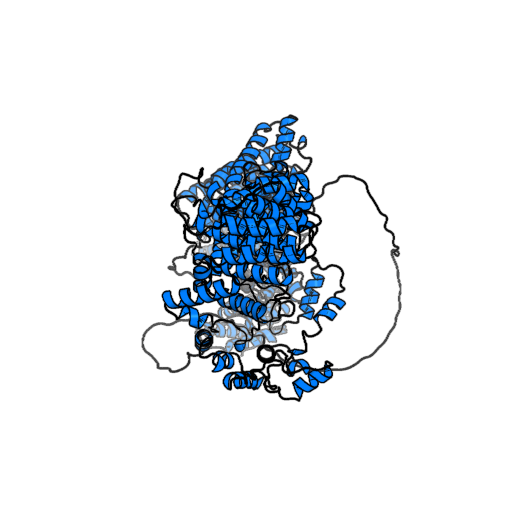ER A CA 1
ATOM 5168 C C . SER A 1 668 ? 4.780 -3.717 5.668 1.00 85.75 668 SER A C 1
ATOM 5170 O O . SER A 1 668 ? 5.823 -4.299 5.973 1.00 85.75 668 SER A O 1
ATOM 5172 N N . ARG A 1 669 ? 3.613 -4.374 5.567 1.00 79.94 669 ARG A N 1
ATOM 5173 C CA . ARG A 1 669 ? 3.494 -5.828 5.794 1.00 79.94 669 ARG A CA 1
ATOM 5174 C C . ARG A 1 669 ? 4.355 -6.631 4.819 1.00 79.94 669 ARG A C 1
ATOM 5176 O O . ARG A 1 669 ? 5.009 -7.584 5.234 1.00 79.94 669 ARG A O 1
ATOM 5183 N N . HIS A 1 670 ? 4.420 -6.211 3.555 1.00 69.94 670 HIS A N 1
ATOM 5184 C CA . HIS A 1 670 ? 5.241 -6.862 2.530 1.00 69.94 670 HIS A CA 1
ATOM 5185 C C . HIS A 1 670 ? 6.754 -6.705 2.741 1.00 69.94 670 HIS A C 1
ATOM 5187 O O . HIS A 1 670 ? 7.512 -7.524 2.230 1.00 69.94 670 HIS A O 1
ATOM 5193 N N . THR A 1 671 ? 7.198 -5.687 3.482 1.00 66.44 671 THR A N 1
ATOM 5194 C CA . THR A 1 671 ? 8.622 -5.463 3.784 1.00 66.44 671 THR A CA 1
ATOM 5195 C C . THR A 1 671 ? 9.095 -6.119 5.083 1.00 66.44 671 THR A C 1
ATOM 5197 O O . THR A 1 671 ? 10.296 -6.157 5.332 1.00 66.44 671 THR A O 1
ATOM 5200 N N . THR A 1 672 ? 8.189 -6.656 5.912 1.00 58.03 672 THR A N 1
ATOM 5201 C CA . THR A 1 672 ? 8.588 -7.400 7.120 1.00 58.03 672 THR A CA 1
ATOM 5202 C C . THR A 1 672 ? 9.176 -8.764 6.733 1.00 58.03 672 THR A C 1
ATOM 5204 O O . THR A 1 672 ? 8.497 -9.546 6.062 1.00 58.03 672 THR A O 1
ATOM 5207 N N . PRO A 1 673 ? 10.422 -9.089 7.125 1.00 47.38 673 PRO A N 1
ATOM 5208 C CA . PRO A 1 673 ? 11.086 -10.309 6.684 1.00 47.38 673 PRO A CA 1
ATOM 5209 C C . PRO A 1 673 ? 10.409 -11.542 7.290 1.00 47.38 673 PRO A C 1
ATOM 5211 O O . PRO A 1 673 ? 10.709 -11.969 8.402 1.00 47.38 673 PRO A O 1
ATOM 5214 N N . HIS A 1 674 ? 9.495 -12.154 6.540 1.00 40.66 674 HIS A N 1
ATOM 5215 C CA . HIS A 1 674 ? 8.965 -13.476 6.852 1.00 40.66 674 HIS A CA 1
ATOM 5216 C C . HIS A 1 674 ? 9.986 -14.533 6.423 1.00 40.66 674 HIS A C 1
ATOM 5218 O O . HIS A 1 674 ? 9.866 -15.121 5.354 1.00 40.66 674 HIS A O 1
ATOM 5224 N N . GLY A 1 675 ? 11.021 -14.723 7.249 1.00 40.38 675 GLY A N 1
ATOM 5225 C CA . GLY A 1 675 ? 11.755 -15.980 7.471 1.00 40.38 675 GLY A CA 1
ATOM 5226 C C . GLY A 1 675 ? 12.138 -16.886 6.290 1.00 40.38 675 GLY A C 1
ATOM 5227 O O . GLY A 1 675 ? 12.376 -18.068 6.518 1.00 40.38 675 GLY A O 1
ATOM 5228 N N . THR A 1 676 ? 12.211 -16.403 5.050 1.00 38.00 676 THR A N 1
ATOM 5229 C CA . THR A 1 676 ? 12.543 -17.224 3.880 1.00 38.00 676 THR A CA 1
ATOM 5230 C C . THR A 1 676 ? 13.574 -16.514 3.014 1.00 38.00 676 THR A C 1
ATOM 5232 O O . THR A 1 676 ? 13.438 -15.345 2.669 1.00 38.00 676 THR A O 1
ATOM 5235 N N . LEU A 1 677 ? 14.657 -17.237 2.723 1.00 43.66 677 LEU A N 1
ATOM 5236 C CA . LEU A 1 677 ? 15.794 -16.812 1.910 1.00 43.66 677 LEU A CA 1
ATOM 5237 C C . LEU A 1 677 ? 15.325 -16.472 0.484 1.00 43.66 677 LEU A C 1
ATOM 5239 O O . LEU A 1 677 ? 15.271 -17.348 -0.378 1.00 43.66 677 LEU A O 1
ATOM 5243 N N . ALA A 1 678 ? 14.966 -15.210 0.244 1.00 40.69 678 ALA A N 1
ATOM 5244 C CA . ALA A 1 678 ? 14.676 -14.692 -1.087 1.00 40.69 678 ALA A CA 1
ATOM 5245 C C . ALA A 1 678 ? 15.973 -14.577 -1.907 1.00 40.69 678 ALA A C 1
ATOM 5247 O O . ALA A 1 678 ? 17.041 -14.254 -1.384 1.00 40.69 678 ALA A O 1
ATOM 5248 N N . SER A 1 679 ? 15.882 -14.867 -3.205 1.00 46.72 679 SER A N 1
ATOM 5249 C CA . SER A 1 679 ? 16.993 -14.719 -4.153 1.00 46.72 679 SER A CA 1
ATOM 5250 C C . SER A 1 679 ? 17.487 -13.262 -4.213 1.00 46.72 679 SER A C 1
ATOM 5252 O O . SER A 1 679 ? 16.699 -12.336 -4.029 1.00 46.72 679 SER A O 1
ATOM 5254 N N . GLY A 1 680 ? 18.782 -13.041 -4.483 1.00 53.44 680 GLY A N 1
ATOM 5255 C CA . GLY A 1 680 ? 19.432 -11.724 -4.333 1.00 53.44 680 GLY A CA 1
ATOM 5256 C C . GLY A 1 680 ? 18.717 -10.540 -5.008 1.00 53.44 680 GLY A C 1
ATOM 5257 O O . GLY A 1 680 ? 18.654 -9.471 -4.422 1.00 53.44 680 GLY A O 1
ATOM 5258 N N . GLN A 1 681 ? 18.087 -10.732 -6.174 1.00 52.03 681 GLN A N 1
ATOM 5259 C CA . GLN A 1 681 ? 17.351 -9.655 -6.858 1.00 52.03 681 GLN A CA 1
ATOM 5260 C C . GLN A 1 681 ? 15.975 -9.340 -6.244 1.00 52.03 681 GLN A C 1
ATOM 5262 O O . GLN A 1 681 ? 15.518 -8.203 -6.332 1.00 52.03 681 GLN A O 1
ATOM 5267 N N . GLU A 1 682 ? 15.291 -10.315 -5.632 1.00 57.59 682 GLU A N 1
ATOM 5268 C CA . GLU A 1 682 ? 14.030 -10.054 -4.917 1.00 57.59 682 GLU A CA 1
ATOM 5269 C C . GLU A 1 682 ? 14.293 -9.326 -3.593 1.00 57.59 682 GLU A C 1
ATOM 5271 O O . GLU A 1 682 ? 13.507 -8.459 -3.210 1.00 57.59 682 GLU A O 1
ATOM 5276 N N . HIS A 1 683 ? 15.424 -9.618 -2.940 1.00 66.25 683 HIS A N 1
ATOM 5277 C CA . HIS A 1 683 ? 15.866 -8.901 -1.745 1.00 66.25 683 HIS A CA 1
ATOM 5278 C C . HIS A 1 683 ? 16.102 -7.411 -2.036 1.00 66.25 683 HIS A C 1
ATOM 5280 O O . HIS A 1 683 ? 15.533 -6.570 -1.345 1.00 66.25 683 HIS A O 1
ATOM 5286 N N . ASP A 1 684 ? 16.833 -7.080 -3.107 1.00 73.50 684 ASP A N 1
ATOM 5287 C CA . ASP A 1 684 ? 17.144 -5.689 -3.478 1.00 73.50 684 ASP A CA 1
ATOM 5288 C C . ASP A 1 684 ? 15.880 -4.843 -3.726 1.00 73.50 684 ASP A C 1
ATOM 5290 O O . ASP A 1 684 ? 15.794 -3.675 -3.345 1.00 73.50 684 ASP A O 1
ATOM 5294 N N . VAL A 1 685 ? 14.854 -5.436 -4.346 1.00 78.50 685 VAL A N 1
ATOM 5295 C CA . VAL A 1 685 ? 13.597 -4.744 -4.670 1.00 78.50 685 VAL A CA 1
ATOM 5296 C C . VAL A 1 685 ? 12.721 -4.534 -3.429 1.00 78.50 685 VAL A C 1
ATOM 5298 O O . VAL A 1 685 ? 12.065 -3.493 -3.306 1.00 78.50 685 VAL A O 1
ATOM 5301 N N . VAL A 1 686 ? 12.696 -5.502 -2.510 1.00 79.25 686 VAL A N 1
ATOM 5302 C CA . VAL A 1 686 ? 11.984 -5.379 -1.227 1.00 79.25 686 VAL A CA 1
ATOM 5303 C C . VAL A 1 686 ? 12.700 -4.382 -0.312 1.00 79.25 686 VAL A C 1
ATOM 5305 O O . VAL A 1 686 ? 12.039 -3.545 0.302 1.00 79.25 686 VAL A O 1
ATOM 5308 N N . GLU A 1 687 ? 14.033 -4.395 -0.289 1.00 83.94 687 GLU A N 1
ATOM 5309 C CA . GLU A 1 687 ? 14.864 -3.435 0.446 1.00 83.94 687 GLU A CA 1
ATOM 5310 C C . GLU A 1 687 ? 14.692 -2.004 -0.087 1.00 83.94 687 GLU A C 1
ATOM 5312 O O . GLU A 1 687 ? 14.544 -1.055 0.692 1.00 83.94 687 GLU A O 1
ATOM 5317 N N . TYR A 1 688 ? 14.612 -1.837 -1.413 1.00 88.50 688 TYR A N 1
ATOM 5318 C CA . TYR A 1 688 ? 14.297 -0.553 -2.041 1.00 88.50 688 TYR A CA 1
ATOM 5319 C C . TYR A 1 688 ? 12.920 -0.027 -1.614 1.00 88.50 688 TYR A C 1
ATOM 5321 O O . TYR A 1 688 ? 12.795 1.137 -1.218 1.00 88.50 688 TYR A O 1
ATOM 5329 N N . LEU A 1 689 ? 11.883 -0.873 -1.660 1.00 88.75 689 LEU A N 1
ATOM 5330 C CA . LEU A 1 689 ? 10.536 -0.489 -1.231 1.00 88.75 689 LEU A CA 1
ATOM 5331 C C . LEU A 1 689 ? 10.506 -0.137 0.264 1.00 88.75 689 LEU A C 1
ATOM 5333 O O . LEU A 1 689 ? 9.914 0.879 0.631 1.00 88.75 689 LEU A O 1
ATOM 5337 N N . GLY A 1 690 ? 11.192 -0.918 1.103 1.00 87.12 690 GLY A N 1
ATOM 5338 C CA . GLY A 1 690 ? 11.362 -0.634 2.528 1.00 87.12 690 GLY A CA 1
ATOM 5339 C C . GLY A 1 690 ? 12.014 0.726 2.767 1.00 87.12 690 GLY A C 1
ATOM 5340 O O . GLY A 1 690 ? 11.478 1.546 3.510 1.00 87.12 690 GLY A O 1
ATOM 5341 N N . SER A 1 691 ? 13.104 1.027 2.059 1.00 88.69 691 SER A N 1
ATOM 5342 C CA . SER A 1 691 ? 13.782 2.329 2.135 1.00 88.69 691 SER A CA 1
ATOM 5343 C C . SER A 1 691 ? 12.866 3.494 1.735 1.00 88.69 691 SER A C 1
ATOM 5345 O O . SER A 1 691 ? 12.865 4.540 2.387 1.00 88.69 691 SER A O 1
ATOM 5347 N N . CYS A 1 692 ? 12.040 3.316 0.696 1.00 91.56 692 CYS A N 1
ATOM 5348 C CA . CYS A 1 692 ? 11.064 4.325 0.269 1.00 91.56 692 CYS A CA 1
ATOM 5349 C C . CYS A 1 692 ? 9.945 4.537 1.305 1.00 91.56 692 CYS A C 1
ATOM 5351 O O . CYS A 1 692 ? 9.536 5.675 1.543 1.00 91.56 692 CYS A O 1
ATOM 5353 N N . LEU A 1 693 ? 9.459 3.461 1.934 1.00 90.31 693 LEU A N 1
ATOM 5354 C CA . LEU A 1 693 ? 8.454 3.528 3.000 1.00 90.31 693 LEU A CA 1
ATOM 5355 C C . LEU A 1 693 ? 8.999 4.234 4.240 1.00 90.31 693 LEU A C 1
ATOM 5357 O O . LEU A 1 693 ? 8.342 5.133 4.760 1.00 90.31 693 LEU A O 1
ATOM 5361 N N . HIS A 1 694 ? 10.209 3.881 4.674 1.00 89.38 694 HIS A N 1
ATOM 5362 C CA . HIS A 1 694 ? 10.882 4.544 5.789 1.00 89.38 694 HIS A CA 1
ATOM 5363 C C . HIS A 1 694 ? 11.037 6.047 5.551 1.00 89.38 694 HIS A C 1
ATOM 5365 O O . HIS A 1 694 ? 10.743 6.843 6.445 1.00 89.38 694 HIS A O 1
ATOM 5371 N N . LEU A 1 695 ? 11.427 6.444 4.335 1.00 90.94 695 LEU A N 1
ATOM 5372 C CA . LEU A 1 695 ? 11.511 7.851 3.959 1.00 90.94 695 LEU A CA 1
ATOM 5373 C C . LEU A 1 695 ? 10.150 8.547 4.120 1.00 90.94 695 LEU A C 1
ATOM 5375 O O . LEU A 1 695 ? 10.070 9.560 4.811 1.00 90.94 695 LEU A O 1
ATOM 5379 N N . LEU A 1 696 ? 9.071 7.989 3.558 1.00 92.69 696 LEU A N 1
ATOM 5380 C CA . LEU A 1 696 ? 7.732 8.574 3.681 1.00 92.69 696 LEU A CA 1
ATOM 5381 C C . LEU A 1 696 ? 7.265 8.669 5.140 1.00 92.69 696 LEU A C 1
ATOM 5383 O O . LEU A 1 696 ? 6.778 9.721 5.550 1.00 92.69 696 LEU A O 1
ATOM 5387 N N . ILE A 1 697 ? 7.428 7.594 5.917 1.00 90.81 697 ILE A N 1
ATOM 5388 C CA . ILE A 1 697 ? 7.017 7.549 7.325 1.00 90.81 697 ILE A CA 1
ATOM 5389 C C . ILE A 1 697 ? 7.761 8.624 8.120 1.00 90.81 697 ILE A C 1
ATOM 5391 O O . ILE A 1 697 ? 7.123 9.423 8.803 1.00 90.81 697 ILE A O 1
ATOM 5395 N N . SER A 1 698 ? 9.088 8.700 7.977 1.00 90.12 698 SER A N 1
ATOM 5396 C CA . SER A 1 698 ? 9.900 9.710 8.664 1.00 90.12 698 SER A CA 1
ATOM 5397 C C . SER A 1 698 ? 9.485 11.138 8.292 1.00 90.12 698 SER A C 1
ATOM 5399 O O . SER A 1 698 ? 9.328 11.977 9.176 1.00 90.12 698 SER A O 1
ATOM 5401 N N . GLY A 1 699 ? 9.204 11.402 7.011 1.00 88.31 699 GLY A N 1
ATOM 5402 C CA . GLY A 1 699 ? 8.740 12.711 6.555 1.00 88.31 699 GLY A CA 1
ATOM 5403 C C . GLY A 1 699 ? 7.377 13.101 7.127 1.00 88.31 699 GLY A C 1
ATOM 5404 O O . GLY A 1 699 ? 7.207 14.234 7.570 1.00 88.31 699 GLY A O 1
ATOM 5405 N N . ILE A 1 700 ? 6.420 12.167 7.193 1.00 91.88 700 ILE A N 1
ATOM 5406 C CA . ILE A 1 700 ? 5.107 12.408 7.817 1.00 91.88 700 ILE A CA 1
ATOM 5407 C C . ILE A 1 700 ? 5.270 12.725 9.309 1.00 91.88 700 ILE A C 1
ATOM 5409 O O . ILE A 1 700 ? 4.658 13.673 9.801 1.00 91.88 700 ILE A O 1
ATOM 5413 N N . LEU A 1 701 ? 6.118 11.979 10.024 1.00 90.12 701 LEU A N 1
ATOM 5414 C CA . LEU A 1 701 ? 6.350 12.188 11.457 1.00 90.12 701 LEU A CA 1
ATOM 5415 C C . LEU A 1 701 ? 6.975 13.557 11.763 1.00 90.12 701 LEU A C 1
ATOM 5417 O O . LEU A 1 701 ? 6.627 14.161 12.773 1.00 90.12 701 LEU A O 1
ATOM 5421 N N . VAL A 1 702 ? 7.817 14.098 10.877 1.00 90.88 702 VAL A N 1
ATOM 5422 C CA . VAL A 1 702 ? 8.352 15.467 11.012 1.00 90.88 702 VAL A CA 1
ATOM 5423 C C . VAL A 1 702 ? 7.254 16.533 10.871 1.00 90.88 702 VAL A C 1
ATOM 5425 O O . VAL A 1 702 ? 7.319 17.574 11.525 1.00 90.88 702 VAL A O 1
ATOM 5428 N N . GLN A 1 703 ? 6.217 16.286 10.061 1.00 89.19 703 GLN A N 1
ATOM 5429 C CA . GLN A 1 703 ? 5.114 17.238 9.860 1.00 89.19 703 GLN A CA 1
ATOM 5430 C C . GLN A 1 703 ? 4.113 17.264 11.025 1.00 89.19 703 GLN A C 1
ATOM 5432 O O . GLN A 1 703 ? 3.501 18.299 11.285 1.00 89.19 703 GLN A O 1
ATOM 5437 N N . VAL A 1 704 ? 3.955 16.159 11.758 1.00 90.50 704 VAL A N 1
ATOM 5438 C CA . VAL A 1 704 ? 2.976 16.018 12.854 1.00 90.50 704 VAL A CA 1
ATOM 5439 C C . VAL A 1 704 ? 3.117 17.115 13.935 1.00 90.50 704 VAL A C 1
ATOM 5441 O O . VAL A 1 704 ? 2.120 17.793 14.220 1.00 90.50 704 VAL A O 1
ATOM 5444 N N . PRO A 1 705 ? 4.312 17.395 14.500 1.00 89.62 705 PRO A N 1
ATOM 5445 C CA . PRO A 1 705 ? 4.487 18.492 15.457 1.00 89.62 705 PRO 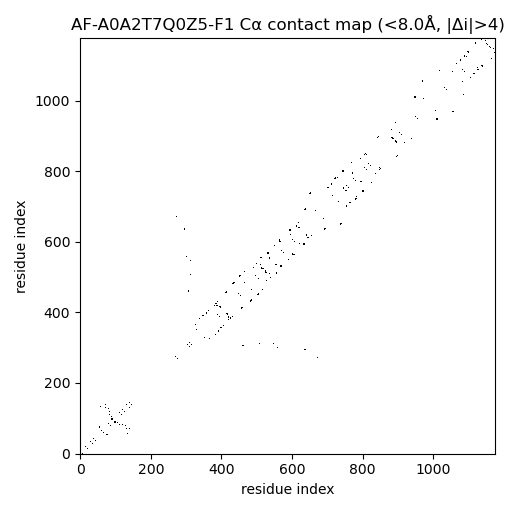A CA 1
ATOM 5446 C C . PRO A 1 705 ? 4.270 19.883 14.846 1.00 89.62 705 PRO A C 1
ATOM 5448 O O . PRO A 1 705 ? 3.810 20.794 15.535 1.00 89.62 705 PRO A O 1
ATOM 5451 N N . ILE A 1 706 ? 4.593 20.067 13.559 1.00 89.81 706 ILE A N 1
ATOM 5452 C CA . ILE A 1 706 ? 4.414 21.344 12.848 1.00 89.81 706 ILE A CA 1
ATOM 5453 C C . ILE A 1 706 ? 2.923 21.666 12.734 1.00 89.81 706 ILE A C 1
ATOM 5455 O O . ILE A 1 706 ? 2.503 22.737 13.168 1.00 89.81 706 ILE A O 1
ATOM 5459 N N . ILE A 1 707 ? 2.123 20.705 12.261 1.00 91.25 707 ILE A N 1
ATOM 5460 C CA . ILE A 1 707 ? 0.663 20.831 12.148 1.00 91.25 707 ILE A CA 1
ATOM 5461 C C . ILE A 1 707 ? 0.042 21.125 13.515 1.00 91.25 707 ILE A C 1
ATOM 5463 O O . ILE A 1 707 ? -0.784 22.028 13.645 1.00 91.25 707 ILE A O 1
ATOM 5467 N N . THR A 1 708 ? 0.473 20.398 14.549 1.00 88.81 708 THR A N 1
ATOM 5468 C CA . THR A 1 708 ? -0.024 20.590 15.917 1.00 88.81 708 THR A CA 1
ATOM 5469 C C . THR A 1 708 ? 0.243 22.018 16.405 1.00 88.81 708 THR A C 1
ATOM 5471 O O . THR A 1 708 ? -0.661 22.681 16.913 1.00 88.81 708 THR A O 1
ATOM 5474 N N . ARG A 1 709 ? 1.462 22.532 16.195 1.00 90.19 709 ARG A N 1
ATOM 5475 C CA . ARG A 1 709 ? 1.860 23.888 16.599 1.00 90.19 709 ARG A CA 1
ATOM 5476 C C . ARG A 1 709 ? 1.113 24.977 15.828 1.00 90.19 709 ARG A C 1
ATOM 5478 O O . ARG A 1 709 ? 0.691 25.961 16.431 1.00 90.19 709 ARG A O 1
ATOM 5485 N N . GLU A 1 710 ? 0.946 24.819 14.516 1.00 89.19 710 GLU A N 1
ATOM 5486 C CA . GLU A 1 710 ? 0.215 25.775 13.673 1.00 89.19 710 GLU A CA 1
ATOM 5487 C C . GLU A 1 710 ? -1.272 25.841 14.036 1.00 89.19 710 GLU A C 1
ATOM 5489 O O . GLU A 1 710 ? -1.849 26.931 14.118 1.00 89.19 710 GLU A O 1
ATOM 5494 N N . MET A 1 711 ? -1.887 24.685 14.298 1.00 90.06 711 MET A N 1
ATOM 5495 C CA . MET A 1 711 ? -3.277 24.595 14.731 1.00 90.06 711 MET A CA 1
ATOM 5496 C C . MET A 1 711 ? -3.472 25.243 16.106 1.00 90.06 711 MET A C 1
ATOM 5498 O O . MET A 1 711 ? -4.330 26.116 16.242 1.00 90.06 711 MET A O 1
ATOM 5502 N N . LEU A 1 712 ? -2.649 24.883 17.098 1.00 91.00 712 LEU A N 1
ATOM 5503 C CA . LEU A 1 712 ? -2.723 25.469 18.440 1.00 91.00 712 LEU A CA 1
ATOM 5504 C C . LEU A 1 712 ? -2.481 26.978 18.414 1.00 91.00 712 LEU A C 1
ATOM 5506 O O . LEU A 1 712 ? -3.296 27.719 18.949 1.00 91.00 712 LEU A O 1
ATOM 5510 N N . GLY A 1 713 ? -1.460 27.459 17.698 1.00 89.81 713 GLY A N 1
ATOM 5511 C CA . GLY A 1 713 ? -1.205 28.898 17.578 1.00 89.81 713 GLY A CA 1
ATOM 5512 C C . GLY A 1 713 ? -2.358 29.669 16.920 1.00 89.81 713 GLY A C 1
ATOM 5513 O O . GLY A 1 713 ? -2.617 30.823 17.266 1.00 89.81 713 GLY A O 1
ATOM 5514 N N . SER A 1 714 ? -3.087 29.030 15.998 1.00 87.56 714 SER A N 1
ATOM 5515 C CA . SER A 1 714 ? -4.283 29.617 15.379 1.00 87.56 714 SER A CA 1
ATOM 5516 C C . SER A 1 714 ? -5.463 29.691 16.355 1.00 87.56 714 SER A C 1
ATOM 5518 O O . SER A 1 714 ? -6.187 30.688 16.358 1.00 87.56 714 SER A O 1
ATOM 5520 N N . LEU A 1 715 ? -5.647 28.664 17.190 1.00 88.19 715 LEU A N 1
ATOM 5521 C CA . LEU A 1 715 ? -6.688 28.613 18.222 1.00 88.19 715 LEU A CA 1
ATOM 5522 C C . LEU A 1 715 ? -6.380 29.562 19.391 1.00 88.19 715 LEU A C 1
ATOM 5524 O O . LEU A 1 715 ? -7.249 30.336 19.791 1.00 88.19 715 LEU A O 1
ATOM 5528 N N . ASP A 1 716 ? -5.129 29.613 19.854 1.00 89.19 716 ASP A N 1
ATOM 5529 C CA . ASP A 1 716 ? -4.650 30.531 20.897 1.00 89.19 716 ASP A CA 1
ATOM 5530 C C . ASP A 1 716 ? -4.907 32.000 20.529 1.00 89.19 716 ASP A C 1
ATOM 5532 O O . ASP A 1 716 ? -5.285 32.812 21.374 1.00 89.19 716 ASP A O 1
ATOM 5536 N N . ALA A 1 717 ? -4.769 32.356 19.248 1.00 86.38 717 ALA A N 1
ATOM 5537 C CA . ALA A 1 717 ? -5.032 33.712 18.769 1.00 86.38 717 ALA A CA 1
ATOM 5538 C C . ALA A 1 717 ? -6.516 34.128 18.876 1.00 86.38 717 ALA A C 1
ATOM 5540 O O . ALA A 1 717 ? -6.829 35.328 18.830 1.00 86.38 717 ALA A O 1
ATOM 5541 N N . VAL A 1 718 ? -7.428 33.158 18.974 1.00 85.69 718 VAL A N 1
ATOM 5542 C CA . VAL A 1 718 ? -8.885 33.354 18.978 1.00 85.69 718 VAL A CA 1
ATOM 5543 C C . VAL A 1 718 ? -9.520 33.002 20.330 1.00 85.69 718 VAL A C 1
ATOM 5545 O O . VAL A 1 718 ? -10.659 33.394 20.574 1.00 85.69 718 VAL A O 1
ATOM 5548 N N . ALA A 1 719 ? -8.774 32.378 21.243 1.00 85.12 719 ALA A N 1
ATOM 5549 C CA . ALA A 1 719 ? -9.225 32.002 22.579 1.00 85.12 719 ALA A CA 1
ATOM 5550 C C . ALA A 1 719 ? -9.949 33.146 23.319 1.00 85.12 719 ALA A C 1
ATOM 5552 O O . ALA A 1 719 ? -9.437 34.264 23.445 1.00 85.12 719 ALA A O 1
ATOM 5553 N N . GLY A 1 720 ? -11.170 32.869 23.788 1.00 80.19 720 GLY A N 1
ATOM 5554 C CA . GLY A 1 720 ? -12.015 33.808 24.536 1.00 80.19 720 GLY A CA 1
ATOM 5555 C C . GLY A 1 720 ? -12.645 34.927 23.696 1.00 80.19 720 GLY A C 1
ATOM 5556 O O . GLY A 1 720 ? -13.226 35.863 24.250 1.00 80.19 720 GLY A O 1
ATOM 5557 N N . ARG A 1 721 ? -12.528 34.879 22.360 1.00 80.62 721 ARG A N 1
ATOM 5558 C CA . ARG A 1 721 ? -13.130 35.871 21.458 1.00 80.62 721 ARG A CA 1
ATOM 5559 C C . ARG A 1 721 ? -14.378 35.315 20.785 1.00 80.62 721 ARG A C 1
ATOM 5561 O O . ARG A 1 721 ? -14.353 34.281 20.124 1.00 80.62 721 ARG A O 1
ATOM 5568 N N . ARG A 1 722 ? -15.462 36.091 20.849 1.00 77.38 722 ARG A N 1
ATOM 5569 C CA . ARG A 1 722 ? -16.719 35.800 20.134 1.00 77.38 722 ARG A CA 1
ATOM 5570 C C . ARG A 1 722 ? -16.722 36.265 18.675 1.00 77.38 722 ARG A C 1
ATOM 5572 O O . ARG A 1 722 ? -17.534 35.796 17.888 1.00 77.38 722 ARG A O 1
ATOM 5579 N N . HIS A 1 723 ? -15.825 37.180 18.303 1.00 79.12 723 HIS A N 1
ATOM 5580 C CA . HIS A 1 723 ? -15.735 37.726 16.945 1.00 79.12 723 HIS A CA 1
ATOM 5581 C C . HIS A 1 723 ? -14.269 37.785 16.485 1.00 79.12 723 HIS A C 1
ATOM 5583 O O . HIS A 1 723 ? -13.571 38.762 16.777 1.00 79.12 723 HIS A O 1
ATOM 5589 N N . PRO A 1 724 ? -13.770 36.744 15.795 1.00 82.88 724 PRO A N 1
ATOM 5590 C CA . PRO A 1 724 ? -12.413 36.726 15.258 1.00 82.88 724 PRO A CA 1
ATOM 5591 C C . PRO A 1 724 ? -12.253 37.734 14.109 1.00 82.88 724 PRO A C 1
ATOM 5593 O O . PRO A 1 724 ? -13.188 38.004 13.354 1.00 82.88 724 PRO A O 1
ATOM 5596 N N . SER A 1 725 ? -11.052 38.289 13.936 1.00 84.44 725 SER A N 1
ATOM 5597 C CA . SER A 1 725 ? -10.762 39.176 12.799 1.00 84.44 725 SER A CA 1
ATOM 5598 C C . SER A 1 725 ? -10.719 38.408 11.470 1.00 84.44 725 SER A C 1
ATOM 5600 O O . SER A 1 725 ? -10.423 37.214 11.437 1.00 84.44 725 SER A O 1
ATOM 5602 N N . ALA A 1 726 ? -10.922 39.093 10.339 1.00 81.88 726 ALA A N 1
ATOM 5603 C CA . ALA A 1 726 ? -10.908 38.460 9.014 1.00 81.88 726 ALA A CA 1
ATOM 5604 C C . ALA A 1 726 ? -9.595 37.710 8.687 1.00 81.88 726 ALA A C 1
ATOM 5606 O O . ALA A 1 726 ? -9.621 36.718 7.959 1.00 81.88 726 ALA A O 1
ATOM 5607 N N . ALA A 1 727 ? -8.453 38.158 9.223 1.00 82.69 727 ALA A N 1
ATOM 5608 C CA . ALA A 1 727 ? -7.170 37.468 9.073 1.00 82.69 727 ALA A CA 1
ATOM 5609 C C . ALA A 1 727 ? -7.133 36.147 9.862 1.00 82.69 727 ALA A C 1
ATOM 5611 O O . ALA A 1 727 ? -6.727 35.121 9.322 1.00 82.69 727 ALA A O 1
ATOM 5612 N N . GLN A 1 728 ? -7.641 36.155 11.097 1.00 84.75 728 GLN A N 1
ATOM 5613 C CA . GLN A 1 728 ? -7.733 34.967 11.952 1.00 84.75 728 GLN A CA 1
ATOM 5614 C C . GLN A 1 728 ? -8.711 33.935 11.384 1.00 84.75 728 GLN A C 1
ATOM 5616 O O . GLN A 1 728 ? -8.412 32.747 11.361 1.00 84.75 728 GLN A O 1
ATOM 5621 N N . VAL A 1 729 ? -9.840 34.387 10.832 1.00 83.00 729 VAL A N 1
ATOM 5622 C CA . VAL A 1 729 ? -10.806 33.520 10.139 1.00 83.00 729 VAL A CA 1
ATOM 5623 C C . VAL A 1 729 ? -10.171 32.805 8.943 1.00 83.00 729 VAL A C 1
ATOM 5625 O O . VAL A 1 729 ? -10.427 31.623 8.727 1.00 83.00 729 VAL A O 1
ATOM 5628 N N . ARG A 1 730 ? -9.333 33.494 8.154 1.00 82.94 730 ARG A N 1
ATOM 5629 C CA . ARG A 1 730 ? -8.611 32.863 7.033 1.00 82.94 730 ARG A CA 1
ATOM 5630 C C . ARG A 1 730 ? -7.606 31.821 7.514 1.00 82.94 730 ARG A C 1
ATOM 5632 O O . ARG A 1 730 ? -7.536 30.759 6.913 1.00 82.94 730 ARG A O 1
ATOM 5639 N N . GLN A 1 731 ? -6.879 32.115 8.589 1.00 84.69 731 GLN A N 1
ATOM 5640 C CA . GLN A 1 731 ? -5.912 31.190 9.176 1.00 84.69 731 GLN A CA 1
ATOM 5641 C C . GLN A 1 731 ? -6.594 29.935 9.748 1.00 84.69 731 GLN A C 1
ATOM 5643 O O . GLN A 1 731 ? -6.137 28.827 9.495 1.00 84.69 731 GLN A O 1
ATOM 5648 N N . LEU A 1 732 ? -7.729 30.085 10.439 1.00 84.44 732 LEU A N 1
ATOM 5649 C CA . LEU A 1 732 ? -8.524 28.952 10.929 1.00 84.44 732 LEU A CA 1
ATOM 5650 C C . LEU A 1 732 ? -9.074 28.087 9.785 1.00 84.44 732 LEU A C 1
ATOM 5652 O O . LEU A 1 732 ? -9.071 26.863 9.881 1.00 84.44 732 LEU A O 1
ATOM 5656 N N . LYS A 1 733 ? -9.500 28.700 8.671 1.00 83.56 733 LYS A N 1
ATOM 5657 C CA . LYS A 1 733 ? -9.984 27.960 7.491 1.00 83.56 733 LYS A CA 1
ATOM 5658 C C . LYS A 1 733 ? -8.936 27.024 6.889 1.00 83.56 733 LYS A C 1
ATOM 5660 O O . LYS A 1 733 ? -9.323 25.992 6.350 1.00 83.56 733 LYS A O 1
ATOM 5665 N N . SER A 1 734 ? -7.650 27.372 6.961 1.00 83.62 734 SER A N 1
ATOM 5666 C CA . SER A 1 734 ? -6.569 26.506 6.477 1.00 83.62 734 SER A CA 1
ATOM 5667 C C . SER A 1 734 ? -6.117 25.476 7.514 1.00 83.62 734 SER A C 1
ATOM 5669 O O . SER A 1 734 ? -5.742 24.372 7.136 1.00 83.62 734 SER A O 1
ATOM 5671 N N . THR A 1 735 ? -6.156 25.796 8.814 1.00 85.56 735 THR A N 1
ATOM 5672 C CA . THR A 1 735 ? -5.580 24.923 9.853 1.00 85.56 735 THR A CA 1
ATOM 5673 C C . THR A 1 735 ? -6.556 23.907 10.442 1.00 85.56 735 THR A C 1
ATOM 5675 O O . THR A 1 735 ? -6.152 22.774 10.687 1.00 85.56 735 THR A O 1
ATOM 5678 N N . LEU A 1 736 ? -7.838 24.245 10.630 1.00 87.00 736 LEU A N 1
ATOM 5679 C CA . LEU A 1 736 ? -8.816 23.333 11.249 1.00 87.00 736 LEU A CA 1
ATOM 5680 C C . LEU A 1 736 ? -9.018 22.008 10.482 1.00 87.00 736 LEU A C 1
ATOM 5682 O O . LEU A 1 736 ? -9.074 20.965 11.135 1.00 87.00 736 LEU A O 1
ATOM 5686 N N . PRO A 1 737 ? -9.070 21.981 9.131 1.00 88.12 737 PRO A N 1
ATOM 5687 C CA . PRO A 1 737 ? -9.191 20.723 8.392 1.00 88.12 737 PRO A CA 1
ATOM 5688 C C . PRO A 1 737 ? -8.023 19.751 8.610 1.00 88.12 737 PRO A C 1
ATOM 5690 O O . PRO A 1 737 ? -8.197 18.546 8.430 1.00 88.12 737 PRO A O 1
ATOM 5693 N N . LEU A 1 738 ? -6.844 20.244 9.018 1.00 88.88 738 LEU A N 1
ATOM 5694 C CA . LEU A 1 738 ? -5.671 19.405 9.280 1.00 88.88 738 LEU A CA 1
ATOM 5695 C C . LEU A 1 738 ? -5.877 18.465 10.476 1.00 88.88 738 LEU A C 1
ATOM 5697 O O . LEU A 1 738 ? -5.169 17.465 10.572 1.00 88.88 738 LEU A O 1
ATOM 5701 N N . LEU A 1 739 ? -6.874 18.714 11.338 1.00 89.69 739 LEU A N 1
ATOM 5702 C CA . LEU A 1 739 ? -7.226 17.822 12.446 1.00 89.69 739 LEU A CA 1
ATOM 5703 C C . LEU A 1 739 ? -7.494 16.383 11.965 1.00 89.69 739 LEU A C 1
ATOM 5705 O O . LEU A 1 739 ? -7.073 15.427 12.614 1.00 89.69 739 LEU A O 1
ATOM 5709 N N . ALA A 1 740 ? -8.116 16.220 10.791 1.00 88.44 740 ALA A N 1
ATOM 5710 C CA . ALA A 1 740 ? -8.424 14.907 10.223 1.00 88.44 740 ALA A CA 1
ATOM 5711 C C . ALA A 1 740 ? -7.168 14.064 9.916 1.00 88.44 740 ALA A C 1
ATOM 5713 O O . ALA A 1 740 ? -7.252 12.836 9.867 1.00 88.44 740 ALA A O 1
ATOM 5714 N N . VAL A 1 741 ? -5.989 14.686 9.757 1.00 90.88 741 VAL A N 1
ATOM 5715 C CA . VAL A 1 741 ? -4.714 13.959 9.618 1.00 90.88 741 VAL A CA 1
ATOM 5716 C C . VAL A 1 741 ? -4.470 13.087 10.849 1.00 90.88 741 VAL A C 1
ATOM 5718 O O . VAL A 1 741 ? -4.147 11.909 10.705 1.00 90.88 741 VAL A O 1
ATOM 5721 N N . PHE A 1 742 ? -4.688 13.615 12.057 1.00 91.56 742 PHE A N 1
ATOM 5722 C CA . PHE A 1 742 ? -4.488 12.852 13.291 1.00 91.56 742 PHE A CA 1
ATOM 5723 C C . PHE A 1 742 ? -5.459 11.676 13.401 1.00 91.56 742 PHE A C 1
ATOM 5725 O O . PHE A 1 742 ? -5.045 10.605 13.833 1.00 91.56 742 PHE A O 1
ATOM 5732 N N . THR A 1 743 ? -6.705 11.821 12.932 1.00 89.06 743 THR A N 1
ATOM 5733 C CA . THR A 1 743 ? -7.680 10.716 12.893 1.00 89.06 743 THR A CA 1
ATOM 5734 C C . THR A 1 743 ? -7.144 9.531 12.090 1.00 89.06 743 THR A C 1
ATOM 5736 O O . THR A 1 743 ? -7.225 8.388 12.535 1.00 89.06 743 THR A O 1
ATOM 5739 N N . HIS A 1 744 ? -6.534 9.789 10.932 1.00 89.12 744 HIS A N 1
ATOM 5740 C CA . HIS A 1 744 ? -5.957 8.742 10.089 1.00 89.12 744 HIS A CA 1
ATOM 5741 C C . HIS A 1 744 ? -4.653 8.156 10.653 1.00 89.12 744 HIS A C 1
ATOM 5743 O O . HIS A 1 744 ? -4.418 6.956 10.533 1.00 89.12 744 HIS A O 1
ATOM 5749 N N . LEU A 1 745 ? -3.794 8.976 11.264 1.00 91.19 745 LEU A N 1
ATOM 5750 C CA . LEU A 1 745 ? -2.502 8.510 11.779 1.00 91.19 745 LEU A CA 1
ATOM 5751 C C . LEU A 1 745 ? -2.631 7.736 13.098 1.00 91.19 745 LEU A C 1
ATOM 5753 O O . LEU A 1 745 ? -1.971 6.714 13.271 1.00 91.19 745 LEU A O 1
ATOM 5757 N N . VAL A 1 746 ? -3.498 8.181 14.011 1.00 88.50 746 VAL A N 1
ATOM 5758 C CA . VAL A 1 746 ? -3.735 7.510 15.301 1.00 88.50 746 VAL A CA 1
ATOM 5759 C C . VAL A 1 746 ? -4.452 6.177 15.107 1.00 88.50 746 VAL A C 1
ATOM 5761 O O . VAL A 1 746 ? -4.181 5.226 15.829 1.00 88.50 746 VAL A O 1
ATOM 5764 N N . THR A 1 747 ? -5.323 6.049 14.106 1.00 87.00 747 THR A N 1
ATOM 5765 C CA . THR A 1 747 ? -5.984 4.769 13.803 1.00 87.00 747 THR A CA 1
ATOM 5766 C C . THR A 1 747 ? -5.068 3.773 13.087 1.00 87.00 747 THR A C 1
ATOM 5768 O O . THR A 1 747 ? -5.383 2.585 13.060 1.00 87.00 747 THR A O 1
ATOM 5771 N N . SER A 1 748 ? -3.900 4.200 12.600 1.00 88.88 748 SER A N 1
ATOM 5772 C CA . SER A 1 748 ? -2.948 3.330 11.904 1.00 88.88 748 SER A CA 1
ATOM 5773 C C . SER A 1 748 ? -2.103 2.471 12.841 1.00 88.88 748 SER A C 1
ATOM 5775 O O . SER A 1 748 ? -1.586 2.956 13.843 1.00 88.88 748 SER A O 1
ATOM 5777 N N . GLN A 1 749 ? -1.840 1.219 12.470 1.00 85.75 749 GLN A N 1
ATOM 5778 C CA . GLN A 1 749 ? -0.922 0.358 13.231 1.00 85.75 749 GLN A CA 1
ATOM 5779 C C . GLN A 1 749 ? 0.550 0.788 13.105 1.00 85.75 749 GLN A C 1
ATOM 5781 O O . GLN A 1 749 ? 1.329 0.576 14.031 1.00 85.75 749 GLN A O 1
ATOM 5786 N N . VAL A 1 750 ? 0.930 1.411 11.984 1.00 86.69 750 VAL A N 1
ATOM 5787 C CA . VAL A 1 750 ? 2.320 1.809 11.694 1.00 86.69 750 VAL A CA 1
ATOM 5788 C C . VAL A 1 750 ? 2.668 3.145 12.358 1.00 86.69 750 VAL A C 1
ATOM 5790 O O . VAL A 1 750 ? 3.733 3.297 12.960 1.00 86.69 750 VAL A O 1
ATOM 5793 N N . PHE A 1 751 ? 1.765 4.126 12.273 1.00 89.31 751 PHE A N 1
ATOM 5794 C CA . PHE A 1 751 ? 2.036 5.487 12.747 1.00 89.31 751 PHE A CA 1
ATOM 5795 C C . PHE A 1 751 ? 1.733 5.697 14.230 1.00 89.31 751 PHE A C 1
ATOM 5797 O O . PHE A 1 751 ? 2.432 6.475 14.874 1.00 89.31 751 PHE A O 1
ATOM 5804 N N . ARG A 1 752 ? 0.733 5.014 14.797 1.00 87.88 752 ARG A N 1
ATOM 5805 C CA . ARG A 1 752 ? 0.212 5.320 16.139 1.00 87.88 752 ARG A CA 1
ATOM 5806 C C . ARG A 1 752 ? 1.276 5.351 17.234 1.00 87.88 752 ARG A C 1
ATOM 5808 O O . ARG A 1 752 ? 1.335 6.331 17.966 1.00 87.88 752 ARG A O 1
ATOM 5815 N N . GLY A 1 753 ? 2.140 4.335 17.311 1.00 83.44 753 GLY A N 1
ATOM 5816 C CA . GLY A 1 753 ? 3.208 4.279 18.322 1.00 83.44 753 GLY A CA 1
ATOM 5817 C C . GLY A 1 753 ? 4.290 5.354 18.158 1.00 83.44 753 GLY A C 1
ATOM 5818 O O . GLY A 1 753 ? 5.015 5.639 19.101 1.00 83.44 753 GLY A O 1
ATOM 5819 N N . HIS A 1 754 ? 4.392 5.966 16.976 1.00 86.56 754 HIS A N 1
ATOM 5820 C CA . HIS A 1 754 ? 5.337 7.047 16.693 1.00 86.56 754 HIS A CA 1
ATOM 5821 C C . HIS A 1 754 ? 4.710 8.439 16.864 1.00 86.56 754 HIS A C 1
ATOM 5823 O O . HIS A 1 754 ? 5.418 9.401 17.147 1.00 86.56 754 HIS A O 1
ATOM 5829 N N . VAL A 1 755 ? 3.394 8.561 16.664 1.00 88.31 755 VAL A N 1
ATOM 5830 C CA . VAL A 1 755 ? 2.651 9.828 16.764 1.00 88.31 755 VAL A CA 1
ATOM 5831 C C . VAL A 1 755 ? 2.231 10.123 18.200 1.00 88.31 755 VAL A C 1
ATOM 5833 O O . VAL A 1 755 ? 2.331 11.267 18.637 1.00 88.31 755 VAL A O 1
ATOM 5836 N N . VAL A 1 756 ? 1.766 9.111 18.938 1.00 88.25 756 VAL A N 1
ATOM 5837 C CA . VAL A 1 756 ? 1.308 9.267 20.324 1.00 88.25 756 VAL A CA 1
ATOM 5838 C C . VAL A 1 756 ? 2.526 9.297 21.246 1.00 88.25 756 VAL A C 1
ATOM 5840 O O . VAL A 1 756 ? 2.925 8.282 21.798 1.00 88.25 756 VAL A O 1
ATOM 5843 N N . THR A 1 757 ? 3.139 10.472 21.363 1.00 89.19 757 THR A N 1
ATOM 5844 C CA . THR A 1 757 ? 4.238 10.760 22.293 1.00 89.19 757 THR A CA 1
ATOM 5845 C C . THR A 1 757 ? 3.743 11.582 23.483 1.00 89.19 757 THR A C 1
ATOM 5847 O O . THR A 1 757 ? 2.660 12.171 23.446 1.00 89.19 757 THR A O 1
ATOM 5850 N N . GLU A 1 758 ? 4.555 11.699 24.536 1.00 87.00 758 GLU A N 1
ATOM 5851 C CA . GLU A 1 758 ? 4.222 12.542 25.693 1.00 87.00 758 GLU A CA 1
ATOM 5852 C C . GLU A 1 758 ? 4.007 14.019 25.300 1.00 87.00 758 GLU A C 1
ATOM 5854 O O . GLU A 1 758 ? 3.074 14.671 25.779 1.00 87.00 758 GLU A O 1
ATOM 5859 N N . GLU A 1 759 ? 4.826 14.544 24.379 1.00 87.38 759 GLU A N 1
ATOM 5860 C CA . GLU A 1 759 ? 4.678 15.907 23.852 1.00 87.38 759 GLU A CA 1
ATOM 5861 C C . GLU A 1 759 ? 3.370 16.061 23.067 1.00 87.38 759 GLU A C 1
ATOM 5863 O O . GLU A 1 759 ? 2.640 17.033 23.278 1.00 87.38 759 GLU A O 1
ATOM 5868 N N . PHE A 1 760 ? 3.028 15.073 22.231 1.00 91.06 760 PHE A N 1
ATOM 5869 C CA . PHE A 1 760 ? 1.759 15.060 21.510 1.00 91.06 760 PHE A CA 1
ATOM 5870 C C . PHE A 1 760 ? 0.570 15.070 22.473 1.00 91.06 760 PHE A C 1
ATOM 5872 O O . PHE A 1 760 ? -0.320 15.895 22.306 1.00 91.06 760 PHE A O 1
ATOM 5879 N N . ILE A 1 761 ? 0.568 14.230 23.515 1.00 90.25 761 ILE A N 1
ATOM 5880 C CA . ILE A 1 761 ? -0.511 14.179 24.518 1.00 90.25 761 ILE A CA 1
ATOM 5881 C C . ILE A 1 761 ? -0.668 15.524 25.229 1.00 90.25 761 ILE A C 1
ATOM 5883 O O . ILE A 1 761 ? -1.789 16.004 25.395 1.00 90.25 761 ILE A O 1
ATOM 5887 N N . LYS A 1 762 ? 0.438 16.183 25.591 1.00 90.31 762 LYS A N 1
ATOM 5888 C CA . LYS A 1 762 ? 0.403 17.519 26.202 1.00 90.31 762 LYS A CA 1
ATOM 5889 C C . LYS A 1 762 ? -0.214 18.562 25.265 1.00 90.31 762 LYS A C 1
ATOM 5891 O O . LYS A 1 762 ? -1.074 19.332 25.692 1.00 90.31 762 LYS A O 1
ATOM 5896 N N . SER A 1 763 ? 0.208 18.594 24.003 1.00 90.56 763 SER A N 1
ATOM 5897 C CA . SER A 1 763 ? -0.358 19.493 22.991 1.00 90.56 763 SER A CA 1
ATOM 5898 C C . SER A 1 763 ? -1.818 19.162 22.670 1.00 90.56 763 SER A C 1
ATOM 5900 O O . SER A 1 763 ? -2.631 20.062 22.470 1.00 90.56 763 SER A O 1
ATOM 5902 N N . TYR A 1 764 ? -2.183 17.884 22.682 1.00 91.50 764 TYR A N 1
ATOM 5903 C CA . TYR A 1 764 ? -3.553 17.435 22.480 1.00 91.50 764 TYR A CA 1
ATOM 5904 C C . TYR A 1 764 ? -4.460 17.818 23.657 1.00 91.50 764 TYR A C 1
ATOM 5906 O O . TYR A 1 764 ? -5.593 18.242 23.452 1.00 91.50 764 TYR A O 1
ATOM 5914 N N . GLY A 1 765 ? -3.953 17.774 24.892 1.00 89.62 765 GLY A N 1
ATOM 5915 C CA . GLY A 1 765 ? -4.643 18.325 26.061 1.00 89.62 765 GLY A CA 1
ATOM 5916 C C . GLY A 1 765 ? -4.943 19.822 25.906 1.00 89.62 765 GLY A C 1
ATOM 5917 O O . GLY A 1 765 ? -6.056 20.260 26.178 1.00 89.62 765 GLY A O 1
ATOM 5918 N N . GLN A 1 766 ? -4.004 20.610 25.367 1.00 91.75 766 GLN A N 1
ATOM 5919 C CA . GLN A 1 766 ? -4.254 22.027 25.049 1.00 91.75 766 GLN A CA 1
ATOM 5920 C C . GLN A 1 766 ? -5.335 22.202 23.972 1.00 91.75 766 GLN A C 1
ATOM 5922 O O . GLN A 1 766 ? -6.173 23.096 24.079 1.00 91.75 766 GLN A O 1
ATOM 5927 N N . LEU A 1 767 ? -5.361 21.332 22.958 1.00 92.19 767 LEU A N 1
ATOM 5928 C CA . LEU A 1 767 ? -6.440 21.308 21.969 1.00 92.19 767 LEU A CA 1
ATOM 5929 C C . LEU A 1 767 ? -7.798 21.011 22.631 1.00 92.19 767 LEU A C 1
ATOM 5931 O O . LEU A 1 767 ? -8.790 21.645 22.280 1.00 92.19 767 LEU A O 1
ATOM 5935 N N . MET A 1 768 ? -7.846 20.099 23.606 1.00 91.94 768 MET A N 1
ATOM 5936 C CA . MET A 1 768 ? -9.062 19.781 24.367 1.00 91.94 768 MET A CA 1
ATOM 5937 C C . MET A 1 768 ? -9.583 20.954 25.195 1.00 91.94 768 MET A C 1
ATOM 5939 O O . MET A 1 768 ? -10.792 21.180 25.212 1.00 91.94 768 MET A O 1
ATOM 5943 N N . VAL A 1 769 ? -8.695 21.771 25.768 1.00 91.25 769 VAL A N 1
ATOM 5944 C CA . VAL A 1 769 ? -9.087 23.030 26.427 1.00 91.25 769 VAL A CA 1
ATOM 5945 C C . VAL A 1 769 ? -9.802 23.964 25.443 1.00 91.25 769 VAL A C 1
ATOM 5947 O O . VAL A 1 769 ? -10.851 24.521 25.770 1.00 91.25 769 VAL A O 1
ATOM 5950 N N . HIS A 1 770 ? -9.277 24.113 24.221 1.00 90.38 770 HIS A N 1
ATOM 5951 C CA . HIS A 1 770 ? -9.921 24.923 23.179 1.00 90.38 770 HIS A CA 1
ATOM 5952 C C . HIS A 1 770 ? -11.265 24.340 22.743 1.00 90.38 770 HIS A C 1
ATOM 5954 O O . HIS A 1 770 ? -12.231 25.085 22.603 1.00 90.38 770 HIS A O 1
ATOM 5960 N N . VAL A 1 771 ? -11.353 23.017 22.574 1.00 89.44 771 VAL A N 1
ATOM 5961 C CA . VAL A 1 771 ? -12.604 22.313 22.243 1.00 89.44 771 VAL A CA 1
ATOM 5962 C C . VAL A 1 771 ? -13.673 22.563 23.308 1.00 89.44 771 VAL A C 1
ATOM 5964 O O . VAL A 1 771 ? -14.802 22.902 22.957 1.00 89.44 771 VAL A O 1
ATOM 5967 N N . ARG A 1 772 ? -13.313 22.515 24.596 1.00 88.81 772 ARG A N 1
ATOM 5968 C CA . ARG A 1 772 ? -14.210 22.871 25.705 1.00 88.81 772 ARG A CA 1
ATOM 5969 C C . ARG A 1 772 ? -14.684 24.324 25.630 1.00 88.81 772 ARG A C 1
ATOM 5971 O O . ARG A 1 772 ? -15.880 24.568 25.757 1.00 88.81 772 ARG A O 1
ATOM 5978 N N . CYS A 1 773 ? -13.781 25.283 25.412 1.00 86.69 773 CYS A N 1
ATOM 5979 C CA . CYS A 1 773 ? -14.132 26.706 25.302 1.00 86.69 773 CYS A CA 1
ATOM 5980 C C . CYS A 1 773 ? -15.004 27.022 24.073 1.00 86.69 773 CYS A C 1
ATOM 5982 O O . CYS A 1 773 ? -15.777 27.983 24.081 1.00 86.69 773 CYS A O 1
ATOM 5984 N N . ILE A 1 774 ? -14.864 26.253 22.993 1.00 86.81 774 ILE A N 1
ATOM 5985 C CA . ILE A 1 774 ? -15.709 26.379 21.803 1.00 86.81 774 ILE A CA 1
ATOM 5986 C C . ILE A 1 774 ? -17.109 25.827 22.097 1.00 86.81 774 ILE A C 1
ATOM 5988 O O . ILE A 1 774 ? -18.098 26.503 21.823 1.00 86.81 774 ILE A O 1
ATOM 5992 N N . GLU A 1 775 ? -17.193 24.649 22.716 1.00 85.50 775 GLU A N 1
ATOM 5993 C CA . GLU A 1 775 ? -18.463 24.008 23.075 1.00 85.50 775 GLU A CA 1
ATOM 5994 C C . GLU A 1 775 ? -19.246 24.800 24.139 1.00 85.50 775 GLU A C 1
ATOM 5996 O O . GLU A 1 775 ? -20.471 24.876 24.086 1.00 85.50 775 GLU A O 1
ATOM 6001 N N . SER A 1 776 ? -18.558 25.462 25.078 1.00 83.12 776 SER A N 1
ATOM 6002 C CA . SER A 1 776 ? -19.190 26.345 26.071 1.00 83.12 776 SER A CA 1
ATOM 6003 C C . SER A 1 776 ? -19.618 27.711 25.510 1.00 83.12 776 SER A C 1
ATOM 6005 O O . SER A 1 776 ? -20.237 28.508 26.221 1.00 83.12 776 SER A O 1
ATOM 6007 N N . GLY A 1 777 ? -19.296 28.012 24.246 1.00 79.44 777 GLY A N 1
ATOM 6008 C CA . GLY A 1 777 ? -19.601 29.291 23.599 1.00 79.44 777 GLY A CA 1
ATOM 6009 C C . GLY A 1 777 ? -18.723 30.467 24.056 1.00 79.44 777 GLY A C 1
ATOM 6010 O O . GLY A 1 777 ? -19.034 31.627 23.761 1.00 79.44 777 GLY A O 1
ATOM 6011 N N . GLU A 1 778 ? -17.622 30.208 24.769 1.00 81.75 778 GLU A N 1
ATOM 6012 C CA . GLU A 1 778 ? -16.624 31.228 25.128 1.00 81.75 778 GLU A CA 1
ATOM 6013 C C . GLU A 1 778 ? -15.844 31.710 23.897 1.00 81.75 778 GLU A C 1
ATOM 6015 O O . GLU A 1 778 ? -15.506 32.893 23.793 1.00 81.75 778 GLU A O 1
ATOM 6020 N N . THR A 1 779 ? -15.598 30.806 22.945 1.00 83.12 779 THR A N 1
ATOM 6021 C CA . THR A 1 779 ? -14.876 31.075 21.695 1.00 83.12 779 THR A CA 1
ATOM 6022 C C . THR A 1 779 ? -15.744 30.709 20.493 1.00 83.12 779 THR A C 1
ATOM 6024 O O . THR A 1 779 ? -16.209 29.580 20.395 1.00 83.12 779 THR A O 1
ATOM 6027 N N . ASN A 1 780 ? -15.958 31.637 19.551 1.00 80.81 780 ASN A N 1
ATOM 6028 C CA . ASN A 1 780 ? -16.764 31.366 18.351 1.00 80.81 780 ASN A CA 1
ATOM 6029 C C . ASN A 1 780 ? -15.864 31.186 17.116 1.00 80.81 780 ASN A C 1
ATOM 6031 O O . ASN A 1 780 ? -15.119 32.094 16.738 1.00 80.81 780 ASN A O 1
ATOM 6035 N N . ILE A 1 781 ? -15.986 30.025 16.465 1.00 80.31 781 ILE A N 1
ATOM 6036 C CA . ILE A 1 781 ? -15.285 29.679 15.218 1.00 80.31 781 ILE A CA 1
ATOM 6037 C C . ILE A 1 781 ? -16.220 29.571 13.996 1.00 80.31 781 ILE A C 1
ATOM 6039 O O . ILE A 1 781 ? -15.746 29.303 12.895 1.00 80.31 781 ILE A O 1
ATOM 6043 N N . GLU A 1 782 ? -17.525 29.828 14.138 1.00 74.62 782 GLU A N 1
ATOM 6044 C CA . GLU A 1 782 ? -18.533 29.696 13.066 1.00 74.62 782 GLU A CA 1
ATOM 6045 C C . GLU A 1 782 ? -18.253 30.633 11.881 1.00 74.62 782 GLU A C 1
ATOM 6047 O O . GLU A 1 782 ? -18.488 30.315 10.720 1.00 74.62 782 GLU A O 1
ATOM 6052 N N . SER A 1 783 ? -17.645 31.793 12.133 1.00 69.25 783 SER A N 1
ATOM 6053 C CA . SER A 1 783 ? -17.200 32.684 11.047 1.00 69.25 783 SER A CA 1
ATOM 6054 C C . SER A 1 783 ? -16.143 32.043 10.122 1.00 69.25 783 SER A C 1
ATOM 6056 O O . SER A 1 783 ? -15.985 32.454 8.964 1.00 69.25 783 SER A O 1
ATOM 6058 N N . ALA A 1 784 ? -15.438 31.011 10.601 1.00 62.66 784 ALA A N 1
ATOM 6059 C CA . ALA A 1 784 ? -14.470 30.214 9.853 1.00 62.66 784 ALA A CA 1
ATOM 6060 C C . ALA A 1 784 ? -15.049 28.904 9.275 1.00 62.66 784 ALA A C 1
ATOM 6062 O O . ALA A 1 784 ? -14.408 28.306 8.411 1.00 62.66 784 ALA A O 1
ATOM 6063 N N . SER A 1 785 ? -16.273 28.502 9.637 1.00 60.50 785 SER A N 1
ATOM 6064 C CA . SER A 1 785 ? -16.871 27.193 9.320 1.00 60.50 785 SER A CA 1
ATOM 6065 C C . SER A 1 785 ? -17.538 27.109 7.937 1.00 60.50 785 SER A C 1
ATOM 6067 O O . SER A 1 785 ? -18.712 26.773 7.820 1.00 60.50 785 SER A O 1
ATOM 6069 N N . VAL A 1 786 ? -16.816 27.406 6.851 1.00 55.84 786 VAL A N 1
ATOM 6070 C CA . VAL A 1 786 ? -17.362 27.193 5.486 1.00 55.84 786 VAL A CA 1
ATOM 6071 C C . VAL A 1 786 ? -17.361 25.703 5.090 1.00 55.84 786 VAL A C 1
ATOM 6073 O O . VAL A 1 786 ? -18.090 25.319 4.185 1.00 55.84 786 VAL A O 1
ATOM 6076 N N . SER A 1 787 ? -16.561 24.858 5.755 1.00 55.47 787 SER A N 1
ATOM 6077 C CA . SER A 1 787 ? -16.386 23.433 5.405 1.00 55.47 787 SER A CA 1
ATOM 6078 C C . SER A 1 787 ? -16.513 22.434 6.565 1.00 55.47 787 SER A C 1
ATOM 6080 O O . SER A 1 787 ? -16.734 21.261 6.293 1.00 55.47 787 SER A O 1
ATOM 6082 N N . LEU A 1 788 ? -16.378 22.876 7.820 1.00 64.06 788 LEU A N 1
ATOM 6083 C CA . LEU A 1 788 ? -16.456 22.053 9.035 1.00 64.06 788 LEU A CA 1
ATOM 6084 C C . LEU A 1 788 ? -17.289 22.797 10.074 1.00 64.06 788 LEU A C 1
ATOM 6086 O O . LEU A 1 788 ? -16.904 23.895 10.481 1.00 64.06 788 LEU A O 1
ATOM 6090 N N . SER A 1 789 ? -18.414 22.222 10.489 1.00 75.75 789 SER A N 1
ATOM 6091 C CA . SER A 1 789 ? -19.227 22.760 11.584 1.00 75.75 789 SER A CA 1
ATOM 6092 C C . SER A 1 789 ? -18.503 22.641 12.932 1.00 75.75 789 SER A C 1
ATOM 6094 O O . SER A 1 789 ? -17.607 21.813 13.104 1.00 75.75 789 SER A O 1
ATOM 6096 N N . VAL A 1 790 ? -18.905 23.454 13.918 1.00 79.19 790 VAL A N 1
ATOM 6097 C CA . VAL A 1 790 ? -18.386 23.355 15.297 1.00 79.19 790 VAL A CA 1
ATOM 6098 C C . VAL A 1 790 ? -18.556 21.929 15.835 1.00 79.19 790 VAL A C 1
ATOM 6100 O O . VAL A 1 790 ? -17.613 21.356 16.372 1.00 79.19 790 VAL A O 1
ATOM 6103 N N . SER A 1 791 ? -19.724 21.326 15.598 1.00 79.25 791 SER A N 1
ATOM 6104 C CA . SER A 1 791 ? -20.032 19.956 16.016 1.00 79.25 791 SER A CA 1
ATOM 6105 C C . SER A 1 791 ? -19.139 18.908 15.336 1.00 79.25 791 SER A C 1
ATOM 6107 O O . SER A 1 791 ? -18.651 18.007 16.014 1.00 79.25 791 SER A O 1
ATOM 6109 N N . GLU A 1 792 ? -18.841 19.041 14.037 1.00 81.81 792 GLU A N 1
ATOM 6110 C CA . GLU A 1 792 ? -17.916 18.133 13.338 1.00 81.81 792 GLU A CA 1
ATOM 6111 C C . GLU A 1 792 ? -16.472 18.272 13.838 1.00 81.81 792 GLU A C 1
ATOM 6113 O O . GLU A 1 792 ? -15.762 17.269 13.941 1.00 81.81 792 GLU A O 1
ATOM 6118 N N . PHE A 1 793 ? -16.030 19.488 14.178 1.00 86.62 793 PHE A N 1
ATOM 6119 C CA . PHE A 1 793 ? -14.703 19.720 14.754 1.00 86.62 793 PHE A CA 1
ATOM 6120 C C . PHE A 1 793 ? -14.573 19.077 16.141 1.00 86.62 793 PHE A C 1
ATOM 6122 O O . PHE A 1 793 ? -13.645 18.298 16.368 1.00 86.62 793 PHE A O 1
ATOM 6129 N N . VAL A 1 794 ? -15.533 19.336 17.038 1.00 86.56 794 VAL A N 1
ATOM 6130 C CA . VAL A 1 794 ? -15.591 18.728 18.379 1.00 86.56 794 VAL A CA 1
ATOM 6131 C C . VAL A 1 794 ? -15.673 17.202 18.262 1.00 86.56 794 VAL A C 1
ATOM 6133 O O . VAL A 1 794 ? -14.888 16.485 18.882 1.00 86.56 794 VAL A O 1
ATOM 6136 N N . GLY A 1 795 ? -16.557 16.691 17.399 1.00 86.50 795 GLY A N 1
ATOM 6137 C CA . GLY A 1 795 ? -16.716 15.260 17.147 1.00 86.50 795 GLY A CA 1
ATOM 6138 C C . GLY A 1 795 ? -15.443 14.599 16.618 1.00 86.50 795 GLY A C 1
ATOM 6139 O O . GLY A 1 795 ? -15.078 13.520 17.086 1.00 86.50 795 GLY A O 1
ATOM 6140 N N . SER A 1 796 ? -14.724 15.248 15.697 1.00 87.19 796 SER A N 1
ATOM 6141 C CA . SER A 1 796 ? -13.443 14.753 15.170 1.00 87.19 796 SER A CA 1
ATOM 6142 C C . SER A 1 796 ? -12.368 14.703 16.255 1.00 87.19 796 SER A C 1
ATOM 6144 O O . SER A 1 796 ? -11.632 13.721 16.348 1.00 87.19 796 SER A O 1
ATOM 6146 N N . ALA A 1 797 ? -12.309 15.724 17.113 1.00 90.06 797 ALA A N 1
ATOM 6147 C CA . ALA A 1 797 ? -11.350 15.791 18.208 1.00 90.06 797 ALA A CA 1
ATOM 6148 C C . ALA A 1 797 ? -11.612 14.707 19.276 1.00 90.06 797 ALA A C 1
ATOM 6150 O O . ALA A 1 797 ? -10.680 14.070 19.769 1.00 90.06 797 ALA A O 1
ATOM 6151 N N . VAL A 1 798 ? -12.876 14.420 19.588 1.00 88.62 798 VAL A N 1
ATOM 6152 C CA . VAL A 1 798 ? -13.228 13.307 20.486 1.00 88.62 798 VAL A CA 1
ATOM 6153 C C . VAL A 1 798 ? -12.943 11.949 19.826 1.00 88.62 798 VAL A C 1
ATOM 6155 O O . VAL A 1 798 ? -12.406 11.059 20.478 1.00 88.62 798 VAL A O 1
ATOM 6158 N N . SER A 1 799 ? -13.197 11.803 18.521 1.00 88.69 799 SER A N 1
ATOM 6159 C CA . SER A 1 799 ? -12.945 10.547 17.785 1.00 88.69 799 SER A CA 1
ATOM 6160 C C . SER A 1 799 ? -11.455 10.185 17.712 1.00 88.69 799 SER A C 1
ATOM 6162 O O . SER A 1 799 ? -11.093 9.012 17.709 1.00 88.69 799 SER A O 1
ATOM 6164 N N . ILE A 1 800 ? -10.562 11.180 17.668 1.00 89.50 800 ILE A N 1
ATOM 6165 C CA . ILE A 1 800 ? -9.114 10.935 17.752 1.00 89.50 800 ILE A CA 1
ATOM 6166 C C . ILE A 1 800 ? -8.751 10.349 19.120 1.00 89.50 800 ILE A C 1
ATOM 6168 O O . ILE A 1 800 ? -7.981 9.393 19.171 1.00 89.50 800 ILE A O 1
ATOM 6172 N N . LEU A 1 801 ? -9.316 10.875 20.215 1.00 88.69 801 LEU A N 1
ATOM 6173 C CA . LEU A 1 801 ? -9.090 10.316 21.552 1.00 88.69 801 LEU A CA 1
ATOM 6174 C C . LEU A 1 801 ? -9.662 8.910 21.692 1.00 88.69 801 LEU A C 1
ATOM 6176 O O . LEU A 1 801 ? -9.012 8.068 22.299 1.00 88.69 801 LEU A O 1
ATOM 6180 N N . GLU A 1 802 ? -10.828 8.641 21.107 1.00 87.50 802 GLU A N 1
ATOM 6181 C CA . GLU A 1 802 ? -11.394 7.290 21.031 1.00 87.50 802 GLU A CA 1
ATOM 6182 C C . GLU A 1 802 ? -10.423 6.330 20.328 1.00 87.50 802 GLU A C 1
ATOM 6184 O O . GLU A 1 802 ? -10.133 5.247 20.834 1.00 87.50 802 GLU A O 1
ATOM 6189 N N . GLY A 1 803 ? -9.808 6.774 19.227 1.00 84.75 803 GLY A N 1
ATOM 6190 C CA . GLY A 1 803 ? -8.744 6.033 18.551 1.00 84.75 803 GLY A CA 1
ATOM 6191 C C . GLY A 1 803 ? -7.516 5.766 19.431 1.00 84.75 803 GLY A C 1
ATOM 6192 O O . GLY A 1 803 ? -6.910 4.709 19.300 1.00 84.75 803 GLY A O 1
ATOM 6193 N N . ILE A 1 804 ? -7.147 6.674 20.343 1.00 86.88 804 ILE A N 1
ATOM 6194 C CA . ILE A 1 804 ? -6.078 6.428 21.333 1.00 86.88 804 ILE A CA 1
ATOM 6195 C C . ILE A 1 804 ? -6.558 5.434 22.402 1.00 86.88 804 ILE A C 1
ATOM 6197 O O . ILE A 1 804 ? -5.820 4.517 22.764 1.00 86.88 804 ILE A O 1
ATOM 6201 N N . ALA A 1 805 ? -7.794 5.592 22.885 1.00 85.12 805 ALA A N 1
ATOM 6202 C CA . ALA A 1 805 ? -8.364 4.805 23.975 1.00 85.12 805 ALA A CA 1
ATOM 6203 C C . ALA A 1 805 ? -8.541 3.319 23.631 1.00 85.12 805 ALA A C 1
ATOM 6205 O O . ALA A 1 805 ? -8.378 2.461 24.497 1.00 85.12 805 ALA A O 1
ATOM 6206 N N . GLN A 1 806 ? -8.759 2.998 22.353 1.00 86.12 806 GLN A N 1
ATOM 6207 C CA . GLN A 1 806 ? -8.825 1.622 21.848 1.00 86.12 806 GLN A CA 1
ATOM 6208 C C . GLN A 1 806 ? -7.504 0.832 21.994 1.00 86.12 806 GLN A C 1
ATOM 6210 O O . GLN A 1 806 ? -7.476 -0.372 21.725 1.00 86.12 806 GLN A O 1
ATOM 6215 N N . HIS A 1 807 ? -6.404 1.465 22.426 1.00 82.94 807 HIS A N 1
ATOM 6216 C CA . HIS A 1 807 ? -5.090 0.833 22.578 1.00 82.94 807 HIS A CA 1
ATOM 6217 C C . HIS A 1 807 ? -4.538 0.954 24.009 1.00 82.94 807 HIS A C 1
ATOM 6219 O O . HIS A 1 807 ? -3.783 1.884 24.307 1.00 82.94 807 HIS A O 1
ATOM 6225 N N . PRO A 1 808 ? -4.821 -0.035 24.884 1.00 81.44 808 PRO A N 1
ATOM 6226 C CA . PRO A 1 808 ? -4.443 0.000 26.299 1.00 81.44 808 PRO A CA 1
ATOM 6227 C C . PRO A 1 808 ? -2.950 0.226 26.565 1.00 81.44 808 PRO A C 1
ATOM 6229 O O . PRO A 1 808 ? -2.593 0.908 27.518 1.00 81.44 808 PRO A O 1
ATOM 6232 N N . THR A 1 809 ? -2.060 -0.289 25.711 1.00 80.69 809 THR A N 1
ATOM 6233 C CA . THR A 1 809 ? -0.603 -0.163 25.898 1.00 80.69 809 THR A CA 1
ATOM 6234 C C . THR A 1 809 ? -0.127 1.291 25.893 1.00 80.69 809 THR A C 1
ATOM 6236 O O . THR A 1 809 ? 0.731 1.649 26.692 1.00 80.69 809 THR A O 1
ATOM 6239 N N . LEU A 1 810 ? -0.705 2.136 25.032 1.00 81.75 810 LEU A N 1
ATOM 6240 C CA . LEU A 1 810 ? -0.343 3.555 24.928 1.00 81.75 810 LEU A CA 1
ATOM 6241 C C . LEU A 1 810 ? -0.945 4.379 26.068 1.00 81.75 810 LEU A C 1
ATOM 6243 O O . LEU A 1 810 ? -0.317 5.322 26.547 1.00 81.75 810 LEU A O 1
ATOM 6247 N N . LEU A 1 811 ? -2.143 4.001 26.531 1.00 82.31 811 LEU A N 1
ATOM 6248 C CA . LEU A 1 811 ? -2.752 4.602 27.718 1.00 82.31 811 LEU A CA 1
ATOM 6249 C C . LEU A 1 811 ? -1.894 4.357 28.963 1.00 82.31 811 LEU A C 1
ATOM 6251 O O . LEU A 1 811 ? -1.712 5.270 29.764 1.00 82.31 811 LEU A O 1
ATOM 6255 N N . MET A 1 812 ? -1.335 3.151 29.099 1.00 79.69 812 MET A N 1
ATOM 6256 C CA . MET A 1 812 ? -0.467 2.801 30.223 1.00 79.69 812 MET A CA 1
ATOM 6257 C C . MET A 1 812 ? 0.907 3.475 30.143 1.00 79.69 812 MET A C 1
ATOM 6259 O O . MET A 1 812 ? 1.408 3.937 31.165 1.00 79.69 812 MET A O 1
ATOM 6263 N N . GLU A 1 813 ? 1.501 3.590 28.949 1.00 80.19 813 GLU A N 1
ATOM 6264 C CA . GLU A 1 813 ? 2.793 4.273 28.760 1.00 80.19 813 GLU A CA 1
ATOM 6265 C C . GLU A 1 813 ? 2.731 5.754 29.180 1.00 80.19 813 GLU A C 1
ATOM 6267 O O . GLU A 1 813 ? 3.684 6.280 29.755 1.00 80.19 813 GLU A O 1
ATOM 6272 N N . HIS A 1 814 ? 1.591 6.418 28.958 1.00 82.38 814 HIS A N 1
ATOM 6273 C CA . HIS A 1 814 ? 1.423 7.855 29.204 1.00 82.38 814 HIS A CA 1
ATOM 6274 C C . HIS A 1 814 ? 0.363 8.209 30.263 1.00 82.38 814 HIS A C 1
ATOM 6276 O O . HIS A 1 814 ? -0.128 9.343 30.298 1.00 82.38 814 HIS A O 1
ATOM 6282 N N . GLN A 1 815 ? 0.035 7.272 31.159 1.00 80.56 815 GLN A N 1
ATOM 6283 C CA . GLN A 1 815 ? -1.050 7.391 32.143 1.00 80.56 815 GLN A CA 1
ATOM 6284 C C . GLN A 1 815 ? -1.037 8.720 32.918 1.00 80.56 815 GLN A C 1
ATOM 6286 O O . GLN A 1 815 ? -2.063 9.395 32.999 1.00 80.56 815 GLN A O 1
ATOM 6291 N N . GLY A 1 816 ? 0.117 9.120 33.466 1.00 79.69 816 GLY A N 1
ATOM 6292 C CA . GLY A 1 816 ? 0.223 10.335 34.282 1.00 79.69 816 GLY A CA 1
ATOM 6293 C C . GLY A 1 816 ? -0.191 11.598 33.521 1.00 79.69 816 GLY A C 1
ATOM 6294 O O . GLY A 1 816 ? -0.969 12.408 34.025 1.00 79.69 816 GLY A O 1
ATOM 6295 N N . LYS A 1 817 ? 0.248 11.738 32.262 1.00 84.44 817 LYS A N 1
ATOM 6296 C CA . LYS A 1 817 ? -0.059 12.923 31.451 1.00 84.44 817 LYS A CA 1
ATOM 6297 C C . LYS A 1 817 ? -1.501 12.933 30.952 1.00 84.44 817 LYS A C 1
ATOM 6299 O O . LYS A 1 817 ? -2.107 14.003 30.885 1.00 84.44 817 LYS A O 1
ATOM 6304 N N . ILE A 1 818 ? -2.068 11.765 30.652 1.00 85.94 818 ILE A N 1
ATOM 6305 C CA . ILE A 1 818 ? -3.479 11.624 30.262 1.00 85.94 818 ILE A CA 1
ATOM 6306 C C . ILE A 1 818 ? -4.397 12.055 31.416 1.00 85.94 818 ILE A C 1
ATOM 6308 O O . ILE A 1 818 ? -5.326 12.835 31.193 1.00 85.94 818 ILE A O 1
ATOM 6312 N N . ILE A 1 819 ? -4.103 11.615 32.645 1.00 84.06 819 ILE A N 1
ATOM 6313 C CA . ILE A 1 819 ? -4.868 11.989 33.846 1.00 84.06 819 ILE A CA 1
ATOM 6314 C C . ILE A 1 819 ? -4.750 13.489 34.138 1.00 84.06 819 ILE A C 1
ATOM 6316 O O . ILE A 1 819 ? -5.741 14.119 34.492 1.00 84.06 819 ILE A O 1
ATOM 6320 N N . GLU A 1 820 ? -3.567 14.079 33.957 1.00 84.88 820 GLU A N 1
ATOM 6321 C CA . GLU A 1 820 ? -3.339 15.504 34.221 1.00 84.88 820 GLU A CA 1
ATOM 6322 C C . GLU A 1 820 ? -3.983 16.426 33.168 1.00 84.88 820 GLU A C 1
ATOM 6324 O O . GLU A 1 820 ? -4.465 17.502 33.513 1.00 84.88 820 GLU A O 1
ATOM 6329 N N . THR A 1 821 ? -3.974 16.038 31.885 1.00 86.88 821 THR A N 1
ATOM 6330 C CA . THR A 1 821 ? -4.296 16.963 30.777 1.00 86.88 821 THR A CA 1
ATOM 6331 C C . THR A 1 821 ? -5.558 16.641 29.985 1.00 86.88 821 THR A C 1
ATOM 6333 O O . THR A 1 821 ? -6.201 17.570 29.509 1.00 86.88 821 THR A O 1
ATOM 6336 N N . ILE A 1 822 ? -5.929 15.366 29.825 1.00 89.25 822 ILE A N 1
ATOM 6337 C CA . ILE A 1 822 ? -7.060 14.961 28.972 1.00 89.25 822 ILE A CA 1
ATOM 6338 C C . ILE A 1 822 ? -8.312 14.701 29.813 1.00 89.25 822 ILE A C 1
ATOM 6340 O O . ILE A 1 822 ? -9.382 15.220 29.494 1.00 89.25 822 ILE A O 1
ATOM 6344 N N . LEU A 1 823 ? -8.196 13.929 30.901 1.00 87.75 823 LEU A N 1
ATOM 6345 C CA . LEU A 1 823 ? -9.357 13.561 31.725 1.00 87.75 823 LEU A CA 1
ATOM 6346 C C . LEU A 1 823 ? -10.121 14.765 32.309 1.00 87.75 823 LEU A C 1
ATOM 6348 O O . LEU A 1 823 ? -11.353 14.733 32.267 1.00 87.75 823 LEU A O 1
ATOM 6352 N N . PRO A 1 824 ? -9.474 15.840 32.809 1.00 88.94 824 PRO A N 1
ATOM 6353 C CA . PRO A 1 824 ? -10.199 16.994 33.342 1.00 88.94 824 PRO A CA 1
ATOM 6354 C C . PRO A 1 824 ? -11.067 17.689 32.289 1.00 88.94 824 PRO A C 1
ATOM 6356 O O . PRO A 1 824 ? -12.164 18.153 32.606 1.00 88.94 824 PRO A O 1
ATOM 6359 N N . GLU A 1 825 ? -10.603 17.723 31.038 1.00 89.56 825 GLU A N 1
ATOM 6360 C CA . GLU A 1 825 ? -11.341 18.319 29.925 1.00 89.56 825 GLU A CA 1
ATOM 6361 C C . GLU A 1 825 ? -12.503 17.421 29.479 1.00 89.56 825 GLU A C 1
ATOM 6363 O O . GLU A 1 825 ? -13.595 17.928 29.230 1.00 89.56 825 GLU A O 1
ATOM 6368 N N . LEU A 1 826 ? -12.331 16.091 29.474 1.00 87.56 826 LEU A N 1
ATOM 6369 C CA . LEU A 1 826 ? -13.437 15.154 29.231 1.00 87.56 826 LEU A CA 1
ATOM 6370 C C . LEU A 1 826 ? -14.537 15.280 30.291 1.00 87.56 826 LEU A C 1
ATOM 6372 O O . LEU A 1 826 ? -15.711 15.346 29.933 1.00 87.56 826 LEU A O 1
ATOM 6376 N N . VAL A 1 827 ? -14.170 15.381 31.575 1.00 86.12 827 VAL A N 1
ATOM 6377 C CA . VAL A 1 827 ? -15.133 15.617 32.666 1.00 86.12 827 VAL A CA 1
ATOM 6378 C C . VAL A 1 827 ? -15.887 16.925 32.434 1.00 86.12 827 VAL A C 1
ATOM 6380 O O . VAL A 1 827 ? -17.108 16.951 32.532 1.00 86.12 827 VAL A O 1
ATOM 6383 N N . ALA A 1 828 ? -15.203 18.003 32.052 1.00 85.44 828 ALA A N 1
ATOM 6384 C CA . ALA A 1 828 ? -15.873 19.267 31.766 1.00 85.44 828 ALA A CA 1
ATOM 6385 C C . ALA A 1 828 ? -16.825 19.191 30.552 1.00 85.44 828 ALA A C 1
ATOM 6387 O O . ALA A 1 828 ? -17.897 19.794 30.582 1.00 85.44 828 ALA A O 1
ATOM 6388 N N . LEU A 1 829 ? -16.483 18.418 29.514 1.00 85.62 829 LEU A N 1
ATOM 6389 C CA . LEU A 1 829 ? -17.347 18.190 28.347 1.00 85.62 829 LEU A CA 1
ATOM 6390 C C . LEU A 1 829 ? -18.619 17.391 28.682 1.00 85.62 829 LEU A C 1
ATOM 6392 O O . LEU A 1 829 ? -19.619 17.527 27.974 1.00 85.62 829 LEU A O 1
ATOM 6396 N N . THR A 1 830 ? -18.644 16.632 29.785 1.00 82.06 830 THR A N 1
ATOM 6397 C CA . THR A 1 830 ? -19.890 16.006 30.279 1.00 82.06 830 THR A CA 1
ATOM 6398 C C . THR A 1 830 ? -20.927 17.028 30.772 1.00 82.06 830 THR A C 1
ATOM 6400 O O . THR A 1 830 ? -22.106 16.707 30.891 1.00 82.06 830 THR A O 1
ATOM 6403 N N . GLY A 1 831 ? -20.523 18.280 31.009 1.00 78.56 831 GLY A N 1
ATOM 6404 C CA . GLY A 1 831 ? -21.426 19.394 31.313 1.00 78.56 831 GLY A CA 1
ATOM 6405 C C . GLY A 1 831 ? -21.897 20.185 30.088 1.00 78.56 831 GLY A C 1
ATOM 6406 O O . GLY A 1 831 ? -22.506 21.240 30.256 1.00 78.56 831 GLY A O 1
ATOM 6407 N N . SER A 1 832 ? -21.580 19.735 28.869 1.00 82.62 832 SER A N 1
ATOM 6408 C CA . SER A 1 832 ? -21.968 20.428 27.632 1.00 82.62 832 SER A CA 1
ATOM 6409 C C . SER A 1 832 ? -23.481 20.385 27.383 1.00 82.62 832 SER A C 1
ATOM 6411 O O . SER A 1 832 ? -24.185 19.478 27.830 1.00 82.62 832 SER A O 1
ATOM 6413 N N . GLN A 1 833 ? -23.990 21.377 26.642 1.00 78.88 833 GLN A N 1
ATOM 6414 C CA . GLN A 1 833 ? -25.398 21.417 26.220 1.00 78.88 833 GLN A CA 1
ATOM 6415 C C . GLN A 1 833 ? -25.696 20.418 25.090 1.00 78.88 833 GLN A C 1
ATOM 6417 O O . GLN A 1 833 ? -26.851 20.049 24.881 1.00 78.88 833 GLN A O 1
ATOM 6422 N N . ASN A 1 834 ? -24.672 19.981 24.350 1.00 80.50 834 ASN A N 1
ATOM 6423 C CA . ASN A 1 834 ? -24.823 19.044 23.249 1.00 80.50 834 ASN A CA 1
ATOM 6424 C C . ASN A 1 834 ? -24.860 17.596 23.751 1.00 80.50 834 ASN A C 1
ATOM 6426 O O . ASN A 1 834 ? -23.860 17.042 24.211 1.00 80.50 834 ASN A O 1
ATOM 6430 N N . VAL A 1 835 ? -26.023 16.964 23.595 1.00 79.12 835 VAL A N 1
ATOM 6431 C CA . VAL A 1 835 ? -26.287 15.589 24.039 1.00 79.12 835 VAL A CA 1
ATOM 6432 C C . VAL A 1 835 ? -25.299 14.586 23.431 1.00 79.12 835 VAL A C 1
ATOM 6434 O O . VAL A 1 835 ? -24.855 13.676 24.132 1.00 79.12 835 VAL A O 1
ATOM 6437 N N . GLU A 1 836 ? -24.905 14.756 22.165 1.00 79.75 836 GLU A N 1
ATOM 6438 C CA . GLU A 1 836 ? -23.989 13.832 21.483 1.00 79.75 836 GLU A CA 1
ATOM 6439 C C . GLU A 1 836 ? -22.559 13.928 22.024 1.00 79.75 836 GLU A C 1
ATOM 6441 O O . GLU A 1 836 ? -21.916 12.905 22.272 1.00 79.75 836 GLU A O 1
ATOM 6446 N N . VAL A 1 837 ? -22.065 15.151 22.241 1.00 81.69 837 VAL A N 1
ATOM 6447 C CA . VAL A 1 837 ? -20.727 15.401 22.804 1.00 81.69 837 VAL A CA 1
ATOM 6448 C C . VAL A 1 837 ? -20.668 14.890 24.236 1.00 81.69 837 VAL A C 1
ATOM 6450 O O . VAL A 1 837 ? -19.724 14.187 24.598 1.00 81.69 837 VAL A O 1
ATOM 6453 N N . ARG A 1 838 ? -21.715 15.162 25.021 1.00 83.75 838 ARG A N 1
ATOM 6454 C CA . ARG A 1 838 ? -21.869 14.681 26.393 1.00 83.75 838 ARG A CA 1
ATOM 6455 C C . ARG A 1 838 ? -21.805 13.156 26.476 1.00 83.75 838 ARG A C 1
ATOM 6457 O O . ARG A 1 838 ? -21.053 12.615 27.285 1.00 83.75 838 ARG A O 1
ATOM 6464 N N . ALA A 1 839 ? -22.542 12.464 25.605 1.00 81.50 839 ALA A N 1
ATOM 6465 C CA . ALA A 1 839 ? -22.562 11.006 25.555 1.00 81.50 839 ALA A CA 1
ATOM 6466 C C . ALA A 1 839 ? -21.203 10.416 25.141 1.00 81.50 839 ALA A C 1
ATOM 6468 O O . ALA A 1 839 ? -20.721 9.476 25.773 1.00 81.50 839 ALA A O 1
ATOM 6469 N N . ARG A 1 840 ? -20.554 10.966 24.103 1.00 82.38 840 ARG A N 1
ATOM 6470 C CA . ARG A 1 840 ? -19.232 10.493 23.651 1.00 82.38 840 ARG A CA 1
ATOM 6471 C C . ARG A 1 840 ? -18.137 10.749 24.687 1.00 82.38 840 ARG A C 1
ATOM 6473 O O . ARG A 1 840 ? -17.332 9.857 24.933 1.00 82.38 840 ARG A O 1
ATOM 6480 N N . ALA A 1 841 ? -18.129 11.923 25.320 1.00 85.94 841 ALA A N 1
ATOM 6481 C CA . ALA A 1 841 ? -17.167 12.259 26.368 1.00 85.94 841 ALA A CA 1
ATOM 6482 C C . ALA A 1 841 ? -17.298 11.325 27.579 1.00 85.94 841 ALA A C 1
ATOM 6484 O O . ALA A 1 841 ? -16.287 10.854 28.095 1.00 85.94 841 ALA A O 1
ATOM 6485 N N . LEU A 1 842 ? -18.529 11.011 27.997 1.00 84.06 842 LEU A N 1
ATOM 6486 C CA . LEU A 1 842 ? -18.786 10.117 29.126 1.00 84.06 842 LEU A CA 1
ATOM 6487 C C . LEU A 1 842 ? -18.417 8.656 28.820 1.00 84.06 842 LEU A C 1
ATOM 6489 O O . LEU A 1 842 ? -17.796 8.005 29.658 1.00 84.06 842 LEU A O 1
ATOM 6493 N N . ASN A 1 843 ? -18.736 8.159 27.620 1.00 82.88 843 ASN A N 1
ATOM 6494 C CA . ASN A 1 843 ? -18.306 6.828 27.173 1.00 82.88 843 ASN A CA 1
ATOM 6495 C C . ASN A 1 843 ? -16.780 6.711 27.163 1.00 82.88 843 ASN A C 1
ATOM 6497 O O . ASN A 1 843 ? -16.222 5.789 27.748 1.00 82.88 843 ASN A O 1
ATOM 6501 N N . LEU A 1 844 ? -16.100 7.690 26.568 1.00 85.19 844 LEU A N 1
ATOM 6502 C CA . LEU A 1 844 ? -14.644 7.711 26.495 1.00 85.19 844 LEU A CA 1
ATOM 6503 C C . LEU A 1 844 ? -13.997 7.817 27.885 1.00 85.19 844 LEU A C 1
ATOM 6505 O O . LEU A 1 844 ? -13.008 7.144 28.167 1.00 85.19 844 LEU A O 1
ATOM 6509 N N . LEU A 1 845 ? -14.568 8.637 28.773 1.00 85.31 845 LEU A N 1
ATOM 6510 C CA . LEU A 1 845 ? -14.134 8.739 30.164 1.00 85.31 845 LEU A CA 1
ATOM 6511 C C . LEU A 1 845 ? -14.278 7.395 30.890 1.00 85.31 845 LEU A C 1
ATOM 6513 O O . LEU A 1 845 ? -13.372 7.018 31.632 1.00 85.31 845 LEU A O 1
ATOM 6517 N N . SER A 1 846 ? -15.383 6.680 30.657 1.00 80.44 846 SER A N 1
ATOM 6518 C CA . SER A 1 846 ? -15.634 5.338 31.189 1.00 80.44 846 SER A CA 1
ATOM 6519 C C . SER A 1 846 ? -14.601 4.324 30.695 1.00 80.44 846 SER A C 1
ATOM 6521 O O . SER A 1 846 ? -13.953 3.668 31.508 1.00 80.44 846 SER A O 1
ATOM 6523 N N . GLU A 1 847 ? -14.370 4.261 29.382 1.00 82.06 847 GLU A N 1
ATOM 6524 C CA . GLU A 1 847 ? -13.415 3.338 28.762 1.00 82.06 847 GLU A CA 1
ATOM 6525 C C . GLU A 1 847 ? -11.981 3.578 29.245 1.00 82.06 847 GLU A C 1
ATOM 6527 O O . GLU A 1 847 ? -11.323 2.648 29.715 1.00 82.06 847 GLU A O 1
ATOM 6532 N N . ILE A 1 848 ? -11.504 4.829 29.199 1.00 83.81 848 ILE A N 1
ATOM 6533 C CA . ILE A 1 848 ? -10.144 5.168 29.639 1.00 83.81 848 ILE A CA 1
ATOM 6534 C C . ILE A 1 848 ? -9.987 4.856 31.129 1.00 83.81 848 ILE A C 1
ATOM 6536 O O . ILE A 1 848 ? -9.003 4.239 31.532 1.00 83.81 848 ILE A O 1
ATOM 6540 N N . SER A 1 849 ? -10.963 5.241 31.954 1.00 81.69 849 SER A N 1
ATOM 6541 C CA . SER A 1 849 ? -10.886 5.039 33.403 1.00 81.69 849 SER A CA 1
ATOM 6542 C C . SER A 1 849 ? -10.945 3.553 33.771 1.00 81.69 849 SER A C 1
ATOM 6544 O O . SER A 1 849 ? -10.171 3.117 34.618 1.00 81.69 849 SER A O 1
ATOM 6546 N N . SER A 1 850 ? -11.775 2.749 33.100 1.00 78.25 850 SER A N 1
ATOM 6547 C CA . SER A 1 850 ? -11.844 1.293 33.296 1.00 78.25 850 SER A CA 1
ATOM 6548 C C . SER A 1 850 ? -10.524 0.596 32.938 1.00 78.25 850 SER A C 1
ATOM 6550 O O . SER A 1 850 ? -10.028 -0.236 33.703 1.00 78.25 850 SER A O 1
ATOM 6552 N N . VAL A 1 851 ? -9.888 0.975 31.822 1.00 80.19 851 VAL A N 1
ATOM 6553 C CA . VAL A 1 851 ? -8.574 0.432 31.430 1.00 80.19 851 VAL A CA 1
ATOM 6554 C C . VAL A 1 851 ? -7.493 0.802 32.451 1.00 80.19 851 VAL A C 1
ATOM 6556 O O . VAL A 1 851 ? -6.720 -0.062 32.866 1.00 80.19 851 VAL A O 1
ATOM 6559 N N . LEU A 1 852 ? -7.469 2.058 32.907 1.00 77.94 852 LEU A N 1
ATOM 6560 C CA . LEU A 1 852 ? -6.495 2.525 33.898 1.00 77.94 852 LEU A CA 1
ATOM 6561 C C . LEU A 1 852 ? -6.696 1.882 35.284 1.00 77.94 852 LEU A C 1
ATOM 6563 O O . LEU A 1 852 ? -5.718 1.647 35.994 1.00 77.94 852 LEU A O 1
ATOM 6567 N N . LEU A 1 853 ? -7.940 1.583 35.675 1.00 74.38 853 LEU A N 1
ATOM 6568 C CA . LEU A 1 853 ? -8.271 0.966 36.966 1.00 74.38 853 LEU A CA 1
ATOM 6569 C C . LEU A 1 853 ? -8.048 -0.556 36.974 1.00 74.38 853 LEU A C 1
ATOM 6571 O O . LEU A 1 853 ? -7.488 -1.085 37.936 1.00 74.38 853 LEU A O 1
ATOM 6575 N N . SER A 1 854 ? -8.412 -1.256 35.895 1.00 70.19 854 SER A N 1
ATOM 6576 C CA . SER A 1 854 ? -8.279 -2.719 35.790 1.00 70.19 854 SER A CA 1
ATOM 6577 C C . SER A 1 854 ? -6.823 -3.196 35.853 1.00 70.19 854 SER A C 1
ATOM 6579 O O . SER A 1 854 ? -6.523 -4.204 36.494 1.00 70.19 854 SER A O 1
ATOM 6581 N N . GLN A 1 855 ? -5.891 -2.453 35.251 1.00 62.75 855 GLN A N 1
ATOM 6582 C CA . GLN A 1 855 ? -4.472 -2.828 35.195 1.00 62.75 855 GLN A CA 1
ATOM 6583 C C . GLN A 1 855 ? -3.636 -2.308 36.378 1.00 62.75 855 GLN A C 1
ATOM 6585 O O . GLN A 1 855 ? -2.490 -2.732 36.553 1.00 62.75 855 GLN A O 1
ATOM 6590 N N . ALA A 1 856 ? -4.216 -1.476 37.254 1.00 55.75 856 ALA A N 1
ATOM 6591 C CA . ALA A 1 856 ? -3.577 -1.007 38.490 1.00 55.75 856 ALA A CA 1
ATOM 6592 C C . ALA A 1 856 ? -3.288 -2.137 39.503 1.00 55.75 856 ALA A C 1
ATOM 6594 O O . ALA A 1 856 ? -2.568 -1.930 40.478 1.00 55.75 856 ALA A O 1
ATOM 6595 N N . GLN A 1 857 ? -3.817 -3.345 39.273 1.00 51.62 857 GLN A N 1
ATOM 6596 C CA . GLN A 1 857 ? -3.605 -4.513 40.131 1.00 51.62 857 GLN A CA 1
ATOM 6597 C C . GLN A 1 857 ? -2.207 -5.150 39.987 1.00 51.62 857 GLN A C 1
ATOM 6599 O O . GLN A 1 857 ? -1.833 -5.946 40.848 1.00 51.62 857 GLN A O 1
ATOM 6604 N N . PHE A 1 858 ? -1.425 -4.820 38.943 1.00 51.47 858 PHE A N 1
ATOM 6605 C CA . PHE A 1 858 ? -0.241 -5.618 38.589 1.00 51.47 858 PHE A CA 1
ATOM 6606 C C . PHE A 1 858 ? 1.152 -4.970 38.727 1.00 51.47 858 PHE A C 1
ATOM 6608 O O . PHE A 1 858 ? 2.102 -5.749 38.778 1.00 51.47 858 PHE A O 1
ATOM 6615 N N . ILE A 1 859 ? 1.373 -3.642 38.805 1.00 47.25 859 ILE A N 1
ATOM 6616 C CA . ILE A 1 859 ? 2.757 -3.080 38.804 1.00 47.25 859 ILE A CA 1
ATOM 6617 C C . ILE A 1 859 ? 2.903 -1.707 39.535 1.00 47.25 859 ILE A C 1
ATOM 6619 O O . ILE A 1 859 ? 2.050 -0.844 39.397 1.00 47.25 859 ILE A O 1
ATOM 6623 N N . SER A 1 860 ? 4.043 -1.527 40.241 1.00 45.62 860 SER A N 1
ATOM 6624 C CA . SER A 1 860 ? 4.759 -0.326 40.779 1.00 45.62 860 SER A CA 1
ATOM 6625 C C . SER A 1 860 ? 4.070 0.775 41.632 1.00 45.62 860 SER A C 1
ATOM 6627 O O . SER A 1 860 ? 3.000 1.266 41.294 1.00 45.62 860 SER A O 1
ATOM 6629 N N . PRO A 1 861 ? 4.769 1.318 42.664 1.00 49.69 861 PRO A N 1
ATOM 6630 C CA . PRO A 1 861 ? 4.238 2.336 43.589 1.00 49.69 861 PRO A CA 1
ATOM 6631 C C . PRO A 1 861 ? 3.932 3.710 42.959 1.00 49.69 861 PRO A C 1
ATOM 6633 O O . PRO A 1 861 ? 3.063 4.411 43.459 1.00 49.69 861 PRO A O 1
ATOM 6636 N N . GLY A 1 862 ? 4.572 4.095 41.845 1.00 53.19 862 GLY A N 1
ATOM 6637 C CA . GLY A 1 862 ? 4.286 5.370 41.158 1.00 53.19 862 GLY A CA 1
ATOM 6638 C C . GLY A 1 862 ? 2.944 5.415 40.408 1.00 53.19 862 GLY A C 1
ATOM 6639 O O . GLY A 1 862 ? 2.466 6.491 40.066 1.00 53.19 862 GLY A O 1
ATOM 6640 N N . ILE A 1 863 ? 2.315 4.260 40.158 1.00 56.03 863 ILE A N 1
ATOM 6641 C CA . ILE A 1 863 ? 0.991 4.170 39.516 1.00 56.03 863 ILE A CA 1
ATOM 6642 C C . ILE A 1 863 ? -0.129 4.409 40.544 1.00 56.03 863 ILE A C 1
ATOM 6644 O O . ILE A 1 863 ? -1.209 4.879 40.188 1.00 56.03 863 ILE A O 1
ATOM 6648 N N . GLN A 1 864 ? 0.143 4.179 41.832 1.00 59.03 864 GLN A N 1
ATOM 6649 C CA . GLN A 1 864 ? -0.831 4.348 42.910 1.00 59.03 864 GLN A CA 1
ATOM 6650 C C . GLN A 1 864 ? -1.214 5.828 43.112 1.00 59.03 864 GLN A C 1
ATOM 6652 O O . GLN A 1 864 ? -2.404 6.142 43.168 1.00 59.03 864 GLN A O 1
ATOM 6657 N N . ASP A 1 865 ? -0.241 6.744 43.052 1.00 59.94 865 ASP A N 1
ATOM 6658 C CA . ASP A 1 865 ? -0.471 8.201 43.105 1.00 59.94 865 ASP A CA 1
ATOM 6659 C C . ASP A 1 865 ? -1.346 8.704 41.935 1.00 59.94 865 ASP A C 1
ATOM 6661 O O . ASP A 1 865 ? -2.201 9.585 42.092 1.00 59.94 865 ASP A O 1
ATOM 6665 N N . ASN A 1 866 ? -1.186 8.101 40.752 1.00 66.44 866 ASN A N 1
ATOM 6666 C CA . ASN A 1 866 ? -1.990 8.412 39.570 1.00 66.44 866 ASN A CA 1
ATOM 6667 C C . ASN A 1 866 ? -3.434 7.909 39.716 1.00 66.44 866 ASN A C 1
ATOM 6669 O O . ASN A 1 866 ? -4.369 8.606 39.320 1.00 66.44 866 ASN A O 1
ATOM 6673 N N . THR A 1 867 ? -3.638 6.730 40.314 1.00 66.81 867 THR A N 1
ATOM 6674 C CA . THR A 1 867 ? -4.993 6.228 40.600 1.00 66.81 867 THR A CA 1
ATOM 6675 C C . THR A 1 867 ? -5.716 7.077 41.639 1.00 66.81 867 THR A C 1
ATOM 6677 O O . THR A 1 867 ? -6.895 7.362 41.458 1.00 66.81 867 THR A O 1
ATOM 6680 N N . ASP A 1 868 ? -5.021 7.556 42.674 1.00 69.94 868 ASP A N 1
ATOM 6681 C CA . ASP A 1 868 ? -5.613 8.464 43.661 1.00 69.94 868 ASP A CA 1
ATOM 6682 C C . ASP A 1 868 ? -5.966 9.821 43.030 1.00 69.94 868 ASP A C 1
ATOM 6684 O O . ASP A 1 868 ? -7.041 10.359 43.287 1.00 69.94 868 ASP A O 1
ATOM 6688 N N . SER A 1 869 ? -5.136 10.331 42.115 1.00 74.94 869 SER A N 1
ATOM 6689 C CA . SER A 1 869 ? -5.434 11.552 41.348 1.00 74.94 869 SER A CA 1
ATOM 6690 C C . SER A 1 869 ? -6.663 11.399 40.439 1.00 74.94 869 SER A C 1
ATOM 6692 O O . SER A 1 869 ? -7.511 12.292 40.386 1.00 74.94 869 SER A O 1
ATOM 6694 N N . LEU A 1 870 ? -6.797 10.254 39.757 1.00 77.38 870 LEU A N 1
ATOM 6695 C CA . LEU A 1 870 ? -7.975 9.913 38.952 1.00 77.38 870 LEU A CA 1
ATOM 6696 C C . LEU A 1 870 ? -9.236 9.807 39.823 1.00 77.38 870 LEU A C 1
ATOM 6698 O O . LEU A 1 870 ? -10.284 10.345 39.466 1.00 77.38 870 LEU A O 1
ATOM 6702 N N . LEU A 1 871 ? -9.126 9.173 40.991 1.00 73.31 871 LEU A N 1
ATOM 6703 C CA . LEU A 1 871 ? -10.228 9.038 41.941 1.00 73.31 871 LEU A CA 1
ATOM 6704 C C . LEU A 1 871 ? -10.663 10.391 42.516 1.00 73.31 871 LEU A C 1
ATOM 6706 O O . LEU A 1 871 ? -11.867 10.633 42.595 1.00 73.31 871 LEU A O 1
ATOM 6710 N N . CYS A 1 872 ? -9.732 11.286 42.861 1.00 77.19 872 CYS A N 1
ATOM 6711 C CA . CYS A 1 872 ? -10.063 12.650 43.287 1.00 77.19 872 CYS A CA 1
ATOM 6712 C C . CYS A 1 872 ? -10.789 13.417 42.178 1.00 77.19 872 CYS A C 1
ATOM 6714 O O . CYS A 1 872 ? -11.832 14.010 42.429 1.00 77.19 872 CYS A O 1
ATOM 6716 N N . LEU A 1 873 ? -10.306 13.353 40.931 1.00 79.12 873 LEU A N 1
ATOM 6717 C CA . LEU A 1 873 ? -10.954 14.034 39.807 1.00 79.12 873 LEU A CA 1
ATOM 6718 C C . LEU A 1 873 ? -12.405 13.567 39.613 1.00 79.12 873 LEU A C 1
ATOM 6720 O O . LEU A 1 873 ? -13.307 14.390 39.452 1.00 79.12 873 LEU A O 1
ATOM 6724 N N . ILE A 1 874 ? -12.632 12.253 39.639 1.00 76.75 874 ILE A N 1
ATOM 6725 C CA . ILE A 1 874 ? -13.965 11.679 39.453 1.00 76.75 874 ILE A CA 1
ATOM 6726 C C . ILE A 1 874 ? -14.869 11.987 40.656 1.00 76.75 874 ILE A C 1
ATOM 6728 O O . ILE A 1 874 ? -16.019 12.379 40.465 1.00 76.75 874 ILE A O 1
ATOM 6732 N N . THR A 1 875 ? -14.359 11.858 41.883 1.00 72.56 875 THR A N 1
ATOM 6733 C CA . THR A 1 875 ? -15.145 12.081 43.109 1.00 72.56 875 THR A CA 1
ATOM 6734 C C . THR A 1 875 ? -15.511 13.553 43.292 1.00 72.56 875 THR A C 1
ATOM 6736 O O . THR A 1 875 ? -16.655 13.855 43.618 1.00 72.56 875 THR A O 1
ATOM 6739 N N . ASP A 1 876 ? -14.577 14.471 43.038 1.00 77.00 876 ASP A N 1
ATOM 6740 C CA . ASP A 1 876 ? -14.777 15.898 43.306 1.00 77.00 876 ASP A CA 1
ATOM 6741 C C . ASP A 1 876 ? -15.560 16.604 42.194 1.00 77.00 876 ASP A C 1
ATOM 6743 O O . ASP A 1 876 ? -16.294 17.554 42.469 1.00 77.00 876 ASP A O 1
ATOM 6747 N N . LYS A 1 877 ? -15.393 16.182 40.929 1.00 75.75 877 LYS A N 1
ATOM 6748 C CA . LYS A 1 877 ? -15.964 16.896 39.774 1.00 75.75 877 LYS A CA 1
ATOM 6749 C C . LYS A 1 877 ? -17.083 16.161 39.051 1.00 75.75 877 LYS A C 1
ATOM 6751 O O . LYS A 1 877 ? -18.022 16.820 38.620 1.00 75.75 877 LYS A O 1
ATOM 6756 N N . LEU A 1 878 ? -16.991 14.840 38.892 1.00 79.31 878 LEU A N 1
ATOM 6757 C CA . LEU A 1 878 ? -17.982 14.075 38.128 1.00 79.31 878 LEU A CA 1
ATOM 6758 C C . LEU A 1 878 ? -19.133 13.595 39.020 1.00 79.31 878 LEU A C 1
ATOM 6760 O O . LEU A 1 878 ? -20.289 13.736 38.638 1.00 79.31 878 LEU A O 1
ATOM 6764 N N . LEU A 1 879 ? -18.832 13.067 40.213 1.00 78.19 879 LEU A N 1
ATOM 6765 C CA . LEU A 1 879 ? -19.826 12.489 41.125 1.00 78.19 879 LEU A CA 1
ATOM 6766 C C . LEU A 1 879 ? -20.994 13.441 41.478 1.00 78.19 879 LEU A C 1
ATOM 6768 O O . LEU A 1 879 ? -22.135 12.979 41.461 1.00 78.19 879 LEU A O 1
ATOM 6772 N N . PRO A 1 880 ? -20.782 14.758 41.693 1.00 79.81 880 PRO A N 1
ATOM 6773 C CA . PRO A 1 880 ? -21.880 15.704 41.923 1.00 79.81 880 PRO A CA 1
ATOM 6774 C C . PRO A 1 880 ? -22.851 15.864 40.740 1.00 79.81 880 PRO A C 1
ATOM 6776 O O . PRO A 1 880 ? -23.953 16.368 40.925 1.00 79.81 880 PRO A O 1
ATOM 6779 N N . MET A 1 881 ? -22.455 15.463 39.527 1.00 78.00 881 MET A N 1
ATOM 6780 C CA . MET A 1 881 ? -23.269 15.559 38.309 1.00 78.00 881 MET A CA 1
ATOM 6781 C C . MET A 1 881 ? -24.038 14.266 37.996 1.00 78.00 881 MET A C 1
ATOM 6783 O O . MET A 1 881 ? -24.789 14.227 37.026 1.00 78.00 881 MET A O 1
ATOM 6787 N N . TYR A 1 882 ? -23.870 13.196 38.782 1.00 78.88 882 TYR A N 1
ATOM 6788 C CA . TYR A 1 882 ? -24.493 11.904 38.470 1.00 78.88 882 TYR A CA 1
ATOM 6789 C C . TYR A 1 882 ? -26.018 11.950 38.510 1.00 78.88 882 TYR A C 1
ATOM 6791 O O . TYR A 1 882 ? -26.643 11.307 37.679 1.00 78.88 882 TYR A O 1
ATOM 6799 N N . GLU A 1 883 ? -26.624 12.719 39.416 1.00 77.19 883 GLU A N 1
ATOM 6800 C CA . GLU A 1 883 ? -28.087 12.827 39.493 1.00 77.19 883 GLU A CA 1
ATOM 6801 C C . GLU A 1 883 ? -28.684 13.339 38.171 1.00 77.19 883 GLU A C 1
ATOM 6803 O O . GLU A 1 883 ? -29.629 12.749 37.654 1.00 77.19 883 GLU A O 1
ATOM 6808 N N . SER A 1 884 ? -28.092 14.374 37.564 1.00 78.56 884 SER A N 1
ATOM 6809 C CA . SER A 1 884 ? -28.569 14.898 36.279 1.00 78.56 884 SER A CA 1
ATOM 6810 C C . SER A 1 884 ? -28.255 13.966 35.107 1.00 78.56 884 SER A C 1
ATOM 6812 O O . SER A 1 884 ? -29.113 13.775 34.251 1.00 78.56 884 SER A O 1
ATOM 6814 N N . LEU A 1 885 ? -27.067 13.349 35.085 1.00 79.25 885 LEU A N 1
ATOM 6815 C CA . LEU A 1 885 ? -26.647 12.433 34.015 1.00 79.25 885 LEU A CA 1
ATOM 6816 C C . LEU A 1 885 ? -27.458 11.129 33.982 1.00 79.25 885 LEU A C 1
ATOM 6818 O O . LEU A 1 885 ? -27.638 10.541 32.918 1.00 79.25 885 LEU A O 1
ATOM 6822 N N . LEU A 1 886 ? -27.920 10.667 35.143 1.00 77.00 886 LEU A N 1
ATOM 6823 C CA . LEU A 1 886 ? -28.716 9.451 35.290 1.00 77.00 886 LEU A CA 1
ATOM 6824 C C . LEU A 1 886 ? -30.189 9.653 34.895 1.00 77.00 886 LEU A C 1
ATOM 6826 O O . LEU A 1 886 ? -30.833 8.697 34.477 1.00 77.00 886 LEU A O 1
ATOM 6830 N N . LEU A 1 887 ? -30.704 10.884 34.985 1.00 77.38 887 LEU A N 1
ATOM 6831 C CA . LEU A 1 887 ? -32.069 11.249 34.579 1.00 77.38 887 LEU A CA 1
ATOM 6832 C C . LEU A 1 887 ? -32.193 11.615 33.085 1.00 77.38 887 LEU A C 1
ATOM 6834 O O . LEU A 1 887 ? -33.299 11.827 32.585 1.00 77.38 887 LEU A O 1
ATOM 6838 N N . ASP A 1 888 ? -31.074 11.709 32.365 1.00 77.12 888 ASP A N 1
ATOM 6839 C CA . ASP A 1 888 ? -31.039 11.964 30.924 1.00 77.12 888 ASP A CA 1
ATOM 6840 C C . ASP A 1 888 ? -31.455 10.731 30.089 1.00 77.12 888 ASP A C 1
ATOM 6842 O O . ASP A 1 888 ? -31.342 9.593 30.544 1.00 77.12 888 ASP A O 1
ATOM 6846 N N . PRO A 1 889 ? -31.901 10.906 28.827 1.00 72.44 889 PRO A N 1
ATOM 6847 C CA . PRO A 1 889 ? -32.192 9.774 27.946 1.00 72.44 889 PRO A CA 1
ATOM 6848 C C . PRO A 1 889 ? -30.926 8.970 27.578 1.00 72.44 889 PRO A C 1
ATOM 6850 O O . PRO A 1 889 ? -29.823 9.514 27.481 1.00 72.44 889 PRO A O 1
ATOM 6853 N N . GLU A 1 890 ? -31.096 7.667 27.309 1.00 68.56 890 GLU A N 1
ATOM 6854 C CA . GLU A 1 890 ? -30.035 6.769 26.808 1.00 68.56 890 GLU A CA 1
ATOM 6855 C C . GLU A 1 890 ? -29.292 7.368 25.592 1.00 68.56 890 GLU A C 1
ATOM 6857 O O . GLU A 1 890 ? -29.940 7.977 24.732 1.00 68.56 890 GLU A O 1
ATOM 6862 N N . PRO A 1 891 ? -27.952 7.202 25.466 1.00 70.06 891 PRO A N 1
ATOM 6863 C CA . PRO A 1 891 ? -27.081 6.224 26.144 1.00 70.06 891 PRO A CA 1
ATOM 6864 C C . PRO A 1 891 ? -26.366 6.716 27.425 1.00 70.06 891 PRO A C 1
ATOM 6866 O O . PRO A 1 891 ? -25.513 6.005 27.959 1.00 70.06 891 PRO A O 1
ATOM 6869 N N . LEU A 1 892 ? -26.645 7.938 27.894 1.00 73.31 892 LEU A N 1
ATOM 6870 C CA . LEU A 1 892 ? -25.902 8.593 28.985 1.00 73.31 892 LEU A CA 1
ATOM 6871 C C . LEU A 1 892 ? -25.941 7.838 30.327 1.00 73.31 892 LEU A C 1
ATOM 6873 O O . LEU A 1 892 ? -24.862 7.627 30.895 1.00 73.31 892 LEU A O 1
ATOM 6877 N N . PRO A 1 893 ? -27.107 7.366 30.815 1.00 75.75 893 PRO A N 1
ATOM 6878 C CA . PRO A 1 893 ? -27.173 6.629 32.073 1.00 75.75 893 PRO A CA 1
ATOM 6879 C C . PRO A 1 893 ? -26.341 5.346 32.030 1.00 75.75 893 PRO A C 1
ATOM 6881 O O . PRO A 1 893 ? -25.584 5.081 32.960 1.00 75.75 893 PRO A O 1
ATOM 6884 N N . SER A 1 894 ? -26.391 4.587 30.929 1.00 74.31 894 SER A N 1
ATOM 6885 C CA . SER A 1 894 ? -25.635 3.333 30.809 1.00 74.31 894 SER A CA 1
ATOM 6886 C C . SER A 1 894 ? -24.115 3.533 30.923 1.00 74.31 894 SER A C 1
ATOM 6888 O O . SER A 1 894 ? -23.433 2.748 31.583 1.00 74.31 894 SER A O 1
ATOM 6890 N N . ALA A 1 895 ? -23.587 4.615 30.344 1.00 73.06 895 ALA A N 1
ATOM 6891 C CA . ALA A 1 895 ? -22.169 4.964 30.401 1.00 73.06 895 ALA A CA 1
ATOM 6892 C C . ALA A 1 895 ? -21.740 5.433 31.801 1.00 73.06 895 ALA A C 1
ATOM 6894 O O . ALA A 1 895 ? -20.692 5.017 32.306 1.00 73.06 895 ALA A O 1
ATOM 6895 N N . ALA A 1 896 ? -22.571 6.265 32.446 1.00 79.38 896 ALA A N 1
ATOM 6896 C CA . ALA A 1 896 ? -22.357 6.710 33.823 1.00 79.38 896 ALA A CA 1
ATOM 6897 C C . ALA A 1 896 ? -22.317 5.514 34.784 1.00 79.38 896 ALA A C 1
ATOM 6899 O O . ALA A 1 896 ? -21.402 5.388 35.596 1.00 79.38 896 ALA A O 1
ATOM 6900 N N . LEU A 1 897 ? -23.289 4.607 34.661 1.00 79.75 897 LEU A N 1
ATOM 6901 C CA . LEU A 1 897 ? -23.423 3.434 35.520 1.00 79.75 897 LEU A CA 1
ATOM 6902 C C . LEU A 1 897 ? -22.277 2.439 35.326 1.00 79.75 897 LEU A C 1
ATOM 6904 O O . LEU A 1 897 ? -21.786 1.890 36.308 1.00 79.75 897 LEU A O 1
ATOM 6908 N N . ALA A 1 898 ? -21.807 2.238 34.092 1.00 76.94 898 ALA A N 1
ATOM 6909 C CA . ALA A 1 898 ? -20.650 1.387 33.821 1.00 76.94 898 ALA A CA 1
ATOM 6910 C C . ALA A 1 898 ? -19.364 1.934 34.468 1.00 76.94 898 ALA A C 1
ATOM 6912 O O . ALA A 1 898 ? -18.616 1.181 35.096 1.00 76.94 898 ALA A O 1
ATOM 6913 N N . LEU A 1 899 ? -19.131 3.251 34.381 1.00 78.06 899 LEU A N 1
ATOM 6914 C CA . LEU A 1 899 ? -18.008 3.894 35.069 1.00 78.06 899 LEU A CA 1
ATOM 6915 C C . LEU A 1 899 ? -18.139 3.738 36.591 1.00 78.06 899 LEU A C 1
ATOM 6917 O O . LEU A 1 899 ? -17.183 3.337 37.253 1.00 78.06 899 LEU A O 1
ATOM 6921 N N . LEU A 1 900 ? -19.325 3.994 37.141 1.00 79.25 900 LEU A N 1
ATOM 6922 C CA . LEU A 1 900 ? -19.589 3.880 38.574 1.00 79.25 900 LEU A CA 1
ATOM 6923 C C . LEU A 1 900 ? -19.376 2.460 39.106 1.00 79.25 900 LEU A C 1
ATOM 6925 O O . LEU A 1 900 ? -18.766 2.291 40.161 1.00 79.25 900 LEU A O 1
ATOM 6929 N N . LEU A 1 901 ? -19.826 1.453 38.355 1.00 79.44 901 LEU A N 1
ATOM 6930 C CA . LEU A 1 901 ? -19.589 0.046 38.656 1.00 79.44 901 LEU A CA 1
ATOM 6931 C C . LEU A 1 901 ? -18.088 -0.253 38.716 1.00 79.44 901 LEU A C 1
ATOM 6933 O O . LEU A 1 901 ? -17.608 -0.734 39.740 1.00 79.44 901 LEU A O 1
ATOM 6937 N N . SER A 1 902 ? -17.332 0.128 37.680 1.00 75.81 902 SER A N 1
ATOM 6938 C CA . SER A 1 902 ? -15.881 -0.102 37.652 1.00 75.81 902 SER A CA 1
ATOM 6939 C C . SER A 1 902 ? -15.159 0.566 38.834 1.00 75.81 902 SER A C 1
ATOM 6941 O O . SER A 1 902 ? -14.263 -0.013 39.443 1.00 75.81 902 SER A O 1
ATOM 6943 N N . LEU A 1 903 ? -15.586 1.763 39.245 1.00 75.12 903 LEU A N 1
ATOM 6944 C CA . LEU A 1 903 ? -15.007 2.459 40.396 1.00 75.12 903 LEU A CA 1
ATOM 6945 C C . LEU A 1 903 ? -15.313 1.751 41.721 1.00 75.12 903 LEU A C 1
ATOM 6947 O O . LEU A 1 903 ? -14.433 1.653 42.580 1.00 75.12 903 LEU A O 1
ATOM 6951 N N . LEU A 1 904 ? -16.541 1.255 41.891 1.00 75.62 904 LEU A N 1
ATOM 6952 C CA . LEU A 1 904 ? -16.969 0.539 43.093 1.00 75.62 904 LEU A CA 1
ATOM 6953 C C . LEU A 1 904 ? -16.280 -0.817 43.254 1.00 75.62 904 LEU A C 1
ATOM 6955 O O . LEU A 1 904 ? -15.932 -1.177 44.381 1.00 75.62 904 LEU A O 1
ATOM 6959 N N . GLU A 1 905 ? -16.053 -1.540 42.155 1.00 75.56 905 GLU A N 1
ATOM 6960 C CA . GLU A 1 905 ? -15.303 -2.801 42.151 1.00 75.56 905 GLU A CA 1
ATOM 6961 C C . GLU A 1 905 ? -13.870 -2.607 42.675 1.00 75.56 905 GLU A C 1
ATOM 6963 O O . GLU A 1 905 ? -13.368 -3.424 43.450 1.00 75.56 905 GLU A O 1
ATOM 6968 N N . HIS A 1 906 ? -13.224 -1.491 42.319 1.00 69.94 906 HIS A N 1
ATOM 6969 C CA . HIS A 1 906 ? -11.839 -1.205 42.702 1.00 69.94 906 HIS A CA 1
ATOM 6970 C C . HIS A 1 906 ? -11.684 -0.483 44.053 1.00 69.94 906 HIS A C 1
ATOM 6972 O O . HIS A 1 906 ? -10.702 -0.713 44.767 1.00 69.94 906 HIS A O 1
ATOM 6978 N N . ARG A 1 907 ? -12.623 0.392 44.440 1.00 71.94 907 ARG A N 1
ATOM 6979 C CA . ARG A 1 907 ? -12.597 1.135 45.715 1.00 71.94 907 ARG A CA 1
ATOM 6980 C C . ARG A 1 907 ? -13.956 1.047 46.420 1.00 71.94 907 ARG A C 1
ATOM 6982 O O . ARG A 1 907 ? -14.767 1.969 46.323 1.00 71.94 907 ARG A O 1
ATOM 6989 N N . PRO A 1 908 ? -14.154 0.023 47.271 1.00 69.06 908 PRO A N 1
ATOM 6990 C CA . PRO A 1 908 ? -15.391 -0.162 48.028 1.00 69.06 908 PRO A CA 1
ATOM 6991 C C . PRO A 1 908 ? -15.785 1.050 48.886 1.00 69.06 908 PRO A C 1
ATOM 6993 O O . PRO A 1 908 ? -16.965 1.286 49.101 1.00 69.06 908 PRO A O 1
ATOM 6996 N N . ALA A 1 909 ? -14.815 1.854 49.340 1.00 66.62 909 ALA A N 1
ATOM 6997 C CA . ALA A 1 909 ? -15.051 3.044 50.162 1.00 66.62 909 ALA A CA 1
ATOM 6998 C C . ALA A 1 909 ? -15.890 4.143 49.471 1.00 66.62 909 ALA A C 1
ATOM 7000 O O . ALA A 1 909 ? -16.464 4.980 50.168 1.00 66.62 909 ALA A O 1
ATOM 7001 N N . LEU A 1 910 ? -15.990 4.135 48.133 1.00 71.94 910 LEU A N 1
ATOM 7002 C CA . LEU A 1 910 ? -16.800 5.090 47.365 1.00 71.94 910 LEU A CA 1
ATOM 7003 C C . LEU A 1 910 ? -18.315 4.904 47.597 1.00 71.94 910 LEU A C 1
ATOM 7005 O O . LEU A 1 910 ? -19.091 5.837 47.390 1.00 71.94 910 LEU A O 1
ATOM 7009 N N . SER A 1 911 ? -18.739 3.733 48.089 1.00 70.81 911 SER A N 1
ATOM 7010 C CA . SER A 1 911 ? -20.143 3.426 48.396 1.00 70.81 911 SER A CA 1
ATOM 7011 C C . SER A 1 911 ? -20.762 4.416 49.384 1.00 70.81 911 SER A C 1
ATOM 7013 O O . SER A 1 911 ? -21.903 4.841 49.204 1.00 70.81 911 SER A O 1
ATOM 7015 N N . ARG A 1 912 ? -19.997 4.851 50.395 1.00 70.81 912 ARG A N 1
ATOM 7016 C CA . ARG A 1 912 ? -20.453 5.822 51.400 1.00 70.81 912 ARG A CA 1
ATOM 7017 C C . ARG A 1 912 ? -20.727 7.189 50.778 1.00 70.81 912 ARG A C 1
ATOM 7019 O O . ARG A 1 912 ? -21.724 7.819 51.120 1.00 70.81 912 ARG A O 1
ATOM 7026 N N . ASN A 1 913 ? -19.888 7.613 49.831 1.00 71.62 913 ASN A N 1
ATOM 7027 C CA . ASN A 1 913 ? -20.068 8.877 49.119 1.00 71.62 913 ASN A CA 1
ATOM 7028 C C . ASN A 1 913 ? -21.314 8.826 48.224 1.00 71.62 913 ASN A C 1
ATOM 7030 O O . ASN A 1 913 ? -22.108 9.763 48.237 1.00 71.62 913 ASN A O 1
ATOM 7034 N N . MET A 1 914 ? -21.549 7.709 47.528 1.00 76.00 914 MET A N 1
ATOM 7035 C CA . MET A 1 914 ? -22.770 7.516 46.735 1.00 76.00 914 MET A CA 1
ATOM 7036 C C . MET A 1 914 ? -24.047 7.573 47.578 1.00 76.00 914 MET A C 1
ATOM 7038 O O . MET A 1 914 ? -25.010 8.227 47.180 1.00 76.00 914 MET A O 1
ATOM 7042 N N . CYS A 1 915 ? -24.047 6.925 48.748 1.00 71.38 915 CYS A N 1
ATOM 7043 C CA . CYS A 1 915 ? -25.189 6.961 49.664 1.00 71.38 915 CYS A CA 1
ATOM 7044 C C . CYS A 1 915 ? -25.422 8.386 50.194 1.00 71.38 915 CYS A C 1
ATOM 7046 O O . CYS A 1 915 ? -26.555 8.857 50.218 1.00 71.38 915 CYS A O 1
ATOM 7048 N N . SER A 1 916 ? -24.350 9.115 50.533 1.00 71.25 916 SER A N 1
ATOM 7049 C CA . SER A 1 916 ? -24.444 10.501 51.020 1.00 71.25 916 SER A CA 1
ATOM 7050 C C . SER A 1 916 ? -24.992 11.496 49.990 1.00 71.25 916 SER A C 1
ATOM 7052 O O . SER A 1 916 ? -25.552 12.520 50.373 1.00 71.25 916 SER A O 1
ATOM 7054 N N . LEU A 1 917 ? -24.854 11.188 48.697 1.00 73.25 917 LEU A N 1
ATOM 7055 C CA . LEU A 1 917 ? -25.346 12.006 47.587 1.00 73.25 917 LEU A CA 1
ATOM 7056 C C . LEU A 1 917 ? -26.777 11.650 47.161 1.00 73.25 917 LEU A C 1
ATOM 7058 O O . LEU A 1 917 ? -27.285 12.246 46.219 1.00 73.25 917 LEU A O 1
ATOM 7062 N N . GLY A 1 918 ? -27.429 10.685 47.819 1.00 74.69 918 GLY A N 1
ATOM 7063 C CA . GLY A 1 918 ? -28.807 10.311 47.494 1.00 74.69 918 GLY A CA 1
ATOM 7064 C C . GLY A 1 918 ? -28.964 9.657 46.118 1.00 74.69 918 GLY A C 1
ATOM 7065 O O . GLY A 1 918 ? -30.039 9.724 45.532 1.00 74.69 918 GLY A O 1
ATOM 7066 N N . LEU A 1 919 ? -27.919 9.004 45.594 1.00 80.25 919 LEU A N 1
ATOM 7067 C CA . LEU A 1 919 ? -27.980 8.342 44.284 1.00 80.25 919 LEU A CA 1
ATOM 7068 C C . LEU A 1 919 ? -28.796 7.040 44.314 1.00 80.25 919 LEU A C 1
ATOM 7070 O O . LEU A 1 919 ? -29.307 6.614 43.284 1.00 80.25 919 LEU A O 1
ATOM 7074 N N . LEU A 1 920 ? -28.938 6.405 45.482 1.00 80.88 920 LEU A N 1
ATOM 7075 C CA . LEU A 1 920 ? -29.597 5.103 45.614 1.00 80.88 920 LEU A CA 1
ATOM 7076 C C . LEU A 1 920 ? -31.087 5.135 45.202 1.00 80.88 920 LEU A C 1
ATOM 7078 O O . LEU A 1 920 ? -31.463 4.311 44.373 1.00 80.88 920 LEU A O 1
ATOM 7082 N N . PRO A 1 921 ? -31.918 6.103 45.646 1.00 81.38 921 PRO A N 1
ATOM 7083 C CA . PRO A 1 921 ? -33.279 6.272 45.128 1.00 81.38 921 PRO A CA 1
ATOM 7084 C C . PRO A 1 921 ? -33.355 6.459 43.605 1.00 81.38 921 PRO A C 1
ATOM 7086 O O . PRO A 1 921 ? -34.256 5.918 42.971 1.00 81.38 921 PRO A O 1
ATOM 7089 N N . VAL A 1 922 ? -32.396 7.175 43.006 1.00 81.69 922 VAL A N 1
ATOM 7090 C CA . VAL A 1 922 ? -32.356 7.428 41.553 1.00 81.69 922 VAL A CA 1
ATOM 7091 C C . VAL A 1 922 ? -32.091 6.136 40.774 1.00 81.69 922 VAL A C 1
ATOM 7093 O O . VAL A 1 922 ? -32.712 5.901 39.743 1.00 81.69 922 VAL A O 1
ATOM 7096 N N . LEU A 1 923 ? -31.228 5.247 41.282 1.00 82.62 923 LEU A N 1
ATOM 7097 C CA . LEU A 1 923 ? -30.987 3.934 40.663 1.00 82.62 923 LEU A CA 1
ATOM 7098 C C . LEU A 1 923 ? -32.259 3.073 40.634 1.00 82.62 923 LEU A C 1
ATOM 7100 O O . LEU A 1 923 ? -32.556 2.448 39.618 1.00 82.62 923 LEU A O 1
ATOM 7104 N N . PHE A 1 924 ? -33.025 3.070 41.728 1.00 81.06 924 PHE A N 1
ATOM 7105 C CA . PHE A 1 924 ? -34.308 2.365 41.811 1.00 81.06 924 PHE A CA 1
ATOM 7106 C C . PHE A 1 924 ? -35.380 2.997 40.916 1.00 81.06 924 PHE A C 1
ATOM 7108 O O . PHE A 1 924 ? -36.159 2.280 40.288 1.00 81.06 924 PHE A O 1
ATOM 7115 N N . GLN A 1 925 ? -35.377 4.326 40.782 1.00 80.94 925 GLN A N 1
ATOM 7116 C CA . GLN A 1 925 ? -36.232 5.030 39.826 1.00 80.94 925 GLN A CA 1
ATOM 7117 C C . GLN A 1 925 ? -35.936 4.606 38.375 1.00 80.94 925 GLN A C 1
ATOM 7119 O O . GLN A 1 925 ? -36.850 4.374 37.593 1.00 80.94 925 GLN A O 1
ATOM 7124 N N . ILE A 1 926 ? -34.662 4.429 38.017 1.00 77.56 926 ILE A N 1
ATOM 7125 C CA . ILE A 1 926 ? -34.280 3.982 36.670 1.00 77.56 926 ILE A CA 1
ATOM 7126 C C . ILE A 1 926 ? -34.732 2.543 36.424 1.00 77.56 926 ILE A C 1
ATOM 7128 O O . ILE A 1 926 ? -35.297 2.263 35.372 1.00 77.56 926 ILE A O 1
ATOM 7132 N N . ILE A 1 927 ? -34.531 1.627 37.378 1.00 77.38 927 ILE A N 1
ATOM 7133 C CA . ILE A 1 927 ? -35.045 0.254 37.233 1.00 77.38 927 ILE A CA 1
ATOM 7134 C C . ILE A 1 927 ? -36.566 0.289 37.016 1.00 77.38 927 ILE A C 1
ATOM 7136 O O . ILE A 1 927 ? -37.056 -0.331 36.072 1.00 77.38 927 ILE A O 1
ATOM 7140 N N . THR A 1 928 ? -37.288 1.082 37.817 1.00 76.25 928 THR A N 1
ATOM 7141 C CA . THR A 1 928 ? -38.752 1.172 37.732 1.00 76.25 928 THR A CA 1
ATOM 7142 C C . THR A 1 928 ? -39.262 1.760 36.417 1.00 76.25 928 THR A C 1
ATOM 7144 O O . THR A 1 928 ? -40.197 1.221 35.822 1.00 76.25 928 THR A O 1
ATOM 7147 N N . ASP A 1 929 ? -38.625 2.818 35.913 1.00 73.12 929 ASP A N 1
ATOM 7148 C CA . ASP A 1 929 ? -38.975 3.442 34.631 1.00 73.12 929 ASP A CA 1
ATOM 7149 C C . ASP A 1 929 ? -38.700 2.509 33.431 1.00 73.12 929 ASP A C 1
ATOM 7151 O O . ASP A 1 929 ? -39.389 2.569 32.401 1.00 73.12 929 ASP A O 1
ATOM 7155 N N . HIS A 1 930 ? -37.718 1.608 33.559 1.00 69.19 930 HIS A N 1
ATOM 7156 C CA . HIS A 1 930 ? -37.339 0.653 32.519 1.00 69.19 930 HIS A CA 1
ATOM 7157 C C . HIS A 1 930 ? -38.213 -0.611 32.450 1.00 69.19 930 HIS A C 1
ATOM 7159 O O . HIS A 1 930 ? -38.165 -1.262 31.410 1.00 69.19 930 HIS A O 1
ATOM 7165 N N . HIS A 1 931 ? -39.087 -0.901 33.426 1.00 63.41 931 HIS A N 1
ATOM 7166 C CA . HIS A 1 931 ? -40.034 -2.043 33.390 1.00 63.41 931 HIS A CA 1
ATOM 7167 C C . HIS A 1 931 ? -40.996 -2.050 32.187 1.00 63.41 931 HIS A C 1
ATOM 7169 O O . HIS A 1 931 ? -41.677 -3.036 31.922 1.00 63.41 931 HIS A O 1
ATOM 7175 N N . SER A 1 932 ? -41.108 -0.933 31.460 1.00 51.00 932 SER A N 1
ATOM 7176 C CA . SER A 1 932 ? -41.986 -0.792 30.286 1.00 51.00 932 SER A CA 1
ATOM 7177 C C . SER A 1 932 ? -41.271 -0.933 28.931 1.00 51.00 932 SER A C 1
ATOM 7179 O O . SER A 1 932 ? -41.924 -0.899 27.885 1.00 51.00 932 SER A O 1
ATOM 7181 N N . LYS A 1 933 ? -39.937 -1.072 28.921 1.00 57.41 933 LYS A N 1
ATOM 7182 C CA . LYS A 1 933 ? -39.079 -1.171 27.722 1.00 57.41 933 LYS A CA 1
ATOM 7183 C C . LYS A 1 933 ? -38.135 -2.370 27.872 1.00 57.41 933 LYS A C 1
ATOM 7185 O O . LYS A 1 933 ? -37.884 -2.806 28.981 1.00 57.41 933 LYS A O 1
ATOM 7190 N N . SER A 1 934 ? -37.570 -2.903 26.781 1.00 58.34 934 SER A N 1
ATOM 7191 C CA . SER A 1 934 ? -36.660 -4.059 26.892 1.00 58.34 934 SER A CA 1
ATOM 7192 C C . SER A 1 934 ? -35.500 -3.767 27.859 1.00 58.34 934 SER A C 1
ATOM 7194 O O . SER A 1 934 ? -34.771 -2.790 27.653 1.00 58.34 934 SER A O 1
ATOM 7196 N N . LEU A 1 935 ? -35.317 -4.620 28.871 1.00 63.06 935 LEU A N 1
ATOM 7197 C CA . LEU A 1 935 ? -34.238 -4.549 29.864 1.00 63.06 935 LEU A CA 1
ATOM 7198 C C . LEU A 1 935 ? -32.863 -4.321 29.197 1.00 63.06 935 LEU A C 1
ATOM 7200 O O . LEU A 1 935 ? -32.371 -5.146 28.426 1.00 63.06 935 LEU A O 1
ATOM 7204 N N . GLY A 1 936 ? -32.268 -3.150 29.457 1.00 68.56 936 GLY A N 1
ATOM 7205 C CA . GLY A 1 936 ? -31.066 -2.637 28.782 1.00 68.56 936 GLY A CA 1
ATOM 7206 C C . GLY A 1 936 ? -29.769 -2.755 29.597 1.00 68.56 936 GLY A C 1
ATOM 7207 O O . GLY A 1 936 ? -29.734 -3.345 30.675 1.00 68.56 936 GLY A O 1
ATOM 7208 N N . ARG A 1 937 ? -28.670 -2.168 29.091 1.00 71.06 937 ARG A N 1
ATOM 7209 C CA . ARG A 1 937 ? -27.340 -2.189 29.748 1.00 71.06 937 ARG A CA 1
ATOM 7210 C C . ARG A 1 937 ? -27.342 -1.504 31.115 1.00 71.06 937 ARG A C 1
ATOM 7212 O O . ARG A 1 937 ? -26.631 -1.945 32.010 1.00 71.06 937 ARG A O 1
ATOM 7219 N N . SER A 1 938 ? -28.173 -0.478 31.278 1.00 77.06 938 SER A N 1
ATOM 7220 C CA . SER A 1 938 ? -28.337 0.262 32.530 1.00 77.06 938 SER A CA 1
ATOM 7221 C C . SER A 1 938 ? -28.769 -0.652 33.678 1.00 77.06 938 SER A C 1
ATOM 7223 O O . SER A 1 938 ? -28.161 -0.611 34.741 1.00 77.06 938 SER A O 1
ATOM 7225 N N . VAL A 1 939 ? -29.718 -1.569 33.451 1.00 81.00 939 VAL A N 1
ATOM 7226 C CA . VAL A 1 939 ? -30.173 -2.505 34.495 1.00 81.00 939 VAL A CA 1
ATOM 7227 C C . VAL A 1 939 ? -29.073 -3.493 34.884 1.00 81.00 939 VAL A C 1
ATOM 7229 O O . VAL A 1 939 ? -28.867 -3.727 36.070 1.00 81.00 939 VAL A O 1
ATOM 7232 N N . HIS A 1 940 ? -28.294 -4.000 33.923 1.00 82.62 940 HIS A N 1
ATOM 7233 C CA . HIS A 1 940 ? -27.126 -4.837 34.229 1.00 82.62 940 HIS A CA 1
ATOM 7234 C C . HIS A 1 940 ? -26.118 -4.105 35.128 1.00 82.62 940 HIS A C 1
ATOM 7236 O O . HIS A 1 940 ? -25.702 -4.642 36.154 1.00 82.62 940 HIS A O 1
ATOM 7242 N N . SER A 1 941 ? -25.761 -2.865 34.781 1.00 80.94 941 SER A N 1
ATOM 7243 C CA . SER A 1 941 ? -24.829 -2.066 35.579 1.00 80.94 941 SER A CA 1
ATOM 7244 C C . SER A 1 941 ? -25.383 -1.746 36.970 1.00 80.94 941 SER A C 1
ATOM 7246 O O . SER A 1 941 ? -24.628 -1.805 37.936 1.00 80.94 941 SER A O 1
ATOM 7248 N N . ILE A 1 942 ? -26.689 -1.478 37.108 1.00 83.38 942 ILE A N 1
ATOM 7249 C CA . ILE A 1 942 ? -27.317 -1.255 38.420 1.00 83.38 942 ILE A CA 1
ATOM 7250 C C . ILE A 1 942 ? -27.290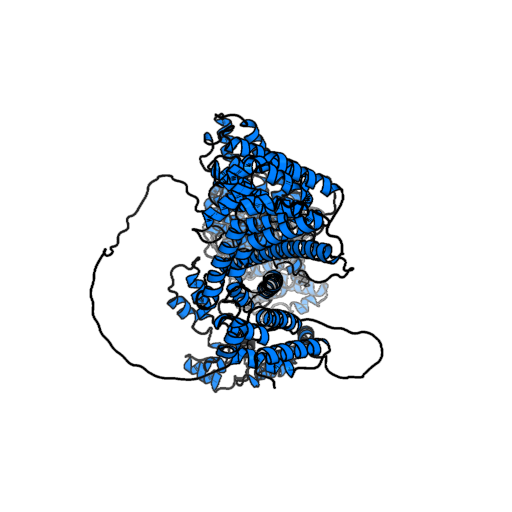 -2.534 39.264 1.00 83.38 942 ILE A C 1
ATOM 7252 O O . ILE A 1 942 ? -26.911 -2.471 40.432 1.00 83.38 942 ILE A O 1
ATOM 7256 N N . LEU A 1 943 ? -27.610 -3.700 38.692 1.00 83.62 943 LEU A N 1
ATOM 7257 C CA . LEU A 1 943 ? -27.501 -4.986 39.395 1.00 83.62 943 LEU A CA 1
ATOM 7258 C C . LEU A 1 943 ? -26.059 -5.265 39.844 1.00 83.62 943 LEU A C 1
ATOM 7260 O O . LEU A 1 943 ? -25.843 -5.712 40.969 1.00 83.62 943 LEU A O 1
ATOM 7264 N N . GLY A 1 944 ? -25.070 -4.942 39.004 1.00 81.88 944 GLY A N 1
ATOM 7265 C CA . GLY A 1 944 ? -23.652 -4.989 39.366 1.00 81.88 944 GLY A CA 1
ATOM 7266 C C . GLY A 1 944 ? -23.316 -4.067 40.543 1.00 81.88 944 GLY A C 1
ATOM 7267 O O . GLY A 1 944 ? -22.690 -4.496 41.510 1.00 81.88 944 GLY A O 1
ATOM 7268 N N . ILE A 1 945 ? -23.800 -2.820 40.518 1.00 83.19 945 ILE A N 1
ATOM 7269 C CA . ILE A 1 945 ? -23.599 -1.847 41.604 1.00 83.19 945 ILE A CA 1
ATOM 7270 C C . ILE A 1 945 ? -24.210 -2.370 42.909 1.00 83.19 945 ILE A C 1
ATOM 7272 O O . ILE A 1 945 ? -23.556 -2.338 43.953 1.00 83.19 945 ILE A O 1
ATOM 7276 N N . LEU A 1 946 ? -25.435 -2.900 42.856 1.00 83.69 946 LEU A N 1
ATOM 7277 C CA . LEU A 1 946 ? -26.103 -3.507 44.007 1.00 83.69 946 LEU A CA 1
ATOM 7278 C C . LEU A 1 946 ? -25.309 -4.710 44.537 1.00 83.69 946 LEU A C 1
ATOM 7280 O O . LEU A 1 946 ? -25.097 -4.808 45.743 1.00 83.69 946 LEU A O 1
ATOM 7284 N N . ASN A 1 947 ? -24.776 -5.566 43.661 1.00 83.38 947 ASN A N 1
ATOM 7285 C CA . ASN A 1 947 ? -23.886 -6.666 44.046 1.00 83.38 947 ASN A CA 1
ATOM 7286 C C . ASN A 1 947 ? -22.628 -6.179 44.778 1.00 83.38 947 ASN A C 1
ATOM 7288 O O . ASN A 1 947 ? -22.258 -6.732 45.820 1.00 83.38 947 ASN A O 1
ATOM 7292 N N . CYS A 1 948 ? -21.984 -5.123 44.277 1.00 81.50 948 CYS A N 1
ATOM 7293 C CA . CYS A 1 948 ? -20.830 -4.518 44.937 1.00 81.50 948 CYS A CA 1
ATOM 7294 C C . CYS A 1 948 ? -21.187 -3.972 46.321 1.00 81.50 948 CYS A C 1
ATOM 7296 O O . CYS A 1 948 ? -20.413 -4.178 47.253 1.00 81.50 948 CYS A O 1
ATOM 7298 N N . LEU A 1 949 ? -22.344 -3.316 46.473 1.00 79.75 949 LEU A N 1
ATOM 7299 C CA . LEU A 1 949 ? -22.821 -2.798 47.760 1.00 79.75 949 LEU A CA 1
ATOM 7300 C C . LEU A 1 949 ? -23.098 -3.930 48.759 1.00 79.75 949 LEU A C 1
ATOM 7302 O O . LEU A 1 949 ? -22.657 -3.850 49.904 1.00 79.75 949 LEU A O 1
ATOM 7306 N N . MET A 1 950 ? -23.757 -5.004 48.318 1.00 76.75 950 MET A N 1
ATOM 7307 C CA . MET A 1 950 ? -24.117 -6.163 49.147 1.00 76.75 950 MET A CA 1
ATOM 7308 C C . MET A 1 950 ? -22.903 -6.936 49.678 1.00 76.75 950 MET A C 1
ATOM 7310 O O . MET A 1 950 ? -22.951 -7.501 50.770 1.00 76.75 950 MET A O 1
ATOM 7314 N N . ASN A 1 951 ? -21.793 -6.938 48.938 1.00 74.44 951 ASN A N 1
ATOM 7315 C CA . ASN A 1 951 ? -20.551 -7.587 49.361 1.00 74.44 951 ASN A CA 1
ATOM 7316 C C . ASN A 1 951 ? -19.756 -6.788 50.415 1.00 74.44 951 ASN A C 1
ATOM 7318 O O . ASN A 1 951 ? -18.749 -7.280 50.934 1.00 74.44 951 ASN A O 1
ATOM 7322 N N . GLN A 1 952 ? -20.182 -5.569 50.765 1.00 73.62 952 GLN A N 1
ATOM 7323 C CA . GLN A 1 952 ? -19.512 -4.753 51.779 1.00 73.62 952 GLN A CA 1
ATOM 7324 C C . GLN A 1 952 ? -20.012 -5.057 53.197 1.00 73.62 952 GLN A C 1
ATOM 7326 O O . GLN A 1 952 ? -21.178 -5.363 53.424 1.00 73.62 952 GLN A O 1
ATOM 7331 N N . ARG A 1 953 ? -19.126 -4.917 54.197 1.00 63.97 953 ARG A N 1
ATOM 7332 C CA . ARG A 1 953 ? -19.474 -5.159 55.614 1.00 63.97 953 ARG A CA 1
ATOM 7333 C C . ARG A 1 953 ? -20.468 -4.141 56.191 1.00 63.97 953 ARG A C 1
ATOM 7335 O O . ARG A 1 953 ? -21.216 -4.505 57.091 1.00 63.97 953 ARG A O 1
ATOM 7342 N N . ASP A 1 954 ? -20.481 -2.919 55.658 1.00 63.69 954 ASP A N 1
ATOM 7343 C CA . ASP A 1 954 ? -21.319 -1.798 56.112 1.00 63.69 954 ASP A CA 1
ATOM 7344 C C . ASP A 1 954 ? -22.419 -1.456 55.085 1.00 63.69 954 ASP A C 1
ATOM 7346 O O . ASP A 1 954 ? -22.705 -0.286 54.836 1.00 63.69 954 ASP A O 1
ATOM 7350 N N . ALA A 1 955 ? -22.997 -2.463 54.422 1.00 67.75 955 ALA A N 1
ATOM 7351 C CA . ALA A 1 955 ? -24.038 -2.248 53.417 1.00 67.75 955 ALA A CA 1
ATOM 7352 C C . ALA A 1 955 ? -25.306 -1.604 54.034 1.00 67.75 955 ALA A C 1
ATOM 7354 O O . ALA A 1 955 ? -25.764 -2.066 55.089 1.00 67.75 955 ALA A O 1
ATOM 7355 N N . PRO A 1 956 ? -25.922 -0.589 53.388 1.00 72.12 956 PRO A N 1
ATOM 7356 C CA . PRO A 1 956 ? -27.137 0.079 53.864 1.00 72.12 956 PRO A CA 1
ATOM 7357 C C . PRO A 1 956 ? -28.386 -0.786 53.618 1.00 72.12 956 PRO A C 1
ATOM 7359 O O . PRO A 1 956 ? -29.304 -0.419 52.892 1.00 72.12 956 PRO A O 1
ATOM 7362 N N . MET A 1 957 ? -28.435 -1.967 54.242 1.00 74.69 957 MET A N 1
ATOM 7363 C CA . MET A 1 957 ? -29.497 -2.956 54.027 1.00 74.69 957 MET A CA 1
ATOM 7364 C C . MET A 1 957 ? -30.891 -2.403 54.314 1.00 74.69 957 MET A C 1
ATOM 7366 O O . MET A 1 957 ? -31.828 -2.713 53.590 1.00 74.69 957 MET A O 1
ATOM 7370 N N . LYS A 1 958 ? -31.037 -1.580 55.359 1.00 73.25 958 LYS A N 1
ATOM 7371 C CA . LYS A 1 958 ? -32.333 -0.992 55.727 1.00 73.25 958 LYS A CA 1
ATOM 7372 C C . LYS A 1 958 ? -32.874 -0.078 54.627 1.00 73.25 958 LYS A C 1
ATOM 7374 O O . LYS A 1 958 ? -34.022 -0.238 54.239 1.00 73.25 958 LYS A O 1
ATOM 7379 N N . GLU A 1 959 ? -32.028 0.794 54.085 1.00 77.31 959 GLU A N 1
ATOM 7380 C CA . GLU A 1 959 ? -32.395 1.705 52.994 1.00 77.31 959 GLU A CA 1
ATOM 7381 C C . GLU A 1 959 ? -32.725 0.929 51.710 1.00 77.31 959 GLU A C 1
ATOM 7383 O O . GLU A 1 959 ? -33.707 1.230 51.044 1.00 77.31 959 GLU A O 1
ATOM 7388 N N . LEU A 1 960 ? -31.965 -0.127 51.394 1.00 81.38 960 LEU A N 1
ATOM 7389 C CA . LEU A 1 960 ? -32.240 -0.990 50.239 1.00 81.38 960 LEU A CA 1
ATOM 7390 C C . LEU A 1 960 ? -33.595 -1.708 50.339 1.00 81.38 960 LEU A C 1
ATOM 7392 O O . LEU A 1 960 ? -34.311 -1.811 49.345 1.00 81.38 960 LEU A O 1
ATOM 7396 N N . TYR A 1 961 ? -33.961 -2.199 51.528 1.00 82.00 961 TYR A N 1
ATOM 7397 C CA . TYR A 1 961 ? -35.279 -2.800 51.747 1.00 82.00 961 TYR A CA 1
ATOM 7398 C C . TYR A 1 961 ? -36.406 -1.763 51.653 1.00 82.00 961 TYR A C 1
ATOM 7400 O O . TYR A 1 961 ? -37.436 -2.060 51.056 1.00 82.00 961 TYR A O 1
ATOM 7408 N N . GLU A 1 962 ? -36.216 -0.558 52.201 1.00 80.00 962 GLU A N 1
ATOM 7409 C CA . GLU A 1 962 ? -37.200 0.537 52.127 1.00 80.00 962 GLU A CA 1
ATOM 7410 C C . GLU A 1 962 ? -37.447 1.017 50.688 1.00 80.00 962 GLU A C 1
ATOM 7412 O O . GLU A 1 962 ? -38.559 1.429 50.365 1.00 80.00 962 GLU A O 1
ATOM 7417 N N . LEU A 1 963 ? -36.440 0.912 49.816 1.00 82.94 963 LEU A N 1
ATOM 7418 C CA . LEU A 1 963 ? -36.537 1.231 48.388 1.00 82.94 963 LEU A CA 1
ATOM 7419 C C . LEU A 1 963 ? -37.133 0.100 47.528 1.00 82.94 963 LEU A C 1
ATOM 7421 O O . LEU A 1 963 ? -37.286 0.286 46.325 1.00 82.94 963 LEU A O 1
ATOM 7425 N N . GLY A 1 964 ? -37.484 -1.052 48.114 1.00 81.81 964 GLY A N 1
ATOM 7426 C CA . GLY A 1 964 ? -38.165 -2.139 47.399 1.00 81.81 964 GLY A CA 1
ATOM 7427 C C . GLY A 1 964 ? -37.247 -3.138 46.683 1.00 81.81 964 GLY A C 1
ATOM 7428 O O . GLY A 1 964 ? -37.682 -3.779 45.731 1.00 81.81 964 GLY A O 1
ATOM 7429 N N . LEU A 1 965 ? -35.996 -3.333 47.136 1.00 84.88 965 LEU A N 1
ATOM 7430 C CA . LEU A 1 965 ? -35.032 -4.282 46.533 1.00 84.88 965 LEU A CA 1
ATOM 7431 C C . LEU A 1 965 ? -35.612 -5.672 46.222 1.00 84.88 965 LEU A C 1
ATOM 7433 O O . LEU A 1 965 ? -35.291 -6.253 45.188 1.00 84.88 965 LEU A O 1
ATOM 7437 N N . ILE A 1 966 ? -36.435 -6.216 47.120 1.00 83.88 966 ILE A N 1
ATOM 7438 C CA . ILE A 1 966 ? -37.013 -7.559 46.971 1.00 83.88 966 ILE A CA 1
ATOM 7439 C C . ILE A 1 966 ? -38.043 -7.608 45.848 1.00 83.88 966 ILE A C 1
ATOM 7441 O O . ILE A 1 966 ? -38.041 -8.559 45.063 1.00 83.88 966 ILE A O 1
ATOM 7445 N N . ASP A 1 967 ? -38.890 -6.588 45.761 1.00 82.44 967 ASP A N 1
ATOM 7446 C CA . ASP A 1 967 ? -39.942 -6.504 44.753 1.00 82.44 967 ASP A CA 1
ATOM 7447 C C . ASP A 1 967 ? -39.312 -6.332 43.364 1.00 82.44 967 ASP A C 1
ATOM 7449 O O . ASP A 1 967 ? -39.618 -7.085 42.441 1.00 82.44 967 ASP A O 1
ATOM 7453 N N . GLU A 1 968 ? -38.323 -5.443 43.254 1.00 82.38 968 GLU A N 1
ATOM 7454 C CA . GLU A 1 968 ? -37.580 -5.187 42.017 1.00 82.38 968 GLU A CA 1
ATOM 7455 C C . GLU A 1 968 ? -36.791 -6.404 41.522 1.00 82.38 968 GLU A C 1
ATOM 7457 O O . GLU A 1 968 ? -36.871 -6.778 40.351 1.00 82.38 968 GLU A O 1
ATOM 7462 N N . LEU A 1 969 ? -36.067 -7.085 42.415 1.00 85.12 969 LEU A N 1
ATOM 7463 C CA . LEU A 1 969 ? -35.338 -8.305 42.066 1.00 85.12 969 LEU A CA 1
ATOM 7464 C C . LEU A 1 969 ? -36.287 -9.412 41.589 1.00 85.12 969 LEU A C 1
ATOM 7466 O O . LEU A 1 969 ? -35.964 -10.138 40.648 1.00 85.12 969 LEU A O 1
ATOM 7470 N N . THR A 1 970 ? -37.455 -9.538 42.222 1.00 84.69 970 THR A N 1
ATOM 7471 C CA . THR A 1 970 ? -38.465 -10.537 41.852 1.00 84.69 970 THR A CA 1
ATOM 7472 C C . THR A 1 970 ? -39.039 -10.247 40.466 1.00 84.69 970 THR A C 1
ATOM 7474 O O . THR A 1 970 ? -39.113 -11.162 39.643 1.00 84.69 970 THR A O 1
ATOM 7477 N N . LEU A 1 971 ? -39.363 -8.984 40.172 1.00 84.31 971 LEU A N 1
ATOM 7478 C CA . LEU A 1 971 ? -39.864 -8.550 38.866 1.00 84.31 971 LEU A CA 1
ATOM 7479 C C . LEU A 1 971 ? -38.837 -8.773 37.748 1.00 84.31 971 LEU A C 1
ATOM 7481 O O . LEU A 1 971 ? -39.151 -9.435 36.758 1.00 84.31 971 LEU A O 1
ATOM 7485 N N . VAL A 1 972 ? -37.592 -8.314 37.933 1.00 83.56 972 VAL A N 1
ATOM 7486 C CA . VAL A 1 972 ? -36.516 -8.484 36.937 1.00 83.56 972 VAL A CA 1
ATOM 7487 C C . VAL A 1 972 ? -36.250 -9.966 36.665 1.00 83.56 972 VAL A C 1
ATOM 7489 O O . VAL A 1 972 ? -36.110 -10.376 35.512 1.00 83.56 972 VAL A O 1
ATOM 7492 N N . MET A 1 973 ? -36.219 -10.800 37.709 1.00 82.44 973 MET A N 1
ATOM 7493 C CA . MET A 1 973 ? -36.046 -12.248 37.565 1.00 82.44 973 MET A CA 1
ATOM 7494 C C . MET A 1 973 ? -37.198 -12.892 36.784 1.00 82.44 973 MET A C 1
ATOM 7496 O O . MET A 1 973 ? -36.942 -13.704 35.895 1.00 82.44 973 MET A O 1
ATOM 7500 N N . GLN A 1 974 ? -38.452 -12.532 37.074 1.00 81.50 974 GLN A N 1
ATOM 7501 C CA . GLN A 1 974 ? -39.620 -13.056 36.357 1.00 81.50 974 GLN A CA 1
ATOM 7502 C C . GLN A 1 974 ? -39.610 -12.647 34.877 1.00 81.50 974 GLN A C 1
ATOM 7504 O O . GLN A 1 974 ? -39.767 -13.506 34.006 1.00 81.50 974 GLN A O 1
ATOM 7509 N N . GLU A 1 975 ? -39.359 -11.372 34.575 1.00 78.56 975 GLU A N 1
ATOM 7510 C CA . GLU A 1 975 ? -39.336 -10.861 33.201 1.00 78.56 975 GLU A CA 1
ATOM 7511 C C . GLU A 1 975 ? -38.213 -11.501 32.365 1.00 78.56 975 GLU A C 1
ATOM 7513 O O . GLU A 1 975 ? -38.450 -12.008 31.263 1.00 78.56 975 GLU A O 1
ATOM 7518 N N . MET A 1 976 ? -36.993 -11.569 32.909 1.00 75.25 976 MET A N 1
ATOM 7519 C CA . MET A 1 976 ? -35.853 -12.205 32.236 1.00 75.25 976 MET A CA 1
ATOM 7520 C C . MET A 1 976 ? -36.037 -13.714 32.085 1.00 75.25 976 MET A C 1
ATOM 7522 O O . MET A 1 976 ? -35.688 -14.291 31.055 1.00 75.25 976 MET A O 1
ATOM 7526 N N . GLY A 1 977 ? -36.620 -14.350 33.097 1.00 68.12 977 GLY A N 1
ATOM 7527 C CA . GLY A 1 977 ? -36.908 -15.773 33.114 1.00 68.12 977 GLY A CA 1
ATOM 7528 C C . GLY A 1 977 ? -37.856 -16.224 32.003 1.00 68.12 977 GLY A C 1
ATOM 7529 O O . GLY A 1 977 ? -37.594 -17.229 31.339 1.00 68.12 977 GLY A O 1
ATOM 7530 N N . HIS A 1 978 ? -38.927 -15.465 31.757 1.00 67.88 978 HIS A N 1
ATOM 7531 C CA . HIS A 1 978 ? -39.867 -15.744 30.669 1.00 67.88 978 HIS A CA 1
ATOM 7532 C C . HIS A 1 978 ? -39.244 -15.503 29.286 1.00 67.88 978 HIS A C 1
ATOM 7534 O O . HIS A 1 978 ? -39.402 -16.333 28.388 1.00 67.88 978 HIS A O 1
ATOM 7540 N N . ASN A 1 979 ? -38.484 -14.416 29.130 1.00 64.62 979 ASN A N 1
ATOM 7541 C CA . ASN A 1 979 ? -37.895 -14.022 27.849 1.00 64.62 979 ASN A CA 1
ATOM 7542 C C . ASN A 1 979 ? -36.734 -14.933 27.406 1.00 64.62 979 ASN A C 1
ATOM 7544 O O . ASN A 1 979 ? -36.687 -15.332 26.244 1.00 64.62 979 ASN A O 1
ATOM 7548 N N . CYS A 1 980 ? -35.827 -15.316 28.315 1.00 64.56 980 CYS A N 1
ATOM 7549 C CA . CYS A 1 980 ? -34.699 -16.205 27.996 1.00 64.56 980 CYS A CA 1
ATOM 7550 C C . CYS A 1 980 ? -35.144 -17.633 27.651 1.00 64.56 980 CYS A C 1
ATOM 7552 O O . CYS A 1 980 ? -34.447 -18.348 26.935 1.00 64.56 980 CYS A O 1
ATOM 7554 N N . TRP A 1 981 ? -36.297 -18.068 28.164 1.00 59.84 981 TRP A N 1
ATOM 7555 C CA . TRP A 1 981 ? -36.787 -19.427 27.948 1.00 59.84 981 TRP A CA 1
ATOM 7556 C C . TRP A 1 981 ? -37.703 -19.561 26.724 1.00 59.84 981 TRP A C 1
ATOM 7558 O O . TRP A 1 981 ? -37.715 -20.616 26.095 1.00 59.84 981 TRP A O 1
ATOM 7568 N N . ALA A 1 982 ? -38.427 -18.501 26.344 1.00 58.03 982 ALA A N 1
ATOM 7569 C CA . ALA A 1 982 ? -39.251 -18.480 25.133 1.00 58.03 982 ALA A CA 1
ATOM 7570 C C . ALA A 1 982 ? -38.414 -18.550 23.837 1.00 58.03 982 ALA A C 1
ATOM 7572 O O . ALA A 1 982 ? -38.809 -19.223 22.888 1.00 58.03 982 ALA A O 1
ATOM 7573 N N . GLU A 1 983 ? -37.230 -17.929 23.807 1.00 51.47 983 GLU A N 1
ATOM 7574 C CA . GLU A 1 983 ? -36.336 -17.930 22.632 1.00 51.47 983 GLU A CA 1
ATOM 7575 C C . GLU A 1 983 ? -35.614 -19.273 22.409 1.00 51.47 983 GLU A C 1
ATOM 7577 O O . GLU A 1 983 ? -35.216 -19.579 21.288 1.00 51.47 983 GLU A O 1
ATOM 7582 N N . ALA A 1 984 ? -35.508 -20.127 23.434 1.00 45.94 984 ALA A N 1
ATOM 7583 C CA . ALA A 1 984 ? -34.929 -21.469 23.305 1.00 45.94 984 ALA A CA 1
ATOM 7584 C C . ALA A 1 984 ? -35.830 -22.454 22.521 1.00 45.94 984 ALA A C 1
ATOM 7586 O O . ALA A 1 984 ? -35.384 -23.543 22.156 1.00 45.94 984 ALA A O 1
ATOM 7587 N N . GLY A 1 985 ? -37.098 -22.094 22.271 1.00 43.06 985 GLY A N 1
ATOM 7588 C CA . GLY A 1 985 ? -38.064 -22.909 21.525 1.00 43.06 985 GLY A CA 1
ATOM 7589 C C . GLY A 1 985 ? -38.042 -22.720 20.001 1.00 43.06 985 GLY A C 1
ATOM 7590 O O . GLY A 1 985 ? -38.391 -23.657 19.285 1.00 43.06 985 GLY A O 1
ATOM 7591 N N . ASP A 1 986 ? -37.590 -21.562 19.503 1.00 35.72 986 ASP A N 1
ATOM 7592 C CA . ASP A 1 986 ? -37.624 -21.191 18.078 1.00 35.72 986 ASP A CA 1
ATOM 7593 C C . ASP A 1 986 ? -36.203 -21.067 17.497 1.00 35.72 986 ASP A C 1
ATOM 7595 O O . ASP A 1 986 ? -35.648 -19.988 17.298 1.00 35.72 986 ASP A O 1
ATOM 7599 N N . ALA A 1 987 ? -35.599 -22.210 17.167 1.00 36.34 987 ALA A N 1
ATOM 7600 C CA . ALA A 1 987 ? -34.280 -22.300 16.532 1.00 36.34 987 ALA A CA 1
ATOM 7601 C C . ALA A 1 987 ? -34.289 -21.967 15.017 1.00 36.34 987 ALA A C 1
ATOM 7603 O O . ALA A 1 987 ? -33.629 -22.639 14.220 1.00 36.34 987 ALA A O 1
ATOM 7604 N N . SER A 1 988 ? -35.025 -20.935 14.586 1.00 33.19 988 SER A N 1
ATOM 7605 C CA . SER A 1 988 ? -35.030 -20.477 13.187 1.00 33.19 988 SER A CA 1
ATOM 7606 C C . SER A 1 988 ? -35.147 -18.952 13.061 1.00 33.19 988 SER A C 1
ATOM 7608 O O . SER A 1 988 ? -36.206 -18.423 12.736 1.00 33.19 988 SER A O 1
ATOM 7610 N N . GLY A 1 989 ? -34.044 -18.229 13.276 1.00 34.06 989 GLY A N 1
ATOM 7611 C CA . GLY A 1 989 ? -33.968 -16.793 12.978 1.00 34.06 989 GLY A CA 1
ATOM 7612 C C . GLY A 1 989 ? -32.603 -16.179 13.296 1.00 34.06 989 GLY A C 1
ATOM 7613 O O . GLY A 1 989 ? -32.242 -15.999 14.453 1.00 34.06 989 GLY A O 1
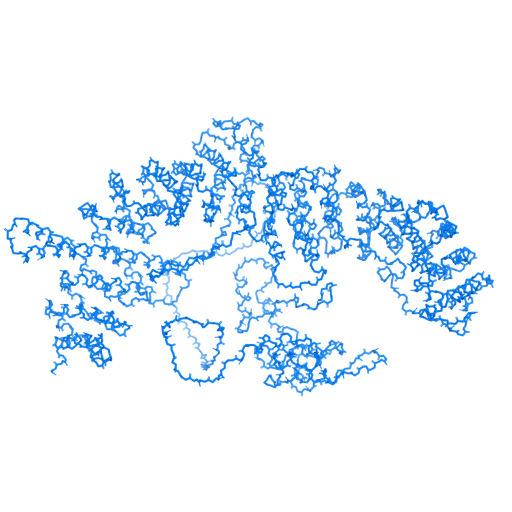ATOM 7614 N N . SER A 1 990 ? -31.828 -15.823 12.271 1.00 36.19 990 SER A N 1
ATOM 7615 C CA . SER A 1 990 ? -30.431 -15.366 12.361 1.00 36.19 990 SER A CA 1
ATOM 7616 C C . SER A 1 990 ? -30.232 -13.902 12.806 1.00 36.19 990 SER A C 1
ATOM 7618 O O . SER A 1 990 ? -29.253 -13.281 12.400 1.00 36.19 990 SER A O 1
ATOM 7620 N N . HIS A 1 991 ? -31.122 -13.331 13.626 1.00 34.38 991 HIS A N 1
ATOM 7621 C CA . HIS A 1 991 ? -31.025 -11.926 14.066 1.00 34.38 991 HIS A CA 1
ATOM 7622 C C . HIS A 1 991 ? -30.783 -11.707 15.580 1.00 34.38 991 HIS A C 1
ATOM 7624 O O . HIS A 1 991 ? -30.583 -10.565 15.980 1.00 34.38 991 HIS A O 1
ATOM 7630 N N . GLY A 1 992 ? -30.708 -12.755 16.418 1.00 34.69 992 GLY A N 1
ATOM 7631 C CA . GLY A 1 992 ? -30.756 -12.619 17.892 1.00 34.69 992 GLY A CA 1
ATOM 7632 C C . GLY A 1 992 ? -29.451 -12.716 18.710 1.00 34.69 992 GLY A C 1
ATOM 7633 O O . GLY A 1 992 ? -29.505 -12.601 19.930 1.00 34.69 992 GLY A O 1
ATOM 7634 N N . THR A 1 993 ? -28.266 -12.924 18.120 1.00 45.91 993 THR A N 1
ATOM 7635 C CA . THR A 1 993 ? -27.071 -13.372 18.888 1.00 45.91 993 THR A CA 1
ATOM 7636 C C . THR A 1 993 ? -26.463 -12.358 19.869 1.00 45.91 993 THR A C 1
ATOM 7638 O O . THR A 1 993 ? -25.788 -12.764 20.812 1.00 45.91 993 THR A O 1
ATOM 7641 N N . ARG A 1 994 ? -26.667 -11.044 19.686 1.00 43.06 994 ARG A N 1
ATOM 7642 C CA . ARG A 1 994 ? -26.189 -10.018 20.643 1.00 43.06 994 ARG A CA 1
ATOM 7643 C C . ARG A 1 994 ? -27.182 -9.731 21.765 1.00 43.06 994 ARG A C 1
ATOM 7645 O O . ARG A 1 994 ? -26.754 -9.489 22.890 1.00 43.06 994 ARG A O 1
ATOM 7652 N N . GLU A 1 995 ? -28.475 -9.737 21.454 1.00 48.47 995 GLU A N 1
ATOM 7653 C CA . GLU A 1 995 ? -29.526 -9.500 22.446 1.00 48.47 995 GLU A CA 1
ATOM 7654 C C . GLU A 1 995 ? -29.654 -10.690 23.400 1.00 48.47 995 GLU A C 1
ATOM 7656 O O . GLU A 1 995 ? -29.785 -10.478 24.602 1.00 48.47 995 GLU A O 1
ATOM 7661 N N . SER A 1 996 ? -29.493 -11.928 22.915 1.00 59.84 996 SER A N 1
ATOM 7662 C CA . SER A 1 996 ? -29.493 -13.119 23.774 1.00 59.84 996 SER A CA 1
ATOM 7663 C C . SER A 1 996 ? -28.334 -13.126 24.781 1.00 59.84 996 SER A C 1
ATOM 7665 O O . SER A 1 996 ? -28.547 -13.403 25.959 1.00 59.84 996 SER A O 1
ATOM 7667 N N . GLY A 1 997 ? -27.123 -12.733 24.365 1.00 65.56 997 GLY A N 1
ATOM 7668 C CA . GLY A 1 997 ? -25.959 -12.648 25.257 1.00 65.56 997 GLY A CA 1
ATOM 7669 C C . GLY A 1 997 ? -26.110 -11.606 26.373 1.00 65.56 997 GLY A C 1
ATOM 7670 O O . GLY A 1 997 ? -25.733 -11.861 27.514 1.00 65.56 997 GLY A O 1
ATOM 7671 N N . GLN A 1 998 ? -26.712 -10.450 26.075 1.00 69.06 998 GLN A N 1
ATOM 7672 C CA . GLN A 1 998 ? -26.978 -9.414 27.079 1.00 69.06 998 GLN A CA 1
ATOM 7673 C C . GLN A 1 998 ? -28.081 -9.834 28.063 1.00 69.06 998 GLN A C 1
ATOM 7675 O O . GLN A 1 998 ? -28.009 -9.527 29.252 1.00 69.06 998 GLN A O 1
ATOM 7680 N N . LYS A 1 999 ? -29.094 -10.566 27.589 1.00 72.88 999 LYS A N 1
ATOM 7681 C CA . LYS A 1 999 ? -30.139 -11.112 28.459 1.00 72.88 999 LYS A CA 1
ATOM 7682 C C . LYS A 1 999 ? -29.574 -12.146 29.442 1.00 72.88 999 LYS A C 1
ATOM 7684 O O . LYS A 1 999 ? -29.910 -12.120 30.625 1.00 72.88 999 LYS A O 1
ATOM 7689 N N . ILE A 1 1000 ? -28.660 -12.999 28.979 1.00 78.94 1000 ILE A N 1
ATOM 7690 C CA . ILE A 1 1000 ? -27.955 -13.983 29.814 1.00 78.94 1000 ILE A CA 1
ATOM 7691 C C . ILE A 1 1000 ? -27.129 -13.292 30.910 1.00 78.94 1000 ILE A C 1
ATOM 7693 O O . ILE A 1 1000 ? -27.222 -13.687 32.071 1.00 78.94 1000 ILE A O 1
ATOM 7697 N N . SER A 1 1001 ? -26.390 -12.222 30.587 1.00 80.19 1001 SER A N 1
ATOM 7698 C CA . SER A 1 1001 ? -25.574 -11.511 31.584 1.00 80.19 1001 SER A CA 1
ATOM 7699 C C . SER A 1 1001 ? -26.414 -10.791 32.645 1.00 80.19 1001 SER A C 1
ATOM 7701 O O . SER A 1 1001 ? -26.046 -10.787 33.817 1.00 80.19 1001 SER A O 1
ATOM 7703 N N . ILE A 1 1002 ? -27.563 -10.211 32.269 1.00 82.88 1002 ILE A N 1
ATOM 7704 C CA . ILE A 1 1002 ? -28.513 -9.617 33.228 1.00 82.88 1002 ILE A CA 1
ATOM 7705 C C . ILE A 1 1002 ? -29.050 -10.694 34.176 1.00 82.88 1002 ILE A C 1
ATOM 7707 O O . ILE A 1 1002 ? -29.043 -10.494 35.391 1.00 82.88 1002 ILE A O 1
ATOM 7711 N N . LEU A 1 1003 ? -29.470 -11.844 33.635 1.00 85.31 1003 LEU A N 1
ATOM 7712 C CA . LEU A 1 1003 ? -29.976 -12.962 34.432 1.00 85.31 1003 LEU A CA 1
ATOM 7713 C C . LEU A 1 1003 ? -28.911 -13.494 35.401 1.00 85.31 1003 LEU A C 1
ATOM 7715 O O . LEU A 1 1003 ? -29.216 -13.753 36.563 1.00 85.31 1003 LEU A O 1
ATOM 7719 N N . GLN A 1 1004 ? -27.662 -13.615 34.951 1.00 85.75 1004 GLN A N 1
ATOM 7720 C CA . GLN A 1 1004 ? -26.555 -14.028 35.806 1.00 85.75 1004 GLN A CA 1
ATOM 7721 C C . GLN A 1 1004 ? -26.323 -13.037 36.956 1.00 85.75 1004 GLN A C 1
ATOM 7723 O O . GLN A 1 1004 ? -26.270 -13.456 38.110 1.00 85.75 1004 GLN A O 1
ATOM 7728 N N . SER A 1 1005 ? -26.260 -11.729 36.680 1.00 86.00 1005 SER A N 1
ATOM 7729 C CA . SER A 1 1005 ? -26.083 -10.715 37.732 1.00 86.00 1005 SER A CA 1
ATOM 7730 C C . SER A 1 1005 ? -27.250 -10.668 38.721 1.00 86.00 1005 SER A C 1
ATOM 7732 O O . SER A 1 1005 ? -27.028 -10.444 39.912 1.00 86.00 1005 SER A O 1
ATOM 7734 N N . ALA A 1 1006 ? -28.482 -10.900 38.255 1.00 86.88 1006 ALA A N 1
ATOM 7735 C CA . ALA A 1 1006 ? -29.663 -10.988 39.114 1.00 86.88 1006 ALA A CA 1
ATOM 7736 C C . ALA A 1 1006 ? -29.620 -12.232 40.023 1.00 86.88 1006 ALA A C 1
ATOM 7738 O O . ALA A 1 1006 ? -29.888 -12.127 41.221 1.00 86.88 1006 ALA A O 1
ATOM 7739 N N . LEU A 1 1007 ? -29.214 -13.390 39.486 1.00 88.00 1007 LEU A N 1
ATOM 7740 C CA . LEU A 1 1007 ? -28.981 -14.607 40.271 1.00 88.00 1007 LEU A CA 1
ATOM 7741 C C . LEU A 1 1007 ? -27.876 -14.397 41.316 1.00 88.00 1007 LEU A C 1
ATOM 7743 O O . LEU A 1 1007 ? -28.054 -14.742 42.478 1.00 88.00 1007 LEU A O 1
ATOM 7747 N N . GLU A 1 1008 ? -26.762 -13.763 40.949 1.00 87.81 1008 GLU A N 1
ATOM 7748 C CA . GLU A 1 1008 ? -25.689 -13.426 41.894 1.00 87.81 1008 GLU A CA 1
ATOM 7749 C C . GLU A 1 1008 ? -26.167 -12.487 43.013 1.00 87.81 1008 GLU A C 1
ATOM 7751 O O . GLU A 1 1008 ? -25.820 -12.693 44.180 1.00 87.81 1008 GLU A O 1
ATOM 7756 N N . LEU A 1 1009 ? -27.016 -11.506 42.690 1.00 87.81 1009 LEU A N 1
ATOM 7757 C CA . LEU A 1 1009 ? -27.608 -10.601 43.678 1.00 87.81 1009 LEU A CA 1
ATOM 7758 C C . LEU A 1 1009 ? -28.521 -11.341 44.648 1.00 87.81 1009 LEU A C 1
ATOM 7760 O O . LEU A 1 1009 ? -28.398 -11.176 45.865 1.00 87.81 1009 LEU A O 1
ATOM 7764 N N . MET A 1 1010 ? -29.375 -12.219 44.124 1.00 88.62 1010 MET A N 1
ATOM 7765 C CA . MET A 1 1010 ? -30.209 -13.088 44.944 1.00 88.62 1010 MET A CA 1
ATOM 7766 C C . MET A 1 1010 ? -29.357 -14.025 45.813 1.00 88.62 1010 MET A C 1
ATOM 7768 O O . MET A 1 1010 ? -29.654 -14.202 46.996 1.00 88.62 1010 MET A O 1
ATOM 7772 N N . HIS A 1 1011 ? -28.266 -14.573 45.276 1.00 88.44 1011 HIS A N 1
ATOM 7773 C CA . HIS A 1 1011 ? -27.341 -15.419 46.021 1.00 88.44 1011 HIS A CA 1
ATOM 7774 C C . HIS A 1 1011 ? -26.724 -14.688 47.212 1.00 88.44 1011 HIS A C 1
ATOM 7776 O O . HIS A 1 1011 ? -26.740 -15.192 48.339 1.00 88.44 1011 HIS A O 1
ATOM 7782 N N . ASN A 1 1012 ? -26.185 -13.490 46.971 1.00 85.62 1012 ASN A N 1
ATOM 7783 C CA . ASN A 1 1012 ? -25.534 -12.672 47.992 1.00 85.62 1012 ASN A CA 1
ATOM 7784 C C . ASN A 1 1012 ? -26.524 -12.272 49.093 1.00 85.62 1012 ASN A C 1
ATOM 7786 O O . ASN A 1 1012 ? -26.212 -12.394 50.281 1.00 85.62 1012 ASN A O 1
ATOM 7790 N N . LEU A 1 1013 ? -27.747 -11.906 48.706 1.00 86.12 1013 LEU A N 1
ATOM 7791 C CA . LEU A 1 1013 ? -28.845 -11.614 49.620 1.00 86.12 1013 LEU A CA 1
ATOM 7792 C C . LEU A 1 1013 ? -29.212 -12.835 50.485 1.00 86.12 1013 LEU A C 1
ATOM 7794 O O . LEU A 1 1013 ? -29.182 -12.754 51.715 1.00 86.12 1013 LEU A O 1
ATOM 7798 N N . LEU A 1 1014 ? -29.484 -13.995 49.872 1.00 86.25 1014 LEU A N 1
ATOM 7799 C CA . LEU A 1 1014 ? -29.831 -15.234 50.585 1.00 86.25 1014 LEU A CA 1
ATOM 7800 C C . LEU A 1 1014 ? -28.694 -15.717 51.491 1.00 86.25 1014 LEU A C 1
ATOM 7802 O O . LEU A 1 1014 ? -28.938 -16.233 52.586 1.00 86.25 1014 LEU A O 1
ATOM 7806 N N . ARG A 1 1015 ? -27.441 -15.538 51.067 1.00 86.81 1015 ARG A N 1
ATOM 7807 C CA . ARG A 1 1015 ? -26.264 -15.847 51.879 1.00 86.81 1015 ARG A CA 1
ATOM 7808 C C . ARG A 1 1015 ? -26.209 -14.962 53.120 1.00 86.81 1015 ARG A C 1
ATOM 7810 O O . ARG A 1 1015 ? -26.023 -15.491 54.216 1.00 86.81 1015 ARG A O 1
ATOM 7817 N N . GLN A 1 1016 ? -26.409 -13.654 52.977 1.00 82.38 1016 GLN A N 1
ATOM 7818 C CA . GLN A 1 1016 ? -26.418 -12.727 54.107 1.00 82.38 1016 GLN A CA 1
ATOM 7819 C C . GLN A 1 1016 ? -27.568 -13.034 55.078 1.00 82.38 1016 GLN A C 1
ATOM 7821 O O . GLN A 1 1016 ? -27.336 -13.136 56.285 1.00 82.38 1016 GLN A O 1
ATOM 7826 N N . VAL A 1 1017 ? -28.779 -13.284 54.560 1.00 84.19 1017 VAL A N 1
ATOM 7827 C CA . VAL A 1 1017 ? -29.938 -13.748 55.348 1.00 84.19 1017 VAL A CA 1
ATOM 7828 C C . VAL A 1 1017 ? -29.574 -15.021 56.114 1.00 84.19 1017 VAL A C 1
ATOM 7830 O O . VAL A 1 1017 ? -29.784 -15.113 57.324 1.00 84.19 1017 VAL A O 1
ATOM 7833 N N . SER A 1 1018 ? -28.959 -15.996 55.438 1.00 84.12 1018 SER A N 1
ATOM 7834 C CA . SER A 1 1018 ? -28.543 -17.252 56.058 1.00 84.12 1018 SER A CA 1
ATOM 7835 C C . SER A 1 1018 ? -27.483 -17.064 57.139 1.00 84.12 1018 SER A C 1
ATOM 7837 O O . SER A 1 1018 ? -27.505 -17.807 58.123 1.00 84.12 1018 SER A O 1
ATOM 7839 N N . GLU A 1 1019 ? -26.549 -16.127 56.983 1.00 83.00 1019 GLU A N 1
ATOM 7840 C CA . GLU A 1 1019 ? -25.542 -15.822 57.999 1.00 83.00 1019 GLU A CA 1
ATOM 7841 C C . GLU A 1 1019 ? -26.175 -15.185 59.242 1.00 83.00 1019 GLU A C 1
ATOM 7843 O O . GLU A 1 1019 ? -25.854 -15.599 60.359 1.00 83.00 1019 GLU A O 1
ATOM 7848 N N . VAL A 1 1020 ? -27.114 -14.247 59.066 1.00 82.06 1020 VAL A N 1
ATOM 7849 C CA . VAL A 1 1020 ? -27.859 -13.611 60.168 1.00 82.06 1020 VAL A CA 1
ATOM 7850 C C . VAL A 1 1020 ? -28.714 -14.638 60.912 1.00 82.06 1020 VAL A C 1
ATOM 7852 O O . VAL A 1 1020 ? -28.580 -14.789 62.127 1.00 82.06 1020 VAL A O 1
ATOM 7855 N N . VAL A 1 1021 ? -29.512 -15.432 60.193 1.00 82.69 1021 VAL A N 1
ATOM 7856 C CA . VAL A 1 1021 ? -30.355 -16.485 60.788 1.00 82.69 1021 VAL A CA 1
ATOM 7857 C C . VAL A 1 1021 ? -29.496 -17.529 61.506 1.00 82.69 1021 VAL A C 1
ATOM 7859 O O . VAL A 1 1021 ? -29.837 -17.983 62.599 1.00 82.69 1021 VAL A O 1
ATOM 7862 N N . ARG A 1 1022 ? -28.336 -17.898 60.947 1.00 82.56 1022 ARG A N 1
ATOM 7863 C CA . ARG A 1 1022 ? -27.412 -18.835 61.597 1.00 82.56 1022 ARG A CA 1
ATOM 7864 C C . ARG A 1 1022 ? -26.821 -18.259 62.883 1.00 82.56 1022 ARG A C 1
ATOM 7866 O O . ARG A 1 1022 ? -26.737 -19.008 63.856 1.00 82.56 1022 ARG A O 1
ATOM 7873 N N . LYS A 1 1023 ? -26.429 -16.980 62.907 1.00 80.19 1023 LYS A N 1
ATOM 7874 C CA . LYS A 1 1023 ? -25.943 -16.298 64.121 1.00 80.19 1023 LYS A CA 1
ATOM 7875 C C . LYS A 1 1023 ? -27.024 -16.273 65.203 1.00 80.19 1023 LYS A C 1
ATOM 7877 O O . LYS A 1 1023 ? -26.772 -16.760 66.305 1.00 80.19 1023 LYS A O 1
ATOM 7882 N N . ALA A 1 1024 ? -28.247 -15.876 64.851 1.00 79.12 1024 ALA A N 1
ATOM 7883 C CA . ALA A 1 1024 ? -29.388 -15.883 65.766 1.00 79.12 1024 ALA A CA 1
ATOM 7884 C C . ALA A 1 1024 ? -29.683 -17.294 66.323 1.00 79.12 1024 ALA A C 1
ATOM 7886 O O . ALA A 1 1024 ? -29.866 -17.482 67.528 1.00 79.12 1024 ALA A O 1
ATOM 7887 N N . LEU A 1 1025 ? -29.649 -18.334 65.477 1.00 77.06 1025 LEU A N 1
ATOM 7888 C CA . LEU A 1 1025 ? -29.847 -19.729 65.900 1.00 77.06 1025 LEU A CA 1
ATOM 7889 C C . LEU A 1 1025 ? -28.698 -20.277 66.764 1.00 77.06 1025 LEU A C 1
ATOM 7891 O O . LEU A 1 1025 ? -28.936 -21.120 67.634 1.00 77.06 1025 LEU A O 1
ATOM 7895 N N . GLN A 1 1026 ? -27.458 -19.839 66.529 1.00 76.38 1026 GLN A N 1
ATOM 7896 C CA . GLN A 1 1026 ? -26.295 -20.215 67.338 1.00 76.38 1026 GLN A CA 1
ATOM 7897 C C . GLN A 1 1026 ? -26.353 -19.578 68.728 1.00 76.38 1026 GLN A C 1
ATOM 7899 O O . GLN A 1 1026 ? -26.134 -20.279 69.716 1.00 76.38 1026 GLN A O 1
ATOM 7904 N N . LEU A 1 1027 ? -26.735 -18.303 68.816 1.00 71.31 1027 LEU A N 1
ATOM 7905 C CA . LEU A 1 1027 ? -26.943 -17.604 70.085 1.00 71.31 1027 LEU A CA 1
ATOM 7906 C C . LEU A 1 1027 ? -28.107 -18.211 70.877 1.00 71.31 1027 LEU A C 1
ATOM 7908 O O . LEU A 1 1027 ? -27.985 -18.433 72.080 1.00 71.31 1027 LEU A O 1
ATOM 7912 N N . LYS A 1 1028 ? -29.179 -18.632 70.192 1.00 67.88 1028 LYS A N 1
ATOM 7913 C CA . LYS A 1 1028 ? -30.306 -19.356 70.805 1.00 67.88 1028 LYS A CA 1
ATOM 7914 C C . LYS A 1 1028 ? -29.925 -20.751 71.328 1.00 67.88 1028 LYS A C 1
ATOM 7916 O O . LYS A 1 1028 ? -30.483 -21.202 72.327 1.00 67.88 1028 LYS A O 1
ATOM 7921 N N . LYS A 1 1029 ? -28.972 -21.446 70.687 1.00 64.12 1029 LYS A N 1
ATOM 7922 C CA . LYS A 1 1029 ? -28.443 -22.754 71.141 1.00 64.12 1029 LYS A CA 1
ATOM 7923 C C . LYS A 1 1029 ? -27.370 -22.646 72.234 1.00 64.12 1029 LYS A C 1
ATOM 7925 O O . LYS A 1 1029 ? -27.153 -23.628 72.937 1.00 64.12 1029 LYS A O 1
ATOM 7930 N N . GLY A 1 1030 ? -26.724 -21.488 72.385 1.00 56.53 1030 GLY A N 1
ATOM 7931 C CA . GLY A 1 1030 ? -25.616 -21.241 73.317 1.00 56.53 1030 GLY A CA 1
ATOM 7932 C C . GLY A 1 1030 ? -25.982 -21.159 74.803 1.00 56.53 1030 GLY A C 1
ATOM 7933 O O . GLY A 1 1030 ? -25.089 -20.972 75.620 1.00 56.53 1030 GLY A O 1
ATOM 7934 N N . GLY A 1 1031 ? -27.255 -21.330 75.176 1.00 53.97 1031 GLY A N 1
ATOM 7935 C CA . GLY A 1 1031 ? -27.661 -21.431 76.579 1.00 53.97 1031 GLY A CA 1
ATOM 7936 C C . GLY A 1 1031 ? -27.501 -20.124 77.359 1.00 53.97 1031 GLY A C 1
ATOM 7937 O O . GLY A 1 1031 ? -26.704 -20.041 78.285 1.00 53.97 1031 GLY A O 1
ATOM 7938 N N . GLY A 1 1032 ? -28.303 -19.116 77.025 1.00 44.66 1032 GLY A N 1
ATOM 7939 C CA . GLY A 1 1032 ? -28.478 -17.930 77.858 1.00 44.66 1032 GLY A CA 1
ATOM 7940 C C . GLY A 1 1032 ? -29.570 -17.037 77.290 1.00 44.66 1032 GLY A C 1
ATOM 7941 O O . GLY A 1 1032 ? -29.374 -16.416 76.255 1.00 44.66 1032 GLY A O 1
ATOM 7942 N N . GLY A 1 1033 ? -30.728 -16.981 77.950 1.00 52.56 1033 GLY A N 1
ATOM 7943 C CA . GLY A 1 1033 ? -31.786 -16.018 77.643 1.00 52.56 1033 GLY A CA 1
ATOM 7944 C C . GLY A 1 1033 ? -31.369 -14.599 78.034 1.00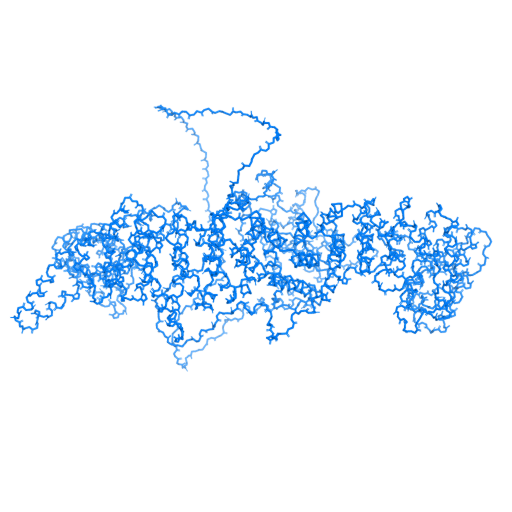 52.56 1033 GLY A C 1
ATOM 7945 O O . GLY A 1 1033 ? -31.863 -14.068 79.024 1.00 52.56 1033 GLY A O 1
ATOM 7946 N N . SER A 1 1034 ? -30.432 -14.004 77.297 1.00 53.97 1034 SER A N 1
ATOM 7947 C CA . SER A 1 1034 ? -30.168 -12.566 77.332 1.00 53.97 1034 SER A CA 1
ATOM 7948 C C . SER A 1 1034 ? -31.137 -11.850 76.382 1.00 53.97 1034 SER A C 1
ATOM 7950 O O . SER A 1 1034 ? -31.527 -12.394 75.347 1.00 53.97 1034 SER A O 1
ATOM 7952 N N . GLY A 1 1035 ? -31.538 -10.620 76.721 1.00 58.59 1035 GLY A N 1
ATOM 7953 C CA . GLY A 1 1035 ? -32.413 -9.800 75.869 1.00 58.59 1035 GLY A CA 1
ATOM 7954 C C . GLY A 1 1035 ? -31.857 -9.564 74.456 1.00 58.59 1035 GLY A C 1
ATOM 7955 O O . GLY A 1 1035 ? -32.635 -9.376 73.528 1.00 58.59 1035 GLY A O 1
ATOM 7956 N N . GLU A 1 1036 ? -30.536 -9.655 74.274 1.00 55.84 1036 GLU A N 1
ATOM 7957 C CA . GLU A 1 1036 ? -29.866 -9.574 72.968 1.00 55.84 1036 GLU A CA 1
ATOM 7958 C C . GLU A 1 1036 ? -30.164 -10.785 72.071 1.00 55.84 1036 GLU A C 1
ATOM 7960 O O . GLU A 1 1036 ? -30.495 -10.602 70.906 1.00 55.84 1036 GLU A O 1
ATOM 7965 N N . GLY A 1 1037 ? -30.158 -12.013 72.606 1.00 60.34 1037 GLY A N 1
ATOM 7966 C CA . GLY A 1 1037 ? -30.437 -13.216 71.810 1.00 60.34 1037 GLY A CA 1
ATOM 7967 C C . GLY A 1 1037 ? -31.887 -13.311 71.319 1.00 60.34 1037 GLY A C 1
ATOM 7968 O O . GLY A 1 1037 ? -32.142 -13.861 70.250 1.00 60.34 1037 GLY A O 1
ATOM 7969 N N . ASN A 1 1038 ? -32.841 -12.750 72.073 1.00 66.31 1038 ASN A N 1
ATOM 7970 C CA . ASN A 1 1038 ? -34.233 -12.636 71.626 1.00 66.31 1038 ASN A CA 1
ATOM 7971 C C . ASN A 1 1038 ? -34.412 -11.524 70.590 1.00 66.31 1038 ASN A C 1
ATOM 7973 O O . ASN A 1 1038 ? -35.143 -11.726 69.627 1.00 66.31 1038 ASN A O 1
ATOM 7977 N N . LYS A 1 1039 ? -33.726 -10.390 70.760 1.00 69.94 1039 LYS A N 1
ATOM 7978 C CA . LYS A 1 1039 ? -33.778 -9.282 69.806 1.00 69.94 1039 LYS A CA 1
ATOM 7979 C C . LYS A 1 1039 ? -33.185 -9.676 68.452 1.00 69.94 1039 LYS A C 1
ATOM 7981 O O . LYS A 1 1039 ? -33.802 -9.424 67.429 1.00 69.94 1039 LYS A O 1
ATOM 7986 N N . GLU A 1 1040 ? -32.054 -10.380 68.436 1.00 73.19 1040 GLU A N 1
ATOM 7987 C CA . GLU A 1 1040 ? -31.470 -10.904 67.193 1.00 73.19 1040 GLU A CA 1
ATOM 7988 C C . GLU A 1 1040 ? -32.332 -11.997 66.541 1.00 73.19 1040 GLU A C 1
ATOM 7990 O O . GLU A 1 1040 ? -32.359 -12.123 65.318 1.00 73.19 1040 GLU A O 1
ATOM 7995 N N . ALA A 1 1041 ? -33.058 -12.792 67.336 1.00 74.88 1041 ALA A N 1
ATOM 7996 C CA . ALA A 1 1041 ? -34.010 -13.767 66.808 1.00 74.88 1041 ALA A CA 1
ATOM 7997 C C . ALA A 1 1041 ? -35.242 -13.094 66.182 1.00 74.88 1041 ALA A C 1
ATOM 7999 O O . ALA A 1 1041 ? -35.694 -13.541 65.131 1.00 74.88 1041 ALA A O 1
ATOM 8000 N N . GLU A 1 1042 ? -35.750 -12.024 66.795 1.00 77.94 1042 GLU A N 1
ATOM 8001 C CA . GLU A 1 1042 ? -36.847 -11.208 66.264 1.00 77.94 1042 GLU A CA 1
ATOM 8002 C C . GLU A 1 1042 ? -36.416 -10.456 64.996 1.00 77.94 1042 GLU A C 1
ATOM 8004 O O . GLU A 1 1042 ? -37.129 -10.468 63.997 1.00 77.94 1042 GLU A O 1
ATOM 8009 N N . GLU A 1 1043 ? -35.207 -9.889 64.978 1.00 77.56 1043 GLU A N 1
ATOM 8010 C CA . GLU A 1 1043 ? -34.619 -9.263 63.788 1.00 77.56 1043 GLU A CA 1
ATOM 8011 C C . GLU A 1 1043 ? -34.424 -10.277 62.647 1.00 77.56 1043 GLU A C 1
ATOM 8013 O O . GLU A 1 1043 ? -34.730 -9.972 61.494 1.00 77.56 1043 GLU A O 1
ATOM 8018 N N . ALA A 1 1044 ? -33.983 -11.503 62.948 1.00 80.75 1044 ALA A N 1
ATOM 8019 C CA . ALA A 1 1044 ? -33.869 -12.572 61.957 1.00 80.75 1044 ALA A CA 1
ATOM 8020 C C . ALA A 1 1044 ? -35.237 -13.042 61.427 1.00 80.75 1044 ALA A C 1
ATOM 8022 O O . ALA A 1 1044 ? -35.359 -13.352 60.243 1.00 80.75 1044 ALA A O 1
ATOM 8023 N N . GLU A 1 1045 ? -36.267 -13.088 62.277 1.00 81.44 1045 GLU A N 1
ATOM 8024 C CA . GLU A 1 1045 ? -37.636 -13.435 61.879 1.00 81.44 1045 GLU A CA 1
ATOM 8025 C C . GLU A 1 1045 ? -38.248 -12.362 60.972 1.00 81.44 1045 GLU A C 1
ATOM 8027 O O . GLU A 1 1045 ? -38.790 -12.691 59.918 1.00 81.44 1045 GLU A O 1
ATOM 8032 N N . GLN A 1 1046 ? -38.082 -11.082 61.316 1.00 81.69 1046 GLN A N 1
ATOM 8033 C CA . GLN A 1 1046 ? -38.496 -9.970 60.457 1.00 81.69 1046 GLN A CA 1
ATOM 8034 C C . GLN A 1 1046 ? -37.781 -10.010 59.104 1.00 81.69 1046 GLN A C 1
ATOM 8036 O O . GLN A 1 1046 ? -38.416 -9.871 58.064 1.00 81.69 1046 GLN A O 1
ATOM 8041 N N . LEU A 1 1047 ? -36.476 -10.288 59.092 1.00 83.25 1047 LEU A N 1
ATOM 8042 C CA . LEU A 1 1047 ? -35.698 -10.376 57.858 1.00 83.25 1047 LEU A CA 1
ATOM 8043 C C . LEU A 1 1047 ? -36.164 -11.540 56.963 1.00 83.25 1047 LEU A C 1
ATOM 8045 O O . LEU A 1 1047 ? -36.227 -11.386 55.741 1.00 83.25 1047 LEU A O 1
ATOM 8049 N N . LEU A 1 1048 ? -36.550 -12.679 57.551 1.00 83.25 1048 LEU A N 1
ATOM 8050 C CA . LEU A 1 1048 ? -37.187 -13.780 56.820 1.00 83.25 1048 LEU A CA 1
ATOM 8051 C C . LEU A 1 1048 ? -38.550 -13.367 56.249 1.00 83.25 1048 LEU A C 1
ATOM 8053 O O . LEU A 1 1048 ? -38.828 -13.670 55.092 1.00 83.25 1048 LEU A O 1
ATOM 8057 N N . LEU A 1 1049 ? -39.382 -12.649 57.010 1.00 83.50 1049 LEU A N 1
ATOM 8058 C CA . LEU A 1 1049 ? -40.677 -12.160 56.521 1.00 83.50 1049 LEU A CA 1
ATOM 8059 C C . LEU A 1 1049 ? -40.516 -11.204 55.333 1.00 83.50 1049 LEU A C 1
ATOM 8061 O O . LEU A 1 1049 ? -41.214 -11.372 54.335 1.00 83.50 1049 LEU A O 1
ATOM 8065 N N . THR A 1 1050 ? -39.560 -10.275 55.393 1.00 83.62 1050 THR A N 1
ATOM 8066 C CA . THR A 1 1050 ? -39.274 -9.336 54.295 1.00 83.62 1050 THR A CA 1
ATOM 8067 C C . THR A 1 1050 ? -38.786 -10.044 53.028 1.00 83.62 1050 THR A C 1
ATOM 8069 O O . THR A 1 1050 ? -39.140 -9.645 51.927 1.00 83.62 1050 THR A O 1
ATOM 8072 N N . ASN A 1 1051 ? -38.006 -11.123 53.159 1.00 85.56 1051 ASN A N 1
ATOM 8073 C CA . ASN A 1 1051 ? -37.470 -11.883 52.019 1.00 85.56 1051 ASN A CA 1
ATOM 8074 C C . ASN A 1 1051 ? -38.413 -12.992 51.516 1.00 85.56 1051 ASN A C 1
ATOM 8076 O O . ASN A 1 1051 ? -38.083 -13.699 50.563 1.00 85.56 1051 ASN A O 1
ATOM 8080 N N . LYS A 1 1052 ? -39.588 -13.162 52.135 1.00 83.50 1052 LYS A N 1
ATOM 8081 C CA . LYS A 1 1052 ? -40.566 -14.191 51.762 1.00 83.50 1052 LYS A CA 1
ATOM 8082 C C . LYS A 1 1052 ? -40.990 -14.157 50.279 1.00 83.50 1052 LYS A C 1
ATOM 8084 O O . LYS A 1 1052 ? -41.115 -15.251 49.720 1.00 83.50 1052 LYS A O 1
ATOM 8089 N N . PRO A 1 1053 ? -41.168 -12.995 49.612 1.00 85.00 1053 PRO A N 1
ATOM 8090 C CA . PRO A 1 1053 ? -41.545 -12.945 48.194 1.00 85.00 1053 PRO A CA 1
ATOM 8091 C C . PRO A 1 1053 ? -40.577 -13.683 47.257 1.00 85.00 1053 PRO A C 1
ATOM 8093 O O . PRO A 1 1053 ? -41.010 -14.266 46.270 1.00 85.00 1053 PRO A O 1
ATOM 8096 N N . LEU A 1 1054 ? -39.290 -13.806 47.612 1.00 84.69 1054 LEU A N 1
ATOM 8097 C CA . LEU A 1 1054 ? -38.312 -14.569 46.818 1.00 84.69 1054 LEU A CA 1
ATOM 8098 C C . LEU A 1 1054 ? -38.705 -16.046 46.637 1.00 84.69 1054 LEU A C 1
ATOM 8100 O O . LEU A 1 1054 ? -38.273 -16.697 45.687 1.00 84.69 1054 LEU A O 1
ATOM 8104 N N . THR A 1 1055 ? -39.541 -16.596 47.527 1.00 83.38 1055 THR A N 1
ATOM 8105 C CA . THR A 1 1055 ? -40.064 -17.968 47.396 1.00 83.38 1055 THR A CA 1
ATOM 8106 C C . THR A 1 1055 ? -40.929 -18.165 46.148 1.00 83.38 1055 THR A C 1
ATOM 8108 O O . THR A 1 1055 ? -41.020 -19.294 45.655 1.00 83.38 1055 THR A O 1
ATOM 8111 N N . GLU A 1 1056 ? -41.490 -17.095 45.581 1.00 83.00 1056 GLU A N 1
ATOM 8112 C CA . GLU A 1 1056 ? -42.259 -17.118 44.331 1.00 83.00 1056 GLU A CA 1
ATOM 8113 C C . GLU A 1 1056 ? -41.381 -17.409 43.104 1.00 83.00 1056 GLU A C 1
ATOM 8115 O O . GLU A 1 1056 ? -41.871 -17.945 42.115 1.00 83.00 1056 GLU A O 1
ATOM 8120 N N . LEU A 1 1057 ? -40.065 -17.172 43.184 1.00 84.62 1057 LEU A N 1
ATOM 8121 C CA . LEU A 1 1057 ? -39.109 -17.480 42.111 1.00 84.62 1057 LEU A CA 1
ATOM 8122 C C . LEU A 1 1057 ? -38.738 -18.971 42.034 1.00 84.62 1057 LEU A C 1
ATOM 8124 O O . LEU A 1 1057 ? -38.030 -19.390 41.120 1.00 84.62 1057 LEU A O 1
ATOM 8128 N N . THR A 1 1058 ? -39.213 -19.805 42.965 1.00 84.25 1058 THR A N 1
ATOM 8129 C CA . THR A 1 1058 ? -38.867 -21.239 43.024 1.00 84.25 1058 THR A CA 1
ATOM 8130 C C . THR A 1 1058 ? -39.155 -22.007 41.719 1.00 84.25 1058 THR A C 1
ATOM 8132 O O . THR A 1 1058 ? -38.283 -22.772 41.288 1.00 84.25 1058 THR A O 1
ATOM 8135 N N . PRO A 1 1059 ? -40.315 -21.833 41.048 1.00 83.31 1059 PRO A N 1
ATOM 8136 C CA . PRO A 1 1059 ? -40.586 -22.490 39.767 1.00 83.31 1059 PRO A CA 1
ATOM 8137 C C . PRO A 1 1059 ? -39.611 -22.043 38.673 1.00 83.31 1059 PRO A C 1
ATOM 8139 O O . PRO A 1 1059 ? -39.083 -22.880 37.941 1.00 83.31 1059 PRO A O 1
ATOM 8142 N N . LEU A 1 1060 ? -39.295 -20.744 38.630 1.00 84.44 1060 LEU A N 1
ATOM 8143 C CA . LEU A 1 1060 ? -38.347 -20.187 37.671 1.00 84.44 1060 LEU A CA 1
ATOM 8144 C C . LEU A 1 1060 ? -36.933 -20.746 37.882 1.00 84.44 1060 LEU A C 1
ATOM 8146 O O . LEU A 1 1060 ? -36.299 -21.201 36.933 1.00 84.44 1060 LEU A O 1
ATOM 8150 N N . LEU A 1 1061 ? -36.444 -20.789 39.125 1.00 85.00 1061 LEU A N 1
ATOM 8151 C CA . LEU A 1 1061 ? -35.137 -21.379 39.434 1.00 85.00 1061 LEU A CA 1
ATOM 8152 C C . LEU A 1 1061 ? -35.083 -22.858 39.055 1.00 85.00 1061 LEU A C 1
ATOM 8154 O O . LEU A 1 1061 ? -34.071 -23.321 38.536 1.00 85.00 1061 LEU A O 1
ATOM 8158 N N . THR A 1 1062 ? -36.183 -23.587 39.259 1.00 84.81 1062 THR A N 1
ATOM 8159 C CA . THR A 1 1062 ? -36.295 -25.002 38.882 1.00 84.81 1062 THR A CA 1
ATOM 8160 C C . THR A 1 1062 ? -36.207 -25.189 37.364 1.00 84.81 1062 THR A C 1
ATOM 8162 O O . THR A 1 1062 ? -35.549 -26.116 36.893 1.00 84.81 1062 THR A O 1
ATOM 8165 N N . GLN A 1 1063 ? -36.810 -24.285 36.595 1.00 85.19 1063 GLN A N 1
ATOM 8166 C CA . GLN A 1 1063 ? -36.733 -24.249 35.135 1.00 85.19 1063 GLN A CA 1
ATOM 8167 C C . GLN A 1 1063 ? -35.315 -23.907 34.635 1.00 85.19 1063 GLN A C 1
ATOM 8169 O O . GLN A 1 1063 ? -34.808 -24.565 33.722 1.00 85.19 1063 GLN A O 1
ATOM 8174 N N . LEU A 1 1064 ? -34.629 -22.952 35.279 1.00 85.44 1064 LEU A N 1
ATOM 8175 C CA . LEU A 1 1064 ? -33.254 -22.548 34.946 1.00 85.44 1064 LEU A CA 1
ATOM 8176 C C . LEU A 1 1064 ? -32.199 -23.639 35.215 1.00 85.44 1064 LEU A C 1
ATOM 8178 O O . LEU A 1 1064 ? -31.129 -23.614 34.611 1.00 85.44 1064 LEU A O 1
ATOM 8182 N N . LEU A 1 1065 ? -32.502 -24.663 36.025 1.00 83.44 1065 LEU A N 1
ATOM 8183 C CA . LEU A 1 1065 ? -31.628 -25.840 36.191 1.00 83.44 1065 LEU A CA 1
ATOM 8184 C C . LEU A 1 1065 ? -31.382 -26.607 34.881 1.00 83.44 1065 LEU A C 1
ATOM 8186 O O . LEU A 1 1065 ? -30.432 -27.383 34.797 1.00 83.44 1065 LEU A O 1
ATOM 8190 N N . CYS A 1 1066 ? -32.256 -26.433 33.886 1.00 81.94 1066 CYS A N 1
ATOM 8191 C CA . CYS A 1 1066 ? -32.167 -27.077 32.576 1.00 81.94 1066 CYS A CA 1
ATOM 8192 C C . CYS A 1 1066 ? -31.671 -26.136 31.465 1.00 81.94 1066 CYS A C 1
ATOM 8194 O O . CYS A 1 1066 ? -31.800 -26.491 30.293 1.00 81.94 1066 CYS A O 1
ATOM 8196 N N . HIS A 1 1067 ? -31.164 -24.952 31.816 1.00 82.62 1067 HIS A N 1
ATOM 8197 C CA . HIS A 1 1067 ? -30.626 -23.976 30.866 1.00 82.62 1067 HIS A CA 1
ATOM 8198 C C . HIS A 1 1067 ? -29.352 -24.496 30.173 1.00 82.62 1067 HIS A C 1
ATOM 8200 O O . HIS A 1 1067 ? -28.681 -25.371 30.714 1.00 82.62 1067 HIS A O 1
ATOM 8206 N N . GLU A 1 1068 ? -29.001 -23.987 28.988 1.00 76.56 1068 GLU A N 1
ATOM 8207 C CA . GLU A 1 1068 ? -27.811 -24.447 28.245 1.00 76.56 1068 GLU A CA 1
ATOM 8208 C C . GLU A 1 1068 ? -26.489 -24.019 28.912 1.00 76.56 1068 GLU A C 1
ATOM 8210 O O . GLU A 1 1068 ? -25.511 -24.765 28.895 1.00 76.56 1068 GLU A O 1
ATOM 8215 N N . ASP A 1 1069 ? -26.482 -22.850 29.557 1.00 79.88 1069 ASP A N 1
ATOM 8216 C CA . ASP A 1 1069 ? -25.329 -22.290 30.272 1.00 79.88 1069 ASP A CA 1
ATOM 8217 C C . ASP A 1 1069 ? -25.100 -22.948 31.654 1.00 79.88 1069 ASP A C 1
ATOM 8219 O O . ASP A 1 1069 ? -26.000 -22.984 32.500 1.00 79.88 1069 ASP A O 1
ATOM 8223 N N . SER A 1 1070 ? -23.883 -23.449 31.906 1.00 80.94 1070 SER A N 1
ATOM 8224 C CA . SER A 1 1070 ? -23.515 -24.144 33.151 1.00 80.94 1070 SER A CA 1
ATOM 8225 C C . SER A 1 1070 ? -23.432 -23.225 34.377 1.00 80.94 1070 SER A C 1
ATOM 8227 O O . SER A 1 1070 ? -23.651 -23.717 35.495 1.00 80.94 1070 SER A O 1
ATOM 8229 N N . ASP A 1 1071 ? -23.123 -21.939 34.202 1.00 82.19 1071 ASP A N 1
ATOM 8230 C CA . ASP A 1 1071 ? -22.964 -20.985 35.306 1.00 82.19 1071 ASP A CA 1
ATOM 8231 C C . ASP A 1 1071 ? -24.329 -20.568 35.855 1.00 82.19 1071 ASP A C 1
ATOM 8233 O O . ASP A 1 1071 ? -24.548 -20.618 37.070 1.00 82.19 1071 ASP A O 1
ATOM 8237 N N . ILE A 1 1072 ? -25.300 -20.325 34.966 1.00 85.50 1072 ILE A N 1
ATOM 8238 C CA . ILE A 1 1072 ? -26.711 -20.128 35.340 1.00 85.50 1072 ILE A CA 1
ATOM 8239 C C . ILE A 1 1072 ? -27.238 -21.347 36.105 1.00 85.50 1072 ILE A C 1
ATOM 8241 O O . ILE A 1 1072 ? -27.854 -21.191 37.160 1.00 85.50 1072 ILE A O 1
ATOM 8245 N N . GLN A 1 1073 ? -26.961 -22.570 35.630 1.00 84.88 1073 GLN A N 1
ATOM 8246 C CA . GLN A 1 1073 ? -27.365 -23.787 36.345 1.00 84.88 1073 GLN A CA 1
ATOM 8247 C C . GLN A 1 1073 ? -26.756 -23.866 37.752 1.00 84.88 1073 GLN A C 1
ATOM 8249 O O . GLN A 1 1073 ? -27.394 -24.364 38.682 1.00 84.88 1073 GLN A O 1
ATOM 8254 N N . GLU A 1 1074 ? -25.492 -23.458 37.913 1.00 85.88 1074 GLU A N 1
ATOM 8255 C CA . GLU A 1 1074 ? -24.802 -23.514 39.201 1.00 85.88 1074 GLU A CA 1
ATOM 8256 C C . GLU A 1 1074 ? -25.355 -22.479 40.186 1.00 85.88 1074 GLU A C 1
ATOM 8258 O O . GLU A 1 1074 ? -25.603 -22.832 41.343 1.00 85.88 1074 GLU A O 1
ATOM 8263 N N . LEU A 1 1075 ? -25.582 -21.243 39.738 1.00 86.19 1075 LEU A N 1
ATOM 8264 C CA . LEU A 1 1075 ? -26.183 -20.182 40.548 1.00 86.19 1075 LEU A CA 1
ATOM 8265 C C . LEU A 1 1075 ? -27.626 -20.527 40.931 1.00 86.19 1075 LEU A C 1
ATOM 8267 O O . LEU A 1 1075 ? -27.932 -20.593 42.120 1.00 86.19 1075 LEU A O 1
ATOM 8271 N N . ALA A 1 1076 ? -28.466 -20.914 39.964 1.00 87.81 1076 ALA A N 1
ATOM 8272 C CA . ALA A 1 1076 ? -29.848 -21.319 40.229 1.00 87.81 1076 ALA A CA 1
ATOM 8273 C C . ALA A 1 1076 ? -29.931 -22.480 41.237 1.00 87.81 1076 ALA A C 1
ATOM 8275 O O . ALA A 1 1076 ? -30.780 -22.480 42.129 1.00 87.81 1076 ALA A O 1
ATOM 8276 N N . LEU A 1 1077 ? -29.016 -23.456 41.155 1.00 88.31 1077 LEU A N 1
ATOM 8277 C CA . LEU A 1 1077 ? -28.942 -24.561 42.114 1.00 88.31 1077 LEU A CA 1
ATOM 8278 C C . LEU A 1 1077 ? -28.517 -24.104 43.518 1.00 88.31 1077 LEU A C 1
ATOM 8280 O O . LEU A 1 1077 ? -29.050 -24.607 44.515 1.00 88.31 1077 LEU A O 1
ATOM 8284 N N . LYS A 1 1078 ? -27.544 -23.190 43.618 1.00 88.06 1078 LYS A N 1
ATOM 8285 C CA . LYS A 1 1078 ? -27.100 -22.619 44.900 1.00 88.06 1078 LYS A CA 1
ATOM 8286 C C . LYS A 1 1078 ? -28.229 -21.837 45.561 1.00 88.06 1078 LYS A C 1
ATOM 8288 O O . LYS A 1 1078 ? -28.484 -22.048 46.750 1.00 88.06 1078 LYS A O 1
ATOM 8293 N N . ASP A 1 1079 ? -28.923 -21.016 44.788 1.00 88.75 1079 ASP A N 1
ATOM 8294 C CA . ASP A 1 1079 ? -30.000 -20.165 45.277 1.00 88.75 1079 ASP A CA 1
ATOM 8295 C C . ASP A 1 1079 ? -31.191 -20.993 45.711 1.00 88.75 1079 ASP A C 1
ATOM 8297 O O . ASP A 1 1079 ? -31.609 -20.886 46.860 1.00 88.75 1079 ASP A O 1
ATOM 8301 N N . LEU A 1 1080 ? -31.640 -21.933 44.874 1.00 87.50 1080 LEU A N 1
ATOM 8302 C CA . LEU A 1 1080 ? -32.698 -22.880 45.218 1.00 87.50 1080 LEU A CA 1
ATOM 8303 C C . LEU A 1 1080 ? -32.370 -23.664 46.499 1.00 87.50 1080 LEU A C 1
ATOM 8305 O O . LEU A 1 1080 ? -33.230 -23.867 47.358 1.00 87.50 1080 LEU A O 1
ATOM 8309 N N . SER A 1 1081 ? -31.112 -24.081 46.670 1.00 86.38 1081 SER A N 1
ATOM 8310 C CA . SER A 1 1081 ? -30.666 -24.761 47.887 1.00 86.38 1081 SER A CA 1
ATOM 8311 C C . SER A 1 1081 ? -30.757 -23.866 49.128 1.00 86.38 1081 SER A C 1
ATOM 8313 O O . SER A 1 1081 ? -31.186 -24.350 50.177 1.00 86.38 1081 SER A O 1
ATOM 8315 N N . LEU A 1 1082 ? -30.347 -22.596 49.049 1.00 86.31 1082 LEU A N 1
ATOM 8316 C CA . LEU A 1 1082 ? -30.448 -21.654 50.171 1.00 86.31 1082 LEU A CA 1
ATOM 8317 C C . LEU A 1 1082 ? -31.907 -21.297 50.478 1.00 86.31 1082 LEU A C 1
ATOM 8319 O O . LEU A 1 1082 ? -32.311 -21.327 51.639 1.00 86.31 1082 LEU A O 1
ATOM 8323 N N . LEU A 1 1083 ? -32.717 -21.065 49.447 1.00 85.88 1083 LEU A N 1
ATOM 8324 C CA . LEU A 1 1083 ? -34.139 -20.746 49.559 1.00 85.88 1083 LEU A CA 1
ATOM 8325 C C . LEU A 1 1083 ? -34.900 -21.861 50.291 1.00 85.88 1083 LEU A C 1
ATOM 8327 O O . LEU A 1 1083 ? -35.612 -21.612 51.263 1.00 85.88 1083 LEU A O 1
ATOM 8331 N N . VAL A 1 1084 ? -34.663 -23.120 49.912 1.00 82.75 1084 VAL A N 1
ATOM 8332 C CA . VAL A 1 1084 ? -35.282 -24.291 50.558 1.00 82.75 1084 VAL A CA 1
ATOM 8333 C C . VAL A 1 1084 ? -34.728 -24.546 51.970 1.00 82.75 1084 VAL A C 1
ATOM 8335 O O . VAL A 1 1084 ? -35.437 -25.080 52.828 1.00 82.75 1084 VAL A O 1
ATOM 8338 N N . GLN A 1 1085 ? -33.482 -24.157 52.260 1.00 82.44 1085 GLN A N 1
ATOM 8339 C CA . GLN A 1 1085 ? -32.923 -24.238 53.615 1.00 82.44 1085 GLN A CA 1
ATOM 8340 C C . GLN A 1 1085 ? -33.544 -23.214 54.569 1.00 82.44 1085 GLN A C 1
ATOM 8342 O O . GLN A 1 1085 ? -33.818 -23.570 55.717 1.00 82.44 1085 GLN A O 1
ATOM 8347 N N . LEU A 1 1086 ? -33.772 -21.987 54.095 1.00 81.56 1086 LEU A N 1
ATOM 8348 C CA . LEU A 1 1086 ? -34.300 -20.877 54.889 1.00 81.56 1086 LEU A CA 1
ATOM 8349 C C . LEU A 1 1086 ? -35.820 -20.950 55.056 1.00 81.56 1086 LEU A C 1
ATOM 8351 O O . LEU A 1 1086 ? -36.310 -20.833 56.175 1.00 81.56 1086 LEU A O 1
ATOM 8355 N N . PHE A 1 1087 ? -36.551 -21.213 53.971 1.00 81.06 1087 PHE A N 1
ATOM 8356 C CA . PHE A 1 1087 ? -38.017 -21.136 53.933 1.00 81.06 1087 PHE A CA 1
ATOM 8357 C C . PHE A 1 1087 ? -38.713 -22.497 53.874 1.00 81.06 1087 PHE A C 1
ATOM 8359 O O . PHE A 1 1087 ? -39.935 -22.570 53.844 1.00 81.06 1087 PHE A O 1
ATOM 8366 N N . GLY A 1 1088 ? -37.966 -23.603 53.807 1.00 71.62 1088 GLY A N 1
ATOM 8367 C CA . GLY A 1 1088 ? -38.545 -24.949 53.814 1.00 71.62 1088 GLY A CA 1
ATOM 8368 C C . GLY A 1 1088 ? -39.388 -25.311 52.583 1.00 71.62 1088 GLY A C 1
ATOM 8369 O O . GLY A 1 1088 ? -39.957 -26.397 52.560 1.00 71.62 1088 GLY A O 1
ATOM 8370 N N . GLY A 1 1089 ? -39.452 -24.457 51.557 1.00 64.75 1089 GLY A N 1
ATOM 8371 C CA . GLY A 1 1089 ? -40.264 -24.691 50.360 1.00 64.75 1089 GLY A CA 1
ATOM 8372 C C . GLY A 1 1089 ? -41.767 -24.585 50.615 1.00 64.75 1089 GLY A C 1
ATOM 8373 O O . GLY A 1 1089 ? -42.508 -25.486 50.253 1.00 64.75 1089 GLY A O 1
ATOM 8374 N N . GLU A 1 1090 ? -42.233 -23.512 51.257 1.00 62.56 1090 GLU A N 1
ATOM 8375 C CA . GLU A 1 1090 ? -43.671 -23.260 51.469 1.00 62.56 1090 GLU A CA 1
ATOM 8376 C C . GLU A 1 1090 ? -44.481 -23.053 50.169 1.00 62.56 1090 GLU A C 1
ATOM 8378 O O . GLU A 1 1090 ? -45.713 -23.105 50.208 1.00 62.56 1090 GLU A O 1
ATOM 8383 N N . SER A 1 1091 ? -43.834 -22.821 49.020 1.00 65.88 1091 SER A N 1
ATOM 8384 C CA . SER A 1 1091 ? -44.532 -22.576 47.754 1.00 65.88 1091 SER A CA 1
ATOM 8385 C C . SER A 1 1091 ? -45.153 -23.862 47.195 1.00 65.88 1091 SER A C 1
ATOM 8387 O O . SER A 1 1091 ? -44.456 -24.840 46.924 1.00 65.88 1091 SER A O 1
ATOM 8389 N N . ARG A 1 1092 ? -46.478 -23.839 46.970 1.00 62.94 1092 ARG A N 1
ATOM 8390 C CA . ARG A 1 1092 ? -47.265 -24.978 46.447 1.00 62.94 1092 ARG A CA 1
ATOM 8391 C C . ARG A 1 1092 ? -46.736 -25.534 45.119 1.00 62.94 1092 ARG A C 1
ATOM 8393 O O . ARG A 1 1092 ? -46.922 -26.717 44.839 1.00 62.94 1092 ARG A O 1
ATOM 8400 N N . ASP A 1 1093 ? -46.050 -24.700 44.341 1.00 64.00 1093 ASP A N 1
ATOM 8401 C CA . ASP A 1 1093 ? -45.551 -25.029 43.004 1.00 64.00 1093 ASP A CA 1
ATOM 8402 C C . ASP A 1 1093 ? -44.109 -25.582 42.994 1.00 64.00 1093 ASP A C 1
ATOM 8404 O O . ASP A 1 1093 ? -43.606 -25.991 41.943 1.00 64.00 1093 ASP A O 1
ATOM 8408 N N . SER A 1 1094 ? -43.452 -25.683 44.163 1.00 70.62 1094 SER A N 1
ATOM 8409 C CA . SER A 1 1094 ? -42.089 -26.235 44.317 1.00 70.62 1094 SER A CA 1
ATOM 8410 C C . SER A 1 1094 ? -41.930 -27.652 43.743 1.00 70.62 1094 SER A C 1
ATOM 8412 O O . SER A 1 1094 ? -40.850 -28.028 43.291 1.00 70.62 1094 SER A O 1
ATOM 8414 N N . LEU A 1 1095 ? -43.002 -28.451 43.768 1.00 76.50 1095 LEU A N 1
ATOM 8415 C CA . LEU A 1 1095 ? -43.074 -29.822 43.246 1.00 76.50 1095 LEU A CA 1
ATOM 8416 C C . LEU A 1 1095 ? -44.302 -29.996 42.329 1.00 76.50 1095 LEU A C 1
ATOM 8418 O O . LEU A 1 1095 ? -44.978 -31.028 42.365 1.00 76.50 1095 LEU A O 1
ATOM 8422 N N . SER A 1 1096 ? -44.609 -28.985 41.509 1.00 80.06 1096 SER A N 1
ATOM 8423 C CA . SER A 1 1096 ? -45.613 -29.082 40.438 1.00 80.06 1096 SER A CA 1
ATOM 8424 C C . SER A 1 1096 ? -45.207 -30.107 39.364 1.00 80.06 1096 SER A C 1
ATOM 8426 O O . SER A 1 1096 ? -44.067 -30.580 39.333 1.00 80.06 1096 SER A O 1
ATOM 8428 N N . GLN A 1 1097 ? -46.135 -30.473 38.475 1.00 77.38 1097 GLN A N 1
ATOM 8429 C CA . GLN A 1 1097 ? -45.867 -31.426 37.390 1.00 77.38 1097 GLN A CA 1
ATOM 8430 C C . GLN A 1 1097 ? -44.719 -30.957 36.474 1.00 77.38 1097 GLN A C 1
ATOM 8432 O O . GLN A 1 1097 ? -43.861 -31.761 36.108 1.00 77.38 1097 GLN A O 1
ATOM 8437 N N . ASP A 1 1098 ? -44.647 -29.658 36.177 1.00 76.12 1098 ASP A N 1
ATOM 8438 C CA . ASP A 1 1098 ? -43.582 -29.078 35.351 1.00 76.12 1098 ASP A CA 1
ATOM 8439 C C . ASP A 1 1098 ? -42.242 -29.035 36.096 1.00 76.12 1098 ASP A C 1
ATOM 8441 O O . ASP A 1 1098 ? -41.224 -29.492 35.570 1.00 76.12 1098 ASP A O 1
ATOM 8445 N N . SER A 1 1099 ? -42.245 -28.613 37.366 1.00 79.94 1099 SER A N 1
ATOM 8446 C CA . SER A 1 1099 ? -41.059 -28.635 38.234 1.00 79.94 1099 SER A CA 1
ATOM 8447 C C . SER A 1 1099 ? -40.467 -30.047 38.349 1.00 79.94 1099 SER A C 1
ATOM 8449 O O . SER A 1 1099 ? -39.253 -30.230 38.267 1.00 79.94 1099 SER A O 1
ATOM 8451 N N . GLN A 1 1100 ? -41.313 -31.079 38.466 1.00 82.88 1100 GLN A N 1
ATOM 8452 C CA . GLN A 1 1100 ? -40.885 -32.484 38.497 1.00 82.88 1100 GLN A CA 1
ATOM 8453 C C . GLN A 1 1100 ? -40.195 -32.930 37.199 1.00 82.88 1100 GLN A C 1
ATOM 8455 O O . GLN A 1 1100 ? -39.214 -33.678 37.257 1.00 82.88 1100 GLN A O 1
ATOM 8460 N N . ASN A 1 1101 ? -40.661 -32.453 36.040 1.00 81.44 1101 ASN A N 1
ATOM 8461 C CA . ASN A 1 1101 ? -40.035 -32.734 34.748 1.00 81.44 1101 ASN A CA 1
ATOM 8462 C C . ASN A 1 1101 ? -38.656 -32.069 34.627 1.00 81.44 1101 ASN A C 1
ATOM 8464 O O . ASN A 1 1101 ? -37.710 -32.715 34.167 1.00 81.44 1101 ASN A O 1
ATOM 8468 N N . TYR A 1 1102 ? -38.506 -30.827 35.099 1.00 84.19 1102 TYR A N 1
ATOM 8469 C CA . TYR A 1 1102 ? -37.208 -30.146 35.120 1.00 84.19 1102 TYR A CA 1
ATOM 8470 C C . TYR A 1 1102 ? -36.225 -30.788 36.097 1.00 84.19 1102 TYR A C 1
ATOM 8472 O O . TYR A 1 1102 ? -35.084 -31.041 35.719 1.00 84.19 1102 TYR A O 1
ATOM 8480 N N . TYR A 1 1103 ? -36.655 -31.164 37.308 1.00 85.69 1103 TYR A N 1
ATOM 8481 C CA . TYR A 1 1103 ? -35.800 -31.928 38.224 1.00 85.69 1103 TYR A CA 1
ATOM 8482 C C . TYR A 1 1103 ? -35.346 -33.253 37.611 1.00 85.69 1103 TYR A C 1
ATOM 8484 O O . TYR A 1 1103 ? -34.194 -33.646 37.785 1.00 85.69 1103 TYR A O 1
ATOM 8492 N N . ASN A 1 1104 ? -36.228 -33.933 36.873 1.00 83.81 1104 ASN A N 1
ATOM 8493 C CA . ASN A 1 1104 ? -35.895 -35.182 36.198 1.00 83.81 1104 ASN A CA 1
ATOM 8494 C C . ASN A 1 1104 ? -34.827 -34.967 35.114 1.00 83.81 1104 ASN A C 1
ATOM 8496 O O . ASN A 1 1104 ? -33.804 -35.655 35.097 1.00 83.81 1104 ASN A O 1
ATOM 8500 N N . LYS A 1 1105 ? -35.037 -33.967 34.250 1.00 82.50 1105 LYS A N 1
ATOM 8501 C CA . LYS A 1 1105 ? -34.099 -33.597 33.185 1.00 82.50 1105 LYS A CA 1
ATOM 8502 C C . LYS A 1 1105 ? -32.745 -33.167 33.768 1.00 82.50 1105 LYS A C 1
ATOM 8504 O O . LYS A 1 1105 ? -31.719 -33.714 33.366 1.00 82.50 1105 LYS A O 1
ATOM 8509 N N . ALA A 1 1106 ? -32.740 -32.305 34.784 1.00 83.69 1106 ALA A N 1
ATOM 8510 C CA . ALA A 1 1106 ? -31.529 -31.853 35.468 1.00 83.69 1106 ALA A CA 1
ATOM 8511 C C . ALA A 1 1106 ? -30.774 -33.004 36.159 1.00 83.69 1106 ALA A C 1
ATOM 8513 O O . ALA A 1 1106 ? -29.560 -33.110 36.015 1.00 83.69 1106 ALA A O 1
ATOM 8514 N N . LEU A 1 1107 ? -31.463 -33.916 36.859 1.00 83.31 1107 LEU A N 1
ATOM 8515 C CA . LEU A 1 1107 ? -30.823 -35.078 37.496 1.00 83.31 1107 LEU A CA 1
ATOM 8516 C C . LEU A 1 1107 ? -30.185 -36.029 36.479 1.00 83.31 1107 LEU A C 1
ATOM 8518 O O . LEU A 1 1107 ? -29.112 -36.567 36.753 1.00 83.31 1107 LEU A O 1
ATOM 8522 N N . SER A 1 1108 ? -30.823 -36.222 35.322 1.00 80.50 1108 SER A N 1
ATOM 8523 C CA . SER A 1 1108 ? -30.306 -37.100 34.266 1.00 80.50 1108 SER A CA 1
ATOM 8524 C C . SER A 1 1108 ? -29.060 -36.546 33.564 1.00 80.50 1108 SER A C 1
ATOM 8526 O O . SER A 1 1108 ? -28.210 -37.324 33.140 1.00 80.50 1108 SER A O 1
ATOM 8528 N N . ALA A 1 1109 ? -28.930 -35.218 33.476 1.00 78.69 1109 ALA A N 1
ATOM 8529 C CA . ALA A 1 1109 ? -27.840 -34.550 32.765 1.00 78.69 1109 ALA A CA 1
ATOM 8530 C C . ALA A 1 1109 ? -26.682 -34.092 33.677 1.00 78.69 1109 ALA A C 1
ATOM 8532 O O . ALA A 1 1109 ? -25.561 -33.907 33.205 1.00 78.69 1109 ALA A O 1
ATOM 8533 N N . ALA A 1 1110 ? -26.926 -33.885 34.975 1.00 79.75 1110 ALA A N 1
ATOM 8534 C CA . ALA A 1 1110 ? -25.959 -33.259 35.876 1.00 79.75 1110 ALA A CA 1
ATOM 8535 C C . ALA A 1 1110 ? -24.869 -34.221 36.409 1.00 79.75 1110 ALA A C 1
ATOM 8537 O O . ALA A 1 1110 ? -25.143 -35.392 36.669 1.00 79.75 1110 ALA A O 1
ATOM 8538 N N . PRO A 1 1111 ? -23.643 -33.730 36.690 1.00 78.88 1111 PRO A N 1
ATOM 8539 C CA . PRO A 1 1111 ? -22.587 -34.514 37.335 1.00 78.88 1111 PRO A CA 1
ATOM 8540 C C . PRO A 1 1111 ? -22.925 -34.860 38.803 1.00 78.88 1111 PRO A C 1
ATOM 8542 O O . PRO A 1 1111 ? -23.693 -34.138 39.452 1.00 78.88 1111 PRO A O 1
ATOM 8545 N N . PRO A 1 1112 ? -22.279 -35.885 39.402 1.00 76.56 1112 PRO A N 1
ATOM 8546 C CA . PRO A 1 1112 ? -22.639 -36.424 40.723 1.00 76.56 1112 PRO A CA 1
ATOM 8547 C C . PRO A 1 1112 ? -22.648 -35.378 41.852 1.00 76.56 1112 PRO A C 1
ATOM 8549 O O . PRO A 1 1112 ? -23.498 -35.401 42.744 1.00 76.56 1112 PRO A O 1
ATOM 8552 N N . ARG A 1 1113 ? -21.753 -34.380 41.812 1.00 78.69 1113 ARG A N 1
ATOM 8553 C CA . ARG A 1 1113 ? -21.745 -33.284 42.801 1.00 78.69 1113 ARG A CA 1
ATOM 8554 C C . ARG A 1 1113 ? -23.028 -32.442 42.762 1.00 78.69 1113 ARG A C 1
ATOM 8556 O O . ARG A 1 1113 ? -23.582 -32.164 43.825 1.00 78.69 1113 ARG A O 1
ATOM 8563 N N . LYS A 1 1114 ? -23.507 -32.076 41.565 1.00 81.38 1114 LYS A N 1
ATOM 8564 C CA . LYS A 1 1114 ? -24.750 -31.308 41.366 1.00 81.38 1114 LYS A CA 1
ATOM 8565 C C . LYS A 1 1114 ? -25.976 -32.180 41.689 1.00 81.38 1114 LYS A C 1
ATOM 8567 O O . LYS A 1 1114 ? -26.855 -31.736 42.426 1.00 81.38 1114 LYS A O 1
ATOM 8572 N N . GLN A 1 1115 ? -25.972 -33.457 41.283 1.00 82.75 1115 GLN A N 1
ATOM 8573 C CA . GLN A 1 1115 ? -27.017 -34.433 41.640 1.00 82.75 1115 GLN A CA 1
ATOM 8574 C C . GLN A 1 1115 ? -27.210 -34.553 43.159 1.00 82.75 1115 GLN A C 1
ATOM 8576 O O . GLN A 1 1115 ? -28.336 -34.569 43.649 1.00 82.75 1115 GLN A O 1
ATOM 8581 N N . LYS A 1 1116 ? -26.122 -34.569 43.940 1.00 81.88 1116 LYS A N 1
ATOM 8582 C CA . LYS A 1 1116 ? -26.200 -34.663 45.406 1.00 81.88 1116 LYS A CA 1
ATOM 8583 C C . LYS A 1 1116 ? -26.912 -33.465 46.040 1.00 81.88 1116 LYS A C 1
ATOM 8585 O O . LYS A 1 1116 ? -27.638 -33.640 47.018 1.00 81.88 1116 LYS A O 1
ATOM 8590 N N . VAL A 1 1117 ? -26.685 -32.255 45.525 1.00 82.94 1117 VAL A N 1
ATOM 8591 C CA . VAL A 1 1117 ? -27.356 -31.038 46.010 1.00 82.94 1117 VAL A CA 1
ATOM 8592 C C . VAL A 1 1117 ? -28.831 -31.060 45.612 1.00 82.94 1117 VAL A C 1
ATOM 8594 O O . VAL A 1 1117 ? -29.677 -30.867 46.480 1.00 82.94 1117 VAL A O 1
ATOM 8597 N N . LEU A 1 1118 ? -29.146 -31.421 44.364 1.00 84.44 1118 LEU A N 1
ATOM 8598 C CA . LEU A 1 1118 ? -30.525 -31.585 43.884 1.00 84.44 1118 LEU A CA 1
ATOM 8599 C C . LEU A 1 1118 ? -31.319 -32.595 44.726 1.00 84.44 1118 LEU A C 1
ATOM 8601 O O . LEU A 1 1118 ? -32.422 -32.297 45.175 1.00 84.44 1118 LEU A O 1
ATOM 8605 N N . LEU A 1 1119 ? -30.742 -33.762 45.030 1.00 83.19 1119 LEU A N 1
ATOM 8606 C CA . LEU A 1 1119 ? -31.393 -34.754 45.892 1.00 83.19 1119 LEU A CA 1
ATOM 8607 C C . LEU A 1 1119 ? -31.616 -34.224 47.316 1.00 83.19 1119 LEU A C 1
ATOM 8609 O O . LEU A 1 1119 ? -32.642 -34.516 47.922 1.00 83.19 1119 LEU A O 1
ATOM 8613 N N . ARG A 1 1120 ? -30.703 -33.411 47.866 1.00 83.62 1120 ARG A N 1
ATOM 8614 C CA . ARG A 1 1120 ? -30.922 -32.766 49.175 1.00 83.62 1120 ARG A CA 1
ATOM 8615 C C . ARG A 1 1120 ? -32.073 -31.767 49.138 1.00 83.62 1120 ARG A C 1
ATOM 8617 O O . ARG A 1 1120 ? -32.851 -31.747 50.089 1.00 83.62 1120 ARG A O 1
ATOM 8624 N N . VAL A 1 1121 ? -32.183 -30.981 48.067 1.00 83.75 1121 VAL A N 1
ATOM 8625 C CA . VAL A 1 1121 ? -33.301 -30.054 47.846 1.00 83.75 1121 VAL A CA 1
ATOM 8626 C C . VAL A 1 1121 ? -34.615 -30.834 47.791 1.00 83.75 1121 VAL A C 1
ATOM 8628 O O . VAL A 1 1121 ? -35.498 -30.585 48.609 1.00 83.75 1121 VAL A O 1
ATOM 8631 N N . ILE A 1 1122 ? -34.704 -31.860 46.938 1.00 81.75 1122 ILE A N 1
ATOM 8632 C CA . ILE A 1 1122 ? -35.901 -32.708 46.795 1.00 81.75 1122 ILE A CA 1
ATOM 8633 C C . ILE A 1 1122 ? -36.260 -33.385 48.124 1.00 81.75 1122 ILE A C 1
ATOM 8635 O O . ILE A 1 1122 ? -37.410 -33.338 48.555 1.00 81.75 1122 ILE A O 1
ATOM 8639 N N . LYS A 1 1123 ? -35.280 -33.969 48.827 1.00 82.25 1123 LYS A N 1
ATOM 8640 C CA . LYS A 1 1123 ? -35.501 -34.571 50.150 1.00 82.25 1123 LYS A CA 1
ATOM 8641 C C . LYS A 1 1123 ? -36.072 -33.551 51.130 1.00 82.25 1123 LYS A C 1
ATOM 8643 O O . LYS A 1 1123 ? -37.008 -33.870 51.856 1.00 82.25 1123 LYS A O 1
ATOM 8648 N N . ARG A 1 1124 ? -35.517 -32.335 51.165 1.00 80.69 1124 ARG A N 1
ATOM 8649 C CA . ARG A 1 1124 ? -35.970 -31.281 52.074 1.00 80.69 1124 ARG A CA 1
ATOM 8650 C C . ARG A 1 1124 ? -37.413 -30.884 51.771 1.00 80.69 1124 ARG A C 1
ATOM 8652 O O . ARG A 1 1124 ? -38.207 -30.916 52.704 1.00 80.69 1124 ARG A O 1
ATOM 8659 N N . LEU A 1 1125 ? -37.754 -30.641 50.503 1.00 80.38 1125 LEU A N 1
ATOM 8660 C CA . LEU A 1 1125 ? -39.119 -30.322 50.058 1.00 80.38 1125 LEU A CA 1
ATOM 8661 C C . LEU A 1 1125 ? -40.144 -31.401 50.448 1.00 80.38 1125 LEU A C 1
ATOM 8663 O O . LEU A 1 1125 ? -41.266 -31.080 50.834 1.00 80.38 1125 LEU A O 1
ATOM 8667 N N . LEU A 1 1126 ? -39.760 -32.680 50.385 1.00 77.75 1126 LEU A N 1
ATOM 8668 C CA . LEU A 1 1126 ? -40.621 -33.800 50.784 1.00 77.75 1126 LEU A CA 1
ATOM 8669 C C . LEU A 1 1126 ? -40.782 -33.921 52.303 1.00 77.75 1126 LEU A C 1
ATOM 8671 O O . LEU A 1 1126 ? -41.812 -34.390 52.777 1.00 77.75 1126 LEU A O 1
ATOM 8675 N N . THR A 1 1127 ? -39.769 -33.523 53.076 1.00 78.06 1127 THR A N 1
ATOM 8676 C CA . THR A 1 1127 ? -39.836 -33.557 54.548 1.00 78.06 1127 THR A CA 1
ATOM 8677 C C . THR A 1 1127 ? -40.583 -32.375 55.154 1.00 78.06 1127 THR A C 1
ATOM 8679 O O . THR A 1 1127 ? -41.018 -32.469 56.298 1.00 78.06 1127 THR A O 1
ATOM 8682 N N . THR A 1 1128 ? -40.699 -31.261 54.432 1.00 76.38 1128 THR A N 1
ATOM 8683 C CA . THR A 1 1128 ? -41.274 -30.019 54.957 1.00 76.38 1128 THR A CA 1
ATOM 8684 C C . THR A 1 1128 ? -42.781 -29.934 54.770 1.00 76.38 1128 THR A C 1
ATOM 8686 O O . THR A 1 1128 ? -43.450 -29.408 55.656 1.00 76.38 1128 THR A O 1
ATOM 8689 N N . ALA A 1 1129 ? -43.338 -30.479 53.682 1.00 73.31 1129 ALA A N 1
ATOM 8690 C CA . ALA A 1 1129 ? -44.772 -30.398 53.429 1.00 73.31 1129 ALA A CA 1
ATOM 8691 C C . ALA A 1 1129 ? -45.372 -31.683 52.833 1.00 73.31 1129 ALA A C 1
ATOM 8693 O O . ALA A 1 1129 ? -44.891 -32.229 51.842 1.00 73.31 1129 ALA A O 1
ATOM 8694 N N . GLN A 1 1130 ? -46.485 -32.146 53.413 1.00 70.44 1130 GLN A N 1
ATOM 8695 C CA . GLN A 1 1130 ? -47.135 -33.405 53.026 1.00 70.44 1130 GLN A CA 1
ATOM 8696 C C . GLN A 1 1130 ? -47.702 -33.375 51.593 1.00 70.44 1130 GLN A C 1
ATOM 8698 O O . GLN A 1 1130 ? -47.602 -34.370 50.877 1.00 70.44 1130 GLN A O 1
ATOM 8703 N N . HIS A 1 1131 ? -48.203 -32.230 51.124 1.00 75.19 1131 HIS A N 1
ATOM 8704 C CA . HIS A 1 1131 ? -48.751 -32.082 49.769 1.00 75.19 1131 HIS A CA 1
ATOM 8705 C C . HIS A 1 1131 ? -47.706 -32.322 48.659 1.00 75.19 1131 HIS A C 1
ATOM 8707 O O . HIS A 1 1131 ? -48.039 -32.838 47.594 1.00 75.19 1131 HIS A O 1
ATOM 8713 N N . HIS A 1 1132 ? -46.423 -32.047 48.915 1.00 77.31 1132 HIS A N 1
ATOM 8714 C CA . HIS A 1 1132 ? -45.333 -32.384 47.994 1.00 77.31 1132 HIS A CA 1
ATOM 8715 C C . HIS A 1 1132 ? -45.152 -33.895 47.825 1.00 77.31 1132 HIS A C 1
ATOM 8717 O O . HIS A 1 1132 ? -44.871 -34.372 46.725 1.00 77.31 1132 HIS A O 1
ATOM 8723 N N . THR A 1 1133 ? -45.347 -34.664 48.901 1.00 73.38 1133 THR A N 1
ATOM 8724 C CA . THR A 1 1133 ? -45.280 -36.132 48.844 1.00 73.38 1133 THR A CA 1
ATOM 8725 C C . THR A 1 1133 ? -46.454 -36.728 48.068 1.00 73.38 1133 THR A C 1
ATOM 8727 O O . THR A 1 1133 ? -46.286 -37.735 47.384 1.00 73.38 1133 THR A O 1
ATOM 8730 N N . GLU A 1 1134 ? -47.626 -36.093 48.128 1.00 73.94 1134 GLU A N 1
ATOM 8731 C CA . GLU A 1 1134 ? -48.813 -36.481 47.360 1.00 73.94 1134 GLU A CA 1
ATOM 8732 C C . GLU A 1 1134 ? -48.640 -36.149 45.871 1.00 73.94 1134 GLU A C 1
ATOM 8734 O O . GLU A 1 1134 ? -48.851 -37.020 45.026 1.00 73.94 1134 GLU A O 1
ATOM 8739 N N . SER A 1 1135 ? -48.134 -34.954 45.549 1.00 79.19 1135 SER A N 1
ATOM 8740 C CA . SER A 1 1135 ? -47.821 -34.543 44.171 1.00 79.19 1135 SER A CA 1
ATOM 8741 C C . SER A 1 1135 ? -46.783 -35.458 43.505 1.00 79.19 1135 SER A C 1
ATOM 8743 O O . SER A 1 1135 ? -46.966 -35.892 42.363 1.00 79.19 1135 SER A O 1
ATOM 8745 N N . LEU A 1 1136 ? -45.719 -35.834 44.230 1.00 76.81 1136 LEU A N 1
ATOM 8746 C CA . LEU A 1 1136 ? -44.694 -36.757 43.727 1.00 76.81 1136 LEU A CA 1
ATOM 8747 C C . LEU A 1 1136 ? -45.262 -38.161 43.449 1.00 76.81 1136 LEU A C 1
ATOM 8749 O O . LEU A 1 1136 ? -44.848 -38.818 42.494 1.00 76.81 1136 LEU A O 1
ATOM 8753 N N . LYS A 1 1137 ? -46.223 -38.630 44.256 1.00 74.56 1137 LYS A N 1
ATOM 8754 C CA . LYS A 1 1137 ? -46.897 -39.921 44.035 1.00 74.56 1137 LYS A CA 1
ATOM 8755 C C . LYS A 1 1137 ? -47.815 -39.894 42.817 1.00 74.56 1137 LYS A C 1
ATOM 8757 O O . LYS A 1 1137 ? -47.924 -40.904 42.126 1.00 74.56 1137 LYS A O 1
ATOM 8762 N N . GLN A 1 1138 ? -48.467 -38.761 42.565 1.00 75.06 1138 GLN A N 1
ATOM 8763 C CA . GLN A 1 1138 ? -49.461 -38.626 41.506 1.00 75.06 1138 GLN A CA 1
ATOM 8764 C C . GLN A 1 1138 ? -48.831 -38.392 40.123 1.00 75.06 1138 GLN A C 1
ATOM 8766 O O . GLN A 1 1138 ? -49.277 -38.998 39.151 1.00 75.06 1138 GLN A O 1
ATOM 8771 N N . TYR A 1 1139 ? -47.775 -37.574 40.035 1.00 72.00 1139 TYR A N 1
ATOM 8772 C CA . TYR A 1 1139 ? -47.192 -37.140 38.754 1.00 72.00 1139 TYR A CA 1
ATOM 8773 C C . TYR A 1 1139 ? -45.695 -37.476 38.586 1.00 72.00 1139 TYR A C 1
ATOM 8775 O O . TYR A 1 1139 ? -45.157 -37.377 37.485 1.00 72.00 1139 TYR A O 1
ATOM 8783 N N . GLY A 1 1140 ? -45.019 -37.960 39.633 1.00 69.94 1140 GLY A N 1
ATOM 8784 C CA . GLY A 1 1140 ? -43.555 -38.099 39.681 1.00 69.94 1140 GLY A CA 1
ATOM 8785 C C . GLY A 1 1140 ? -42.983 -39.426 39.207 1.00 69.94 1140 GLY A C 1
ATOM 8786 O O . GLY A 1 1140 ? -41.843 -39.759 39.537 1.00 69.94 1140 GLY A O 1
ATOM 8787 N N . THR A 1 1141 ? -43.739 -40.216 38.441 1.00 75.88 1141 THR A N 1
ATOM 8788 C CA . THR A 1 1141 ? -43.267 -41.514 37.934 1.00 75.88 1141 THR A CA 1
ATOM 8789 C C . THR A 1 1141 ? -41.951 -41.448 37.136 1.00 75.88 1141 THR A C 1
ATOM 8791 O O . THR A 1 1141 ? -41.138 -42.353 37.363 1.00 75.88 1141 THR A O 1
ATOM 8794 N N . PRO A 1 1142 ? -41.666 -40.419 36.302 1.00 76.50 1142 PRO A N 1
ATOM 8795 C CA . PRO A 1 1142 ? -40.403 -40.314 35.565 1.00 76.50 1142 PRO A CA 1
ATOM 8796 C C . PRO A 1 1142 ? -39.236 -39.954 36.491 1.00 76.50 1142 PRO A C 1
ATOM 8798 O O . PRO A 1 1142 ? -38.199 -40.613 36.471 1.00 76.50 1142 PRO A O 1
ATOM 8801 N N . LEU A 1 1143 ? -39.442 -38.965 37.368 1.00 80.25 1143 LEU A N 1
ATOM 8802 C CA . LEU A 1 1143 ? -38.459 -38.502 38.349 1.00 80.25 1143 LEU A CA 1
ATOM 8803 C C . LEU A 1 1143 ? -38.049 -39.627 39.311 1.00 80.25 1143 LEU A C 1
ATOM 8805 O O . LEU A 1 1143 ? -36.863 -39.851 39.544 1.00 80.25 1143 LEU A O 1
ATOM 8809 N N . LEU A 1 1144 ? -39.019 -40.394 39.818 1.00 79.50 1144 LEU A N 1
ATOM 8810 C CA . LEU A 1 1144 ? -38.762 -41.563 40.664 1.00 79.50 1144 LEU A CA 1
ATOM 8811 C C . LEU A 1 1144 ? -38.005 -42.672 39.914 1.00 79.50 1144 LEU A C 1
ATOM 8813 O O . LEU A 1 1144 ? -37.208 -43.374 40.529 1.00 79.50 1144 LEU A O 1
ATOM 8817 N N . GLY A 1 1145 ? -38.235 -42.833 38.605 1.00 76.81 1145 GLY A N 1
ATOM 8818 C CA . GLY A 1 1145 ? -37.496 -43.780 37.762 1.00 76.81 1145 GLY A CA 1
ATOM 8819 C C . GLY A 1 1145 ? -36.019 -43.407 37.625 1.00 76.81 1145 GLY A C 1
ATOM 8820 O O . GLY A 1 1145 ? -35.143 -44.252 37.811 1.00 76.81 1145 GLY A O 1
ATOM 8821 N N . THR A 1 1146 ? -35.732 -42.126 37.403 1.00 78.19 1146 THR A N 1
ATOM 8822 C CA . THR A 1 1146 ? -34.356 -41.616 37.343 1.00 78.19 1146 THR A CA 1
ATOM 8823 C C . THR A 1 1146 ? -33.666 -41.710 38.702 1.00 78.19 1146 THR A C 1
ATOM 8825 O O . THR A 1 1146 ? -32.548 -42.216 38.778 1.00 78.19 1146 THR A O 1
ATOM 8828 N N . ILE A 1 1147 ? -34.344 -41.349 39.799 1.00 78.88 1147 ILE A N 1
ATOM 8829 C CA . ILE A 1 1147 ? -33.811 -41.524 41.164 1.00 78.88 1147 ILE A CA 1
ATOM 8830 C C . ILE A 1 1147 ? -33.527 -43.007 41.459 1.00 78.88 1147 ILE A C 1
ATOM 8832 O O . ILE A 1 1147 ? -32.504 -43.318 42.063 1.00 78.88 1147 ILE A O 1
ATOM 8836 N N . HIS A 1 1148 ? -34.369 -43.933 40.987 1.00 78.69 1148 HIS A N 1
ATOM 8837 C CA . HIS A 1 1148 ? -34.132 -45.373 41.114 1.00 78.69 1148 HIS A CA 1
ATOM 8838 C C . HIS A 1 1148 ? -32.892 -45.838 40.334 1.00 78.69 1148 HIS A C 1
ATOM 8840 O O . HIS A 1 1148 ? -32.115 -46.639 40.847 1.00 78.69 1148 HIS A O 1
ATOM 8846 N N . SER A 1 1149 ? -32.646 -45.317 39.126 1.00 76.44 1149 SER A N 1
ATOM 8847 C CA . SER A 1 1149 ? -31.413 -45.626 38.378 1.00 76.44 1149 SER A CA 1
ATOM 8848 C C . SER A 1 1149 ? -30.144 -45.168 39.115 1.00 76.44 1149 SER A C 1
ATOM 8850 O O . SER A 1 1149 ? -29.159 -45.906 39.153 1.00 76.44 1149 SER A O 1
ATOM 8852 N N . LEU A 1 1150 ? -30.205 -44.020 39.804 1.00 75.88 1150 LEU A N 1
ATOM 8853 C CA . LEU A 1 1150 ? -29.093 -43.455 40.579 1.00 75.88 1150 LEU A CA 1
ATOM 8854 C C . LEU A 1 1150 ? -28.748 -44.257 41.847 1.00 75.88 1150 LEU A C 1
ATOM 8856 O O . LEU A 1 1150 ? -27.629 -44.160 42.354 1.00 75.88 1150 LEU A O 1
ATOM 8860 N N . VAL A 1 1151 ? -29.673 -45.079 42.357 1.00 71.81 1151 VAL A N 1
ATOM 8861 C CA . VAL A 1 1151 ? -29.401 -45.998 43.479 1.00 71.81 1151 VAL A CA 1
ATOM 8862 C C . VAL A 1 1151 ? -28.424 -47.108 43.065 1.00 71.81 1151 VAL A C 1
ATOM 8864 O O . VAL A 1 1151 ? -27.640 -47.568 43.898 1.00 71.81 1151 VAL A O 1
ATOM 8867 N N . HIS A 1 1152 ? -28.429 -47.505 41.785 1.00 67.06 1152 HIS A N 1
ATOM 8868 C CA . HIS A 1 1152 ? -27.675 -48.653 41.264 1.00 67.06 1152 HIS A CA 1
ATOM 8869 C C . HIS A 1 1152 ? -26.289 -48.313 40.685 1.00 67.06 1152 HIS A C 1
ATOM 8871 O O . HIS A 1 1152 ? -25.507 -49.221 40.417 1.00 67.06 1152 HIS A O 1
ATOM 8877 N N . THR A 1 1153 ? -25.935 -47.036 40.537 1.00 62.41 1153 THR A N 1
ATOM 8878 C CA . THR A 1 1153 ? -24.665 -46.560 39.940 1.00 62.41 1153 THR A CA 1
ATOM 8879 C C . THR A 1 1153 ? -23.451 -46.544 40.893 1.00 62.41 1153 THR A C 1
ATOM 8881 O O . THR A 1 1153 ? -22.506 -45.786 40.694 1.00 62.41 1153 THR A O 1
ATOM 8884 N N . ALA A 1 1154 ? -23.429 -47.362 41.949 1.00 55.16 1154 ALA A N 1
ATOM 8885 C CA . ALA A 1 1154 ? -22.411 -47.275 43.002 1.00 55.16 1154 ALA A CA 1
ATOM 8886 C C . ALA A 1 1154 ? -21.023 -47.799 42.565 1.00 55.16 1154 ALA A C 1
ATOM 8888 O O . ALA A 1 1154 ? -20.810 -49.009 42.509 1.00 55.16 1154 ALA A O 1
ATOM 8889 N N . SER A 1 1155 ? -20.058 -46.899 42.324 1.00 54.75 1155 SER A N 1
ATOM 8890 C CA . SER A 1 1155 ? -18.648 -47.276 42.093 1.00 54.75 1155 SER A CA 1
ATOM 8891 C C . SER A 1 1155 ? -17.612 -46.481 42.918 1.00 54.75 1155 SER A C 1
ATOM 8893 O O . SER A 1 1155 ? -16.502 -46.973 43.110 1.00 54.75 1155 SER A O 1
ATOM 8895 N N . SER A 1 1156 ? -17.963 -45.320 43.502 1.00 57.97 1156 SER A N 1
ATOM 8896 C CA . SER A 1 1156 ? -17.086 -44.501 44.370 1.00 57.97 1156 SER A CA 1
ATOM 8897 C C . SER A 1 1156 ? -17.712 -44.088 45.726 1.00 57.97 1156 SER A C 1
ATOM 8899 O O . SER A 1 1156 ? -18.922 -44.172 45.941 1.00 57.97 1156 SER A O 1
ATOM 8901 N N . HIS A 1 1157 ? -16.903 -43.577 46.672 1.00 53.94 1157 HIS A N 1
ATOM 8902 C CA . HIS A 1 1157 ? -17.370 -43.120 48.001 1.00 53.94 1157 HIS A CA 1
ATOM 8903 C C . HIS A 1 1157 ? -18.306 -41.888 47.931 1.00 53.94 1157 HIS A C 1
ATOM 8905 O O . HIS A 1 1157 ? -19.125 -41.672 48.832 1.00 53.94 1157 HIS A O 1
ATOM 8911 N N . ALA A 1 1158 ? -18.211 -41.080 46.866 1.00 53.62 1158 ALA A N 1
ATOM 8912 C CA . ALA A 1 1158 ? -19.158 -40.000 46.585 1.00 53.62 1158 ALA A CA 1
ATOM 8913 C C . ALA A 1 1158 ? -20.512 -40.556 46.109 1.00 53.62 1158 ALA A C 1
ATOM 8915 O O . ALA A 1 1158 ? -21.554 -40.058 46.547 1.00 53.62 1158 ALA A O 1
ATOM 8916 N N . ASP A 1 1159 ? -20.488 -41.636 45.323 1.00 62.88 1159 ASP A N 1
ATOM 8917 C CA . ASP A 1 1159 ? -21.681 -42.328 44.817 1.00 62.88 1159 ASP A CA 1
ATOM 8918 C C . ASP A 1 1159 ? -22.449 -43.039 45.934 1.00 62.88 1159 ASP A C 1
ATOM 8920 O O . ASP A 1 1159 ? -23.675 -43.110 45.891 1.00 62.88 1159 ASP A O 1
ATOM 8924 N N . MET A 1 1160 ? -21.765 -43.484 46.996 1.00 68.06 1160 MET A N 1
ATOM 8925 C CA . MET A 1 1160 ? -22.440 -44.057 48.166 1.00 68.06 1160 MET A CA 1
ATOM 8926 C C . MET A 1 1160 ? -23.343 -43.043 48.878 1.00 68.06 1160 MET A C 1
ATOM 8928 O O . MET A 1 1160 ? -24.460 -43.378 49.258 1.00 68.06 1160 MET A O 1
ATOM 8932 N N . ALA A 1 1161 ? -22.896 -41.792 49.040 1.00 66.75 1161 ALA A N 1
ATOM 8933 C CA . ALA A 1 1161 ? -23.713 -40.746 49.663 1.00 66.75 1161 ALA A CA 1
ATOM 8934 C C . ALA A 1 1161 ? -24.890 -40.305 48.772 1.00 66.75 1161 ALA A C 1
ATOM 8936 O O . ALA A 1 1161 ? -25.905 -39.835 49.279 1.00 66.75 1161 ALA A O 1
ATOM 8937 N N . LEU A 1 1162 ? -24.739 -40.422 47.451 1.00 74.75 1162 LEU A N 1
ATOM 8938 C CA . LEU A 1 1162 ? -25.806 -40.217 46.469 1.00 74.75 1162 LEU A CA 1
ATOM 8939 C C . LEU A 1 1162 ? -26.848 -41.335 46.536 1.00 74.75 1162 LEU A C 1
ATOM 8941 O O . LEU A 1 1162 ? -28.036 -41.045 46.646 1.00 74.75 1162 LEU A O 1
ATOM 8945 N N . SER A 1 1163 ? -26.399 -42.591 46.542 1.00 73.81 1163 SER A N 1
ATOM 8946 C CA . SER A 1 1163 ? -27.256 -43.778 46.625 1.00 73.81 1163 SER A CA 1
ATOM 8947 C C . SER A 1 1163 ? -28.060 -43.806 47.931 1.00 73.81 1163 SER A C 1
ATOM 8949 O O . SER A 1 1163 ? -29.264 -44.063 47.902 1.00 73.81 1163 SER A O 1
ATOM 8951 N N . THR A 1 1164 ? -27.462 -43.427 49.071 1.00 79.19 1164 THR A N 1
ATOM 8952 C CA . THR A 1 1164 ? -28.199 -43.317 50.344 1.00 79.19 1164 THR A CA 1
ATOM 8953 C C . THR A 1 1164 ? -29.264 -42.221 50.318 1.00 79.19 1164 THR A C 1
ATOM 8955 O O . THR A 1 1164 ? -30.400 -42.478 50.714 1.00 79.19 1164 THR A O 1
ATOM 8958 N N . LEU A 1 1165 ? -28.944 -41.026 49.808 1.00 79.44 1165 LEU A N 1
ATOM 8959 C CA . LEU A 1 1165 ? -29.913 -39.934 49.644 1.00 79.44 1165 LEU A CA 1
ATOM 8960 C C . LEU A 1 1165 ? -31.059 -40.324 48.697 1.00 79.44 1165 LEU A C 1
ATOM 8962 O O . LEU A 1 1165 ? -32.222 -40.071 49.007 1.00 79.44 1165 LEU A O 1
ATOM 8966 N N . ALA A 1 1166 ? -30.748 -40.966 47.570 1.00 77.06 1166 ALA A N 1
ATOM 8967 C CA . ALA A 1 1166 ? -31.737 -41.443 46.608 1.00 77.06 1166 ALA A CA 1
ATOM 8968 C C . ALA A 1 1166 ? -32.658 -42.516 47.221 1.00 77.06 1166 ALA A C 1
ATOM 8970 O O . ALA A 1 1166 ? -33.879 -42.438 47.074 1.00 77.06 1166 ALA A O 1
ATOM 8971 N N . ALA A 1 1167 ? -32.103 -43.463 47.986 1.00 78.12 1167 ALA A N 1
ATOM 8972 C CA . ALA A 1 1167 ? -32.873 -44.491 48.686 1.00 78.12 1167 ALA A CA 1
ATOM 8973 C C . ALA A 1 1167 ? -33.806 -43.903 49.761 1.00 78.12 1167 ALA A C 1
ATOM 8975 O O . ALA A 1 1167 ? -34.947 -44.343 49.905 1.00 78.12 1167 ALA A O 1
ATOM 8976 N N . GLU A 1 1168 ? -33.357 -42.886 50.502 1.00 78.88 1168 GLU A N 1
ATOM 8977 C CA . GLU A 1 1168 ? -34.191 -42.172 51.477 1.00 78.88 1168 GLU A CA 1
ATOM 8978 C C . GLU A 1 1168 ? -35.361 -41.434 50.813 1.00 78.88 1168 GLU A C 1
ATOM 8980 O O . GLU A 1 1168 ? -36.477 -41.458 51.331 1.00 78.88 1168 GLU A O 1
ATOM 8985 N N . ILE A 1 1169 ? -35.137 -40.820 49.649 1.00 79.94 1169 ILE A N 1
ATOM 8986 C CA . ILE A 1 1169 ? -36.192 -40.136 48.888 1.00 79.94 1169 ILE A CA 1
ATOM 8987 C C . ILE A 1 1169 ? -37.209 -41.140 48.335 1.00 79.94 1169 ILE A C 1
ATOM 8989 O O . ILE A 1 1169 ? -38.409 -40.894 48.416 1.00 79.94 1169 ILE A O 1
ATOM 8993 N N . LEU A 1 1170 ? -36.767 -42.299 47.836 1.00 74.25 1170 LEU A N 1
ATOM 8994 C CA . LEU A 1 1170 ? -37.667 -43.352 47.346 1.00 74.25 1170 LEU A CA 1
ATOM 8995 C C . LEU A 1 1170 ? -38.536 -43.964 48.458 1.00 74.25 1170 LEU A C 1
ATOM 8997 O O . LEU A 1 1170 ? -39.687 -44.327 48.194 1.00 74.25 1170 LEU A O 1
ATOM 9001 N N . LYS A 1 1171 ? -38.024 -44.027 49.698 1.00 75.81 1171 LYS A N 1
ATOM 9002 C CA . LYS A 1 1171 ? -38.819 -44.385 50.886 1.00 75.81 1171 LYS A CA 1
ATOM 9003 C C . LYS A 1 1171 ? -39.905 -43.348 51.172 1.00 75.81 1171 LYS A C 1
ATOM 9005 O O . LYS A 1 1171 ? -41.046 -43.719 51.426 1.00 75.81 1171 LYS A O 1
ATOM 9010 N N . LEU A 1 1172 ? -39.576 -42.058 51.082 1.00 71.62 1172 LEU A N 1
ATOM 9011 C CA . LEU A 1 1172 ? -40.547 -40.969 51.256 1.00 71.62 1172 LEU A CA 1
ATOM 9012 C C . LEU A 1 1172 ? -41.590 -40.930 50.118 1.00 71.62 1172 LEU A C 1
ATOM 9014 O O . LEU A 1 1172 ? -42.766 -40.667 50.364 1.00 71.62 1172 LEU A O 1
ATOM 9018 N N . GLY A 1 1173 ? -41.182 -41.243 48.883 1.00 59.78 1173 GLY A N 1
ATOM 9019 C CA . GLY A 1 1173 ? -42.032 -41.274 47.686 1.00 59.78 1173 GLY A CA 1
ATOM 9020 C C . GLY A 1 1173 ? -42.886 -42.539 47.511 1.00 59.78 1173 GLY A C 1
ATOM 9021 O O . GLY A 1 1173 ? -43.729 -42.577 46.619 1.00 59.78 1173 GLY A O 1
ATOM 9022 N N . GLY A 1 1174 ? -42.712 -43.565 48.353 1.00 59.31 1174 GLY A N 1
ATOM 9023 C CA . GLY A 1 1174 ? -43.561 -44.764 48.380 1.00 59.31 1174 GLY A CA 1
ATOM 9024 C C . GLY A 1 1174 ? -43.253 -45.851 47.338 1.00 59.31 1174 GLY A C 1
ATOM 9025 O O . GLY A 1 1174 ? -44.133 -46.662 47.064 1.00 59.31 1174 GLY A O 1
ATOM 9026 N N . LYS A 1 1175 ? -42.043 -45.891 46.752 1.00 53.56 1175 LYS A N 1
ATOM 9027 C CA . LYS A 1 1175 ? -41.642 -46.909 45.748 1.00 53.56 1175 LYS A CA 1
ATOM 9028 C C . LYS A 1 1175 ? -40.604 -47.940 46.221 1.00 53.56 1175 LYS A C 1
ATOM 9030 O O . LYS A 1 1175 ? -40.307 -48.857 45.464 1.00 53.56 1175 LYS A O 1
ATOM 9035 N N . LEU A 1 1176 ? -40.083 -47.832 47.445 1.00 41.81 1176 LEU A N 1
ATOM 9036 C CA . LEU A 1 1176 ? -39.273 -48.885 48.073 1.00 41.81 1176 LEU A CA 1
ATOM 9037 C C . LEU A 1 1176 ? -39.999 -49.439 49.306 1.00 41.81 1176 LEU A C 1
ATOM 9039 O O . LEU A 1 1176 ? -40.125 -48.737 50.310 1.00 41.81 1176 LEU A O 1
ATOM 9043 N N . THR A 1 1177 ? -40.453 -50.688 49.210 1.00 38.72 1177 THR A N 1
ATOM 9044 C CA . THR A 1 1177 ? -40.568 -51.598 50.362 1.00 38.72 1177 THR A CA 1
ATOM 9045 C C . THR A 1 1177 ? -39.226 -52.250 50.616 1.00 38.72 1177 THR A C 1
ATOM 9047 O O . THR A 1 1177 ? -38.671 -52.776 49.622 1.00 38.72 1177 THR A O 1
#

Secondary structure (DSSP, 8-state):
--TTS-------TT---TT--HHHHHHHHHHT-SS--S--HHHHHHHHSS-S-GGG--HHHHTTPPP-HHHHHHHHHHHHHHHHHSS-S---SSHHHHHHHHHHSPPPPP--SS-SS--PPPHHHHHHHHHHT-SSGGGS--HHHHHT-GGGTTTTHHHHHHHHTTS----------S-----------S--------------------------------------------------------------------------PPPPPGGGSS-------S--SSSHHHHHHHHHS-TTT-----STT-TTTS---SS-----GGG-SS----HHHHHHS-HHHHHHHHHHHHHHHHSPP-SSPPHHHHHHHHHHHHHTTSHHHHHHHHHTTHHHHHHHHHHH---HHHHHHHHHHHHHHHHH-----TT---HHHHHHHHHHHHHTTT-HHHHHHHHHHHHHHHHHHHHHHHH-SS---GGGPPPHHHHHHHHHTTSTTS-HHHHHHHHHHHHHHHTS--HHHHTT-SHHHHHHHHHHHHH---HHHHHHHHHHHHHHHHH-HHHHHHHHHHH-HHHHHHHHTSS-HHHHHHHHHHHHHHHHSTT--TTGGG-HHHHHHHHGGGG-S-HHHHHHHHHHHHHHHHH-HHHHHHHHHTTHHHHHHHHHHHHS--S----HHHHHHHHHHHHHHHHHHHHHHHHHHHHHHHHHHHHHTTTT-SS--HHHHHHHHHHGGGHHHHHHHHT-TTTHHHH--HHHHHHHHHHHHHHHHHHTTSS--GGG-SSS-HHHHHHHHHHHHHHHHT-HHHHHHTHHHHHHHTHHHHHHHTT-S-HHHHHHHHHHHHHHHHHHHHGGGSS-HHHHHHHHHHHHHIIIIIGGGHHHHHSSPTTHHHHHHHHHHHHHHH-TTHHHHHHHTTHHHHHHHHHHHHTTS---HHHHHHHHHHHHHHTSTT--HHHHHHTTHHHHHHHHHHHHHHHHHHGGG----TT-HHHHHHHHHHHHHHHHHHHHHHHHHHHHHHHHHHHHHSS---HHHHHHHHHHHHHHHHHGGGGGGHHHHHHHTT-S-HHHHHHHHHHHHHHHHHHTT--TTTT-HHHHHHHHHHHHHS-HHHHHHHHHHHHHHHHH-HHHHHHHHHH-HHHHHHHHHHHS---SHHHHHHHHHHHHHHHHHT---

Mean predicted aligned error: 19.93 Å

InterPro domains:
  IPR000719 Protein kinase domain [PF00069] (2-151)
  IPR000719 Protein kinase domain [PS50011] (1-152)
  IPR000719 Protein kinase domain [SM00220] (3-152)
  IPR011009 Protein kinase-like domain superfamily [SSF56112] (2-154)
  IPR011989 Armadillo-like helical [G3DSA:1.25.10.10] (336-688)
  IPR011989 Armadillo-like helical [G3DSA:1.25.10.10] (786-1171)
  IPR016024 Armadillo-type fold [SSF48371] (404-1153)
  IPR021133 HEAT, type 2 [PS50077] (1057-1095)
  IPR045906 Serine/threonine-protein kinase ULK4 [PTHR46240] (1-1171)
  IPR056981 Serine/threonine-protein kinase ULK4/RUNKEL, HEAT repeats [PF23606] (704-910)

Foldseek 3Di:
DDPVPDDDDDDCLLPDDVPDDVLVVLVVVVVVDDDDPDDDNVVVCVVNVPPPDLLLFALVVLVVDDDDQLRVLSSVLQVLLCVQQVHGQFDDPDSVSSNCCRNPPDRDQRFHPDDPDGDHDDPLNVVSSVQSSDNPSVSHQDPLNNLPRCVCVCVSVVVNVVVVVVPPDDDDDDDDDDDDDDDDDDDDDPDDDDDDYDDDDDDDDDDDDDDDDDDDDDDDDDDDDDDDDDDDDDDDDDPDDPPPPDPDPDDDDPPDDDDDDDPDDDDDDLCVLPPDDDPPPDDPPPDQLVLLLVLLDDPVLQDADALAQDCLLPNRPVPQLDADCVLEPAHQDALVRLVVDDPVVNLVRLVSLLVVLLDDDDDDDDSSLSSSLSSLLRNLQAQVSLQSCQANCSLVSLLVCLQVDPDLVSNLSSLSSLLSSLQSHDDHDLPGQLANSLVSLLVVCVVPVVDQSSLLRNLSSLLSLLLSLQVHQVVDPPHDRPSSDHDPSSLVSLLVLLAPPHDLSSVQSSLSSLSNSLSDPTPSNVSCLDLSLLQSLVVSLVPDPRVSSVLSSLSSNLSSCSNPLVSVVSNCVVVPPVVLLVQCVDPDVSSVSSSLSSLSSQLSDPNNDPCCLVDLVSLLSLLVQLVPPQLSSVLSSLSSLLSSCLVDVVSLLSCLVNVVLVSLQVLSVVLRDPPDDDDPVVPVSSVSSVSSSVSNLVSNLVCLVVLLVLLLVLLVQQQQHLDDDPVSLVSCLVNLSSLVSLLSQLLHSNRNVSNLDLVNLQSLLSVLVSLLCCLVSSGDNVSNPPPADNVRSSVSSLSSLVSVLVDLVSCVVNVQSCLVRPLLSLLSQCVGPDPVSVQSSLLSNLSSLLSLQVCVVDDDPVSVVSNVSNVCSCLVRVLLCLLVQCPDDPPRLLSSLSSVLSVCVRDVVCVVVCVVSVCVLSLLVSLVVCLVDPDDSNLLSSLSVLLSLLPDPPRPVVVCLVSPVLVSLLSLLVVLLVVLVVVVVDPDDPPCPPVNVVSVSSNLSSLSSLLSLLVVLVVLCVVLVVLVVVDDPDPVSVVSNVVSVVSLVSNVSVLVCLLSLLQQCLPPDPSSVVSSLSSLLSCCVSPLNPDLCNQALSSLVSLLNSCVPDDLVSVLSSLVSLLSNLVRDVSSLVSCLPRNPSSLVSLVVLLPPDDDPSSVSSNVSSVSSCVSNVNDD

Radius of gyration: 44.45 Å; Cα contacts (8 Å, |Δi|>4): 1262; chains: 1; bounding box: 113×91×139 Å

pLDDT: mean 75.18, std 20.88, range [20.27, 95.75]

Nearest PDB structures (foldseek):
  6wx8-assembly1_A  TM=5.777E-01  e=1.144E-04  Homo sapiens
  6p6e-assembly1_A  TM=4.513E-01  e=1.361E-04  Mus musculus
  1xqr-assembly1_A  TM=6.677E-01  e=1.108E-02  Homo sapiens
  1wa5-assembly1_B  TM=3.270E-01  e=1.859E-04  Saccharomyces cerevisiae
  4hxt-assembly1_A  TM=5.076E-01  e=7.065E-03  synthetic construct

Organism: Pomacea canaliculata (NCBI:txid400727)

Sequence (1177 aa):
MDSSEVLKYADFGLAKVEGENLEELFYKFADAGEQWNTQSVEEIVKQNSISGSPTYMSPELFQGGEPNIMTDLWALGCVFYEMFAGHPPFLGESKEILKEKVLNKEFPTPKVKGSRLSAKPSPEFLSLLENLLQKDPSRRLGWQGLVNHSFWQGKLSSLAKDFNMSQDTSGIATPASQSTVFEHNASSVLGRIKSLDFRRSIEKSVSRLDVVDSPHHLTFTGDVLRPKTAPGHDTGGSTLFTLSARPHTAVPPDDKVTSPYRQIQSPLTTREVIGGTQEDSGSFDKTSEGNVQKLIFHDSDFTASQIIDNPKIQKPVTAASKFDQKALPVPPFTGEKLNSMTEKELLKHIRAVIESIGSPEKGPPSQKRIHLLHYAASIASSMVVATAFVNTSALMVLAHQIRDCSNVDVRIKLGRVMALIAHFADSLDENVNMCEPLTLVTEVLRENVKNSKLKQGLLPAVGEMLCLVASQEQKNKEGPVEAWAVPSMVYTIITRSCRDGEDPVLNHIAAKIIETITASRGSHAEKFVTNEIGQALWYVYKHSTVDSLRITALSALCHVTWQNPLVFQSVIEVVGLSVVCQALTQGITRVQQAVVTMFGALVASSASISRLTQDKDFLLKIIRLLDSPSTIIRGKALVVIHQLVCRNTEMLLHACQNRLVMYVERDSRHTTPHGTLASGQEHDVVEYLGSCLHLLISGILVQVPIITREMLGSLDAVAGRRHPSAAQVRQLKSTLPLLAVFTHLVTSQVFRGHVVTEEFIKSYGQLMVHVRCIESGETNIESASVSLSVSEFVGSAVSILEGIAQHPTLLMEHQGKIIETILPELVALTGSQNVEVRARALNLLSEISSVLLSQAQFISPGIQDNTDSLLCLITDKLLPMYESLLLDPEPLPSAALALLLSLLEHRPALSRNMCSLGLLPVLFQIITDHHSKSLGRSVHSILGILNCLMNQRDAPMKELYELGLIDELTLVMQEMGHNCWAEAGDASGSHGTRESGQKISILQSALELMHNLLRQVSEVVRKALQLKKGGGGSGEGNKEAEEAEQLLLTNKPLTELTPLLTQLLCHEDSDIQELALKDLSLLVQLFGGESRDSLSQDSQNYYNKALSAAPPRKQKVLLRVIKRLLTTAQHHTESLKQYGTPLLGTIHSLVHTASSHADMALSTLAAEILKLGGKLT

Solvent-accessible surface area (backbone atoms only — not comparable to full-atom values): 68507 Å² total; per-residue (Å²): 95,54,101,81,72,48,84,58,93,86,78,60,91,86,63,74,63,85,91,62,57,67,67,63,51,51,52,54,57,62,74,66,70,78,91,79,82,91,66,56,72,70,52,54,46,58,65,63,66,54,66,73,69,67,72,45,58,33,48,53,50,77,72,72,49,81,82,47,76,63,42,51,40,26,26,50,28,33,49,56,41,17,75,62,22,77,46,60,64,53,81,46,99,42,74,66,54,30,48,49,38,56,68,72,48,78,73,65,83,69,54,61,80,93,59,98,68,83,67,72,73,52,71,50,55,48,52,51,39,58,33,22,62,35,72,53,66,91,73,25,52,47,71,75,54,57,46,67,32,75,67,52,74,64,75,40,47,69,65,44,45,69,68,52,72,79,69,82,84,86,89,85,92,83,84,88,89,82,84,81,89,85,92,85,92,80,79,87,84,86,81,75,88,79,88,82,90,88,83,88,79,85,84,91,83,84,89,77,90,80,84,89,82,89,90,90,83,90,82,86,87,89,81,89,82,86,85,83,82,88,83,88,83,92,79,91,79,86,86,76,79,81,87,75,81,76,83,87,86,77,79,79,86,79,91,79,81,94,78,89,89,75,86,78,78,74,80,82,57,82,71,70,76,52,80,82,76,77,89,72,89,83,80,93,81,81,68,63,71,71,53,49,61,58,60,44,57,52,77,82,71,56,70,68,70,72,69,63,83,29,60,77,70,44,77,58,72,82,71,64,72,79,44,57,67,86,54,38,98,55,83,80,72,51,50,72,57,52,70,72,45,54,70,71,59,40,51,52,51,49,50,55,53,45,53,65,66,58,55,88,80,88,73,80,84,52,70,43,56,56,27,41,45,31,46,50,41,61,36,16,71,33,43,73,50,3,21,52,37,56,71,64,52,38,50,51,48,45,24,52,49,43,62,73,49,88,50,63,74,56,33,27,47,47,21,47,32,46,17,39,24,28,60,34,30,83,64,79,58,80,86,48,65,46,32,60,29,51,47,46,47,47,48,53,46,63,78,40,70,88,41,62,70,52,44,60,29,38,50,37,22,56,38,25,43,50,44,41,48,48,53,49,57,70,71,46,87,89,63,90,58,78,35,57,40,76,57,73,62,56,58,52,53,42,58,58,35,33,38,91,93,56,57,70,60,41,30,34,53,29,26,40,41,49,28,47,45,28,56,46,100,42,82,69,23,57,78,60,58,40,54,69,50,33,43,27,29,51,49,48,32,73,74,47,90,48,66,58,44,29,40,37,17,41,41,21,43,29,33,36,23,73,78,39,38,62,29,53,50,50,35,36,72,74,69,34,58,71,62,58,57,51,48,61,75,43,93,48,67,69,45,25,42,29,51,50,32,42,50,28,45,26,61,74,38,94,78,40,59,75,66,64,63,68,35,64,69,57,53,53,57,42,56,58,36,58,73,45,92,45,59,68,43,26,25,36,34,37,48,36,49,30,58,36,34,70,75,26,68,69,47,40,35,56,38,49,77,65,48,44,58,60,53,52,56,54,54,50,60,73,49,47,84,75,90,63,94,63,58,76,71,61,45,54,53,42,50,48,34,41,55,25,49,52,51,29,52,54,43,53,59,64,45,51,62,52,54,51,51,56,36,49,55,51,49,63,77,38,64,71,30,71,74,64,53,76,68,54,30,54,51,41,53,66,36,59,69,50,56,59,40,51,44,54,38,44,66,30,87,81,43,22,81,73,60,67,39,74,68,46,50,55,54,48,20,54,51,41,52,51,47,48,36,40,70,71,62,46,21,46,61,69,92,33,38,86,86,52,51,73,67,56,51,48,50,50,57,51,49,36,51,48,42,49,57,78,36,64,71,62,49,63,77,42,41,65,59,42,58,72,41,41,47,62,44,36,57,57,35,50,72,44,88,48,66,69,58,20,39,53,28,40,42,49,51,26,53,49,49,45,56,60,56,68,58,60,81,75,66,66,78,78,52,53,61,48,51,51,52,50,48,47,51,42,57,73,63,45,53,82,47,44,71,64,44,54,72,44,71,84,69,35,27,38,31,54,36,46,35,51,31,52,48,38,74,77,38,65,76,52,54,61,57,45,57,75,69,57,47,60,67,54,55,50,49,50,54,60,68,40,76,83,49,84,86,51,68,44,53,40,28,49,39,47,40,50,40,55,43,66,74,41,94,82,46,66,58,69,62,44,56,75,70,38,51,64,61,52,52,50,50,54,50,52,56,47,53,55,55,64,55,58,59,74,72,61,94,79,70,99,81,49,78,68,63,53,53,53,52,51,53,38,50,45,40,49,46,52,38,51,37,55,50,52,49,50,53,49,53,49,41,48,50,25,53,49,45,64,68,65,74,61,98,45,75,63,44,53,50,43,38,50,52,36,49,52,51,50,60,69,53,47,70,61,54,72,46,45,52,57,36,40,52,38,44,63,48,91,51,69,64,54,24,51,45,29,49,53,38,52,44,48,49,40,68,75,59,39,53,80,46,87,54,65,51,30,71,66,38,38,52,31,51,32,54,30,52,76,72,44,57,72,74,58,35,45,53,52,51,51,45,54,44,47,38,47,73,60,36,70,67,42,36,51,39,41,59,74,65,26,66,66,35,53,50,54,41,53,55,52,45,71,65,66,82,51,81,69,36,49,61,40,20,53,54,35,50,54,40,34,48,69,52,71,78,55,133